Protein AF-0000000076345272 (afdb_homodimer)

Organism: Vanrija humicola (NCBI:txid5417)

Structure (mmCIF, N/CA/C/O backbone):
data_AF-0000000076345272-model_v1
#
loop_
_entity.id
_entity.type
_entity.pdbx_description
1 polymer 'Transcription factor domain-containing protein'
#
loop_
_atom_site.group_PDB
_atom_site.id
_atom_site.type_symbol
_atom_site.label_atom_id
_atom_site.label_alt_id
_atom_site.label_comp_id
_atom_site.label_asym_id
_atom_site.label_entity_id
_atom_site.label_seq_id
_atom_site.pdbx_PDB_ins_code
_atom_site.Cartn_x
_atom_site.Cartn_y
_atom_site.Cartn_z
_atom_site.occupancy
_atom_site.B_iso_or_equiv
_atom_site.auth_seq_id
_atom_site.auth_comp_id
_atom_site.auth_asym_id
_atom_site.auth_atom_id
_atom_site.pdbx_PDB_model_num
ATOM 1 N N . MET A 1 1 ? -0.998 45.188 -25.641 1 17.95 1 MET A N 1
ATOM 2 C CA . MET A 1 1 ? -0.956 44.156 -26.688 1 17.95 1 MET A CA 1
ATOM 3 C C . MET A 1 1 ? -0.976 42.75 -26.094 1 17.95 1 MET A C 1
ATOM 5 O O . MET A 1 1 ? -0.133 42.438 -25.266 1 17.95 1 MET A O 1
ATOM 9 N N . SER A 1 2 ? -2.154 42.156 -26.031 1 21.23 2 SER A N 1
ATOM 10 C CA . SER A 1 2 ? -2.582 41.031 -25.203 1 21.23 2 SER A CA 1
ATOM 11 C C . SER A 1 2 ? -1.87 39.75 -25.594 1 21.23 2 SER A C 1
ATOM 13 O O . SER A 1 2 ? -1.944 39.312 -26.75 1 21.23 2 SER A O 1
ATOM 15 N N . ILE A 1 3 ? -0.722 39.5 -25.125 1 27.62 3 ILE A N 1
ATOM 16 C CA . ILE A 1 3 ? 0.342 38.594 -25.531 1 27.62 3 ILE A CA 1
ATOM 17 C C . ILE A 1 3 ? -0.186 37.156 -25.578 1 27.62 3 ILE A C 1
ATOM 19 O O . ILE A 1 3 ? 0.556 36.25 -25.891 1 27.62 3 ILE A O 1
ATOM 23 N N . LEU A 1 4 ? -1.394 37 -24.891 1 29.52 4 LEU A N 1
ATOM 24 C CA . LEU A 1 4 ? -1.844 35.594 -24.891 1 29.52 4 LEU A CA 1
ATOM 25 C C . LEU A 1 4 ? -2.439 35.219 -26.234 1 29.52 4 LEU A C 1
ATOM 27 O O . LEU A 1 4 ? -3.289 35.938 -26.766 1 29.52 4 LEU A O 1
ATOM 31 N N . PRO A 1 5 ? -1.812 34.594 -27.141 1 31.17 5 PRO A N 1
ATOM 32 C CA . PRO A 1 5 ? -2.531 34.281 -28.391 1 31.17 5 PRO A CA 1
ATOM 33 C C . PRO A 1 5 ? -3.896 33.625 -28.125 1 31.17 5 PRO A C 1
ATOM 35 O O . PRO A 1 5 ? -4.141 33.094 -27.047 1 31.17 5 PRO A O 1
ATOM 38 N N . ASN A 1 6 ? -4.914 33.938 -28.953 1 28.06 6 ASN A N 1
ATOM 39 C CA . ASN A 1 6 ? -6.27 33.406 -29.047 1 28.06 6 ASN A CA 1
ATOM 40 C C . ASN A 1 6 ? -6.273 31.875 -29 1 28.06 6 ASN A C 1
ATOM 42 O O . ASN A 1 6 ? -5.82 31.219 -29.938 1 28.06 6 ASN A O 1
ATOM 46 N N . ILE A 1 7 ? -6.129 31.312 -27.875 1 34.22 7 ILE A N 1
ATOM 47 C CA . ILE A 1 7 ? -6.199 29.859 -27.75 1 34.22 7 ILE A CA 1
ATOM 48 C C . ILE A 1 7 ? -7.551 29.359 -28.266 1 34.22 7 ILE A C 1
ATOM 50 O O . ILE A 1 7 ? -8.602 29.75 -27.75 1 34.22 7 ILE A O 1
ATOM 54 N N . PRO A 1 8 ? -7.734 29.047 -29.578 1 30.98 8 PRO A N 1
ATOM 55 C CA . PRO A 1 8 ? -9.039 28.609 -30.078 1 30.98 8 PRO A CA 1
ATOM 56 C C . PRO A 1 8 ? -9.734 27.625 -29.141 1 30.98 8 PRO A C 1
ATOM 58 O O . PRO A 1 8 ? -9.062 26.812 -28.5 1 30.98 8 PRO A O 1
ATOM 61 N N . GLN A 1 9 ? -10.922 27.906 -28.672 1 29.41 9 GLN A N 1
ATOM 62 C CA . GLN A 1 9 ? -11.797 27.219 -27.719 1 29.41 9 GLN A CA 1
ATOM 63 C C . GLN A 1 9 ? -11.977 25.75 -28.094 1 29.41 9 GLN A C 1
ATOM 65 O O . GLN A 1 9 ? -11.984 24.891 -27.219 1 29.41 9 GLN A O 1
ATOM 70 N N . GLY A 1 10 ? -12.852 25.391 -29.156 1 28.09 10 GLY A N 1
ATOM 71 C CA . GLY A 1 10 ? -13.719 24.281 -29.5 1 28.09 10 GLY A CA 1
ATOM 72 C C . GLY A 1 10 ? -12.969 23.078 -30.062 1 28.09 10 GLY A C 1
ATOM 73 O O . GLY A 1 10 ? -13.578 22.094 -30.484 1 28.09 10 GLY A O 1
ATOM 74 N N . ARG A 1 11 ? -11.938 23.422 -30.969 1 28.95 11 ARG A N 1
ATOM 75 C CA . ARG A 1 11 ? -11.383 22.281 -31.688 1 28.95 11 ARG A CA 1
ATOM 76 C C . ARG A 1 11 ? -10.844 21.234 -30.719 1 28.95 11 ARG A C 1
ATOM 78 O O . ARG A 1 11 ? -10.305 21.578 -29.656 1 28.95 11 ARG A O 1
ATOM 85 N N . GLU A 1 12 ? -11.367 20.016 -30.828 1 30.75 12 GLU A N 1
ATOM 86 C CA . GLU A 1 12 ? -10.898 18.766 -30.234 1 30.75 12 GLU A CA 1
ATOM 87 C C . GLU A 1 12 ? -9.375 18.75 -30.141 1 30.75 12 GLU A C 1
ATOM 89 O O . GLU A 1 12 ? -8.68 18.938 -31.141 1 30.75 12 GLU A O 1
ATOM 94 N N . LEU A 1 13 ? -8.805 19.578 -29.203 1 31.5 13 LEU A N 1
ATOM 95 C CA . LEU A 1 13 ? -7.355 19.672 -29.047 1 31.5 13 LEU A CA 1
ATOM 96 C C . LEU A 1 13 ? -6.676 18.391 -29.516 1 31.5 13 LEU A C 1
ATOM 98 O O . LEU A 1 13 ? -6.543 17.422 -28.766 1 31.5 13 LEU A O 1
ATOM 102 N N . VAL A 1 14 ? -7.121 17.812 -30.484 1 30.61 14 VAL A N 1
ATOM 103 C CA . VAL A 1 14 ? -6.492 16.688 -31.172 1 30.61 14 VAL A CA 1
ATOM 104 C C . VAL A 1 14 ? -5.016 17 -31.422 1 30.61 14 VAL A C 1
ATOM 106 O O . VAL A 1 14 ? -4.227 16.094 -31.703 1 30.61 14 VAL A O 1
ATOM 109 N N . GLY A 1 15 ? -4.637 18.219 -31.938 1 32.31 15 GLY A N 1
ATOM 110 C CA . GLY A 1 15 ? -3.25 18.5 -32.312 1 32.31 15 GLY A CA 1
ATOM 111 C C . GLY A 1 15 ? -2.309 18.438 -31.109 1 32.31 15 GLY A C 1
ATOM 112 O O . GLY A 1 15 ? -2.752 18.469 -29.953 1 32.31 15 GLY A O 1
ATOM 113 N N . GLY A 1 16 ? -0.846 18.109 -31.344 1 34.19 16 GLY A N 1
ATOM 114 C CA . GLY A 1 16 ? 0.128 17.5 -30.469 1 34.19 16 GLY A CA 1
ATOM 115 C C . GLY A 1 16 ? 0.346 18.266 -29.188 1 34.19 16 GLY A C 1
ATOM 116 O O . GLY A 1 16 ? 1.365 18.953 -29.031 1 34.19 16 GLY A O 1
ATOM 117 N N . TRP A 1 17 ? -0.369 19.078 -28.688 1 36.06 17 TRP A N 1
ATOM 118 C CA . TRP A 1 17 ? -0.098 19.656 -27.375 1 36.06 17 TRP A CA 1
ATOM 119 C C . TRP A 1 17 ? 0.338 18.594 -26.375 1 36.06 17 TRP A C 1
ATOM 121 O O . TRP A 1 17 ? 0.5 18.859 -25.188 1 36.06 17 TRP A O 1
ATOM 131 N N . PHE A 1 18 ? 0.125 17.516 -26.734 1 44.22 18 PHE A N 1
ATOM 132 C CA . PHE A 1 18 ? 0.574 16.391 -25.922 1 44.22 18 PHE A CA 1
ATOM 133 C C . PHE A 1 18 ? 2.094 16.359 -25.812 1 44.22 18 PHE A C 1
ATOM 135 O O . PHE A 1 18 ? 2.658 15.609 -25.031 1 44.22 18 PHE A O 1
ATOM 142 N N . ASP A 1 19 ? 2.705 17.312 -26.875 1 48.81 19 ASP A N 1
ATOM 143 C CA . ASP A 1 19 ? 4.156 17.406 -26.766 1 48.81 19 ASP A CA 1
ATOM 144 C C . ASP A 1 19 ? 4.559 18.594 -25.875 1 48.81 19 ASP A C 1
ATOM 146 O O . ASP A 1 19 ? 4.16 19.734 -26.125 1 48.81 19 ASP A O 1
ATOM 150 N N . PRO A 1 20 ? 4.91 18.484 -24.641 1 50.66 20 PRO A N 1
ATOM 151 C CA . PRO A 1 20 ? 5.391 19.562 -23.781 1 50.66 20 PRO A CA 1
ATOM 152 C C . PRO A 1 20 ? 6.086 20.672 -24.562 1 50.66 20 PRO A C 1
ATOM 154 O O . PRO A 1 20 ? 6.219 21.797 -24.078 1 50.66 20 PRO A O 1
ATOM 157 N N . ASN A 1 21 ? 6.598 20.422 -25.766 1 50.91 21 ASN A N 1
ATOM 158 C CA . ASN A 1 21 ? 7.234 21.422 -26.625 1 50.91 21 ASN A CA 1
ATOM 159 C C . ASN A 1 21 ? 6.207 22.312 -27.297 1 50.91 21 ASN A C 1
ATOM 161 O O . ASN A 1 21 ? 6.566 23.266 -28 1 50.91 21 ASN A O 1
ATOM 165 N N . ASP A 1 22 ? 4.844 22 -26.922 1 62.28 22 ASP A N 1
ATOM 166 C CA . ASP A 1 22 ? 3.805 22.797 -27.562 1 62.28 22 ASP A CA 1
ATOM 167 C C . ASP A 1 22 ? 3.543 24.094 -26.781 1 62.28 22 ASP A C 1
ATOM 169 O O . ASP A 1 22 ? 2.961 25.031 -27.328 1 62.28 22 ASP A O 1
ATOM 173 N N . VAL A 1 23 ? 4.078 23.984 -25.5 1 78.5 23 VAL A N 1
ATOM 174 C CA . VAL A 1 23 ? 3.994 25.25 -24.781 1 78.5 23 VAL A CA 1
ATOM 175 C C . VAL A 1 23 ? 5.066 26.219 -25.281 1 78.5 23 VAL A C 1
ATOM 177 O O . VAL A 1 23 ? 6.246 25.859 -25.344 1 78.5 23 VAL A O 1
ATOM 180 N N . PRO A 1 24 ? 4.633 27.375 -25.766 1 82.62 24 PRO A N 1
ATOM 181 C CA . PRO A 1 24 ? 5.645 28.328 -26.234 1 82.62 24 PRO A CA 1
ATOM 182 C C . PRO A 1 24 ? 6.773 28.531 -25.219 1 82.62 24 PRO A C 1
ATOM 184 O O . PRO A 1 24 ? 6.523 28.578 -24.016 1 82.62 24 PRO A O 1
ATOM 187 N N . PRO A 1 25 ? 7.996 28.641 -25.719 1 83.62 25 PRO A N 1
ATOM 188 C CA . PRO A 1 25 ? 9.18 28.672 -24.859 1 83.62 25 PRO A CA 1
ATOM 189 C C . PRO A 1 25 ? 9.102 29.75 -23.781 1 83.62 25 PRO A C 1
ATOM 191 O O . PRO A 1 25 ? 9.438 29.5 -22.625 1 83.62 25 PRO A O 1
ATOM 194 N N . PRO A 1 26 ? 8.594 30.938 -24.125 1 83.44 26 PRO A N 1
ATOM 195 C CA . PRO A 1 26 ? 8.531 31.953 -23.078 1 83.44 26 PRO A CA 1
ATOM 196 C C . PRO A 1 26 ? 7.586 31.562 -21.938 1 83.44 26 PRO A C 1
ATOM 198 O O . PRO A 1 26 ? 7.848 31.875 -20.781 1 83.44 26 PRO A O 1
ATOM 201 N N . VAL A 1 27 ? 6.516 30.953 -22.328 1 85.75 27 VAL A N 1
ATOM 202 C CA . VAL A 1 27 ? 5.547 30.516 -21.328 1 85.75 27 VAL A CA 1
ATOM 203 C C . VAL A 1 27 ? 6.133 29.375 -20.5 1 85.75 27 VAL A C 1
ATOM 205 O O . VAL A 1 27 ? 5.988 29.344 -19.281 1 85.75 27 VAL A O 1
ATOM 208 N N . ARG A 1 28 ? 6.738 28.469 -21.188 1 89.06 28 ARG A N 1
ATOM 209 C CA . ARG A 1 28 ? 7.402 27.359 -20.516 1 89.06 28 ARG A CA 1
ATOM 210 C C . ARG A 1 28 ? 8.406 27.859 -19.484 1 89.06 28 ARG A C 1
ATOM 212 O O . ARG A 1 28 ? 8.398 27.422 -18.328 1 89.06 28 ARG A O 1
ATOM 219 N N . ASP A 1 29 ? 9.227 28.781 -19.922 1 89.06 29 ASP A N 1
ATOM 220 C CA . ASP A 1 29 ? 10.281 29.297 -19.047 1 89.06 29 ASP A CA 1
ATOM 221 C C . ASP A 1 29 ? 9.688 30.047 -17.844 1 89.06 29 ASP A C 1
ATOM 223 O O . ASP A 1 29 ? 10.211 29.953 -16.734 1 89.06 29 ASP A O 1
ATOM 227 N N . HIS A 1 30 ? 8.688 30.703 -18.125 1 90.12 30 HIS A N 1
ATOM 228 C CA . HIS A 1 30 ? 8.023 31.422 -17.047 1 90.12 30 HIS A CA 1
ATOM 229 C C . HIS A 1 30 ? 7.441 30.438 -16.031 1 90.12 30 HIS A C 1
ATOM 231 O O . HIS A 1 30 ? 7.578 30.641 -14.82 1 90.12 30 HIS A O 1
ATOM 237 N N . LEU A 1 31 ? 6.789 29.438 -16.516 1 92.31 31 LEU A N 1
ATOM 238 C CA . LEU A 1 31 ? 6.184 28.438 -15.633 1 92.31 31 LEU A CA 1
ATOM 239 C C . LEU A 1 31 ? 7.25 27.719 -14.82 1 92.31 31 LEU A C 1
ATOM 241 O O . LEU A 1 31 ? 7.078 27.484 -13.625 1 92.31 31 LEU A O 1
ATOM 245 N N . LEU A 1 32 ? 8.32 27.359 -15.438 1 92.56 32 LEU A N 1
ATOM 246 C CA . LEU A 1 32 ? 9.406 26.672 -14.75 1 92.56 32 LEU A CA 1
ATOM 247 C C . LEU A 1 32 ? 10.023 27.562 -13.68 1 92.56 32 LEU A C 1
ATOM 249 O O . LEU A 1 32 ? 10.289 27.109 -12.57 1 92.56 32 LEU A O 1
ATOM 253 N N . ASP A 1 33 ? 10.195 28.797 -14 1 91.25 33 ASP A N 1
ATOM 254 C CA . ASP A 1 33 ? 10.758 29.75 -13.039 1 91.25 33 ASP A CA 1
ATOM 255 C C . ASP A 1 33 ? 9.836 29.922 -11.836 1 91.25 33 ASP A C 1
ATOM 257 O O . ASP A 1 33 ? 10.297 30 -10.695 1 91.25 33 ASP A O 1
ATOM 261 N N . LEU A 1 34 ? 8.617 30.047 -12.148 1 89.19 34 LEU A N 1
ATOM 262 C CA . LEU A 1 34 ? 7.641 30.203 -11.078 1 89.19 34 LEU A CA 1
ATOM 263 C C . LEU A 1 34 ? 7.633 28.969 -10.172 1 89.19 34 LEU A C 1
ATOM 265 O O . LEU A 1 34 ? 7.617 29.109 -8.945 1 89.19 34 LEU A O 1
ATOM 269 N N . PHE A 1 35 ? 7.664 27.859 -10.703 1 90.75 35 PHE A N 1
ATOM 270 C CA . PHE A 1 35 ? 7.617 26.625 -9.938 1 90.75 35 PHE A CA 1
ATOM 271 C C . PHE A 1 35 ? 8.859 26.484 -9.07 1 90.75 35 PHE A C 1
ATOM 273 O O . PHE A 1 35 ? 8.758 26.219 -7.867 1 90.75 35 PHE A O 1
ATOM 280 N N . PHE A 1 36 ? 10.031 26.594 -9.609 1 89.81 36 PHE A N 1
ATOM 281 C CA . PHE A 1 36 ? 11.266 26.297 -8.898 1 89.81 36 PHE A CA 1
ATOM 282 C C . PHE A 1 36 ? 11.57 27.391 -7.871 1 89.81 36 PHE A C 1
ATOM 284 O O . PHE A 1 36 ? 12.18 27.125 -6.836 1 89.81 36 PHE A O 1
ATOM 291 N N . SER A 1 37 ? 11.094 28.547 -8.086 1 84.56 37 SER A N 1
ATOM 292 C CA . SER A 1 37 ? 11.227 29.594 -7.082 1 84.56 37 SER A CA 1
ATOM 293 C C . SER A 1 37 ? 10.375 29.297 -5.852 1 84.56 37 SER A C 1
ATOM 295 O O . SER A 1 37 ? 10.82 29.5 -4.719 1 84.56 37 SER A O 1
ATOM 297 N N . ARG A 1 38 ? 9.289 28.766 -6.098 1 77.25 38 ARG A N 1
ATOM 298 C CA . ARG A 1 38 ? 8.383 28.438 -5 1 77.25 38 ARG A CA 1
ATOM 299 C C . ARG A 1 38 ? 8.805 27.141 -4.301 1 77.25 38 ARG A C 1
ATOM 301 O O . ARG A 1 38 ? 8.633 27 -3.09 1 77.25 38 ARG A O 1
ATOM 308 N N . ASN A 1 39 ? 9.203 26.25 -5.051 1 75.5 39 ASN A N 1
ATOM 309 C CA . ASN A 1 39 ? 9.719 25 -4.496 1 75.5 39 ASN A CA 1
ATOM 310 C C . ASN A 1 39 ? 10.906 25.234 -3.57 1 75.5 39 ASN A C 1
ATOM 312 O O . ASN A 1 39 ? 11.008 24.609 -2.512 1 75.5 39 ASN A O 1
ATOM 316 N N . ALA A 1 40 ? 11.703 26.094 -4.004 1 64.94 40 ALA A N 1
ATOM 317 C CA . ALA A 1 40 ? 12.867 26.453 -3.193 1 64.94 40 ALA A CA 1
ATOM 318 C C . ALA A 1 40 ? 12.438 27.078 -1.87 1 64.94 40 ALA A C 1
ATOM 320 O O . ALA A 1 40 ? 13.125 26.938 -0.855 1 64.94 40 ALA A O 1
ATOM 321 N N . ALA A 1 41 ? 11.32 27.562 -1.955 1 55.28 41 ALA A N 1
ATOM 322 C CA . ALA A 1 41 ? 10.797 28.188 -0.748 1 55.28 41 ALA A CA 1
ATOM 323 C C . ALA A 1 41 ? 9.969 27.203 0.071 1 55.28 41 ALA A C 1
ATOM 325 O O . ALA A 1 41 ? 9.336 27.578 1.061 1 55.28 41 ALA A O 1
ATOM 326 N N . ASN A 1 42 ? 10.086 25.922 -0.331 1 58.19 42 ASN A N 1
ATOM 327 C CA . ASN A 1 42 ? 9.398 24.828 0.346 1 58.19 42 ASN A CA 1
ATOM 328 C C . ASN A 1 42 ? 7.895 25.062 0.42 1 58.19 42 ASN A C 1
ATOM 330 O O . ASN A 1 42 ? 7.262 24.75 1.432 1 58.19 42 ASN A O 1
ATOM 334 N N . LEU A 1 43 ? 7.473 25.656 -0.562 1 49.47 43 LEU A N 1
ATOM 335 C CA . LEU A 1 43 ? 6.043 25.953 -0.586 1 49.47 43 LEU A CA 1
ATOM 336 C C . LEU A 1 43 ? 5.258 24.812 -1.229 1 49.47 43 LEU A C 1
ATOM 338 O O . LEU A 1 43 ? 4.027 24.766 -1.122 1 49.47 43 LEU A O 1
ATOM 342 N N . VAL A 1 44 ? 5.98 23.953 -1.802 1 52.56 44 VAL A N 1
ATOM 343 C CA . VAL A 1 44 ? 5.363 22.781 -2.43 1 52.56 44 VAL A CA 1
ATOM 344 C C . VAL A 1 44 ? 6.078 21.516 -1.986 1 52.56 44 VAL A C 1
ATOM 346 O O . VAL A 1 44 ? 7.129 21.578 -1.339 1 52.56 44 VAL A O 1
ATOM 349 N N . VAL A 1 45 ? 5.383 20.453 -2.199 1 62.75 45 VAL A N 1
ATOM 350 C CA . VAL A 1 45 ? 6.074 19.203 -1.932 1 62.75 45 VAL A CA 1
ATOM 351 C C . VAL A 1 45 ? 7.492 19.25 -2.5 1 62.75 45 VAL A C 1
ATOM 353 O O . VAL A 1 45 ? 7.699 19.75 -3.613 1 62.75 45 VAL A O 1
ATOM 356 N N . ASP A 1 46 ? 8.234 18.969 -1.646 1 67.5 46 ASP A N 1
ATOM 357 C CA . ASP A 1 46 ? 9.656 19.062 -1.964 1 67.5 46 ASP A CA 1
ATOM 358 C C . ASP A 1 46 ? 10.031 18.109 -3.086 1 67.5 46 ASP A C 1
ATOM 360 O O . ASP A 1 46 ? 10.188 16.906 -2.855 1 67.5 46 ASP A O 1
ATOM 364 N N . LEU A 1 47 ? 9.82 18.656 -4.266 1 82.25 47 LEU A N 1
ATOM 365 C CA . LEU A 1 47 ? 10.398 17.906 -5.379 1 82.25 47 LEU A CA 1
ATOM 366 C C . LEU A 1 47 ? 11.836 18.359 -5.645 1 82.25 47 LEU A C 1
ATOM 368 O O . LEU A 1 47 ? 12.055 19.328 -6.371 1 82.25 47 LEU A O 1
ATOM 372 N N . THR A 1 48 ? 12.719 17.734 -5.031 1 85.69 48 THR A N 1
ATOM 373 C CA . THR A 1 48 ? 14.125 18.078 -5.203 1 85.69 48 THR A CA 1
ATOM 374 C C . THR A 1 48 ? 14.688 17.453 -6.477 1 85.69 48 THR A C 1
ATOM 376 O O . THR A 1 48 ? 14.688 16.234 -6.617 1 85.69 48 THR A O 1
ATOM 379 N N . LEU A 1 49 ? 15.039 18.344 -7.383 1 90.44 49 LEU A N 1
ATOM 380 C CA . LEU A 1 49 ? 15.664 17.938 -8.641 1 90.44 49 LEU A CA 1
ATOM 381 C C . LEU A 1 49 ? 17.031 18.594 -8.797 1 90.44 49 LEU A C 1
ATOM 383 O O . LEU A 1 49 ? 17.281 19.672 -8.242 1 90.44 49 LEU A O 1
ATOM 387 N N . HIS A 1 50 ? 17.891 17.906 -9.453 1 93.44 50 HIS A N 1
ATOM 388 C CA . HIS A 1 50 ? 19.109 18.547 -9.922 1 93.44 50 HIS A CA 1
ATOM 389 C C . HIS A 1 50 ? 18.828 19.469 -11.094 1 93.44 50 HIS A C 1
ATOM 391 O O . HIS A 1 50 ? 18.781 19.031 -12.242 1 93.44 50 HIS A O 1
ATOM 397 N N . LEU A 1 51 ? 18.859 20.766 -10.922 1 92.94 51 LEU A N 1
ATOM 398 C CA . LEU A 1 51 ? 18.359 21.734 -11.883 1 92.94 51 LEU A CA 1
ATOM 399 C C . LEU A 1 51 ? 19.25 21.797 -13.117 1 92.94 51 LEU A C 1
ATOM 401 O O . LEU A 1 51 ? 18.75 21.828 -14.242 1 92.94 51 LEU A O 1
ATOM 405 N N . PRO A 1 52 ? 20.547 21.828 -12.875 1 93.81 52 PRO A N 1
ATOM 406 C CA . PRO A 1 52 ? 21.375 21.844 -14.078 1 93.81 52 PRO A CA 1
ATOM 407 C C . PRO A 1 52 ? 21.094 20.672 -15.016 1 93.81 52 PRO A C 1
ATOM 409 O O . PRO A 1 52 ? 21.016 20.859 -16.234 1 93.81 52 PRO A O 1
ATOM 412 N N . ARG A 1 53 ? 20.969 19.547 -14.453 1 93.94 53 ARG A N 1
ATOM 413 C CA . ARG A 1 53 ? 20.672 18.375 -15.273 1 93.94 53 ARG A CA 1
ATOM 414 C C . ARG A 1 53 ? 19.297 18.469 -15.898 1 93.94 53 ARG A C 1
ATOM 416 O O . ARG A 1 53 ? 19.094 18.078 -17.047 1 93.94 53 ARG A O 1
ATOM 423 N N . PHE A 1 54 ? 18.344 18.969 -15.203 1 94.5 54 PHE A N 1
ATOM 424 C CA . PHE A 1 54 ? 16.984 19.156 -15.695 1 94.5 54 PHE A CA 1
ATOM 425 C C . PHE A 1 54 ? 16.969 20.062 -16.906 1 94.5 54 PHE A C 1
ATOM 427 O O . PHE A 1 54 ? 16.391 19.719 -17.938 1 94.5 54 PHE A O 1
ATOM 434 N N . TYR A 1 55 ? 17.641 21.156 -16.828 1 93.44 55 TYR A N 1
ATOM 435 C CA . TYR A 1 55 ? 17.641 22.125 -17.922 1 93.44 55 TYR A CA 1
ATOM 436 C C . TYR A 1 55 ? 18.453 21.609 -19.094 1 93.44 55 TYR A C 1
ATOM 438 O O . TYR A 1 55 ? 18.125 21.891 -20.25 1 93.44 55 TYR A O 1
ATOM 446 N N . MET A 1 56 ? 19.453 20.891 -18.766 1 94.81 56 MET A N 1
ATOM 447 C CA . MET A 1 56 ? 20.203 20.266 -19.859 1 94.81 56 MET A CA 1
ATOM 448 C C . MET A 1 56 ? 19.328 19.281 -20.625 1 94.81 56 MET A C 1
ATOM 450 O O . MET A 1 56 ? 19.344 19.266 -21.859 1 94.81 56 MET A O 1
ATOM 454 N N . ARG A 1 57 ? 18.547 18.469 -19.922 1 93.75 57 ARG A N 1
ATOM 455 C CA . ARG A 1 57 ? 17.688 17.469 -20.547 1 93.75 57 ARG A CA 1
ATOM 456 C C . ARG A 1 57 ? 16.625 18.125 -21.422 1 93.75 57 ARG A C 1
ATOM 458 O O . ARG A 1 57 ? 16.172 17.531 -22.406 1 93.75 57 ARG A O 1
ATOM 465 N N . LEU A 1 58 ? 16.219 19.344 -21.094 1 91.12 58 LEU A N 1
ATOM 466 C CA . LEU A 1 58 ? 15.203 20.047 -21.875 1 91.12 58 LEU A CA 1
ATOM 467 C C . LEU A 1 58 ? 15.703 20.344 -23.281 1 91.12 58 LEU A C 1
ATOM 469 O O . LEU A 1 58 ? 14.906 20.578 -24.188 1 91.12 58 LEU A O 1
ATOM 473 N N . THR A 1 59 ? 17.016 20.312 -23.422 1 90.62 59 THR A N 1
ATOM 474 C CA . THR A 1 59 ? 17.594 20.656 -24.719 1 90.62 59 THR A CA 1
ATOM 475 C C . THR A 1 59 ? 17.812 19.406 -25.562 1 90.62 59 THR A C 1
ATOM 477 O O . THR A 1 59 ? 18.172 19.484 -26.734 1 90.62 59 THR A O 1
ATOM 480 N N . LEU A 1 60 ? 17.594 18.297 -25.016 1 91.62 60 LEU A N 1
ATOM 481 C CA . LEU A 1 60 ? 17.844 17.031 -25.703 1 91.62 60 LEU A CA 1
ATOM 482 C C . LEU A 1 60 ? 16.672 16.656 -26.594 1 91.62 60 LEU A C 1
ATOM 484 O O . LEU A 1 60 ? 15.633 17.344 -26.594 1 91.62 60 LEU A O 1
ATOM 488 N N . PRO A 1 61 ? 16.828 15.617 -27.406 1 90.31 61 PRO A N 1
ATOM 489 C CA . PRO A 1 61 ? 15.695 15.125 -28.188 1 90.31 61 PRO A CA 1
ATOM 490 C C . PRO A 1 61 ? 14.523 14.672 -27.312 1 90.31 61 PRO A C 1
ATOM 492 O O . PRO A 1 61 ? 14.727 14.328 -26.156 1 90.31 61 PRO A O 1
ATOM 495 N N . PRO A 1 62 ? 13.367 14.625 -27.875 1 86.06 62 PRO A N 1
ATOM 496 C CA . PRO A 1 62 ? 12.141 14.406 -27.094 1 86.06 62 PRO A CA 1
ATOM 497 C C . PRO A 1 62 ? 12.195 13.148 -26.234 1 86.06 62 PRO A C 1
ATOM 499 O O . PRO A 1 62 ? 11.703 13.141 -25.109 1 86.06 62 PRO A O 1
ATOM 502 N N . SER A 1 63 ? 12.781 12.094 -26.688 1 88.69 63 SER A N 1
ATOM 503 C CA . SER A 1 63 ? 12.797 10.828 -25.969 1 88.69 63 SER A CA 1
ATOM 504 C C . SER A 1 63 ? 13.711 10.898 -24.75 1 88.69 63 SER A C 1
ATOM 506 O O . SER A 1 63 ? 13.625 10.062 -23.844 1 88.69 63 SER A O 1
ATOM 508 N N . LYS A 1 64 ? 14.547 11.945 -24.734 1 90.88 64 LYS A N 1
ATOM 509 C CA . LYS A 1 64 ? 15.508 12.07 -23.641 1 90.88 64 LYS A CA 1
ATOM 510 C C . LYS A 1 64 ? 15.188 13.281 -22.766 1 90.88 64 LYS A C 1
ATOM 512 O O . LYS A 1 64 ? 15.805 13.477 -21.719 1 90.88 64 LYS A O 1
ATOM 517 N N . ARG A 1 65 ? 14.25 14.047 -23.188 1 93.06 65 ARG A N 1
ATOM 518 C CA . ARG A 1 65 ? 13.797 15.18 -22.391 1 93.06 65 ARG A CA 1
ATOM 519 C C . ARG A 1 65 ? 13 14.703 -21.172 1 93.06 65 ARG A C 1
ATOM 521 O O . ARG A 1 65 ? 12.594 13.539 -21.109 1 93.06 65 ARG A O 1
ATOM 528 N N . PRO A 1 66 ? 12.844 15.602 -20.156 1 93.69 66 PRO A N 1
ATOM 529 C CA . PRO A 1 66 ? 11.914 15.211 -19.094 1 93.69 66 PRO A CA 1
ATOM 530 C C . PRO A 1 66 ? 10.547 14.789 -19.625 1 93.69 66 PRO A C 1
ATOM 532 O O . PRO A 1 66 ? 10.039 15.383 -20.578 1 93.69 66 PRO A O 1
ATOM 535 N N . HIS A 1 67 ? 10.047 13.742 -19.094 1 95.19 67 HIS A N 1
ATOM 536 C CA . HIS A 1 67 ? 8.789 13.211 -19.578 1 95.19 67 HIS A CA 1
ATOM 537 C C . HIS A 1 67 ? 7.691 14.266 -19.547 1 95.19 67 HIS A C 1
ATOM 539 O O . HIS A 1 67 ? 7.59 15.039 -18.594 1 95.19 67 HIS A O 1
ATOM 545 N N . PRO A 1 68 ? 6.855 14.32 -20.516 1 93.75 68 PRO A N 1
ATOM 546 C CA . PRO A 1 68 ? 5.773 15.305 -20.531 1 93.75 68 PRO A CA 1
ATOM 547 C C . PRO A 1 68 ? 4.871 15.211 -19.297 1 93.75 68 PRO A C 1
ATOM 549 O O . PRO A 1 68 ? 4.328 16.219 -18.859 1 93.75 68 PRO A O 1
ATOM 552 N N . GLY A 1 69 ? 4.691 13.984 -18.797 1 95 69 GLY A N 1
ATOM 553 C CA . GLY A 1 69 ? 3.914 13.844 -17.578 1 95 69 GLY A CA 1
ATOM 554 C C . GLY A 1 69 ? 4.445 14.688 -16.438 1 95 69 GLY A C 1
ATOM 555 O O . GLY A 1 69 ? 3.67 15.32 -15.719 1 95 69 GLY A O 1
ATOM 556 N N . LEU A 1 70 ? 5.734 14.711 -16.266 1 95.94 70 LEU A N 1
ATOM 557 C CA . LEU A 1 70 ? 6.363 15.523 -15.227 1 95.94 70 LEU A CA 1
ATOM 558 C C . LEU A 1 70 ? 6.277 17 -15.57 1 95.94 70 LEU A C 1
ATOM 560 O O . LEU A 1 70 ? 5.953 17.828 -14.719 1 95.94 70 LEU A O 1
ATOM 564 N N . LEU A 1 71 ? 6.578 17.328 -16.828 1 94.81 71 LEU A N 1
ATOM 565 C CA . LEU A 1 71 ? 6.582 18.719 -17.25 1 94.81 71 LEU A CA 1
ATOM 566 C C . LEU A 1 71 ? 5.203 19.359 -17.062 1 94.81 71 LEU A C 1
ATOM 568 O O . LEU A 1 71 ? 5.086 20.438 -16.484 1 94.81 71 LEU A O 1
ATOM 572 N N . TYR A 1 72 ? 4.207 18.688 -17.469 1 95.5 72 TYR A N 1
ATOM 573 C CA . TYR A 1 72 ? 2.867 19.25 -17.375 1 95.5 72 TYR A CA 1
ATOM 574 C C . TYR A 1 72 ? 2.379 19.25 -15.93 1 95.5 72 TYR A C 1
ATOM 576 O O . TYR A 1 72 ? 1.532 20.078 -15.555 1 95.5 72 TYR A O 1
ATOM 584 N N . ALA A 1 73 ? 2.863 18.297 -15.102 1 94.81 73 ALA A N 1
ATOM 585 C CA . ALA A 1 73 ? 2.572 18.391 -13.68 1 94.81 73 ALA A CA 1
ATOM 586 C C . ALA A 1 73 ? 3.156 19.672 -13.078 1 94.81 73 ALA A C 1
ATOM 588 O O . ALA A 1 73 ? 2.502 20.344 -12.281 1 94.81 73 ALA A O 1
ATOM 589 N N . ILE A 1 74 ? 4.398 19.953 -13.5 1 94.12 74 ILE A N 1
ATOM 590 C CA . ILE A 1 74 ? 5.055 21.172 -13.062 1 94.12 74 ILE A CA 1
ATOM 591 C C . ILE A 1 74 ? 4.27 22.391 -13.562 1 94.12 74 ILE A C 1
ATOM 593 O O . ILE A 1 74 ? 4.012 23.328 -12.805 1 94.12 74 ILE A O 1
ATOM 597 N N . TYR A 1 75 ? 3.818 22.359 -14.852 1 93.94 75 TYR A N 1
ATOM 598 C CA . TYR A 1 75 ? 3.061 23.453 -15.438 1 93.94 75 TYR A CA 1
ATOM 599 C C . TYR A 1 75 ? 1.74 23.656 -14.703 1 93.94 75 TYR A C 1
ATOM 601 O O . TYR A 1 75 ? 1.339 24.797 -14.43 1 93.94 75 TYR A O 1
ATOM 609 N N . ALA A 1 76 ? 1.068 22.578 -14.406 1 92.88 76 ALA A N 1
ATOM 610 C CA . ALA A 1 76 ? -0.213 22.656 -13.711 1 92.88 76 ALA A CA 1
ATOM 611 C C . ALA A 1 76 ? -0.047 23.297 -12.328 1 92.88 76 ALA A C 1
ATOM 613 O O . ALA A 1 76 ? -0.833 24.172 -11.938 1 92.88 76 ALA A O 1
ATOM 614 N N . THR A 1 77 ? 0.967 22.922 -11.641 1 90.88 77 THR A N 1
ATOM 615 C CA . THR A 1 77 ? 1.226 23.453 -10.305 1 90.88 77 THR A CA 1
ATOM 616 C C . THR A 1 77 ? 1.62 24.922 -10.367 1 90.88 77 THR A C 1
ATOM 618 O O . THR A 1 77 ? 1.166 25.719 -9.547 1 90.88 77 THR A O 1
ATOM 621 N N . ALA A 1 78 ? 2.436 25.219 -11.312 1 90.75 78 ALA A N 1
ATOM 622 C CA . ALA A 1 78 ? 2.857 26.609 -11.492 1 90.75 78 ALA A CA 1
ATOM 623 C C . ALA A 1 78 ? 1.681 27.484 -11.906 1 90.75 78 ALA A C 1
ATOM 625 O O . ALA A 1 78 ? 1.558 28.625 -11.445 1 90.75 78 ALA A O 1
ATOM 626 N N . ALA A 1 79 ? 0.898 26.984 -12.82 1 90.62 79 ALA A N 1
ATOM 627 C CA . ALA A 1 79 ? -0.259 27.75 -13.281 1 90.62 79 ALA A CA 1
ATOM 628 C C . ALA A 1 79 ? -1.209 28.047 -12.125 1 90.62 79 ALA A C 1
ATOM 630 O O . ALA A 1 79 ? -1.831 29.109 -12.086 1 90.62 79 ALA A O 1
ATOM 631 N N . ARG A 1 80 ? -1.349 27.156 -11.219 1 86.5 80 ARG A N 1
ATOM 632 C CA . ARG A 1 80 ? -2.199 27.375 -10.055 1 86.5 80 ARG A CA 1
ATOM 633 C C . ARG A 1 80 ? -1.688 28.547 -9.211 1 86.5 80 ARG A C 1
ATOM 635 O O . ARG A 1 80 ? -2.479 29.312 -8.656 1 86.5 80 ARG A O 1
ATOM 642 N N . MET A 1 81 ? -0.418 28.719 -9.227 1 82.44 81 MET A N 1
ATOM 643 C CA . MET A 1 81 ? 0.203 29.719 -8.367 1 82.44 81 MET A CA 1
ATOM 644 C C . MET A 1 81 ? 0.336 31.047 -9.102 1 82.44 81 MET A C 1
ATOM 646 O O . MET A 1 81 ? 0.667 32.062 -8.484 1 82.44 81 MET A O 1
ATOM 650 N N . SER A 1 82 ? 0.078 31 -10.312 1 83.88 82 SER A N 1
ATOM 651 C CA . SER A 1 82 ? 0.276 32.188 -11.117 1 83.88 82 SER A CA 1
ATOM 652 C C . SER A 1 82 ? -0.792 33.25 -10.82 1 83.88 82 SER A C 1
ATOM 654 O O . SER A 1 82 ? -1.953 32.906 -10.578 1 83.88 82 SER A O 1
ATOM 656 N N . THR A 1 83 ? -0.424 34.5 -10.867 1 83.19 83 THR A N 1
ATOM 657 C CA . THR A 1 83 ? -1.349 35.625 -10.688 1 83.19 83 THR A CA 1
ATOM 658 C C . THR A 1 83 ? -1.877 36.094 -12.031 1 83.19 83 THR A C 1
ATOM 660 O O . THR A 1 83 ? -2.789 36.938 -12.086 1 83.19 83 THR A O 1
ATOM 663 N N . GLN A 1 84 ? -1.325 35.594 -13.047 1 86.06 84 GLN A N 1
ATOM 664 C CA . GLN A 1 84 ? -1.773 35.969 -14.383 1 86.06 84 GLN A CA 1
ATOM 665 C C . GLN A 1 84 ? -2.977 35.125 -14.812 1 86.06 84 GLN A C 1
ATOM 667 O O . GLN A 1 84 ? -2.869 33.906 -14.977 1 86.06 84 GLN A O 1
ATOM 672 N N . PRO A 1 85 ? -4.043 35.75 -15.094 1 86.44 85 PRO A N 1
ATOM 673 C CA . PRO A 1 85 ? -5.266 35 -15.422 1 86.44 85 PRO A CA 1
ATOM 674 C C . PRO A 1 85 ? -5.105 34.125 -16.656 1 86.44 85 PRO A C 1
ATOM 676 O O . PRO A 1 85 ? -5.68 33.031 -16.703 1 86.44 85 PRO A O 1
ATOM 679 N N . GLY A 1 86 ? -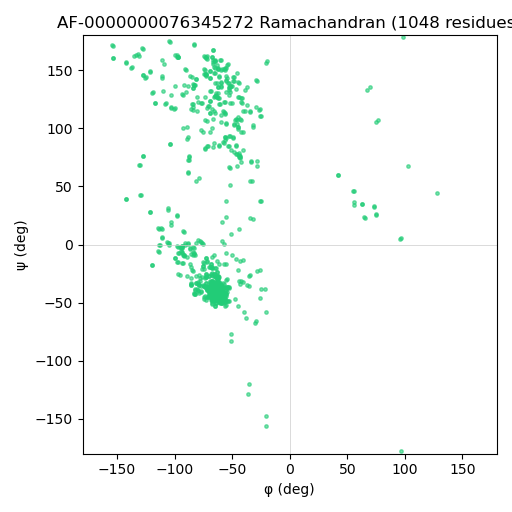4.387 34.625 -17.609 1 83.44 86 GLY A N 1
ATOM 680 C CA . GLY A 1 86 ? -4.176 33.875 -18.828 1 83.44 86 GLY A CA 1
ATOM 681 C C . GLY A 1 86 ? -3.48 32.531 -18.562 1 83.44 86 GLY A C 1
ATOM 682 O O . GLY A 1 86 ? -3.764 31.547 -19.234 1 83.44 86 GLY A O 1
ATOM 683 N N . ILE A 1 87 ? -2.609 32.531 -17.641 1 87.31 87 ILE A N 1
ATOM 684 C CA . ILE A 1 87 ? -1.868 31.328 -17.297 1 87.31 87 ILE A CA 1
ATOM 685 C C . ILE A 1 87 ? -2.711 30.453 -16.359 1 87.31 87 ILE A C 1
ATOM 687 O O . ILE A 1 87 ? -2.719 29.234 -16.484 1 87.31 87 ILE A O 1
ATOM 691 N N . LYS A 1 88 ? -3.406 31.031 -15.492 1 87.88 88 LYS A N 1
ATOM 692 C CA . LYS A 1 88 ? -4.238 30.312 -14.523 1 87.88 88 LYS A CA 1
ATOM 693 C C . LYS A 1 88 ? -5.332 29.516 -15.227 1 87.88 88 LYS A C 1
ATOM 695 O O . LYS A 1 88 ? -5.715 28.438 -14.758 1 87.88 88 LYS A O 1
ATOM 700 N N . GLN A 1 89 ? -5.82 30 -16.281 1 87.69 89 GLN A N 1
ATOM 701 C CA . GLN A 1 89 ? -6.898 29.344 -17 1 87.69 89 GLN A CA 1
ATOM 702 C C . GLN A 1 89 ? -6.422 28.031 -17.625 1 87.69 89 GLN A C 1
ATOM 704 O O . GLN A 1 89 ? -7.23 27.156 -17.922 1 87.69 89 GLN A O 1
ATOM 709 N N . LEU A 1 90 ? -5.074 27.906 -17.766 1 89 90 LEU A N 1
ATOM 710 C CA . LEU A 1 90 ? -4.52 26.703 -18.391 1 89 90 LEU A CA 1
ATOM 711 C C . LEU A 1 90 ? -4.32 25.609 -17.359 1 89 90 LEU A C 1
ATOM 713 O O . LEU A 1 90 ? -3.973 24.469 -17.719 1 89 90 LEU A O 1
ATOM 717 N N . GLU A 1 91 ? -4.582 25.859 -16.141 1 91.88 91 GLU A N 1
ATOM 718 C CA . GLU A 1 91 ? -4.316 24.953 -15.031 1 91.88 91 GLU A CA 1
ATOM 719 C C . GLU A 1 91 ? -4.988 23.594 -15.258 1 91.88 91 GLU A C 1
ATOM 721 O O . GLU A 1 91 ? -4.336 22.562 -15.203 1 91.88 91 GLU A O 1
ATOM 726 N N . SER A 1 92 ? -6.285 23.609 -15.539 1 90.44 92 SER A N 1
ATOM 727 C CA . SER A 1 92 ? -7.055 22.375 -15.68 1 90.44 92 SER A CA 1
ATOM 728 C C . SER A 1 92 ? -6.594 21.578 -16.891 1 90.44 92 SER A C 1
ATOM 730 O O . SER A 1 92 ? -6.543 20.344 -16.844 1 90.44 92 SER A O 1
ATOM 732 N N . GLN A 1 93 ? -6.324 22.266 -17.891 1 90.75 93 GLN A N 1
ATOM 733 C CA . GLN A 1 93 ? -5.844 21.594 -19.094 1 90.75 93 GLN A CA 1
ATOM 734 C C . GLN A 1 93 ? -4.477 20.953 -18.859 1 90.75 93 GLN A C 1
ATOM 736 O O . GLN A 1 93 ? -4.223 19.844 -19.312 1 90.75 93 GLN A O 1
ATOM 741 N N . PHE A 1 94 ? -3.57 21.703 -18.281 1 94.25 94 PHE A N 1
ATOM 742 C CA . PHE A 1 94 ? -2.252 21.156 -17.969 1 94.25 94 PHE A CA 1
ATOM 743 C C . PHE A 1 94 ? -2.371 19.922 -17.094 1 94.25 94 PHE A C 1
ATOM 745 O O . PHE A 1 94 ? -1.645 18.938 -17.297 1 94.25 94 PHE A O 1
ATOM 752 N N . PHE A 1 95 ? -3.303 19.906 -16.203 1 94.19 95 PHE A N 1
ATOM 753 C CA . PHE A 1 95 ? -3.52 18.75 -15.336 1 94.19 95 PHE A CA 1
ATOM 754 C C . PHE A 1 95 ? -3.977 17.547 -16.156 1 94.19 95 PHE A C 1
ATOM 756 O O . PHE A 1 95 ? -3.467 16.438 -15.969 1 94.19 95 PHE A O 1
ATOM 763 N N . GLU A 1 96 ? -4.891 17.75 -17.016 1 91.38 96 GLU A N 1
ATOM 764 C CA . GLU A 1 96 ? -5.434 16.656 -17.812 1 91.38 96 GLU A CA 1
ATOM 765 C C . GLU A 1 96 ? -4.355 16.031 -18.688 1 91.38 96 GLU A C 1
ATOM 767 O O . GLU A 1 96 ? -4.301 14.812 -18.844 1 91.38 96 GLU A O 1
ATOM 772 N N . ILE A 1 97 ? -3.58 16.859 -19.234 1 93.06 97 ILE A N 1
ATOM 773 C CA . ILE A 1 97 ? -2.494 16.359 -20.078 1 93.06 97 ILE A CA 1
ATOM 774 C C . ILE A 1 97 ? -1.5 15.578 -19.219 1 93.06 97 ILE A C 1
ATOM 776 O O . ILE A 1 97 ? -1.052 14.5 -19.609 1 93.06 97 ILE A O 1
ATOM 780 N N . ALA A 1 98 ? -1.123 16.141 -18.062 1 95.5 98 ALA A N 1
ATOM 781 C CA . ALA A 1 98 ? -0.192 15.469 -17.156 1 95.5 98 ALA A CA 1
ATOM 782 C C . ALA A 1 98 ? -0.71 14.086 -16.781 1 95.5 98 ALA A C 1
ATOM 784 O O . ALA A 1 98 ? 0.023 13.102 -16.844 1 95.5 98 ALA A O 1
ATOM 785 N N . ASP A 1 99 ? -1.971 14.039 -16.422 1 93.38 99 ASP A N 1
ATOM 786 C CA . ASP A 1 99 ? -2.592 12.789 -15.977 1 93.38 99 ASP A CA 1
ATOM 787 C C . ASP A 1 99 ? -2.562 11.742 -17.094 1 93.38 99 ASP A C 1
ATOM 789 O O . ASP A 1 99 ? -2.205 10.586 -16.844 1 93.38 99 ASP A O 1
ATOM 793 N N . LYS A 1 100 ? -2.928 12.141 -18.234 1 90.19 100 LYS A N 1
ATOM 794 C CA . LYS A 1 100 ? -2.928 11.242 -19.375 1 90.19 100 LYS A CA 1
ATOM 795 C C . LYS A 1 100 ? -1.518 10.758 -19.688 1 90.19 100 LYS A C 1
ATOM 797 O O . LYS A 1 100 ? -1.303 9.562 -19.922 1 90.19 100 LYS A O 1
ATOM 802 N N . GLN A 1 101 ? -0.55 11.641 -19.719 1 92.88 101 GLN A N 1
ATOM 803 C CA . GLN A 1 101 ? 0.824 11.305 -20.078 1 92.88 101 GLN A CA 1
ATOM 804 C C . GLN A 1 101 ? 1.455 10.383 -19.031 1 92.88 101 GLN A C 1
ATOM 806 O O . GLN A 1 101 ? 2.271 9.523 -19.375 1 92.88 101 GLN A O 1
ATOM 811 N N . LEU A 1 102 ? 1.12 10.578 -17.828 1 94.62 102 LEU A N 1
ATOM 812 C CA . LEU A 1 102 ? 1.645 9.711 -16.781 1 94.62 102 LEU A CA 1
ATOM 813 C C . LEU A 1 102 ? 1.133 8.281 -16.953 1 94.62 102 LEU A C 1
ATOM 815 O O . LEU A 1 102 ? 1.882 7.32 -16.75 1 94.62 102 LEU A O 1
ATOM 819 N N . ARG A 1 103 ? -0.065 8.148 -17.312 1 90.31 103 ARG A N 1
ATOM 820 C CA . ARG A 1 103 ? -0.629 6.82 -17.547 1 90.31 103 ARG A CA 1
ATOM 821 C C . ARG A 1 103 ? 0.051 6.145 -18.734 1 90.31 103 ARG A C 1
ATOM 823 O O . ARG A 1 103 ? 0.343 4.945 -18.688 1 90.31 103 ARG A O 1
ATOM 830 N N . ILE A 1 104 ? 0.264 6.926 -19.734 1 90.31 104 ILE A N 1
ATOM 831 C CA . ILE A 1 104 ? 0.94 6.402 -20.922 1 90.31 104 ILE A CA 1
ATOM 832 C C . ILE A 1 104 ? 2.359 5.973 -20.547 1 90.31 104 ILE A C 1
ATOM 834 O O . ILE A 1 104 ? 2.848 4.949 -21.031 1 90.31 104 ILE A O 1
ATOM 838 N N . SER A 1 105 ? 2.996 6.77 -19.719 1 94.25 105 SER A N 1
ATOM 839 C CA . SER A 1 105 ? 4.348 6.453 -19.266 1 94.25 105 SER A CA 1
ATOM 840 C C . SER A 1 105 ? 4.391 5.105 -18.547 1 94.25 105 SER A C 1
ATOM 842 O O . SER A 1 105 ? 5.289 4.297 -18.797 1 94.25 105 SER A O 1
ATOM 844 N N . VAL A 1 106 ? 3.457 4.809 -17.719 1 92.75 106 VAL A N 1
ATOM 845 C CA . VAL A 1 106 ? 3.396 3.557 -16.969 1 92.75 106 VAL A CA 1
ATOM 846 C C . VAL A 1 106 ? 3.195 2.389 -17.938 1 92.75 106 VAL A C 1
ATOM 848 O O . VAL A 1 106 ? 3.852 1.354 -17.812 1 92.75 106 VAL A O 1
ATOM 851 N N . ALA A 1 107 ? 2.35 2.58 -18.875 1 87.81 107 ALA A N 1
ATOM 852 C CA . ALA A 1 107 ? 2.041 1.525 -19.844 1 87.81 107 ALA A CA 1
ATOM 853 C C . ALA A 1 107 ? 3.262 1.181 -20.688 1 87.81 107 ALA A C 1
ATOM 855 O O . ALA A 1 107 ? 3.484 0.015 -21.031 1 87.81 107 ALA A O 1
ATOM 856 N N . ASN A 1 108 ? 4.062 2.213 -20.938 1 90.12 108 ASN A N 1
ATOM 857 C CA . ASN A 1 108 ? 5.16 2.023 -21.875 1 90.12 108 ASN A CA 1
ATOM 858 C C . ASN A 1 108 ? 6.504 1.917 -21.156 1 90.12 108 ASN A C 1
ATOM 860 O O . ASN A 1 108 ? 7.547 1.8 -21.797 1 90.12 108 ASN A O 1
ATOM 864 N N . HIS A 1 109 ? 6.5 1.984 -19.922 1 91.75 109 HIS A N 1
ATOM 865 C CA . HIS A 1 109 ? 7.738 1.968 -19.141 1 91.75 109 HIS A CA 1
ATOM 866 C C . HIS A 1 109 ? 8.688 3.066 -19.609 1 91.75 109 HIS A C 1
ATOM 868 O O . HIS A 1 109 ? 9.859 2.803 -19.891 1 91.75 109 HIS A O 1
ATOM 874 N N . ASP A 1 110 ? 8.094 4.215 -19.766 1 93.69 110 ASP A N 1
ATOM 875 C CA . ASP A 1 110 ? 8.836 5.34 -20.312 1 93.69 110 ASP A CA 1
ATOM 876 C C . ASP A 1 110 ? 9.242 6.32 -19.219 1 93.69 110 ASP A C 1
ATOM 878 O O . ASP A 1 110 ? 8.398 7.008 -18.641 1 93.69 110 ASP A O 1
ATOM 882 N N . ARG A 1 111 ? 10.578 6.547 -18.969 1 95.88 111 ARG A N 1
ATOM 883 C CA . ARG A 1 111 ? 11.141 7.512 -18.031 1 95.88 111 ARG A CA 1
ATOM 884 C C . ARG A 1 111 ? 10.359 7.516 -16.719 1 95.88 111 ARG A C 1
ATOM 886 O O . ARG A 1 111 ? 9.898 8.57 -16.281 1 95.88 111 ARG A O 1
ATOM 893 N N . LEU A 1 112 ? 10.328 6.336 -16.047 1 96.94 112 LEU A N 1
ATOM 894 C CA . LEU A 1 112 ? 9.461 6.066 -14.906 1 96.94 112 LEU A CA 1
ATOM 895 C C . LEU A 1 112 ? 9.859 6.914 -13.703 1 96.94 112 LEU A C 1
ATOM 897 O O . LEU A 1 112 ? 9.023 7.238 -12.859 1 96.94 112 LEU A O 1
ATOM 901 N N . LEU A 1 113 ? 11.125 7.312 -13.602 1 97.19 113 LEU A N 1
ATOM 902 C CA . LEU A 1 113 ? 11.508 8.203 -12.508 1 97.19 113 LEU A CA 1
ATOM 903 C C . LEU A 1 113 ? 10.766 9.531 -12.617 1 97.19 113 LEU A C 1
ATOM 905 O O . LEU A 1 113 ? 10.289 10.062 -11.609 1 97.19 113 LEU A O 1
ATOM 909 N N . ASP A 1 114 ? 10.688 10.062 -13.828 1 97.12 114 ASP A N 1
ATOM 910 C CA . ASP A 1 114 ? 9.922 11.289 -14.055 1 97.12 114 ASP A CA 1
ATOM 911 C C . ASP A 1 114 ? 8.445 11.078 -13.727 1 97.12 114 ASP A C 1
ATOM 913 O O . ASP A 1 114 ? 7.781 11.984 -13.219 1 97.12 114 ASP A O 1
ATOM 917 N N . THR A 1 115 ? 7.98 9.898 -14.07 1 97.38 115 THR A N 1
ATOM 918 C CA . THR A 1 115 ? 6.578 9.57 -13.828 1 97.38 115 THR A CA 1
ATOM 919 C C . THR A 1 115 ? 6.273 9.578 -12.328 1 97.38 115 THR A C 1
ATOM 921 O O . THR A 1 115 ? 5.258 10.125 -11.898 1 97.38 115 THR A O 1
ATOM 924 N N . VAL A 1 116 ? 7.141 9.008 -11.547 1 97.5 116 VAL A N 1
ATOM 925 C CA . VAL A 1 116 ? 6.973 8.984 -10.094 1 97.5 116 VAL A CA 1
ATOM 926 C C . VAL A 1 116 ? 6.926 10.406 -9.555 1 97.5 116 VAL A C 1
ATOM 928 O O . VAL A 1 116 ? 6.066 10.742 -8.734 1 97.5 116 VAL A O 1
ATOM 931 N N . ARG A 1 117 ? 7.801 11.227 -10.008 1 96.62 117 ARG A N 1
ATOM 932 C CA . ARG A 1 117 ? 7.863 12.617 -9.562 1 96.62 117 ARG A CA 1
ATOM 933 C C . ARG A 1 117 ? 6.609 13.383 -9.984 1 96.62 117 ARG A C 1
ATOM 935 O O . ARG A 1 117 ? 6.07 14.172 -9.203 1 96.62 117 ARG A O 1
ATOM 942 N N . GLY A 1 118 ? 6.246 13.125 -11.195 1 96.62 118 GLY A N 1
ATOM 943 C CA . GLY A 1 118 ? 5.023 13.758 -11.672 1 96.62 118 GLY A CA 1
ATOM 944 C C . GLY A 1 118 ? 3.799 13.375 -10.859 1 96.62 118 GLY A C 1
ATOM 945 O O . GLY A 1 118 ? 2.992 14.234 -10.508 1 96.62 118 GLY A O 1
ATOM 946 N N . MET A 1 119 ? 3.666 12.062 -10.57 1 96.81 119 MET A N 1
ATOM 947 C CA . MET A 1 119 ? 2.545 11.578 -9.766 1 96.81 119 MET A CA 1
ATOM 948 C C . MET A 1 119 ? 2.578 12.188 -8.367 1 96.81 119 MET A C 1
ATOM 950 O O . MET A 1 119 ? 1.536 12.547 -7.816 1 96.81 119 MET A O 1
ATOM 954 N N . THR A 1 120 ? 3.732 12.289 -7.816 1 95.75 120 THR A N 1
ATOM 955 C CA . THR A 1 120 ? 3.891 12.867 -6.488 1 95.75 120 THR A CA 1
ATOM 956 C C . THR A 1 120 ? 3.469 14.336 -6.484 1 95.75 120 THR A C 1
ATOM 958 O O . THR A 1 120 ? 2.752 14.781 -5.586 1 95.75 120 THR A O 1
ATOM 961 N N . LEU A 1 121 ? 3.945 15.008 -7.484 1 93.81 121 LEU A N 1
ATOM 962 C CA . LEU A 1 121 ? 3.588 16.422 -7.605 1 93.81 121 LEU A CA 1
ATOM 963 C C . LEU A 1 121 ? 2.086 16.578 -7.797 1 93.81 121 LEU A C 1
ATOM 965 O O . LEU A 1 121 ? 1.473 17.469 -7.199 1 93.81 121 LEU A O 1
ATOM 969 N N . LEU A 1 122 ? 1.505 15.773 -8.609 1 94.44 122 LEU A N 1
ATOM 970 C CA . LEU A 1 122 ? 0.07 15.859 -8.859 1 94.44 122 LEU A CA 1
ATOM 971 C C . LEU A 1 122 ? -0.718 15.5 -7.602 1 94.44 122 LEU A C 1
ATOM 973 O O . LEU A 1 122 ? -1.819 16.016 -7.387 1 94.44 122 LEU A O 1
ATOM 977 N N . THR A 1 123 ? -0.2 14.578 -6.789 1 93.56 123 THR A N 1
ATOM 978 C CA . THR A 1 123 ? -0.845 14.289 -5.516 1 93.56 123 THR A CA 1
ATOM 979 C C . THR A 1 123 ? -0.981 15.555 -4.676 1 93.56 123 THR A C 1
ATOM 981 O O . THR A 1 123 ? -2.07 15.875 -4.191 1 93.56 123 THR A O 1
ATOM 984 N N . SER A 1 124 ? 0.124 16.266 -4.559 1 90.06 124 SER A N 1
ATOM 985 C CA . SER A 1 124 ? 0.105 17.516 -3.805 1 90.06 124 SER A CA 1
ATOM 986 C C . SER A 1 124 ? -0.837 18.531 -4.441 1 90.06 124 SER A C 1
ATOM 988 O O . SER A 1 124 ? -1.528 19.266 -3.736 1 90.06 124 SER A O 1
ATOM 990 N N . TYR A 1 125 ? -0.796 18.578 -5.742 1 89.5 125 TYR A N 1
ATOM 991 C CA . TYR A 1 125 ? -1.662 19.469 -6.5 1 89.5 125 TYR A CA 1
ATOM 992 C C . TYR A 1 125 ? -3.131 19.172 -6.234 1 89.5 125 TYR A C 1
ATOM 994 O O . TYR A 1 125 ? -3.926 20.078 -5.988 1 89.5 125 TYR A O 1
ATOM 1002 N N . LEU A 1 126 ? -3.516 17.953 -6.258 1 91.31 126 LEU A N 1
ATOM 1003 C CA . LEU A 1 126 ? -4.902 17.531 -6.082 1 91.31 126 LEU A CA 1
ATOM 1004 C C . LEU A 1 126 ? -5.379 17.812 -4.664 1 91.31 126 LEU A C 1
ATOM 1006 O O . LEU A 1 126 ? -6.52 18.25 -4.461 1 91.31 126 LEU A O 1
ATOM 1010 N N . PHE A 1 127 ? -4.539 17.641 -3.719 1 87.31 127 PHE A N 1
ATOM 1011 C CA . PHE A 1 127 ? -4.91 17.969 -2.344 1 87.31 127 PHE A CA 1
ATOM 1012 C C . PHE A 1 127 ? -5.062 19.469 -2.16 1 87.31 127 PHE A C 1
ATOM 1014 O O . PHE A 1 127 ? -5.953 19.922 -1.44 1 87.31 127 PHE A O 1
ATOM 1021 N N . ALA A 1 128 ? -4.145 20.156 -2.834 1 83.31 128 ALA A N 1
ATOM 1022 C CA . ALA A 1 128 ? -4.262 21.609 -2.766 1 83.31 128 ALA A CA 1
ATOM 1023 C C . ALA A 1 128 ? -5.578 22.078 -3.375 1 83.31 128 ALA A C 1
ATOM 1025 O O . ALA A 1 128 ? -6.141 23.078 -2.941 1 83.31 128 ALA A O 1
ATOM 1026 N N . LYS A 1 129 ? -6.082 21.312 -4.344 1 84.44 129 LYS A N 1
ATOM 1027 C CA . LYS A 1 129 ? -7.344 21.641 -5.004 1 84.44 129 LYS A CA 1
ATOM 1028 C C . LYS A 1 129 ? -8.523 21.031 -4.258 1 84.44 129 LYS A C 1
ATOM 1030 O O . LYS A 1 129 ? -9.672 21.141 -4.695 1 84.44 129 LYS A O 1
ATOM 1035 N N . GLU A 1 130 ? -8.203 20.344 -3.158 1 83.44 130 GLU A N 1
ATOM 1036 C CA . GLU A 1 130 ? -9.188 19.703 -2.295 1 83.44 130 GLU A CA 1
ATOM 1037 C C . GLU A 1 130 ? -9.914 18.578 -3.027 1 83.44 130 GLU A C 1
ATOM 1039 O O . GLU A 1 130 ? -11.117 18.375 -2.838 1 83.44 130 GLU A O 1
ATOM 1044 N N . LYS A 1 131 ? -9.281 18.094 -4.012 1 88.62 131 LYS A N 1
ATOM 1045 C CA . LYS A 1 131 ? -9.734 16.859 -4.641 1 88.62 131 LYS A CA 1
ATOM 1046 C C . LYS A 1 131 ? -9.141 15.641 -3.951 1 88.62 131 LYS A C 1
ATOM 1048 O O . LYS A 1 131 ? -8.305 14.945 -4.531 1 88.62 131 LYS A O 1
ATOM 1053 N N . TYR A 1 132 ? -9.664 15.359 -2.846 1 87.56 132 TYR A N 1
ATOM 1054 C CA . TYR A 1 132 ? -9.039 14.469 -1.879 1 87.56 132 TYR A CA 1
ATOM 1055 C C . TYR A 1 132 ? -9.047 13.023 -2.383 1 87.56 132 TYR A C 1
ATOM 1057 O O . TYR A 1 132 ? -8.055 12.312 -2.256 1 87.56 132 TYR A O 1
ATOM 1065 N N . SER A 1 133 ? -10.188 12.586 -2.951 1 88.25 133 SER A N 1
ATOM 1066 C CA . SER A 1 133 ? -10.281 11.211 -3.422 1 88.25 133 SER A CA 1
ATOM 1067 C C . SER A 1 133 ? -9.289 10.938 -4.547 1 88.25 133 SER A C 1
ATOM 1069 O O . SER A 1 133 ? -8.617 9.906 -4.559 1 88.25 133 SER A O 1
ATOM 1071 N N . LEU A 1 134 ? -9.211 11.875 -5.449 1 91.94 134 LEU A N 1
ATOM 1072 C CA . LEU A 1 134 ? -8.273 11.742 -6.555 1 91.94 134 LEU A CA 1
ATOM 1073 C C . LEU A 1 134 ? -6.836 11.797 -6.055 1 91.94 134 LEU A C 1
ATOM 1075 O O . LEU A 1 134 ? -5.965 11.094 -6.574 1 91.94 134 LEU A O 1
ATOM 1079 N N . GLY A 1 135 ? -6.652 12.719 -5.098 1 92.88 135 GLY A N 1
ATOM 1080 C CA . GLY A 1 135 ? -5.324 12.805 -4.512 1 92.88 135 GLY A CA 1
ATOM 1081 C C . GLY A 1 135 ? -4.883 11.516 -3.842 1 92.88 135 GLY A C 1
ATOM 1082 O O . GLY A 1 135 ? -3.742 11.078 -4.012 1 92.88 135 GLY A O 1
ATOM 1083 N N . TYR A 1 136 ? -5.816 10.906 -3.127 1 93.56 136 TYR A N 1
ATOM 1084 C CA . TYR A 1 136 ? -5.52 9.648 -2.461 1 93.56 136 TYR A CA 1
ATOM 1085 C C . TYR A 1 136 ? -5.172 8.562 -3.477 1 93.56 136 TYR A C 1
ATOM 1087 O O . TYR A 1 136 ? -4.219 7.801 -3.279 1 93.56 136 TYR A O 1
ATOM 1095 N N . HIS A 1 137 ? -5.891 8.531 -4.543 1 93.69 137 HIS A N 1
ATOM 1096 C CA . HIS A 1 137 ? -5.645 7.555 -5.594 1 93.69 137 HIS A CA 1
ATOM 1097 C C . HIS A 1 137 ? -4.309 7.809 -6.285 1 93.69 137 HIS A C 1
ATOM 1099 O O . HIS A 1 137 ? -3.553 6.871 -6.551 1 93.69 137 HIS A O 1
ATOM 1105 N N . MET A 1 138 ? -4.047 9.062 -6.605 1 94.62 138 MET A N 1
ATOM 1106 C CA . MET A 1 138 ? -2.791 9.445 -7.25 1 94.62 138 MET A CA 1
ATOM 1107 C C . MET A 1 138 ? -1.599 9.109 -6.359 1 94.62 138 MET A C 1
ATOM 1109 O O . MET A 1 138 ? -0.569 8.641 -6.848 1 94.62 138 MET A O 1
ATOM 1113 N N . CYS A 1 139 ? -1.748 9.32 -5.105 1 95.31 139 CYS A N 1
ATOM 1114 C CA . CYS A 1 139 ? -0.707 8.969 -4.145 1 95.31 139 CYS A CA 1
ATOM 1115 C C . CYS A 1 139 ? -0.417 7.477 -4.172 1 95.31 139 CYS A C 1
ATOM 1117 O O . CYS A 1 139 ? 0.744 7.062 -4.176 1 95.31 139 CYS A O 1
ATOM 1119 N N . GLY A 1 140 ? -1.486 6.734 -4.176 1 95.44 140 GLY A N 1
ATOM 1120 C CA . GLY A 1 140 ? -1.313 5.293 -4.262 1 95.44 140 GLY A CA 1
ATOM 1121 C C . GLY A 1 140 ? -0.549 4.855 -5.496 1 95.44 140 GLY A C 1
ATOM 1122 O O . GLY A 1 140 ? 0.291 3.957 -5.43 1 95.44 140 GLY A O 1
ATOM 1123 N N . ALA A 1 141 ? -0.852 5.477 -6.586 1 95.12 141 ALA A N 1
ATOM 1124 C CA . ALA A 1 141 ? -0.158 5.172 -7.832 1 95.12 141 ALA A CA 1
ATOM 1125 C C . ALA A 1 141 ? 1.329 5.496 -7.727 1 95.12 141 ALA A C 1
ATOM 1127 O O . ALA A 1 141 ? 2.174 4.734 -8.203 1 95.12 141 ALA A O 1
ATOM 1128 N N . ALA A 1 142 ? 1.639 6.613 -7.148 1 96.94 142 ALA A N 1
ATOM 1129 C CA . ALA A 1 142 ? 3.033 7.012 -6.969 1 96.94 142 ALA A CA 1
ATOM 1130 C C . ALA A 1 142 ? 3.787 6 -6.113 1 96.94 142 ALA A C 1
ATOM 1132 O O . ALA A 1 142 ? 4.922 5.637 -6.426 1 96.94 142 ALA A O 1
ATOM 1133 N N . VAL A 1 143 ? 3.137 5.555 -5.059 1 97.31 143 VAL A N 1
ATOM 1134 C CA . VAL A 1 143 ? 3.75 4.609 -4.133 1 97.31 143 VAL A CA 1
ATOM 1135 C C . VAL A 1 143 ? 4.043 3.295 -4.855 1 97.31 143 VAL A C 1
ATOM 1137 O O . VAL A 1 143 ? 5.148 2.754 -4.746 1 97.31 143 VAL A O 1
ATOM 1140 N N . ARG A 1 144 ? 3.098 2.807 -5.598 1 95.75 144 ARG A N 1
ATOM 1141 C CA . ARG A 1 144 ? 3.266 1.542 -6.305 1 95.75 144 ARG A CA 1
ATOM 1142 C C . ARG A 1 144 ? 4.375 1.641 -7.344 1 95.75 144 ARG A C 1
ATOM 1144 O O . ARG A 1 144 ? 5.148 0.697 -7.531 1 95.75 144 ARG A O 1
ATOM 1151 N N . LEU A 1 145 ? 4.383 2.719 -7.992 1 96.69 145 LEU A N 1
ATOM 1152 C CA . LEU A 1 145 ? 5.422 2.893 -9 1 96.69 145 LEU A CA 1
ATOM 1153 C C . LEU A 1 145 ? 6.797 3.01 -8.352 1 96.69 145 LEU A C 1
ATOM 1155 O O . LEU A 1 145 ? 7.789 2.52 -8.898 1 96.69 145 LEU A O 1
ATOM 1159 N N . ALA A 1 146 ? 6.867 3.703 -7.23 1 97.44 146 ALA A N 1
ATOM 1160 C CA . ALA A 1 146 ? 8.133 3.797 -6.508 1 97.44 146 ALA A CA 1
ATOM 1161 C C . ALA A 1 146 ? 8.641 2.414 -6.105 1 97.44 146 ALA A C 1
ATOM 1163 O O . ALA A 1 146 ? 9.836 2.129 -6.215 1 97.44 146 ALA A O 1
ATOM 1164 N N . ILE A 1 147 ? 7.754 1.539 -5.676 1 95.31 147 ILE A N 1
ATOM 1165 C CA . ILE A 1 147 ? 8.109 0.177 -5.293 1 95.31 147 ILE A CA 1
ATOM 1166 C C . ILE A 1 147 ? 8.594 -0.594 -6.52 1 95.31 147 ILE A C 1
ATOM 1168 O O . ILE A 1 147 ? 9.617 -1.28 -6.465 1 95.31 147 ILE A O 1
ATOM 1172 N N . ALA A 1 148 ? 7.855 -0.408 -7.602 1 94.44 148 ALA A N 1
ATOM 1173 C CA . ALA A 1 148 ? 8.234 -1.097 -8.836 1 94.44 148 ALA A CA 1
ATOM 1174 C C . ALA A 1 148 ? 9.625 -0.679 -9.289 1 94.44 148 ALA A C 1
ATOM 1176 O O . ALA A 1 148 ? 10.383 -1.494 -9.828 1 94.44 148 ALA A O 1
ATOM 1177 N N . CYS A 1 149 ? 9.984 0.585 -9.047 1 95.75 149 CYS A N 1
ATOM 1178 C CA . CYS A 1 149 ? 11.273 1.12 -9.461 1 95.75 149 CYS A CA 1
ATOM 1179 C C . CYS A 1 149 ? 12.359 0.782 -8.445 1 95.75 149 CYS A C 1
ATOM 1181 O O . CYS A 1 149 ? 13.539 1.038 -8.68 1 95.75 149 CYS A O 1
ATOM 1183 N N . GLY A 1 150 ? 12 0.217 -7.312 1 93.5 150 GLY A N 1
ATOM 1184 C CA . GLY A 1 150 ? 12.945 -0.157 -6.277 1 93.5 150 GLY A CA 1
ATOM 1185 C C . GLY A 1 150 ? 13.469 1.029 -5.492 1 93.5 150 GLY A C 1
ATOM 1186 O O . GLY A 1 150 ? 14.562 0.972 -4.926 1 93.5 150 GLY A O 1
ATOM 1187 N N . LEU A 1 151 ? 12.68 2.111 -5.453 1 96.69 151 LEU A N 1
ATOM 1188 C CA . LEU A 1 151 ? 13.156 3.32 -4.785 1 96.69 151 LEU A CA 1
ATOM 1189 C C . LEU A 1 151 ? 13.109 3.16 -3.271 1 96.69 151 LEU A C 1
ATOM 1191 O O . LEU A 1 151 ? 13.805 3.875 -2.545 1 96.69 151 LEU A O 1
ATOM 1195 N N . ASP A 1 152 ? 12.344 2.273 -2.723 1 94.75 152 ASP A N 1
ATOM 1196 C CA . ASP A 1 152 ? 12.164 2.07 -1.288 1 94.75 152 ASP A CA 1
ATOM 1197 C C . ASP A 1 152 ? 13.273 1.184 -0.721 1 94.75 152 ASP A C 1
ATOM 1199 O O . ASP A 1 152 ? 13.375 1.012 0.495 1 94.75 152 ASP A O 1
ATOM 1203 N N . ARG A 1 153 ? 14.148 0.722 -1.59 1 91.81 153 ARG A N 1
ATOM 1204 C CA . ARG A 1 153 ? 15.141 -0.234 -1.122 1 91.81 153 ARG A CA 1
ATOM 1205 C C . ARG A 1 153 ? 16.5 0.018 -1.783 1 91.81 153 ARG A C 1
ATOM 1207 O O . ARG A 1 153 ? 17.156 -0.918 -2.246 1 91.81 153 ARG A O 1
ATOM 1214 N N . ILE A 1 154 ? 16.812 1.28 -1.925 1 93.38 154 ILE A N 1
ATOM 1215 C CA . ILE A 1 154 ? 18.172 1.646 -2.346 1 93.38 154 ILE A CA 1
ATOM 1216 C C . ILE A 1 154 ? 19.156 1.332 -1.229 1 93.38 154 ILE A C 1
ATOM 1218 O O . ILE A 1 154 ? 19.062 1.877 -0.127 1 93.38 154 ILE A O 1
ATOM 1222 N N . PRO A 1 155 ? 20.141 0.56 -1.488 1 87.25 155 PRO A N 1
ATOM 1223 C CA . PRO A 1 155 ? 20.969 0.027 -0.405 1 87.25 155 PRO A CA 1
ATOM 1224 C C . PRO A 1 155 ? 21.859 1.093 0.246 1 87.25 155 PRO A C 1
ATOM 1226 O O . PRO A 1 155 ? 22.156 1.007 1.44 1 87.25 155 PRO A O 1
ATOM 1229 N N . SER A 1 156 ? 22.344 2.006 -0.61 1 92.25 156 SER A N 1
ATOM 1230 C CA . SER A 1 156 ? 23.25 3.025 -0.096 1 92.25 156 SER A CA 1
ATOM 1231 C C . SER A 1 156 ? 23.188 4.293 -0.942 1 92.25 156 SER A C 1
ATOM 1233 O O . SER A 1 156 ? 22.797 4.25 -2.109 1 92.25 156 SER A O 1
ATOM 1235 N N . SER A 1 157 ? 23.641 5.312 -0.326 1 93.12 157 SER A N 1
ATOM 1236 C CA . SER A 1 157 ? 23.719 6.59 -1.027 1 93.12 157 SER A CA 1
ATOM 1237 C C . SER A 1 157 ? 24.844 6.594 -2.057 1 93.12 157 SER A C 1
ATOM 1239 O O . SER A 1 157 ? 24.922 7.492 -2.896 1 93.12 157 SER A O 1
ATOM 1241 N N . VAL A 1 158 ? 25.672 5.594 -1.969 1 93.62 158 VAL A N 1
ATOM 1242 C CA . VAL A 1 158 ? 26.75 5.484 -2.941 1 93.62 158 VAL A CA 1
ATOM 1243 C C . VAL A 1 158 ? 26.641 4.152 -3.686 1 93.62 158 VAL A C 1
ATOM 1245 O O . VAL A 1 158 ? 27.656 3.607 -4.141 1 93.62 158 VAL A O 1
ATOM 1248 N N . TRP A 1 159 ? 25.531 3.701 -3.777 1 90.88 159 TRP A N 1
ATOM 1249 C CA . TRP A 1 159 ? 25.281 2.404 -4.398 1 90.88 159 TRP A CA 1
ATOM 1250 C C . TRP A 1 159 ? 25.688 2.414 -5.863 1 90.88 159 TRP A C 1
ATOM 1252 O O . TRP A 1 159 ? 25.422 3.385 -6.582 1 90.88 159 TRP A O 1
ATOM 1262 N N . THR A 1 160 ? 26.359 1.355 -6.219 1 86.06 160 THR A N 1
ATOM 1263 C CA . THR A 1 160 ? 26.688 1.108 -7.617 1 86.06 160 THR A CA 1
ATOM 1264 C C . THR A 1 160 ? 26.203 -0.267 -8.055 1 86.06 160 THR A C 1
ATOM 1266 O O . THR A 1 160 ? 26.234 -1.223 -7.277 1 86.06 160 THR A O 1
ATOM 1269 N N . ALA A 1 161 ? 25.766 -0.259 -9.289 1 81.88 161 ALA A N 1
ATOM 1270 C CA . ALA A 1 161 ? 25.266 -1.528 -9.805 1 81.88 161 ALA A CA 1
ATOM 1271 C C . ALA A 1 161 ? 26.359 -2.586 -9.844 1 81.88 161 ALA A C 1
ATOM 1273 O O . ALA A 1 161 ? 27.469 -2.314 -10.289 1 81.88 161 ALA A O 1
ATOM 1274 N N . PRO A 1 162 ? 25.969 -3.684 -9.297 1 74.75 162 PRO A N 1
ATOM 1275 C CA . PRO A 1 162 ? 26.938 -4.762 -9.461 1 74.75 162 PRO A CA 1
ATOM 1276 C C . PRO A 1 162 ? 27.094 -5.207 -10.914 1 74.75 162 PRO A C 1
ATOM 1278 O O . PRO A 1 162 ? 26.219 -4.949 -11.734 1 74.75 162 PRO A O 1
ATOM 1281 N N . PRO A 1 163 ? 28.266 -5.766 -11.125 1 75.06 163 PRO A N 1
ATOM 1282 C CA . PRO A 1 163 ? 28.406 -6.32 -12.477 1 75.06 163 PRO A CA 1
ATOM 1283 C C . PRO A 1 163 ? 27.312 -7.32 -12.82 1 75.06 163 PRO A C 1
ATOM 1285 O O . PRO A 1 163 ? 26.688 -7.902 -11.922 1 75.06 163 PRO A O 1
ATOM 1288 N N . PRO A 1 164 ? 27.031 -7.406 -14.109 1 73.19 164 PRO A N 1
ATOM 1289 C CA . PRO A 1 164 ? 25.969 -8.344 -14.5 1 73.19 164 PRO A CA 1
ATOM 1290 C C . PRO A 1 164 ? 26.188 -9.75 -13.953 1 73.19 164 PRO A C 1
ATOM 1292 O O . PRO A 1 164 ? 27.328 -10.219 -13.906 1 73.19 164 PRO A O 1
ATOM 1295 N N . PHE A 1 165 ? 25.125 -10.211 -13.484 1 69.69 165 PHE A N 1
ATOM 1296 C CA . PHE A 1 165 ? 25.172 -11.555 -12.914 1 69.69 165 PHE A CA 1
ATOM 1297 C C . PHE A 1 165 ? 25.25 -12.609 -14.008 1 69.69 165 PHE A C 1
ATOM 1299 O O . PHE A 1 165 ? 24.75 -12.398 -15.109 1 69.69 165 PHE A O 1
ATOM 1306 N N . ASN A 1 166 ? 25.984 -13.617 -13.516 1 75.75 166 ASN A N 1
ATOM 1307 C CA . ASN A 1 166 ? 25.844 -14.82 -14.328 1 75.75 166 ASN A CA 1
ATOM 1308 C C . ASN A 1 166 ? 24.375 -15.195 -14.508 1 75.75 166 ASN A C 1
ATOM 1310 O O . ASN A 1 166 ? 23.578 -15.078 -13.578 1 75.75 166 ASN A O 1
ATOM 1314 N N . ALA A 1 167 ? 24.062 -15.594 -15.688 1 73.06 167 ALA A N 1
ATOM 1315 C CA . ALA A 1 167 ? 22.688 -15.891 -16.047 1 73.06 167 ALA A CA 1
ATOM 1316 C C . ALA A 1 167 ? 22.062 -16.891 -15.086 1 73.06 167 ALA A C 1
ATOM 1318 O O . ALA A 1 167 ? 20.875 -16.812 -14.766 1 73.06 167 ALA A O 1
ATOM 1319 N N . ALA A 1 168 ? 22.875 -17.797 -14.664 1 78 168 ALA A N 1
ATOM 1320 C CA . ALA A 1 168 ? 22.359 -18.828 -13.758 1 78 168 ALA A CA 1
ATOM 1321 C C . ALA A 1 168 ? 21.922 -18.203 -12.43 1 78 168 ALA A C 1
ATOM 1323 O O . ALA A 1 168 ? 20.906 -18.625 -11.859 1 78 168 ALA A O 1
ATOM 1324 N N . ILE A 1 169 ? 22.688 -17.266 -12 1 72.62 169 ILE A N 1
ATOM 1325 C CA . ILE A 1 169 ? 22.359 -16.625 -10.734 1 72.62 169 ILE A CA 1
ATOM 1326 C C . ILE A 1 169 ? 21.078 -15.812 -10.883 1 72.62 169 ILE A C 1
ATOM 1328 O O . ILE A 1 169 ? 20.141 -15.953 -10.078 1 72.62 169 ILE A O 1
ATOM 1332 N N . HIS A 1 170 ? 21 -15.102 -11.883 1 70.12 170 HIS A N 1
ATOM 1333 C CA . HIS A 1 170 ? 19.875 -14.203 -12.117 1 70.12 170 HIS A CA 1
ATOM 1334 C C . HIS A 1 170 ? 18.578 -14.977 -12.305 1 70.12 170 HIS A C 1
ATOM 1336 O O . HIS A 1 170 ? 17.516 -14.57 -11.812 1 70.12 170 HIS A O 1
ATOM 1342 N N . CYS A 1 171 ? 18.703 -16.047 -12.93 1 71.44 171 CYS A N 1
ATOM 1343 C CA . CYS A 1 171 ? 17.5 -16.781 -13.305 1 71.44 171 CYS A CA 1
ATOM 1344 C C . CYS A 1 171 ? 17.031 -17.688 -12.172 1 71.44 171 CYS A C 1
ATOM 1346 O O . CYS A 1 171 ? 15.828 -17.859 -11.969 1 71.44 171 CYS A O 1
ATOM 1348 N N . THR A 1 172 ? 18.016 -18.172 -11.477 1 76.69 172 THR A N 1
ATOM 1349 C CA . THR A 1 172 ? 17.609 -19.219 -10.531 1 76.69 172 THR A CA 1
ATOM 1350 C C . THR A 1 172 ? 17.406 -18.625 -9.141 1 76.69 172 THR A C 1
ATOM 1352 O O . THR A 1 172 ? 16.734 -19.234 -8.305 1 76.69 172 THR A O 1
ATOM 1355 N N . LEU A 1 173 ? 18.078 -17.531 -8.898 1 69.62 173 LEU A N 1
ATOM 1356 C CA . LEU A 1 173 ? 17.891 -16.891 -7.598 1 69.62 173 LEU A CA 1
ATOM 1357 C C . LEU A 1 173 ? 17.016 -15.656 -7.727 1 69.62 173 LEU A C 1
ATOM 1359 O O . LEU A 1 173 ? 17.453 -14.617 -8.211 1 69.62 173 LEU A O 1
ATOM 1363 N N . ARG A 1 174 ? 15.727 -15.82 -7.672 1 69.19 174 ARG A N 1
ATOM 1364 C CA . ARG A 1 174 ? 14.781 -14.719 -7.844 1 69.19 174 ARG A CA 1
ATOM 1365 C C . ARG A 1 174 ? 15.062 -13.594 -6.855 1 69.19 174 ARG A C 1
ATOM 1367 O O . ARG A 1 174 ? 15.023 -13.797 -5.641 1 69.19 174 ARG A O 1
ATOM 1374 N N . THR A 1 175 ? 15.633 -12.5 -7.199 1 64.75 175 THR A N 1
ATOM 1375 C CA . THR A 1 175 ? 15.914 -11.391 -6.297 1 64.75 175 THR A CA 1
ATOM 1376 C C . THR A 1 175 ? 14.906 -10.258 -6.504 1 64.75 175 THR A C 1
ATOM 1378 O O . THR A 1 175 ? 14.977 -9.227 -5.828 1 64.75 175 THR A O 1
ATOM 1381 N N . GLY A 1 176 ? 13.906 -10.391 -7.008 1 65.31 176 GLY A N 1
ATOM 1382 C CA . GLY A 1 176 ? 12.984 -9.305 -7.277 1 65.31 176 GLY A CA 1
ATOM 1383 C C . GLY A 1 176 ? 13.5 -8.328 -8.312 1 65.31 176 GLY A C 1
ATOM 1384 O O . GLY A 1 176 ? 14.711 -8.141 -8.453 1 65.31 176 GLY A O 1
ATOM 1385 N N . GLY A 1 177 ? 12.852 -7.953 -9.203 1 75.75 177 GLY A N 1
ATOM 1386 C CA . GLY A 1 177 ? 13.305 -7.094 -10.289 1 75.75 177 GLY A CA 1
ATOM 1387 C C . GLY A 1 177 ? 12.961 -5.633 -10.078 1 75.75 177 GLY A C 1
ATOM 1388 O O . GLY A 1 177 ? 12.438 -5.258 -9.031 1 75.75 177 GLY A O 1
ATOM 1389 N N . TYR A 1 178 ? 13.633 -4.758 -10.836 1 82.31 178 TYR A N 1
ATOM 1390 C CA . TYR A 1 178 ? 13.375 -3.322 -10.898 1 82.31 178 TYR A CA 1
ATOM 1391 C C . TYR A 1 178 ? 12.789 -2.93 -12.25 1 82.31 178 TYR A C 1
ATOM 1393 O O . TYR A 1 178 ? 13.164 -3.488 -13.281 1 82.31 178 TYR A O 1
ATOM 1401 N N . SER A 1 179 ? 11.938 -1.995 -12.195 1 87.88 179 SER A N 1
ATOM 1402 C CA . SER A 1 179 ? 11.328 -1.538 -13.438 1 87.88 179 SER A CA 1
ATOM 1403 C C . SER A 1 179 ? 12.219 -0.531 -14.156 1 87.88 179 SER A C 1
ATOM 1405 O O . SER A 1 179 ? 11.914 -0.11 -15.273 1 87.88 179 SER A O 1
ATOM 1407 N N . ILE A 1 180 ? 13.289 -0.106 -13.477 1 91.69 180 ILE A N 1
ATOM 1408 C CA . ILE A 1 180 ? 14.219 0.837 -14.086 1 91.69 180 ILE A CA 1
ATOM 1409 C C . ILE A 1 180 ? 15.641 0.3 -13.984 1 91.69 180 ILE A C 1
ATOM 1411 O O . ILE A 1 180 ? 15.977 -0.428 -13.047 1 91.69 180 ILE A O 1
ATOM 1415 N N . PRO A 1 181 ? 16.453 0.597 -15 1 90.31 181 PRO A N 1
ATOM 1416 C CA . PRO A 1 181 ? 17.844 0.175 -14.93 1 90.31 181 PRO A CA 1
ATOM 1417 C C . PRO A 1 181 ? 18.625 0.891 -13.828 1 90.31 181 PRO A C 1
ATOM 1419 O O . PRO A 1 181 ? 18.141 1.865 -13.25 1 90.31 181 PRO A O 1
ATOM 1422 N N . PRO A 1 182 ? 19.781 0.4 -13.539 1 90.56 182 PRO A N 1
ATOM 1423 C CA . PRO A 1 182 ? 20.609 1.072 -12.539 1 90.56 182 PRO A CA 1
ATOM 1424 C C . PRO A 1 182 ? 20.938 2.514 -12.914 1 90.56 182 PRO A C 1
ATOM 1426 O O . PRO A 1 182 ? 20.938 2.861 -14.102 1 90.56 182 PRO A O 1
ATOM 1429 N N . PRO A 1 183 ? 21.109 3.318 -11.898 1 94.06 183 PRO A N 1
ATOM 1430 C CA . PRO A 1 183 ? 21.438 4.715 -12.195 1 94.06 183 PRO A CA 1
ATOM 1431 C C . PRO A 1 183 ? 22.766 4.863 -12.945 1 94.06 183 PRO A C 1
ATOM 1433 O O . PRO A 1 183 ? 23.719 4.129 -12.68 1 94.06 183 PRO A O 1
ATOM 1436 N N . ASP A 1 184 ? 22.875 5.895 -13.75 1 91.56 184 ASP A N 1
ATOM 1437 C CA . ASP A 1 184 ? 24.031 6.125 -14.594 1 91.56 184 ASP A CA 1
ATOM 1438 C C . ASP A 1 184 ? 25.172 6.773 -13.805 1 91.56 184 ASP A C 1
ATOM 1440 O O . ASP A 1 184 ? 26.344 6.59 -14.125 1 91.56 184 ASP A O 1
ATOM 1444 N N . ASP A 1 185 ? 24.859 7.574 -12.875 1 94.19 185 ASP A N 1
ATOM 1445 C CA . ASP A 1 185 ? 25.844 8.352 -12.125 1 94.19 185 ASP A CA 1
ATOM 1446 C C . ASP A 1 185 ? 25.312 8.695 -10.734 1 94.19 185 ASP A C 1
ATOM 1448 O O . ASP A 1 185 ? 24.156 8.43 -10.414 1 94.19 185 ASP A O 1
ATOM 1452 N N . PRO A 1 186 ? 26.125 9.219 -9.906 1 94.75 186 PRO A N 1
ATOM 1453 C CA . PRO A 1 186 ? 25.734 9.523 -8.523 1 94.75 186 PRO A CA 1
ATOM 1454 C C . PRO A 1 186 ? 24.625 10.555 -8.438 1 94.75 186 PRO A C 1
ATOM 1456 O O . PRO A 1 186 ? 23.812 10.516 -7.508 1 94.75 186 PRO A O 1
ATOM 1459 N N . VAL A 1 187 ? 24.609 11.43 -9.359 1 95.56 187 VAL A N 1
ATOM 1460 C CA . VAL A 1 187 ? 23.562 12.453 -9.352 1 95.56 187 VAL A CA 1
ATOM 1461 C C . VAL A 1 187 ? 22.203 11.805 -9.594 1 95.56 187 VAL A C 1
ATOM 1463 O O . VAL A 1 187 ? 21.219 12.164 -8.945 1 95.56 187 VAL A O 1
ATOM 1466 N N . GLU A 1 188 ? 22.109 10.93 -10.516 1 95.5 188 GLU A N 1
ATOM 1467 C CA . GLU A 1 188 ? 20.859 10.219 -10.734 1 95.5 188 GLU A CA 1
ATOM 1468 C C . GLU A 1 188 ? 20.469 9.406 -9.508 1 95.5 188 GLU A C 1
ATOM 1470 O O . GLU A 1 188 ? 19.281 9.305 -9.18 1 95.5 188 GLU A O 1
ATOM 1475 N N . LEU A 1 189 ? 21.469 8.766 -8.938 1 96.69 189 LEU A N 1
ATOM 1476 C CA . LEU A 1 189 ? 21.188 8.031 -7.711 1 96.69 189 LEU A CA 1
ATOM 1477 C C . LEU A 1 189 ? 20.578 8.953 -6.652 1 96.69 189 LEU A C 1
ATOM 1479 O O . LEU A 1 189 ? 19.609 8.594 -5.996 1 96.69 189 LEU A O 1
ATOM 1483 N N . ALA A 1 190 ? 21.203 10.102 -6.527 1 96.19 190 ALA A N 1
ATOM 1484 C CA . ALA A 1 190 ? 20.688 11.086 -5.586 1 96.19 190 ALA A CA 1
ATOM 1485 C C . ALA A 1 190 ? 19.25 11.469 -5.918 1 96.19 190 ALA A C 1
ATOM 1487 O O . ALA A 1 190 ? 18.406 11.586 -5.023 1 96.19 190 ALA A O 1
ATOM 1488 N N . GLU A 1 191 ? 18.984 11.656 -7.16 1 96.31 191 GLU A N 1
ATOM 1489 C CA . GLU A 1 191 ? 17.641 12.016 -7.594 1 96.31 191 GLU A CA 1
ATOM 1490 C C . GLU A 1 191 ? 16.641 10.906 -7.27 1 96.31 191 GLU A C 1
ATOM 1492 O O . GLU A 1 191 ? 15.492 11.18 -6.941 1 96.31 191 GLU A O 1
ATOM 1497 N N . ARG A 1 192 ? 17.031 9.688 -7.402 1 97.25 192 ARG A N 1
ATOM 1498 C CA . ARG A 1 192 ? 16.172 8.562 -7.047 1 97.25 192 ARG A CA 1
ATOM 1499 C C . ARG A 1 192 ? 15.867 8.555 -5.551 1 97.25 192 ARG A C 1
ATOM 1501 O O . ARG A 1 192 ? 14.727 8.32 -5.148 1 97.25 192 ARG A O 1
ATOM 1508 N N . ILE A 1 193 ? 16.875 8.812 -4.766 1 96.81 193 ILE A N 1
ATOM 1509 C CA . ILE A 1 193 ? 16.703 8.867 -3.318 1 96.81 193 ILE A CA 1
ATOM 1510 C C . ILE A 1 193 ? 15.727 9.984 -2.963 1 96.81 193 ILE A C 1
ATOM 1512 O O . ILE A 1 193 ? 14.781 9.781 -2.197 1 96.81 193 ILE A O 1
ATOM 1516 N N . TYR A 1 194 ? 15.914 11.117 -3.574 1 95.62 194 TYR A N 1
ATOM 1517 C CA . TYR A 1 194 ? 15.031 12.258 -3.32 1 95.62 194 TYR A CA 1
ATOM 1518 C C . TYR A 1 194 ? 13.617 11.961 -3.791 1 95.62 194 TYR A C 1
ATOM 1520 O O . TYR A 1 194 ? 12.641 12.336 -3.131 1 95.62 194 TYR A O 1
ATOM 1528 N N . ALA A 1 195 ? 13.469 11.359 -4.938 1 96.56 195 ALA A N 1
ATOM 1529 C CA . ALA A 1 195 ? 12.148 11.008 -5.449 1 96.56 195 ALA A CA 1
ATOM 1530 C C . ALA A 1 195 ? 11.414 10.078 -4.492 1 96.56 195 ALA A C 1
ATOM 1532 O O . ALA A 1 195 ? 10.219 10.242 -4.246 1 96.56 195 ALA A O 1
ATOM 1533 N N . PHE A 1 196 ? 12.164 9.109 -3.939 1 97.25 196 PHE A N 1
ATOM 1534 C CA . PHE A 1 196 ? 11.562 8.203 -2.98 1 97.25 196 PHE A CA 1
ATOM 1535 C C . PHE A 1 196 ? 11 8.961 -1.786 1 97.25 196 PHE A C 1
ATOM 1537 O O . PHE A 1 196 ? 9.852 8.742 -1.386 1 97.25 196 PHE A O 1
ATOM 1544 N N . TRP A 1 197 ? 11.758 9.766 -1.242 1 95.56 197 TRP A N 1
ATOM 1545 C CA . TRP A 1 197 ? 11.359 10.422 -0.001 1 95.56 197 TRP A CA 1
ATOM 1546 C C . TRP A 1 197 ? 10.234 11.422 -0.247 1 95.56 197 TRP A C 1
ATOM 1548 O O . TRP A 1 197 ? 9.43 11.688 0.649 1 95.56 197 TRP A O 1
ATOM 1558 N N . SER A 1 198 ? 10.164 11.977 -1.479 1 94.94 198 SER A N 1
ATOM 1559 C CA . SER A 1 198 ? 8.992 12.781 -1.819 1 94.94 198 SER A CA 1
ATOM 1560 C C . SER A 1 198 ? 7.723 11.938 -1.818 1 94.94 198 SER A C 1
ATOM 1562 O O . SER A 1 198 ? 6.676 12.383 -1.343 1 94.94 198 SER A O 1
ATOM 1564 N N . VAL A 1 199 ? 7.781 10.727 -2.377 1 96.75 199 VAL A N 1
ATOM 1565 C CA . VAL A 1 199 ? 6.648 9.812 -2.375 1 96.75 199 VAL A CA 1
ATOM 1566 C C . VAL A 1 199 ? 6.305 9.414 -0.941 1 96.75 199 VAL A C 1
ATOM 1568 O O . VAL A 1 199 ? 5.129 9.367 -0.568 1 96.75 199 VAL A O 1
ATOM 1571 N N . TYR A 1 200 ? 7.375 9.133 -0.19 1 96.38 200 TYR A N 1
ATOM 1572 C CA . TYR A 1 200 ? 7.215 8.75 1.208 1 96.38 200 TYR A CA 1
ATOM 1573 C C . TYR A 1 200 ? 6.473 9.82 1.99 1 96.38 200 TYR A C 1
ATOM 1575 O O . TYR A 1 200 ? 5.582 9.516 2.785 1 96.38 200 TYR A O 1
ATOM 1583 N N . GLU A 1 201 ? 6.816 11.008 1.733 1 94.06 201 GLU A N 1
ATOM 1584 C CA . GLU A 1 201 ? 6.215 12.141 2.438 1 94.06 201 GLU A CA 1
ATOM 1585 C C . GLU A 1 201 ? 4.723 12.242 2.139 1 94.06 201 GLU A C 1
ATOM 1587 O O . GLU A 1 201 ? 3.906 12.367 3.055 1 94.06 201 GLU A O 1
ATOM 1592 N N . VAL A 1 202 ? 4.355 12.219 0.902 1 93.81 202 VAL A N 1
ATOM 1593 C CA . VAL A 1 202 ? 2.945 12.375 0.563 1 93.81 202 VAL A CA 1
ATOM 1594 C C . VAL A 1 202 ? 2.16 11.148 1.039 1 93.81 202 VAL A C 1
ATOM 1596 O O . VAL A 1 202 ? 1 11.266 1.438 1 93.81 202 VAL A O 1
ATOM 1599 N N . ASP A 1 203 ? 2.764 10.008 0.981 1 96.12 203 ASP A N 1
ATOM 1600 C CA . ASP A 1 203 ? 2.111 8.797 1.47 1 96.12 203 ASP A CA 1
ATOM 1601 C C . ASP A 1 203 ? 1.781 8.914 2.955 1 96.12 203 ASP A C 1
ATOM 1603 O O . ASP A 1 203 ? 0.658 8.625 3.371 1 96.12 203 ASP A O 1
ATOM 1607 N N . LEU A 1 204 ? 2.752 9.336 3.75 1 95.56 204 LEU A N 1
ATOM 1608 C CA . LEU A 1 204 ? 2.541 9.461 5.191 1 95.56 204 LEU A CA 1
ATOM 1609 C C . LEU A 1 204 ? 1.535 10.562 5.504 1 95.56 204 LEU A C 1
ATOM 1611 O O . LEU A 1 204 ? 0.688 10.398 6.387 1 95.56 204 LEU A O 1
ATOM 1615 N N . CYS A 1 205 ? 1.681 11.664 4.789 1 93.38 205 CYS A N 1
ATOM 1616 C CA . CYS A 1 205 ? 0.729 12.75 5.016 1 93.38 205 CYS A CA 1
ATOM 1617 C C . CYS A 1 205 ? -0.7 12.273 4.777 1 93.38 205 CYS A C 1
ATOM 1619 O O . CYS A 1 205 ? -1.599 12.578 5.562 1 93.38 205 CYS A O 1
ATOM 1621 N N . THR A 1 206 ? -0.876 11.531 3.725 1 92.06 206 THR A N 1
ATOM 1622 C CA . THR A 1 206 ? -2.213 11.047 3.4 1 92.06 206 THR A CA 1
ATOM 1623 C C . THR A 1 206 ? -2.688 10.031 4.441 1 92.06 206 THR A C 1
ATOM 1625 O O . THR A 1 206 ? -3.85 10.055 4.852 1 92.06 206 THR A O 1
ATOM 1628 N N . ALA A 1 207 ? -1.808 9.164 4.824 1 92.88 207 ALA A N 1
ATOM 1629 C CA . ALA A 1 207 ? -2.162 8.172 5.832 1 92.88 207 ALA A CA 1
ATOM 1630 C C . ALA A 1 207 ? -2.539 8.836 7.152 1 92.88 207 ALA A C 1
ATOM 1632 O O . ALA A 1 207 ? -3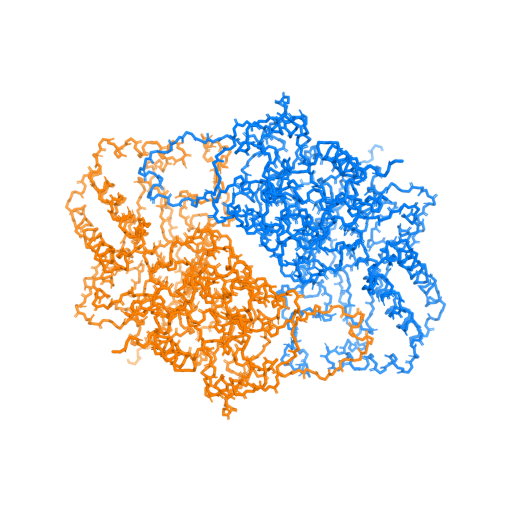.502 8.43 7.805 1 92.88 207 ALA A O 1
ATOM 1633 N N . ILE A 1 208 ? -1.822 9.828 7.539 1 92.56 208 ILE A N 1
ATOM 1634 C CA . ILE A 1 208 ? -2.061 10.547 8.789 1 92.56 208 ILE A CA 1
ATOM 1635 C C . ILE A 1 208 ? -3.393 11.289 8.703 1 92.56 208 ILE A C 1
ATOM 1637 O O . ILE A 1 208 ? -4.199 11.234 9.641 1 92.56 208 ILE A O 1
ATOM 1641 N N . ALA A 1 209 ? -3.592 11.945 7.59 1 89.44 209 ALA A N 1
ATOM 1642 C CA . ALA A 1 209 ? -4.789 12.766 7.434 1 89.44 209 ALA A CA 1
ATOM 1643 C C . ALA A 1 209 ? -6.051 11.906 7.453 1 89.44 209 ALA A C 1
ATOM 1645 O O . ALA A 1 209 ? -7.047 12.266 8.086 1 89.44 209 ALA A O 1
ATOM 1646 N N . TYR A 1 210 ? -6.004 10.773 6.82 1 88.25 210 TYR A N 1
ATOM 1647 C CA . TYR A 1 210 ? -7.195 9.945 6.699 1 88.25 210 TYR A CA 1
ATOM 1648 C C . TYR A 1 210 ? -7.258 8.906 7.812 1 88.25 210 TYR A C 1
ATOM 1650 O O . TYR A 1 210 ? -8.305 8.297 8.039 1 88.25 210 TYR A O 1
ATOM 1658 N N . LEU A 1 211 ? -6.078 8.711 8.492 1 89.31 211 LEU A N 1
ATOM 1659 C CA . LEU A 1 211 ? -5.938 7.629 9.461 1 89.31 211 LEU A CA 1
ATOM 1660 C C . LEU A 1 211 ? -6.102 6.273 8.781 1 89.31 211 LEU A C 1
ATOM 1662 O O . LEU A 1 211 ? -6.82 5.406 9.289 1 89.31 211 LEU A O 1
ATOM 1666 N N . TRP A 1 212 ? -5.633 6.16 7.547 1 91.81 212 TRP A N 1
ATOM 1667 C CA . TRP A 1 212 ? -5.605 4.922 6.781 1 91.81 212 TRP A CA 1
ATOM 1668 C C . TRP A 1 212 ? -4.195 4.348 6.719 1 91.81 212 TRP A C 1
ATOM 1670 O O . TRP A 1 212 ? -3.248 4.953 7.227 1 91.81 212 TRP A O 1
ATOM 1680 N N . HIS A 1 213 ? -4.051 3.191 6.145 1 92 213 HIS A N 1
ATOM 1681 C CA . HIS A 1 213 ? -2.754 2.533 6.055 1 92 213 HIS A CA 1
ATOM 1682 C C . HIS A 1 213 ? -1.822 3.275 5.102 1 92 213 HIS A C 1
ATOM 1684 O O . HIS A 1 213 ? -2.27 3.824 4.094 1 92 213 HIS A O 1
ATOM 1690 N N . THR A 1 214 ? -0.615 3.293 5.461 1 94.06 214 THR A N 1
ATOM 1691 C CA . THR A 1 214 ? 0.382 3.756 4.504 1 94.06 214 THR A CA 1
ATOM 1692 C C . THR A 1 214 ? 0.536 2.76 3.359 1 94.06 214 THR A C 1
ATOM 1694 O O . THR A 1 214 ? 0.297 1.563 3.533 1 94.06 214 THR A O 1
ATOM 1697 N N . GLY A 1 215 ? 0.843 3.275 2.279 1 94.31 215 GLY A N 1
ATOM 1698 C CA . GLY A 1 215 ? 1.152 2.396 1.162 1 94.31 215 GLY A CA 1
ATOM 1699 C C . GLY A 1 215 ? 2.512 1.733 1.282 1 94.31 215 GLY A C 1
ATOM 1700 O O . GLY A 1 215 ? 2.691 0.593 0.852 1 94.31 215 GLY A O 1
ATOM 1701 N N . LEU A 1 216 ? 3.43 2.453 1.812 1 95.06 216 LEU A N 1
ATOM 1702 C CA . LEU A 1 216 ? 4.766 1.922 2.059 1 95.06 216 LEU A CA 1
ATOM 1703 C C . LEU A 1 216 ? 4.875 1.357 3.473 1 95.06 216 LEU A C 1
ATOM 1705 O O . LEU A 1 216 ? 4.473 2.012 4.438 1 95.06 216 LEU A O 1
ATOM 1709 N N . PRO A 1 217 ? 5.344 0.167 3.566 1 91.75 217 PRO A N 1
ATOM 1710 C CA . PRO A 1 217 ? 5.652 -0.311 4.914 1 91.75 217 PRO A CA 1
ATOM 1711 C C . PRO A 1 217 ? 6.844 0.414 5.539 1 91.75 217 PRO A C 1
ATOM 1713 O O . PRO A 1 217 ? 7.984 0.207 5.121 1 91.75 217 PRO A O 1
ATOM 1716 N N . ILE A 1 218 ? 6.594 1.142 6.539 1 91.88 218 ILE A N 1
ATOM 1717 C CA . ILE A 1 218 ? 7.586 2.018 7.152 1 91.88 218 ILE A CA 1
ATOM 1718 C C . ILE A 1 218 ? 8.773 1.19 7.633 1 91.88 218 ILE A C 1
ATOM 1720 O O . ILE A 1 218 ? 9.93 1.571 7.422 1 91.88 218 ILE A O 1
ATOM 1724 N N . GLU A 1 219 ? 8.539 0.038 8.156 1 85.69 219 GLU A N 1
ATOM 1725 C CA . GLU A 1 219 ? 9.578 -0.774 8.781 1 85.69 219 GLU A CA 1
ATOM 1726 C C . GLU A 1 219 ? 10.469 -1.438 7.734 1 85.69 219 GLU A C 1
ATOM 1728 O O . GLU A 1 219 ? 11.57 -1.89 8.047 1 85.69 219 GLU A O 1
ATOM 1733 N N . ASP A 1 220 ? 10.031 -1.453 6.559 1 87.56 220 ASP A N 1
ATOM 1734 C CA . ASP A 1 220 ? 10.766 -2.182 5.531 1 87.56 220 ASP A CA 1
ATOM 1735 C C . ASP A 1 220 ? 11.492 -1.223 4.59 1 87.56 220 ASP A C 1
ATOM 1737 O O . ASP A 1 220 ? 12.141 -1.653 3.637 1 87.56 220 ASP A O 1
ATOM 1741 N N . VAL A 1 221 ? 11.398 0.083 4.836 1 92.69 221 VAL A N 1
ATOM 1742 C CA . VAL A 1 221 ? 12.109 1.06 4.012 1 92.69 221 VAL A CA 1
ATOM 1743 C C . VAL A 1 221 ? 13.609 0.943 4.246 1 92.69 221 VAL A C 1
ATOM 1745 O O . VAL A 1 221 ? 14.07 0.951 5.395 1 92.69 221 VAL A O 1
ATOM 1748 N N . ARG A 1 222 ? 14.383 0.89 3.197 1 90.81 222 ARG A N 1
ATOM 1749 C CA . ARG A 1 222 ? 15.82 0.694 3.314 1 90.81 222 ARG A CA 1
ATOM 1750 C C . ARG A 1 222 ? 16.594 1.867 2.707 1 90.81 222 ARG A C 1
ATOM 1752 O O . ARG A 1 222 ? 17.781 2.039 2.969 1 90.81 222 ARG A O 1
ATOM 1759 N N . THR A 1 223 ? 15.938 2.594 1.927 1 94.62 223 THR A N 1
ATOM 1760 C CA . THR A 1 223 ? 16.562 3.732 1.27 1 94.62 223 THR A CA 1
ATOM 1761 C C . THR A 1 223 ? 17.062 4.746 2.299 1 94.62 223 THR A C 1
ATOM 1763 O O . THR A 1 223 ? 16.297 5.168 3.176 1 94.62 223 THR A O 1
ATOM 1766 N N . PRO A 1 224 ? 18.312 5.102 2.227 1 94 224 PRO A N 1
ATOM 1767 C CA . PRO A 1 224 ? 18.844 6.062 3.191 1 94 224 PRO A CA 1
ATOM 1768 C C . PRO A 1 224 ? 18.25 7.461 3.018 1 94 224 PRO A C 1
ATOM 1770 O O . PRO A 1 224 ? 17.734 7.789 1.945 1 94 224 PRO A O 1
ATOM 1773 N N . PHE A 1 225 ? 18.375 8.242 4.047 1 94.06 225 PHE A N 1
ATOM 1774 C CA . PHE A 1 225 ? 17.984 9.648 3.938 1 94.06 225 PHE A CA 1
ATOM 1775 C C . PHE A 1 225 ? 18.891 10.383 2.951 1 94.06 225 PHE A C 1
ATOM 1777 O O . PHE A 1 225 ? 20.078 10.039 2.811 1 94.06 225 PHE A O 1
ATOM 1784 N N . PRO A 1 226 ? 18.328 11.336 2.287 1 92.81 226 PRO A N 1
ATOM 1785 C CA . PRO A 1 226 ? 19.125 12.031 1.271 1 92.81 226 PRO A CA 1
ATOM 1786 C C . PRO A 1 226 ? 20.172 12.961 1.876 1 92.81 226 PRO A C 1
ATOM 1788 O O . PRO A 1 226 ? 19.938 13.539 2.945 1 92.81 226 PRO A O 1
ATOM 1791 N N . ARG A 1 227 ? 21.219 13.055 1.209 1 92.94 227 ARG A N 1
ATOM 1792 C CA . ARG A 1 227 ? 22.219 14.094 1.442 1 92.94 227 ARG A CA 1
ATOM 1793 C C . ARG A 1 227 ? 22.047 15.25 0.47 1 92.94 227 ARG A C 1
ATOM 1795 O O . ARG A 1 227 ? 21.359 15.125 -0.539 1 92.94 227 ARG A O 1
ATOM 1802 N N . PRO A 1 228 ? 22.625 16.359 0.823 1 90.75 228 PRO A N 1
ATOM 1803 C CA . PRO A 1 228 ? 22.5 17.453 -0.144 1 90.75 228 PRO A CA 1
ATOM 1804 C C . PRO A 1 228 ? 23 17.062 -1.534 1 90.75 228 PRO A C 1
ATOM 1806 O O . PRO A 1 228 ? 24.031 16.391 -1.66 1 90.75 228 PRO A O 1
ATOM 1809 N N . LEU A 1 229 ? 22.375 17.562 -2.553 1 90.69 229 LEU A N 1
ATOM 1810 C CA . LEU A 1 229 ? 22.625 17.156 -3.93 1 90.69 229 LEU A CA 1
ATOM 1811 C C . LEU A 1 229 ? 24.047 17.484 -4.34 1 90.69 229 LEU A C 1
ATOM 1813 O O . LEU A 1 229 ? 24.672 16.734 -5.094 1 90.69 229 LEU A O 1
ATOM 1817 N N . PHE A 1 230 ? 24.531 18.625 -3.887 1 91.44 230 PHE A N 1
ATOM 1818 C CA . PHE A 1 230 ? 25.859 19.047 -4.312 1 91.44 230 PHE A CA 1
ATOM 1819 C C . PHE A 1 230 ? 26.938 18.094 -3.801 1 91.44 230 PHE A C 1
ATOM 1821 O O . PHE A 1 230 ? 27.969 17.922 -4.438 1 91.44 230 PHE A O 1
ATOM 1828 N N . GLU A 1 231 ? 26.625 17.422 -2.648 1 94.12 231 GLU A N 1
ATOM 1829 C CA . GLU A 1 231 ? 27.594 16.469 -2.121 1 94.12 231 GLU A CA 1
ATOM 1830 C C . GLU A 1 231 ? 27.703 15.242 -3.027 1 94.12 231 GLU A C 1
ATOM 1832 O O . GLU A 1 231 ? 28.781 14.656 -3.16 1 94.12 231 GLU A O 1
ATOM 1837 N N . TYR A 1 232 ? 26.594 14.875 -3.662 1 94.31 232 TYR A N 1
ATOM 1838 C CA . TYR A 1 232 ? 26.625 13.773 -4.621 1 94.31 232 TYR A CA 1
ATOM 1839 C C . TYR A 1 232 ? 27.391 14.164 -5.875 1 94.31 232 TYR A C 1
ATOM 1841 O O . TYR A 1 232 ? 28.188 13.375 -6.391 1 94.31 232 TYR A O 1
ATOM 1849 N N . GLU A 1 233 ? 27.172 15.359 -6.309 1 93.44 233 GLU A N 1
ATOM 1850 C CA . GLU A 1 233 ? 27.797 15.875 -7.523 1 93.44 233 GLU A CA 1
ATOM 1851 C C . GLU A 1 233 ? 29.312 15.945 -7.383 1 93.44 233 GLU A C 1
ATOM 1853 O O . GLU A 1 233 ? 30.047 15.688 -8.344 1 93.44 233 GLU A O 1
ATOM 1858 N N . LEU A 1 234 ? 29.719 16.266 -6.176 1 94.56 234 LEU A N 1
ATOM 1859 C CA . LEU A 1 234 ? 31.141 16.484 -5.949 1 94.56 234 LEU A CA 1
ATOM 1860 C C . LEU A 1 234 ? 31.812 15.203 -5.469 1 94.56 234 LEU A C 1
ATOM 1862 O O . LEU A 1 234 ? 33.031 15.18 -5.266 1 94.56 234 LEU A O 1
ATOM 1866 N N . GLY A 1 235 ? 31.062 14.156 -5.289 1 92.44 235 GLY A N 1
ATOM 1867 C CA . GLY A 1 235 ? 31.625 12.891 -4.855 1 92.44 235 GLY A CA 1
ATOM 1868 C C . GLY A 1 235 ? 32.031 12.883 -3.396 1 92.44 235 GLY A C 1
ATOM 1869 O O . GLY A 1 235 ? 33 12.211 -3.021 1 92.44 235 GLY A O 1
ATOM 1870 N N . LEU A 1 236 ? 31.312 13.625 -2.564 1 93.19 236 LEU A N 1
ATOM 1871 C CA . LEU A 1 236 ? 31.672 13.773 -1.157 1 93.19 236 LEU A CA 1
ATOM 1872 C C . LEU A 1 236 ? 30.891 12.781 -0.294 1 93.19 236 LEU A C 1
ATOM 1874 O O . LEU A 1 236 ? 31.188 12.625 0.895 1 93.19 236 LEU A O 1
ATOM 1878 N N . VAL A 1 237 ? 29.984 12.117 -0.852 1 93.94 237 VAL A N 1
ATOM 1879 C CA . VAL A 1 237 ? 29.125 11.203 -0.099 1 93.94 237 VAL A CA 1
ATOM 1880 C C . VAL A 1 237 ? 29.828 9.852 0.048 1 93.94 237 VAL A C 1
ATOM 1882 O O . VAL A 1 237 ? 30.453 9.359 -0.899 1 93.94 237 VAL A O 1
ATOM 1885 N N . SER A 1 238 ? 29.797 9.305 1.27 1 91.31 238 SER A N 1
ATOM 1886 C CA . SER A 1 238 ? 30.375 7.992 1.552 1 91.31 238 SER A CA 1
ATOM 1887 C C . SER A 1 238 ? 29.359 7.09 2.258 1 91.31 238 SER A C 1
ATOM 1889 O O . SER A 1 238 ? 28.297 7.551 2.67 1 91.31 238 SER A O 1
ATOM 1891 N N . ILE A 1 239 ? 29.688 5.84 2.352 1 88.12 239 ILE A N 1
ATOM 1892 C CA . ILE A 1 239 ? 28.797 4.852 2.963 1 88.12 239 ILE A CA 1
ATOM 1893 C C . ILE A 1 239 ? 28.578 5.203 4.434 1 88.12 239 ILE A C 1
ATOM 1895 O O . ILE A 1 239 ? 27.516 4.902 4.992 1 88.12 239 ILE A O 1
ATOM 1899 N N . GLN A 1 240 ? 29.469 5.848 5.059 1 85 240 GLN A N 1
ATOM 1900 C CA . GLN A 1 240 ? 29.391 6.227 6.465 1 85 240 GLN A CA 1
ATOM 1901 C C . GLN A 1 240 ? 28.297 7.277 6.688 1 85 240 GLN A C 1
ATOM 1903 O O . GLN A 1 240 ? 27.844 7.477 7.816 1 85 240 GLN A O 1
ATOM 1908 N N . ASP A 1 241 ? 27.906 7.879 5.594 1 87.44 241 ASP A N 1
ATOM 1909 C CA . ASP A 1 241 ? 26.922 8.945 5.688 1 87.44 241 ASP A CA 1
ATOM 1910 C C . ASP A 1 241 ? 25.5 8.375 5.672 1 87.44 241 ASP A C 1
ATOM 1912 O O . ASP A 1 241 ? 24.531 9.102 5.902 1 87.44 241 ASP A O 1
ATOM 1916 N N . ASP A 1 242 ? 25.375 7.109 5.414 1 88.94 242 ASP A N 1
ATOM 1917 C CA . ASP A 1 242 ? 24.047 6.5 5.277 1 88.94 242 ASP A CA 1
ATOM 1918 C C . ASP A 1 242 ? 23.344 6.422 6.625 1 88.94 242 ASP A C 1
ATOM 1920 O O . ASP A 1 242 ? 23.891 5.91 7.598 1 88.94 242 ASP A O 1
ATOM 1924 N N . ILE A 1 243 ? 22.219 7.07 6.707 1 87.5 243 ILE A N 1
ATOM 1925 C CA . ILE A 1 243 ? 21.328 6.961 7.859 1 87.5 243 ILE A CA 1
ATOM 1926 C C . ILE A 1 243 ? 20 6.359 7.426 1 87.5 243 ILE A C 1
ATOM 1928 O O . ILE A 1 243 ? 19.359 6.848 6.488 1 87.5 243 ILE A O 1
ATOM 1932 N N . SER A 1 244 ? 19.672 5.277 8.039 1 84.06 244 SER A N 1
ATOM 1933 C CA . SER A 1 244 ? 18.438 4.582 7.672 1 84.06 244 SER A CA 1
ATOM 1934 C C . SER A 1 244 ? 17.297 4.949 8.609 1 84.06 244 SER A C 1
ATOM 1936 O O . SER A 1 244 ? 17.516 5.473 9.703 1 84.06 244 SER A O 1
ATOM 1938 N N . LEU A 1 245 ? 16.125 4.711 8.188 1 88.75 245 LEU A N 1
ATOM 1939 C CA . LEU A 1 245 ? 14.922 4.945 8.969 1 88.75 245 LEU A CA 1
ATOM 1940 C C . LEU A 1 245 ? 14.914 4.078 10.227 1 88.75 245 LEU A C 1
ATOM 1942 O O . LEU A 1 245 ? 14.359 4.469 11.258 1 88.75 245 LEU A O 1
ATOM 1946 N N . GLN A 1 246 ? 15.555 2.994 10.172 1 81.25 246 GLN A N 1
ATOM 1947 C CA . GLN A 1 246 ? 15.594 2.062 11.297 1 81.25 246 GLN A CA 1
ATOM 1948 C C . GLN A 1 246 ? 16.328 2.67 12.492 1 81.25 246 GLN A C 1
ATOM 1950 O O . GLN A 1 246 ? 15.977 2.391 13.641 1 81.25 246 GLN A O 1
ATOM 1955 N N . SER A 1 247 ? 17.297 3.434 12.195 1 82.06 247 SER A N 1
ATOM 1956 C CA . SER A 1 247 ? 18.047 4.074 13.273 1 82.06 247 SER A CA 1
ATOM 1957 C C . SER A 1 247 ? 17.172 5.062 14.039 1 82.06 247 SER A C 1
ATOM 1959 O O . SER A 1 247 ? 17.469 5.395 15.188 1 82.06 247 SER A O 1
ATOM 1961 N N . LEU A 1 248 ? 16.188 5.539 13.375 1 84.94 248 LEU A N 1
ATOM 1962 C CA . LEU A 1 248 ? 15.242 6.445 14.023 1 84.94 248 LEU A CA 1
ATOM 1963 C C . LEU A 1 248 ? 14.312 5.684 14.961 1 84.94 248 LEU A C 1
ATOM 1965 O O . LEU A 1 248 ? 14.078 6.117 16.094 1 84.94 248 LEU A O 1
ATOM 1969 N N . LEU A 1 249 ? 13.82 4.617 14.539 1 80.88 249 LEU A N 1
ATOM 1970 C CA . LEU A 1 249 ? 12.812 3.859 15.266 1 80.88 249 LEU A CA 1
ATOM 1971 C C . LEU A 1 249 ? 13.445 3.053 16.391 1 80.88 249 LEU A C 1
ATOM 1973 O O . LEU A 1 249 ? 12.797 2.787 17.406 1 80.88 249 LEU A O 1
ATOM 1977 N N . ASP A 1 250 ? 14.68 2.656 16.125 1 79.31 250 ASP A N 1
ATOM 1978 C CA . ASP A 1 250 ? 15.461 1.956 17.141 1 79.31 250 ASP A CA 1
ATOM 1979 C C . ASP A 1 250 ? 16.812 2.623 17.344 1 79.31 250 ASP A C 1
ATOM 1981 O O . ASP A 1 250 ? 17.844 2.113 16.891 1 79.31 250 ASP A O 1
ATOM 1985 N N . PRO A 1 251 ? 16.75 3.713 18.031 1 74.19 251 PRO A N 1
ATOM 1986 C CA . PRO A 1 251 ? 18.016 4.453 18.203 1 74.19 251 PRO A CA 1
ATOM 1987 C C . PRO A 1 251 ? 19.062 3.666 18.984 1 74.19 251 PRO A C 1
ATOM 1989 O O . PRO A 1 251 ? 18.719 2.945 19.922 1 74.19 251 PRO A O 1
ATOM 1992 N N . PRO A 1 252 ? 20.219 3.615 18.297 1 64.06 252 PRO A N 1
ATOM 1993 C CA . PRO A 1 252 ? 21.281 2.967 19.062 1 64.06 252 PRO A CA 1
ATOM 1994 C C . PRO A 1 252 ? 21.531 3.654 20.406 1 64.06 252 PRO A C 1
ATOM 1996 O O . PRO A 1 252 ? 21.172 4.82 20.578 1 64.06 252 PRO A O 1
ATOM 1999 N N . PRO A 1 253 ? 21.969 2.836 21.312 1 56.91 253 PRO A N 1
ATOM 2000 C CA . PRO A 1 253 ? 22.266 3.455 22.609 1 56.91 253 PRO A CA 1
ATOM 2001 C C . PRO A 1 253 ? 23.141 4.695 22.484 1 56.91 253 PRO A C 1
ATOM 2003 O O . PRO A 1 253 ? 23.875 4.844 21.5 1 56.91 253 PRO A O 1
ATOM 2006 N N . SER A 1 254 ? 22.938 5.898 23.172 1 53.28 254 SER A N 1
ATOM 2007 C CA . SER A 1 254 ? 23.312 7.305 23.219 1 53.28 254 SER A CA 1
ATOM 2008 C C . SER A 1 254 ? 24.688 7.523 22.578 1 53.28 254 SER A C 1
ATOM 2010 O O . SER A 1 254 ? 24.969 8.617 22.078 1 53.28 254 SER A O 1
ATOM 2012 N N . GLY A 1 255 ? 25.625 6.809 22.656 1 46.97 255 GLY A N 1
ATOM 2013 C CA . GLY A 1 255 ? 26.984 7.242 22.406 1 46.97 255 GLY A CA 1
ATOM 2014 C C . GLY A 1 255 ? 27.312 7.402 20.938 1 46.97 255 GLY A C 1
ATOM 2015 O O . GLY A 1 255 ? 28.344 7.973 20.578 1 46.97 255 GLY A O 1
ATOM 2016 N N . LEU A 1 256 ? 26.844 6.848 20.109 1 46.88 256 LEU A N 1
ATOM 2017 C CA . LEU A 1 256 ? 27.391 6.809 18.75 1 46.88 256 LEU A CA 1
ATOM 2018 C C . LEU A 1 256 ? 26.562 7.676 17.812 1 46.88 256 LEU A C 1
ATOM 2020 O O . LEU A 1 256 ? 26.531 7.426 16.594 1 46.88 256 LEU A O 1
ATOM 2024 N N . ALA A 1 257 ? 25.984 8.672 18.297 1 47.53 257 ALA A N 1
ATOM 2025 C CA . ALA A 1 257 ? 25.109 9.375 17.359 1 47.53 257 ALA A CA 1
ATOM 2026 C C . ALA A 1 257 ? 25.922 10.125 16.312 1 47.53 257 ALA A C 1
ATOM 2028 O O . ALA A 1 257 ? 26.672 11.055 16.641 1 47.53 257 ALA A O 1
ATOM 2029 N N . ARG A 1 258 ? 26.312 9.516 15.305 1 49.88 258 ARG A N 1
ATOM 2030 C CA . ARG A 1 258 ? 26.953 10.133 14.148 1 49.88 258 ARG A CA 1
ATOM 2031 C C . ARG A 1 258 ? 26.203 11.398 13.727 1 49.88 258 ARG A C 1
ATOM 2033 O O . ARG A 1 258 ? 25.016 11.547 14 1 49.88 258 ARG A O 1
ATOM 2040 N N . SER A 1 259 ? 27.016 12.367 13.383 1 51 259 SER A N 1
ATOM 2041 C CA . SER A 1 259 ? 26.594 13.664 12.875 1 51 259 SER A CA 1
ATOM 2042 C C . SER A 1 259 ? 25.469 13.516 11.852 1 51 259 SER A C 1
ATOM 2044 O O . SER A 1 259 ? 25.688 13.023 10.75 1 51 259 SER A O 1
ATOM 2046 N N . ALA A 1 260 ? 24.375 13.273 12.234 1 55.97 260 ALA A N 1
ATOM 2047 C CA . ALA A 1 260 ? 23.234 13.008 11.359 1 55.97 260 ALA A CA 1
ATOM 2048 C C . ALA A 1 260 ? 22.859 14.25 10.555 1 55.97 260 ALA A C 1
ATOM 2050 O O . ALA A 1 260 ? 23.078 15.375 11.008 1 55.97 260 ALA A O 1
ATOM 2051 N N . ASP A 1 261 ? 22.984 14.258 9.211 1 64.5 261 ASP A N 1
ATOM 2052 C CA . ASP A 1 261 ? 22.422 15.281 8.336 1 64.5 261 ASP A CA 1
ATOM 2053 C C . ASP A 1 261 ? 21.219 15.953 8.977 1 64.5 261 ASP A C 1
ATOM 2055 O O . ASP A 1 261 ? 20.234 15.281 9.32 1 64.5 261 ASP A O 1
ATOM 2059 N N . SER A 1 262 ? 21.469 17.203 9.312 1 78.19 262 SER A N 1
ATOM 2060 C CA . SER A 1 262 ? 20.469 18.016 9.992 1 78.19 262 SER A CA 1
ATOM 2061 C C . SER A 1 262 ? 19.719 18.906 9 1 78.19 262 SER A C 1
ATOM 2063 O O . SER A 1 262 ? 19.266 20 9.359 1 78.19 262 SER A O 1
ATOM 2065 N N . SER A 1 263 ? 19.734 18.391 7.789 1 86.12 263 SER A N 1
ATOM 2066 C CA . SER A 1 263 ? 18.938 19.156 6.828 1 86.12 263 SER A CA 1
ATOM 2067 C C . SER A 1 263 ? 17.453 19.109 7.176 1 86.12 263 SER A C 1
ATOM 2069 O O . SER A 1 263 ? 16.984 18.141 7.781 1 86.12 263 SER A O 1
ATOM 2071 N N . PHE A 1 264 ? 16.766 20.141 6.777 1 88.38 264 PHE A N 1
ATOM 2072 C CA . PHE A 1 264 ? 15.352 20.281 7.109 1 88.38 264 PHE A CA 1
ATOM 2073 C C . PHE A 1 264 ? 14.555 19.094 6.562 1 88.38 264 PHE A C 1
ATOM 2075 O O . PHE A 1 264 ? 13.648 18.594 7.234 1 88.38 264 PHE A O 1
ATOM 2082 N N . ILE A 1 265 ? 14.852 18.672 5.336 1 88.31 265 ILE A N 1
ATOM 2083 C CA . ILE A 1 265 ? 14.094 17.594 4.711 1 88.31 265 ILE A CA 1
ATOM 2084 C C . ILE A 1 265 ? 14.211 16.328 5.562 1 88.31 265 ILE A C 1
ATOM 2086 O O . ILE A 1 265 ? 13.219 15.617 5.766 1 88.31 265 ILE A O 1
ATOM 2090 N N . VAL A 1 266 ? 15.375 16.016 6.023 1 91.69 266 VAL A N 1
ATOM 2091 C CA . VAL A 1 266 ? 15.602 14.805 6.809 1 91.69 266 VAL A CA 1
ATOM 2092 C C . VAL A 1 266 ? 14.891 14.922 8.156 1 91.69 266 VAL A C 1
ATOM 2094 O O . VAL A 1 266 ? 14.219 13.984 8.586 1 91.69 266 VAL A O 1
ATOM 2097 N N . LEU A 1 267 ? 15.047 16.078 8.805 1 93 267 LEU A N 1
ATOM 2098 C CA . LEU A 1 267 ? 14.383 16.297 10.086 1 93 267 LEU A CA 1
ATOM 2099 C C . LEU A 1 267 ? 12.875 16.156 9.953 1 93 267 LEU A C 1
ATOM 2101 O O . LEU A 1 267 ? 12.211 15.562 10.805 1 93 267 LEU A O 1
ATOM 2105 N N . ARG A 1 268 ? 12.367 16.734 8.93 1 92.56 268 ARG A N 1
ATOM 2106 C CA . ARG A 1 268 ? 10.93 16.688 8.688 1 92.56 268 ARG A CA 1
ATOM 2107 C C . ARG A 1 268 ? 10.461 15.266 8.445 1 92.56 268 ARG A C 1
ATOM 2109 O O . ARG A 1 268 ? 9.422 14.852 8.961 1 92.56 268 ARG A O 1
ATOM 2116 N N . MET A 1 269 ? 11.227 14.516 7.672 1 93.44 269 MET A N 1
ATOM 2117 C CA . MET A 1 269 ? 10.859 13.125 7.391 1 93.44 269 MET A CA 1
ATOM 2118 C C . MET A 1 269 ? 10.875 12.289 8.664 1 93.44 269 MET A C 1
ATOM 2120 O O . MET A 1 269 ? 10.016 11.43 8.859 1 93.44 269 MET A O 1
ATOM 2124 N N . LYS A 1 270 ? 11.867 12.516 9.445 1 94.62 270 LYS A N 1
ATOM 2125 C CA . LYS A 1 270 ? 11.938 11.805 10.711 1 94.62 270 LYS A CA 1
ATOM 2126 C C . LYS A 1 270 ? 10.727 12.109 11.586 1 94.62 270 LYS A C 1
ATOM 2128 O O . LYS A 1 270 ? 10.109 11.203 12.148 1 94.62 270 LYS A O 1
ATOM 2133 N N . ALA A 1 271 ? 10.414 13.398 11.703 1 95.62 271 ALA A N 1
ATOM 2134 C CA . ALA A 1 271 ? 9.273 13.797 12.516 1 95.62 271 ALA A CA 1
ATOM 2135 C C . ALA A 1 271 ? 7.977 13.211 11.969 1 95.62 271 ALA A C 1
ATOM 2137 O O . ALA A 1 271 ? 7.137 12.734 12.734 1 95.62 271 ALA A O 1
ATOM 2138 N N . LEU A 1 272 ? 7.852 13.32 10.68 1 95.38 272 LEU A N 1
ATOM 2139 C CA . LEU A 1 272 ? 6.668 12.781 10.016 1 95.38 272 LEU A CA 1
ATOM 2140 C C . LEU A 1 272 ? 6.547 11.273 10.258 1 95.38 272 LEU A C 1
ATOM 2142 O O . LEU A 1 272 ? 5.445 10.766 10.484 1 95.38 272 LEU A O 1
ATOM 2146 N N . THR A 1 273 ? 7.605 10.562 10.18 1 96.81 273 THR A N 1
ATOM 2147 C CA . THR A 1 273 ? 7.625 9.117 10.406 1 96.81 273 THR A CA 1
ATOM 2148 C C . THR A 1 273 ? 7.188 8.789 11.836 1 96.81 273 THR A C 1
ATOM 2150 O O . THR A 1 273 ? 6.406 7.859 12.047 1 96.81 273 THR A O 1
ATOM 2153 N N . LEU A 1 274 ? 7.707 9.539 12.742 1 97 274 LEU A N 1
ATOM 2154 C CA . LEU A 1 274 ? 7.352 9.297 14.133 1 97 274 LEU A CA 1
ATOM 2155 C C . LEU A 1 274 ? 5.859 9.523 14.367 1 97 274 LEU A C 1
ATOM 2157 O O . LEU A 1 274 ? 5.207 8.75 15.062 1 97 274 LEU A O 1
ATOM 2161 N N . LEU A 1 275 ? 5.363 10.602 13.805 1 97.19 275 LEU A N 1
ATOM 2162 C CA . LEU A 1 275 ? 3.934 10.859 13.914 1 97.19 275 LEU A CA 1
ATOM 2163 C C . LEU A 1 275 ? 3.125 9.719 13.312 1 97.19 275 LEU A C 1
ATOM 2165 O O . LEU A 1 275 ? 2.15 9.258 13.906 1 97.19 275 LEU A O 1
ATOM 2169 N N . ALA A 1 276 ? 3.514 9.297 12.125 1 96.31 276 ALA A N 1
ATOM 2170 C CA . ALA A 1 276 ? 2.828 8.188 11.469 1 96.31 276 ALA A CA 1
ATOM 2171 C C . ALA A 1 276 ? 2.881 6.922 12.32 1 96.31 276 ALA A C 1
ATOM 2173 O O . ALA A 1 276 ? 1.904 6.172 12.391 1 96.31 276 ALA A O 1
ATOM 2174 N N . ARG A 1 277 ? 3.988 6.664 12.945 1 95.06 277 ARG A N 1
ATOM 2175 C CA . ARG A 1 277 ? 4.156 5.461 13.758 1 95.06 277 ARG A CA 1
ATOM 2176 C C . ARG A 1 277 ? 3.279 5.508 15 1 95.06 277 ARG A C 1
ATOM 2178 O O . ARG A 1 277 ? 2.793 4.473 15.461 1 95.06 277 ARG A O 1
ATOM 2185 N N . VAL A 1 278 ? 3.152 6.664 15.562 1 94.81 278 VAL A N 1
ATOM 2186 C CA . VAL A 1 278 ? 2.273 6.809 16.719 1 94.81 278 VAL A CA 1
ATOM 2187 C C . VAL A 1 278 ? 0.84 6.453 16.328 1 94.81 278 VAL A C 1
ATOM 2189 O O . VAL A 1 278 ? 0.159 5.715 17.031 1 94.81 278 VAL A O 1
ATOM 2192 N N . LEU A 1 279 ? 0.43 6.977 15.242 1 91.62 279 LEU A N 1
ATOM 2193 C CA . LEU A 1 279 ? -0.936 6.719 14.805 1 91.62 279 LEU A CA 1
ATOM 2194 C C . LEU A 1 279 ? -1.122 5.25 14.438 1 91.62 279 LEU A C 1
ATOM 2196 O O . LEU A 1 279 ? -2.174 4.668 14.711 1 91.62 279 LEU A O 1
ATOM 2200 N N . LYS A 1 280 ? -0.13 4.727 13.805 1 90.88 280 LYS A N 1
ATOM 2201 C CA . LYS A 1 280 ? -0.191 3.303 13.492 1 90.88 280 LYS A CA 1
ATOM 2202 C C . LYS A 1 280 ? -0.295 2.463 14.758 1 90.88 280 LYS A C 1
ATOM 2204 O O . LYS A 1 280 ? -1.032 1.477 14.797 1 90.88 280 LYS A O 1
ATOM 2209 N N . LEU A 1 281 ? 0.482 2.779 15.766 1 89.94 281 LEU A N 1
ATOM 2210 C CA . LEU A 1 281 ? 0.446 2.064 17.031 1 89.94 281 LEU A CA 1
ATOM 2211 C C . LEU A 1 281 ? -0.978 1.989 17.578 1 89.94 281 LEU A C 1
ATOM 2213 O O . LEU A 1 281 ? -1.398 0.948 18.094 1 89.94 281 LEU A O 1
ATOM 2217 N N . ARG A 1 282 ? -1.671 3.02 17.375 1 85.19 282 ARG A N 1
ATOM 2218 C CA . ARG A 1 282 ? -3.023 3.1 17.922 1 85.19 282 ARG A CA 1
ATOM 2219 C C . ARG A 1 282 ? -3.99 2.244 17.109 1 85.19 282 ARG A C 1
ATOM 2221 O O . ARG A 1 282 ? -5.07 1.896 17.578 1 85.19 282 ARG A O 1
ATOM 2228 N N . GLN A 1 283 ? -3.582 1.923 15.938 1 80.69 283 GLN A N 1
ATOM 2229 C CA . GLN A 1 283 ? -4.445 1.146 15.055 1 80.69 283 GLN A CA 1
ATOM 2230 C C . GLN A 1 283 ? -4.105 -0.34 15.117 1 80.69 283 GLN A C 1
ATOM 2232 O O . GLN A 1 283 ? -4.898 -1.183 14.695 1 80.69 283 GLN A O 1
ATOM 2237 N N . GLU A 1 284 ? -2.939 -0.614 15.68 1 83.06 284 GLU A N 1
ATOM 2238 C CA . GLU A 1 284 ? -2.512 -2.006 15.781 1 83.06 284 GLU A CA 1
ATOM 2239 C C . GLU A 1 284 ? -3.305 -2.75 16.859 1 83.06 284 GLU A C 1
ATOM 2241 O O . GLU A 1 284 ? -3.938 -2.127 17.703 1 83.06 284 GLU A O 1
ATOM 2246 N N . ARG A 1 285 ? -3.238 -4.023 16.734 1 78.06 285 ARG A N 1
ATOM 2247 C CA . ARG A 1 285 ? -3.867 -4.852 17.766 1 78.06 285 ARG A CA 1
ATOM 2248 C C . ARG A 1 285 ? -3.254 -4.586 19.125 1 78.06 285 ARG A C 1
ATOM 2250 O O . ARG A 1 285 ? -2.031 -4.488 19.266 1 78.06 285 ARG A O 1
ATOM 2257 N N . PRO A 1 286 ? -4.152 -4.477 20.094 1 82.44 286 PRO A N 1
ATOM 2258 C CA . PRO A 1 286 ? -3.619 -4.223 21.438 1 82.44 286 PRO A CA 1
ATOM 2259 C C . PRO A 1 286 ? -2.705 -5.34 21.922 1 82.44 286 PRO A C 1
ATOM 2261 O O . PRO A 1 286 ? -2.961 -6.516 21.656 1 82.44 286 PRO A O 1
ATOM 2264 N N . GLU A 1 287 ? -1.693 -4.938 22.656 1 82.88 287 GLU A N 1
ATOM 2265 C CA . GLU A 1 287 ? -0.753 -5.879 23.25 1 82.88 287 GLU A CA 1
ATOM 2266 C C . GLU A 1 287 ? -1.355 -6.543 24.484 1 82.88 287 GLU A C 1
ATOM 2268 O O . GLU A 1 287 ? -1.034 -7.695 24.797 1 82.88 287 GLU A O 1
ATOM 2273 N N . VAL A 1 288 ? -2.016 -5.789 25.219 1 76.69 288 VAL A N 1
ATOM 2274 C CA . VAL A 1 288 ? -2.646 -6.289 26.438 1 76.69 288 VAL A CA 1
ATOM 2275 C C . VAL A 1 288 ? -4.16 -6.363 26.25 1 76.69 288 VAL A C 1
ATOM 2277 O O . VAL A 1 288 ? -4.762 -5.453 25.672 1 76.69 288 VAL A O 1
ATOM 2280 N N . ASP A 1 289 ? -4.691 -7.637 26.422 1 61.97 289 ASP A N 1
ATOM 2281 C CA . ASP A 1 289 ? -6.129 -7.828 26.234 1 61.97 289 ASP A CA 1
ATOM 2282 C C . ASP A 1 289 ? -6.93 -6.895 27.141 1 61.97 289 ASP A C 1
ATOM 2284 O O . ASP A 1 289 ? -6.641 -6.785 28.344 1 61.97 289 ASP A O 1
ATOM 2288 N N . SER A 1 290 ? -7.254 -5.91 26.766 1 54.12 290 SER A N 1
ATOM 2289 C CA . SER A 1 290 ? -8.156 -5.172 27.641 1 54.12 290 SER A CA 1
ATOM 2290 C C . SER A 1 290 ? -9.445 -5.945 27.891 1 54.12 290 SER A C 1
ATOM 2292 O O . SER A 1 290 ? -9.984 -6.57 26.969 1 54.12 290 SER A O 1
ATOM 2294 N N . PRO A 1 291 ? -9.812 -6.285 29.188 1 45 291 PRO A N 1
ATOM 2295 C CA . PRO A 1 291 ? -11.094 -6.941 29.438 1 45 291 PRO A CA 1
ATOM 2296 C C . PRO A 1 291 ? -12.227 -6.375 28.594 1 45 291 PRO A C 1
ATOM 2298 O O . PRO A 1 291 ? -12.312 -5.16 28.406 1 45 291 PRO A O 1
ATOM 2301 N N . PRO A 1 292 ? -12.688 -7.246 27.766 1 42.59 292 PRO A N 1
ATOM 2302 C CA . PRO A 1 292 ? -13.828 -6.766 26.984 1 42.59 292 PRO A CA 1
ATOM 2303 C C . PRO A 1 292 ? -14.805 -5.941 27.828 1 42.59 292 PRO A C 1
ATOM 2305 O O . PRO A 1 292 ? -15.062 -6.27 28.984 1 42.59 292 PRO A O 1
ATOM 2308 N N . SER A 1 293 ? -14.82 -4.781 27.891 1 40.09 293 SER A N 1
ATOM 2309 C CA . SER A 1 293 ? -15.977 -4.227 28.578 1 40.09 293 SER A CA 1
ATOM 2310 C C . SER A 1 293 ? -17.234 -5.055 28.328 1 40.09 293 SER A C 1
ATOM 2312 O O . SER A 1 293 ? -17.5 -5.445 27.188 1 40.09 293 SER A O 1
ATOM 2314 N N . PRO A 1 294 ? -17.844 -5.75 29.438 1 37.41 294 PRO A N 1
ATOM 2315 C CA . PRO A 1 294 ? -19.078 -6.527 29.297 1 37.41 294 PRO A CA 1
ATOM 2316 C C . PRO A 1 294 ? -19.984 -5.996 28.188 1 37.41 294 PRO A C 1
ATOM 2318 O O . PRO A 1 294 ? -20.719 -6.766 27.562 1 37.41 294 PRO A O 1
ATOM 2321 N N . SER A 1 295 ? -20.453 -4.828 28.422 1 35.59 295 SER A N 1
ATOM 2322 C CA . SER A 1 295 ? -21.531 -4.242 27.625 1 35.59 295 SER A CA 1
ATOM 2323 C C . SER A 1 295 ? -21.047 -3.893 26.219 1 35.59 295 SER A C 1
ATOM 2325 O O . SER A 1 295 ? -21.812 -3.369 25.406 1 35.59 295 SER A O 1
ATOM 2327 N N . ALA A 1 296 ? -19.734 -3.809 26.156 1 38.28 296 ALA A N 1
ATOM 2328 C CA . ALA A 1 296 ? -19.25 -3.322 24.875 1 38.28 296 ALA A CA 1
ATOM 2329 C C . ALA A 1 296 ? -19.391 -4.395 23.797 1 38.28 296 ALA A C 1
ATOM 2331 O O . ALA A 1 296 ? -18.969 -5.539 23.984 1 38.28 296 ALA A O 1
ATOM 2332 N N . GLY A 1 297 ? -20.453 -4.598 23.188 1 37.38 297 GLY A N 1
ATOM 2333 C CA . GLY A 1 297 ? -20.625 -5.426 22 1 37.38 297 GLY A CA 1
ATOM 2334 C C . GLY A 1 297 ? -19.344 -5.668 21.234 1 37.38 297 GLY A C 1
ATOM 2335 O O . GLY A 1 297 ? -18.281 -5.184 21.625 1 37.38 297 GLY A O 1
ATOM 2336 N N . PRO A 1 298 ? -19.359 -6.77 20.484 1 37.06 298 PRO A N 1
ATOM 2337 C CA . PRO A 1 298 ? -18.156 -7.066 19.703 1 37.06 298 PRO A CA 1
ATOM 2338 C C . PRO A 1 298 ? -17.344 -5.816 19.375 1 37.06 298 PRO A C 1
ATOM 2340 O O . PRO A 1 298 ? -17.906 -4.73 19.219 1 37.06 298 PRO A O 1
ATOM 2343 N N . PRO A 1 299 ? -16.125 -5.891 19.969 1 37.75 299 PRO A N 1
ATOM 2344 C CA . PRO A 1 299 ? -15.312 -4.707 19.688 1 37.75 299 PRO A CA 1
ATOM 2345 C C . PRO A 1 299 ? -15.656 -4.059 18.359 1 37.75 299 PRO A C 1
ATOM 2347 O O . PRO A 1 299 ? -15.609 -4.727 17.312 1 37.75 299 PRO A O 1
ATOM 2350 N N . THR A 1 300 ? -16.875 -3.41 18.344 1 34.25 300 THR A N 1
ATOM 2351 C CA . THR A 1 300 ? -17.172 -2.631 17.141 1 34.25 300 THR A CA 1
ATOM 2352 C C . THR A 1 300 ? -15.891 -2.281 16.391 1 34.25 300 THR A C 1
ATOM 2354 O O . THR A 1 300 ? -14.789 -2.551 16.875 1 34.25 300 THR A O 1
ATOM 2357 N N . CYS A 1 301 ? -16.016 -1.21 15.633 1 35.56 301 CYS A N 1
ATOM 2358 C CA . CYS A 1 301 ? -15.109 -0.761 14.578 1 35.56 301 CYS A CA 1
ATOM 2359 C C . CYS A 1 301 ? -13.664 -0.771 15.055 1 35.56 301 CYS A C 1
ATOM 2361 O O . CYS A 1 301 ? -13.328 -0.152 16.062 1 35.56 301 CYS A O 1
ATOM 2363 N N . SER A 1 302 ? -13.062 -1.949 15.062 1 38.25 302 SER A N 1
ATOM 2364 C CA . SER A 1 302 ? -11.609 -1.969 15.211 1 38.25 302 SER A CA 1
ATOM 2365 C C . SER A 1 302 ? -11 -0.623 14.836 1 38.25 302 SER A C 1
ATOM 2367 O O . SER A 1 302 ? -9.781 -0.448 14.914 1 38.25 302 SER A O 1
ATOM 2369 N N . TYR A 1 303 ? -11.438 -0.415 13.414 1 42.69 303 TYR A N 1
ATOM 2370 C CA . TYR A 1 303 ? -10.43 0.626 13.227 1 42.69 303 TYR A CA 1
ATOM 2371 C C . TYR A 1 303 ? -10.258 1.451 14.492 1 42.69 303 TYR A C 1
ATOM 2373 O O . TYR A 1 303 ? -11.094 1.393 15.398 1 42.69 303 TYR A O 1
ATOM 2381 N N . PRO A 1 304 ? -10.32 2.766 14.469 1 41.62 304 PRO A N 1
ATOM 2382 C CA . PRO A 1 304 ? -9.852 3.906 15.258 1 41.62 304 PRO A CA 1
ATOM 2383 C C . PRO A 1 304 ? -10.508 3.984 16.641 1 41.62 304 PRO A C 1
ATOM 2385 O O . PRO A 1 304 ? -11.711 3.729 16.766 1 41.62 304 PRO A O 1
ATOM 2388 N N . GLY A 1 305 ? -9.945 3.734 17.719 1 48.19 305 GLY A N 1
ATOM 2389 C CA . GLY A 1 305 ? -10.016 4.613 18.875 1 48.19 305 GLY A CA 1
ATOM 2390 C C . GLY A 1 305 ? -10.461 3.9 20.141 1 48.19 305 GLY A C 1
ATOM 2391 O O . GLY A 1 305 ? -11.633 3.961 20.516 1 48.19 305 GLY A O 1
ATOM 2392 N N . SER A 1 306 ? -9.828 2.693 20.312 1 56.19 306 SER A N 1
ATOM 2393 C CA . SER A 1 306 ? -10.07 2.41 21.719 1 56.19 306 SER A CA 1
ATOM 2394 C C . SER A 1 306 ? -10.016 3.686 22.562 1 56.19 306 SER A C 1
ATOM 2396 O O . SER A 1 306 ? -9.148 4.535 22.359 1 56.19 306 SER A O 1
ATOM 2398 N N . PRO A 1 307 ? -11.047 3.758 23.047 1 63.62 307 PRO A N 1
ATOM 2399 C CA . PRO A 1 307 ? -10.992 4.941 23.906 1 63.62 307 PRO A CA 1
ATOM 2400 C C . PRO A 1 307 ? -9.836 4.887 24.906 1 63.62 307 PRO A C 1
ATOM 2402 O O . PRO A 1 307 ? -9.461 5.91 25.484 1 63.62 307 PRO A O 1
ATOM 2405 N N . ALA A 1 308 ? -9.211 3.629 24.859 1 70.12 308 ALA A N 1
ATOM 2406 C CA . ALA A 1 308 ? -8.109 3.535 25.812 1 70.12 308 ALA A CA 1
ATOM 2407 C C . ALA A 1 308 ? -6.844 4.176 25.25 1 70.12 308 ALA A C 1
ATOM 2409 O O . ALA A 1 308 ? -6.586 4.102 24.047 1 70.12 308 ALA A O 1
ATOM 2410 N N . PRO A 1 309 ? -6.188 4.793 26.141 1 77.69 309 PRO A N 1
ATOM 2411 C CA . PRO A 1 309 ? -4.938 5.398 25.672 1 77.69 309 PRO A CA 1
ATOM 2412 C C . PRO A 1 309 ? -3.9 4.359 25.25 1 77.69 309 PRO A C 1
ATOM 2414 O O . PRO A 1 309 ? -3.971 3.205 25.672 1 77.69 309 PRO A O 1
ATOM 2417 N N . ALA A 1 310 ? -2.959 4.762 24.438 1 84.44 310 ALA A N 1
ATOM 2418 C CA . ALA A 1 310 ? -1.954 3.873 23.859 1 84.44 310 ALA A CA 1
ATOM 2419 C C . ALA A 1 310 ? -1.123 3.205 24.953 1 84.44 310 ALA A C 1
ATOM 2421 O O . ALA A 1 310 ? -0.707 2.053 24.812 1 84.44 310 ALA A O 1
ATOM 2422 N N . PHE A 1 311 ? -0.833 3.932 26.062 1 87.25 311 PHE A N 1
ATOM 2423 C CA . PHE A 1 311 ? 0.016 3.371 27.094 1 87.25 311 PHE A CA 1
ATOM 2424 C C . PHE A 1 311 ? -0.684 2.215 27.797 1 87.25 311 PHE A C 1
ATOM 2426 O O . PHE A 1 311 ? -0.028 1.347 28.391 1 87.25 311 PHE A O 1
ATOM 2433 N N . ALA A 1 312 ? -2.039 2.162 27.797 1 83.88 312 ALA A N 1
ATOM 2434 C CA . ALA A 1 312 ? -2.799 1.078 28.406 1 83.88 312 ALA A CA 1
ATOM 2435 C C . ALA A 1 312 ? -2.906 -0.121 27.469 1 83.88 312 ALA A C 1
ATOM 2437 O O . ALA A 1 312 ? -2.766 -1.269 27.906 1 83.88 312 ALA A O 1
ATOM 2438 N N . THR A 1 313 ? -3.146 0.121 26.25 1 84.62 313 THR A N 1
ATOM 2439 C CA . THR A 1 313 ? -3.395 -0.954 25.281 1 84.62 313 THR A CA 1
ATOM 2440 C C . THR A 1 313 ? -2.082 -1.484 24.719 1 84.62 313 THR A C 1
ATOM 2442 O O . THR A 1 313 ? -1.985 -2.658 24.359 1 84.62 313 THR A O 1
ATOM 2445 N N . HIS A 1 314 ? -1.087 -0.554 24.562 1 90 314 HIS A N 1
ATOM 2446 C CA . HIS A 1 314 ? 0.194 -0.896 23.953 1 90 314 HIS A CA 1
ATOM 2447 C C . HIS A 1 314 ? 1.357 -0.419 24.812 1 90 314 HIS A C 1
ATOM 2449 O O . HIS A 1 314 ? 2.17 0.396 24.375 1 90 314 HIS A O 1
ATOM 2455 N N . PRO A 1 315 ? 1.512 -1.006 25.906 1 91.12 315 PRO A N 1
ATOM 2456 C CA . PRO A 1 315 ? 2.545 -0.497 26.812 1 91.12 315 PRO A CA 1
ATOM 2457 C C . PRO A 1 315 ? 3.949 -0.595 26.219 1 91.12 315 PRO A C 1
ATOM 2459 O O . PRO A 1 315 ? 4.734 0.351 26.328 1 91.12 315 PRO A O 1
ATOM 2462 N N . ALA A 1 316 ? 4.273 -1.741 25.656 1 91.88 316 ALA A N 1
ATOM 2463 C CA . ALA A 1 316 ? 5.605 -1.885 25.078 1 91.88 316 ALA A CA 1
ATOM 2464 C C . ALA A 1 316 ? 5.801 -0.938 23.891 1 91.88 316 ALA A C 1
ATOM 2466 O O . ALA A 1 316 ? 6.852 -0.312 23.75 1 91.88 316 ALA A O 1
ATOM 2467 N N . GLY A 1 317 ? 4.809 -0.898 23.078 1 91.31 317 GLY A N 1
ATOM 2468 C CA . GLY A 1 317 ? 4.867 0.007 21.953 1 91.31 317 GLY A CA 1
ATOM 2469 C C . GLY A 1 317 ? 4.945 1.467 22.344 1 91.31 317 GLY A C 1
ATOM 2470 O O . GLY A 1 317 ? 5.66 2.252 21.719 1 91.31 317 GLY A O 1
ATOM 2471 N N . PHE A 1 318 ? 4.207 1.831 23.344 1 93.94 318 PHE A N 1
ATOM 2472 C CA . PHE A 1 318 ? 4.195 3.193 23.859 1 93.94 318 PHE A CA 1
ATOM 2473 C C . PHE A 1 318 ? 5.59 3.617 24.312 1 93.94 318 PHE A C 1
ATOM 2475 O O . PHE A 1 318 ? 6.074 4.684 23.938 1 93.94 318 PHE A O 1
ATOM 2482 N N . VAL A 1 319 ? 6.219 2.77 25.078 1 94.12 319 VAL A N 1
ATOM 2483 C CA . VAL A 1 319 ? 7.539 3.082 25.625 1 94.12 319 VAL A CA 1
ATOM 2484 C C . VAL A 1 319 ? 8.547 3.217 24.484 1 94.12 319 VAL A C 1
ATOM 2486 O O . VAL A 1 319 ? 9.375 4.133 24.484 1 94.12 319 VAL A O 1
ATOM 2489 N N . ARG A 1 320 ? 8.469 2.352 23.594 1 92.31 320 ARG A N 1
ATOM 2490 C CA . ARG A 1 320 ? 9.398 2.354 22.469 1 92.31 320 ARG A CA 1
ATOM 2491 C C . ARG A 1 320 ? 9.266 3.633 21.641 1 92.31 320 ARG A C 1
ATOM 2493 O O . ARG A 1 320 ? 10.266 4.273 21.312 1 92.31 320 ARG A O 1
ATOM 2500 N N . ILE A 1 321 ? 8.094 4.012 21.328 1 94.44 321 ILE A N 1
ATOM 2501 C CA . ILE A 1 321 ? 7.863 5.176 20.484 1 94.44 321 ILE A CA 1
ATOM 2502 C C . ILE A 1 321 ? 8.18 6.453 21.25 1 94.44 321 ILE A C 1
ATOM 2504 O O . ILE A 1 321 ? 8.695 7.418 20.688 1 94.44 321 ILE A O 1
ATOM 2508 N N . LYS A 1 322 ? 7.836 6.473 22.516 1 95.19 322 LYS A N 1
ATOM 2509 C CA . LYS A 1 322 ? 8.164 7.641 23.328 1 95.19 322 LYS A CA 1
ATOM 2510 C C . LYS A 1 322 ? 9.68 7.855 23.406 1 95.19 322 LYS A C 1
ATOM 2512 O O . LYS A 1 322 ? 10.148 8.992 23.312 1 95.19 322 LYS A O 1
ATOM 2517 N N . ARG A 1 323 ? 10.336 6.77 23.562 1 93.75 323 ARG A N 1
ATOM 2518 C CA . ARG A 1 323 ? 11.789 6.863 23.578 1 93.75 323 ARG A CA 1
ATOM 2519 C C . ARG A 1 323 ? 12.312 7.438 22.266 1 93.75 323 ARG A C 1
ATOM 2521 O O . ARG A 1 323 ? 13.227 8.266 22.25 1 93.75 323 ARG A O 1
ATOM 2528 N N . ALA A 1 324 ? 11.805 6.977 21.188 1 94.12 324 ALA A N 1
ATOM 2529 C CA . ALA A 1 324 ? 12.211 7.477 19.875 1 94.12 324 ALA A CA 1
ATOM 2530 C C . ALA A 1 324 ? 11.891 8.961 19.734 1 94.12 324 ALA A C 1
ATOM 2532 O O . ALA A 1 324 ? 12.688 9.727 19.203 1 94.12 324 ALA A O 1
ATOM 2533 N N . LEU A 1 325 ? 10.742 9.406 20.203 1 95.75 325 LEU A N 1
ATOM 2534 C CA . LEU A 1 325 ? 10.328 10.805 20.172 1 95.75 325 LEU A CA 1
ATOM 2535 C C . LEU A 1 325 ? 11.266 11.672 21 1 95.75 325 LEU A C 1
ATOM 2537 O O . LEU A 1 325 ? 11.719 12.727 20.547 1 95.75 325 LEU A O 1
ATOM 2541 N N . ASP A 1 326 ? 11.516 11.172 22.172 1 94.38 326 ASP A N 1
ATOM 2542 C CA . ASP A 1 326 ? 12.383 11.922 23.078 1 94.38 326 ASP A CA 1
ATOM 2543 C C . ASP A 1 326 ? 13.797 12.055 22.5 1 94.38 326 ASP A C 1
ATOM 2545 O O . ASP A 1 326 ? 14.422 13.109 22.625 1 94.38 326 ASP A O 1
ATOM 2549 N N . ASN A 1 327 ? 14.273 10.977 21.969 1 92 327 ASN A N 1
ATOM 2550 C CA . ASN A 1 327 ? 15.594 11.008 21.344 1 92 327 ASN A CA 1
ATOM 2551 C C . ASN A 1 327 ? 15.641 11.977 20.172 1 92 327 ASN A C 1
ATOM 2553 O O . ASN A 1 327 ? 16.625 12.703 20 1 92 327 ASN A O 1
ATOM 2557 N N . TYR A 1 328 ? 14.672 11.992 19.344 1 93.62 328 TYR A N 1
ATOM 2558 C CA . TYR A 1 328 ? 14.594 12.914 18.219 1 93.62 328 TYR A CA 1
ATOM 2559 C C . TYR A 1 328 ? 14.57 14.359 18.703 1 93.62 328 TYR A C 1
ATOM 2561 O O . TYR A 1 328 ? 15.289 15.211 18.172 1 93.62 328 TYR A O 1
ATOM 2569 N N . ALA A 1 329 ? 13.727 14.609 19.688 1 93.81 329 ALA A N 1
ATOM 2570 C CA . ALA A 1 329 ? 13.617 15.961 20.234 1 93.81 329 ALA A CA 1
ATOM 2571 C C . ALA A 1 329 ? 14.945 16.438 20.797 1 93.81 329 ALA A C 1
ATOM 2573 O O . ALA A 1 329 ? 15.305 17.609 20.656 1 93.81 329 ALA A O 1
ATOM 2574 N N . ALA A 1 330 ? 15.617 15.516 21.375 1 90.81 330 ALA A N 1
ATOM 2575 C CA . ALA A 1 330 ? 16.891 15.852 22 1 90.81 330 ALA A CA 1
ATOM 2576 C C . ALA A 1 330 ? 17.969 16.109 20.953 1 90.81 330 ALA A C 1
ATOM 2578 O O . ALA A 1 330 ? 18.891 16.906 21.172 1 90.81 330 ALA A O 1
ATOM 2579 N N . GLN A 1 331 ? 17.844 15.508 19.797 1 88.38 331 GLN A N 1
ATOM 2580 C CA . GLN A 1 331 ? 18.875 15.578 18.781 1 88.38 331 GLN A CA 1
ATOM 2581 C C . GLN A 1 331 ? 18.609 16.719 17.797 1 88.38 331 GLN A C 1
ATOM 2583 O O . GLN A 1 331 ? 19.438 17 16.922 1 88.38 331 GLN A O 1
ATOM 2588 N N . LEU A 1 332 ? 17.531 17.406 17.984 1 92.62 332 LEU A N 1
ATOM 2589 C CA . LEU A 1 332 ? 17.234 18.547 17.109 1 92.62 332 LEU A CA 1
ATOM 2590 C C . LEU A 1 332 ? 18.297 19.625 17.266 1 92.62 332 LEU A C 1
ATOM 2592 O O . LEU A 1 332 ? 18.781 19.891 18.375 1 92.62 332 LEU A O 1
ATOM 2596 N N . PRO A 1 333 ? 18.703 20.219 16.125 1 91.88 333 PRO A N 1
ATOM 2597 C CA . PRO A 1 333 ? 19.594 21.391 16.25 1 91.88 333 PRO A CA 1
ATOM 2598 C C . PRO A 1 333 ? 19.016 22.469 17.156 1 91.88 333 PRO A C 1
ATOM 2600 O O . PRO A 1 333 ? 17.797 22.641 17.219 1 91.88 333 PRO A O 1
ATOM 2603 N N . GLN A 1 334 ? 19.859 23.234 17.688 1 89.75 334 GLN A N 1
ATOM 2604 C CA . GLN A 1 334 ? 19.469 24.219 18.703 1 89.75 334 GLN A CA 1
ATOM 2605 C C . GLN A 1 334 ? 18.438 25.203 18.156 1 89.75 334 GLN A C 1
ATOM 2607 O O . GLN A 1 334 ? 17.516 25.594 18.875 1 89.75 334 GLN A O 1
ATOM 2612 N N . GLU A 1 335 ? 18.562 25.516 16.953 1 88.25 335 GLU A N 1
ATOM 2613 C CA . GLU A 1 335 ? 17.656 26.484 16.359 1 88.25 335 GLU A CA 1
ATOM 2614 C C . GLU A 1 335 ? 16.234 25.922 16.234 1 88.25 335 GLU A C 1
ATOM 2616 O O . GLU A 1 335 ? 15.273 26.688 16.125 1 88.25 335 GLU A O 1
ATOM 2621 N N . HIS A 1 336 ? 16.125 24.578 16.281 1 91.75 336 HIS A N 1
ATOM 2622 C CA . HIS A 1 336 ? 14.82 23.953 16.078 1 91.75 336 HIS A CA 1
ATOM 2623 C C . HIS A 1 336 ? 14.297 23.328 17.375 1 91.75 336 HIS A C 1
ATOM 2625 O O . HIS A 1 336 ? 13.227 22.719 17.375 1 91.75 336 HIS A O 1
ATOM 2631 N N . LYS A 1 337 ? 14.953 23.531 18.453 1 90.62 337 LYS A N 1
ATOM 2632 C CA . LYS A 1 337 ? 14.508 22.953 19.719 1 90.62 337 LYS A CA 1
ATOM 2633 C C . LYS A 1 337 ? 13.43 23.797 20.375 1 90.62 337 LYS A C 1
ATOM 2635 O O . LYS A 1 337 ? 13.5 25.031 20.359 1 90.62 337 LYS A O 1
ATOM 2640 N N . ALA A 1 338 ? 12.5 23.125 20.844 1 87.88 338 ALA A N 1
ATOM 2641 C CA . ALA A 1 338 ? 11.461 23.812 21.625 1 87.88 338 ALA A CA 1
ATOM 2642 C C . ALA A 1 338 ? 11.977 24.219 23 1 87.88 338 ALA A C 1
ATOM 2644 O O . ALA A 1 338 ? 12.844 23.547 23.562 1 87.88 338 ALA A O 1
ATOM 2645 N N . PRO A 1 339 ? 11.445 25.266 23.516 1 85.88 339 PRO A N 1
ATOM 2646 C CA . PRO A 1 339 ? 11.891 25.703 24.844 1 85.88 339 PRO A CA 1
ATOM 2647 C C . PRO A 1 339 ? 11.281 24.875 25.984 1 85.88 339 PRO A C 1
ATOM 2649 O O . PRO A 1 339 ? 11.516 25.172 27.156 1 85.88 339 PRO A O 1
ATOM 2652 N N . TRP A 1 340 ? 10.516 23.875 25.641 1 87.38 340 TRP A N 1
ATOM 2653 C CA . TRP A 1 340 ? 9.867 23.016 26.641 1 87.38 340 TRP A CA 1
ATOM 2654 C C . TRP A 1 340 ? 10.031 21.547 26.281 1 87.38 340 TRP A C 1
ATOM 2656 O O . TRP A 1 340 ? 10.469 21.203 25.172 1 87.38 340 TRP A O 1
ATOM 2666 N N . GLN A 1 341 ? 9.781 20.781 27.344 1 90 341 GLN A N 1
ATOM 2667 C CA . GLN A 1 341 ? 9.531 19.375 27.047 1 90 341 GLN A CA 1
ATOM 2668 C C . GLN A 1 341 ? 8.07 19.156 26.656 1 90 341 GLN A C 1
ATOM 2670 O O . GLN A 1 341 ? 7.164 19.734 27.25 1 90 341 GLN A O 1
ATOM 2675 N N . TRP A 1 342 ? 7.836 18.453 25.781 1 93.62 342 TRP A N 1
ATOM 2676 C CA . TRP A 1 342 ? 6.523 18.391 25.156 1 93.62 342 TRP A CA 1
ATOM 2677 C C . TRP A 1 342 ? 5.492 17.781 26.109 1 93.62 342 TRP A C 1
ATOM 2679 O O . TRP A 1 342 ? 4.359 18.266 26.188 1 93.62 342 TRP A O 1
ATOM 2689 N N . ASP A 1 343 ? 5.82 16.719 26.812 1 93.62 343 ASP A N 1
ATOM 2690 C CA . ASP A 1 343 ? 4.77 16.016 27.547 1 93.62 343 ASP A CA 1
ATOM 2691 C C . ASP A 1 343 ? 4.996 16.109 29.062 1 93.62 343 ASP A C 1
ATOM 2693 O O . ASP A 1 343 ? 4.465 15.305 29.828 1 93.62 343 ASP A O 1
ATOM 2697 N N . GLU A 1 344 ? 5.871 17 29.422 1 89.94 344 GLU A N 1
ATOM 2698 C CA . GLU A 1 344 ? 6.117 17.172 30.844 1 89.94 344 GLU A CA 1
ATOM 2699 C C . GLU A 1 344 ? 6.34 18.641 31.203 1 89.94 344 GLU A C 1
ATOM 2701 O O . GLU A 1 344 ? 6.652 19.453 30.328 1 89.94 344 GLU A O 1
ATOM 2706 N N . GLY A 1 345 ? 6.07 18.891 32.469 1 83.44 345 GLY A N 1
ATOM 2707 C CA . GLY A 1 345 ? 6.367 20.234 32.969 1 83.44 345 GLY A CA 1
ATOM 2708 C C . GLY A 1 345 ? 5.16 21.156 32.969 1 83.44 345 GLY A C 1
ATOM 2709 O O . GLY A 1 345 ? 4.035 20.703 32.75 1 83.44 345 GLY A O 1
ATOM 2710 N N . GLU A 1 346 ? 5.434 22.359 33.375 1 77.56 346 GLU A N 1
ATOM 2711 C CA . GLU A 1 346 ? 4.379 23.375 33.469 1 77.56 346 GLU A CA 1
ATOM 2712 C C . GLU A 1 346 ? 4.199 24.078 32.125 1 77.56 346 GLU A C 1
ATOM 2714 O O . GLU A 1 346 ? 5.121 24.125 31.297 1 77.56 346 GLU A O 1
ATOM 2719 N N . ASN A 1 347 ? 2.969 24.359 31.953 1 71.44 347 ASN A N 1
ATOM 2720 C CA . ASN A 1 347 ? 2.699 25.094 30.734 1 71.44 347 ASN A CA 1
ATOM 2721 C C . ASN A 1 347 ? 3.455 26.422 30.703 1 71.44 347 ASN A C 1
ATOM 2723 O O . ASN A 1 347 ? 3.426 27.172 31.672 1 71.44 347 ASN A O 1
ATOM 2727 N N . MET A 1 348 ? 4.387 26.453 29.828 1 65.06 348 MET A N 1
ATOM 2728 C CA . MET A 1 348 ? 5.156 27.688 29.625 1 65.06 348 MET A CA 1
ATOM 2729 C C . MET A 1 348 ? 4.828 28.312 28.281 1 65.06 348 MET A C 1
ATOM 2731 O O . MET A 1 348 ? 4.496 27.625 27.328 1 65.06 348 MET A O 1
ATOM 2735 N N . THR A 1 349 ? 4.574 29.625 28.359 1 62.69 349 THR A N 1
ATOM 2736 C CA . THR A 1 349 ? 4.363 30.344 27.094 1 62.69 349 THR A CA 1
ATOM 2737 C C . THR A 1 349 ? 5.68 30.516 26.359 1 62.69 349 THR A C 1
ATOM 2739 O O . THR A 1 349 ? 6.73 30.719 26.969 1 62.69 349 THR A O 1
ATOM 2742 N N . MET A 1 350 ? 5.715 30.094 25.109 1 62.81 350 MET A N 1
ATOM 2743 C CA . MET A 1 350 ? 6.875 30.359 24.266 1 62.81 350 MET A CA 1
ATOM 2744 C C . MET A 1 350 ? 7.18 31.859 24.219 1 62.81 350 MET A C 1
ATOM 2746 O O . MET A 1 350 ? 6.266 32.688 24.141 1 62.81 350 MET A O 1
ATOM 2750 N N . PRO A 1 351 ? 8.484 32.188 24.453 1 60.41 351 PRO A N 1
ATOM 2751 C CA . PRO A 1 351 ? 8.797 33.594 24.203 1 60.41 351 PRO A CA 1
ATOM 2752 C C . PRO A 1 351 ? 8.352 34.031 22.812 1 60.41 351 PRO A C 1
ATOM 2754 O O . PRO A 1 351 ? 8.344 33.25 21.875 1 60.41 351 PRO A O 1
ATOM 2757 N N . ARG A 1 352 ? 7.715 35.125 22.812 1 59.31 352 ARG A N 1
ATOM 2758 C CA . ARG A 1 352 ? 7.223 35.719 21.562 1 59.31 352 ARG A CA 1
ATOM 2759 C C . ARG A 1 352 ? 8.359 35.906 20.562 1 59.31 352 ARG A C 1
ATOM 2761 O O . ARG A 1 352 ? 8.711 37.031 20.219 1 59.31 352 ARG A O 1
ATOM 2768 N N . VAL A 1 353 ? 9.273 34.906 20.578 1 61.88 353 VAL A N 1
ATOM 2769 C CA . VAL A 1 353 ? 10.328 35.031 19.578 1 61.88 353 VAL A CA 1
ATOM 2770 C C . VAL A 1 353 ? 9.867 34.344 18.266 1 61.88 353 VAL A C 1
ATOM 2772 O O . VAL A 1 353 ? 9.133 33.375 18.297 1 61.88 353 VAL A O 1
ATOM 2775 N N . ALA A 1 354 ? 10.18 35.094 17.281 1 67.44 354 ALA A N 1
ATOM 2776 C CA . ALA A 1 354 ? 9.828 34.656 15.938 1 67.44 354 ALA A CA 1
ATOM 2777 C C . ALA A 1 354 ? 10.422 33.281 15.625 1 67.44 354 ALA A C 1
ATOM 2779 O O . ALA A 1 354 ? 11.625 33.062 15.812 1 67.44 354 ALA A O 1
ATOM 2780 N N . ILE A 1 355 ? 9.641 32.312 15.453 1 78.75 355 ILE A N 1
ATOM 2781 C CA . ILE A 1 355 ? 10.078 30.969 15.055 1 78.75 355 ILE A CA 1
ATOM 2782 C C . ILE A 1 355 ? 10.047 30.844 13.539 1 78.75 355 ILE A C 1
ATOM 2784 O O . ILE A 1 355 ? 9.18 31.422 12.875 1 78.75 355 ILE A O 1
ATOM 2788 N N . SER A 1 356 ? 11.117 30.219 13.016 1 82.25 356 SER A N 1
ATOM 2789 C CA . SER A 1 356 ? 11.172 30.016 11.57 1 82.25 356 SER A CA 1
ATOM 2790 C C . SER A 1 356 ? 10.062 29.078 11.102 1 82.25 356 SER A C 1
ATOM 2792 O O . SER A 1 356 ? 9.492 28.344 11.906 1 82.25 356 SER A O 1
ATOM 2794 N N . ARG A 1 357 ? 9.766 29.188 9.898 1 82.69 357 ARG A N 1
ATOM 2795 C CA . ARG A 1 357 ? 8.773 28.297 9.297 1 82.69 357 ARG A CA 1
ATOM 2796 C C . ARG A 1 357 ? 9.18 26.828 9.461 1 82.69 357 ARG A C 1
ATOM 2798 O O . ARG A 1 357 ? 8.344 25.984 9.758 1 82.69 357 ARG A O 1
ATOM 2805 N N . GLU A 1 358 ? 10.422 26.562 9.219 1 85.75 358 GLU A N 1
ATOM 2806 C CA . GLU A 1 358 ? 10.938 25.203 9.344 1 85.75 358 GLU A CA 1
ATOM 2807 C C . GLU A 1 358 ? 10.742 24.656 10.758 1 85.75 358 GLU A C 1
ATOM 2809 O O . GLU A 1 358 ? 10.289 23.531 10.945 1 85.75 358 GLU A O 1
ATOM 2814 N N . SER A 1 359 ? 11.031 25.516 11.656 1 89.12 359 SER A N 1
ATOM 2815 C CA . SER A 1 359 ? 10.883 25.094 13.047 1 89.12 359 SER A CA 1
ATOM 2816 C C . SER A 1 359 ? 9.422 24.859 13.398 1 89.12 359 SER A C 1
ATOM 2818 O O . SER A 1 359 ? 9.102 23.938 14.156 1 89.12 359 SER A O 1
ATOM 2820 N N . SER A 1 360 ? 8.586 25.719 12.883 1 88.75 360 SER A N 1
ATOM 2821 C CA . SER A 1 360 ? 7.164 25.578 13.164 1 88.75 360 SER A CA 1
ATOM 2822 C C . SER A 1 360 ? 6.629 24.25 12.648 1 88.75 360 SER A C 1
ATOM 2824 O O . SER A 1 360 ? 5.859 23.562 13.336 1 88.75 360 SER A O 1
ATOM 2826 N N . VAL A 1 361 ? 7.008 23.938 11.406 1 88.88 361 VAL A N 1
ATOM 2827 C CA . VAL A 1 361 ? 6.559 22.688 10.812 1 88.88 361 VAL A CA 1
ATOM 2828 C C . VAL A 1 361 ? 7.047 21.5 11.656 1 88.88 361 VAL A C 1
ATOM 2830 O O . VAL A 1 361 ? 6.289 20.578 11.93 1 88.88 361 VAL A O 1
ATOM 2833 N N . LEU A 1 362 ? 8.281 21.531 12.07 1 93.19 362 LEU A N 1
ATOM 2834 C CA . LEU A 1 362 ? 8.844 20.469 12.898 1 93.19 362 LEU A CA 1
ATOM 2835 C C . LEU A 1 362 ? 8.094 20.344 14.219 1 93.19 362 LEU A C 1
ATOM 2837 O O . LEU A 1 362 ? 7.793 19.234 14.68 1 93.19 362 LEU A O 1
ATOM 2841 N N . HIS A 1 363 ? 7.766 21.453 14.797 1 93.5 363 HIS A N 1
ATOM 2842 C CA . HIS A 1 363 ? 7.059 21.453 16.078 1 93.5 363 HIS A CA 1
ATOM 2843 C C . HIS A 1 363 ? 5.641 20.922 15.914 1 93.5 363 HIS A C 1
ATOM 2845 O O . HIS A 1 363 ? 5.137 20.219 16.797 1 93.5 363 HIS A O 1
ATOM 2851 N N . PHE A 1 364 ? 5.008 21.344 14.828 1 93.94 364 PHE A N 1
ATOM 2852 C CA . PHE A 1 364 ? 3.662 20.828 14.602 1 93.94 364 PHE A CA 1
ATOM 2853 C C . PHE A 1 364 ? 3.688 19.312 14.469 1 93.94 364 PHE A C 1
ATOM 2855 O O . PHE A 1 364 ? 2.834 18.609 15.023 1 93.94 364 PHE A O 1
ATOM 2862 N N . LEU A 1 365 ? 4.633 18.812 13.75 1 95.75 365 LEU A N 1
ATOM 2863 C CA . LEU A 1 365 ? 4.727 17.359 13.547 1 95.75 365 LEU A CA 1
ATOM 2864 C C . LEU A 1 365 ? 5.078 16.656 14.852 1 95.75 365 LEU A C 1
ATOM 2866 O O . LEU A 1 365 ? 4.398 15.711 15.25 1 95.75 365 LEU A O 1
ATOM 2870 N N . LEU A 1 366 ? 6.109 17.141 15.484 1 97 366 LEU A N 1
ATOM 2871 C CA . LEU A 1 366 ? 6.574 16.531 16.734 1 97 366 LEU A CA 1
ATOM 2872 C C . LEU A 1 366 ? 5.531 16.672 17.828 1 97 366 LEU A C 1
ATOM 2874 O O . LEU A 1 366 ? 5.234 15.695 18.531 1 97 366 LEU A O 1
ATOM 2878 N N . GLY A 1 367 ? 5.031 17.844 17.969 1 97.06 367 GLY A N 1
ATOM 2879 C CA . GLY A 1 367 ? 4 18.062 18.969 1 97.06 367 GLY A CA 1
ATOM 2880 C C . GLY A 1 367 ? 2.773 17.203 18.781 1 97.06 367 GLY A C 1
ATOM 2881 O O . GLY A 1 367 ? 2.234 16.656 19.734 1 97.06 367 GLY A O 1
ATOM 2882 N N . ASN A 1 368 ? 2.344 17.156 17.531 1 97.06 368 ASN A N 1
ATOM 2883 C CA . ASN A 1 368 ? 1.189 16.297 17.266 1 97.06 368 ASN A CA 1
ATOM 2884 C C . ASN A 1 368 ? 1.48 14.836 17.594 1 97.06 368 ASN A C 1
ATOM 2886 O O . ASN A 1 368 ? 0.585 14.102 18.016 1 97.06 368 ASN A O 1
ATOM 2890 N N . ALA A 1 369 ? 2.664 14.375 17.328 1 97.44 369 ALA A N 1
ATOM 2891 C CA . ALA A 1 369 ? 3.035 13 17.672 1 97.44 369 ALA A CA 1
ATOM 2892 C C . ALA A 1 369 ? 2.898 12.766 19.172 1 97.44 369 ALA A C 1
ATOM 2894 O O . ALA A 1 369 ? 2.285 11.781 19.594 1 97.44 369 ALA A O 1
ATOM 2895 N N . TYR A 1 370 ? 3.457 13.672 19.984 1 97.44 370 TYR A N 1
ATOM 2896 C CA . TYR A 1 370 ? 3.318 13.562 21.438 1 97.44 370 TYR A CA 1
ATOM 2897 C C . TYR A 1 370 ? 1.851 13.594 21.844 1 97.44 370 TYR A C 1
ATOM 2899 O O . TYR A 1 370 ? 1.422 12.82 22.703 1 97.44 370 TYR A O 1
ATOM 2907 N N . MET A 1 371 ? 1.158 14.492 21.266 1 96.5 371 MET A N 1
ATOM 2908 C CA . MET A 1 371 ? -0.251 14.664 21.609 1 96.5 371 MET A CA 1
ATOM 2909 C C . MET A 1 371 ? -1.032 13.383 21.344 1 96.5 371 MET A C 1
ATOM 2911 O O . MET A 1 371 ? -1.792 12.922 22.188 1 96.5 371 MET A O 1
ATOM 2915 N N . GLN A 1 372 ? -0.863 12.797 20.172 1 94 372 GLN A N 1
ATOM 2916 C CA . GLN A 1 372 ? -1.587 11.594 19.781 1 94 372 GLN A CA 1
ATOM 2917 C C . GLN A 1 372 ? -1.147 10.398 20.625 1 94 372 GLN A C 1
ATOM 2919 O O . GLN A 1 372 ? -1.947 9.5 20.906 1 94 372 GLN A O 1
ATOM 2924 N N . LEU A 1 373 ? 0.12 10.383 21 1 94.81 373 LEU A N 1
ATOM 2925 C CA . LEU A 1 373 ? 0.621 9.297 21.828 1 94.81 373 LEU A CA 1
ATOM 2926 C C . LEU A 1 373 ? -0.103 9.266 23.172 1 94.81 373 LEU A C 1
ATOM 2928 O O . LEU A 1 373 ? -0.423 8.188 23.688 1 94.81 373 LEU A O 1
ATOM 2932 N N . TRP A 1 374 ? -0.446 10.414 23.719 1 93.44 374 TRP A N 1
ATOM 2933 C CA . TRP A 1 374 ? -1.022 10.523 25.062 1 93.44 374 TRP A CA 1
ATOM 2934 C C . TRP A 1 374 ? -2.537 10.68 24.984 1 93.44 374 TRP A C 1
ATOM 2936 O O . TRP A 1 374 ? -3.23 10.531 26 1 93.44 374 TRP A O 1
ATOM 2946 N N . ASN A 1 375 ? -3.078 10.922 23.875 1 90.94 375 ASN A N 1
ATOM 2947 C CA . ASN A 1 375 ? -4.477 11.305 23.703 1 90.94 375 ASN A CA 1
ATOM 2948 C C . ASN A 1 375 ? -5.422 10.188 24.141 1 90.94 375 ASN A C 1
ATOM 2950 O O . ASN A 1 375 ? -5.27 9.039 23.719 1 90.94 375 ASN A O 1
ATOM 2954 N N . VAL A 1 376 ? -6.312 10.57 24.953 1 85.88 376 VAL A N 1
ATOM 2955 C CA . VAL A 1 376 ? -7.395 9.672 25.359 1 85.88 376 VAL A CA 1
ATOM 2956 C C . VAL A 1 376 ? -8.664 10.008 24.578 1 85.88 376 VAL A C 1
ATOM 2958 O O . VAL A 1 376 ? -9.211 11.102 24.719 1 85.88 376 VAL A O 1
ATOM 2961 N N . ARG A 1 377 ? -9.148 9.125 23.797 1 80.88 377 ARG A N 1
ATOM 2962 C CA . ARG A 1 377 ? -10.273 9.391 22.906 1 80.88 377 ARG A CA 1
ATOM 2963 C C . ARG A 1 377 ? -11.602 9.117 23.609 1 80.88 377 ARG A C 1
ATOM 2965 O O . ARG A 1 377 ? -12.352 8.227 23.203 1 80.88 377 ARG A O 1
ATOM 2972 N N . ALA A 1 378 ? -11.797 9.812 24.562 1 80.06 378 ALA A N 1
ATOM 2973 C CA . ALA A 1 378 ? -13.023 9.812 25.344 1 80.06 378 ALA A CA 1
ATOM 2974 C C . ALA A 1 378 ? -13.453 11.227 25.703 1 80.06 378 ALA A C 1
ATOM 2976 O O . ALA A 1 378 ? -12.625 12.141 25.75 1 80.06 378 ALA A O 1
ATOM 2977 N N . LEU A 1 379 ? -14.727 11.383 25.875 1 83.44 379 LEU A N 1
ATOM 2978 C CA . LEU A 1 379 ? -15.242 12.719 26.156 1 83.44 379 LEU A CA 1
ATOM 2979 C C . LEU A 1 379 ? -15.156 13.031 27.641 1 83.44 379 LEU A C 1
ATOM 2981 O O . LEU A 1 379 ? -15.164 14.203 28.031 1 83.44 379 LEU A O 1
ATOM 2985 N N . ASP A 1 380 ? -15.086 11.984 28.438 1 80 380 ASP A N 1
ATOM 2986 C CA . ASP A 1 380 ? -15.195 12.195 29.875 1 80 380 ASP A CA 1
ATOM 2987 C C . ASP A 1 380 ? -13.883 11.859 30.578 1 80 380 ASP A C 1
ATOM 2989 O O . ASP A 1 380 ? -13.758 12.031 31.797 1 80 380 ASP A O 1
ATOM 2993 N N . ALA A 1 381 ? -12.922 11.453 29.859 1 82.19 381 ALA A N 1
ATOM 2994 C CA . ALA A 1 381 ? -11.68 11 30.484 1 82.19 381 ALA A CA 1
ATOM 2995 C C . ALA A 1 381 ? -10.695 12.156 30.625 1 82.19 381 ALA A C 1
ATOM 2997 O O . ALA A 1 381 ? -10.719 13.102 29.828 1 82.19 381 ALA A O 1
ATOM 2998 N N . ASP A 1 382 ? -9.891 11.977 31.672 1 85.56 382 ASP A N 1
ATOM 2999 C CA . ASP A 1 382 ? -8.82 12.945 31.844 1 85.56 382 ASP A CA 1
ATOM 3000 C C . ASP A 1 382 ? -7.805 12.859 30.719 1 85.56 382 ASP A C 1
ATOM 3002 O O . ASP A 1 382 ? -7.32 11.773 30.391 1 85.56 382 ASP A O 1
ATOM 3006 N N . ASN A 1 383 ? -7.531 13.922 30.109 1 91.62 383 ASN A N 1
ATOM 3007 C CA . ASN A 1 383 ? -6.602 14.039 28.984 1 91.62 383 ASN A CA 1
ATOM 3008 C C . ASN A 1 383 ? -5.594 15.164 29.219 1 91.62 383 ASN A C 1
ATOM 3010 O O . ASN A 1 383 ? -5.273 15.914 28.281 1 91.62 383 ASN A O 1
ATOM 3014 N N . SER A 1 384 ? -5.062 15.266 30.438 1 91.38 384 SER A N 1
ATOM 3015 C CA . SER A 1 384 ? -4.281 16.422 30.891 1 91.38 384 SER A CA 1
ATOM 3016 C C . SER A 1 384 ? -2.961 16.516 30.125 1 91.38 384 SER A C 1
ATOM 3018 O O . SER A 1 384 ? -2.506 17.609 29.797 1 91.38 384 SER A O 1
ATOM 3020 N N . VAL A 1 385 ? -2.355 15.375 29.906 1 93.81 385 VAL A N 1
ATOM 3021 C CA . VAL A 1 385 ? -1.062 15.422 29.234 1 93.81 385 VAL A CA 1
ATOM 3022 C C . VAL A 1 385 ? -1.251 15.867 27.781 1 93.81 385 VAL A C 1
ATOM 3024 O O . VAL A 1 385 ? -0.503 16.719 27.281 1 93.81 385 VAL A O 1
ATOM 3027 N N . ALA A 1 386 ? -2.215 15.266 27.078 1 94.56 386 ALA A N 1
ATOM 3028 C CA . ALA A 1 386 ? -2.504 15.68 25.703 1 94.56 386 ALA A CA 1
ATOM 3029 C C . ALA A 1 386 ? -2.904 17.156 25.656 1 94.56 386 ALA A C 1
ATOM 3031 O O . ALA A 1 386 ? -2.586 17.844 24.688 1 94.56 386 ALA A O 1
ATOM 3032 N N . LEU A 1 387 ? -3.629 17.594 26.656 1 95.31 387 LEU A N 1
ATOM 3033 C CA . LEU A 1 387 ? -4.012 19 26.719 1 95.31 387 LEU A CA 1
ATOM 3034 C C . LEU A 1 387 ? -2.779 19.891 26.844 1 95.31 387 LEU A C 1
ATOM 3036 O O . LEU A 1 387 ? -2.699 20.938 26.203 1 95.31 387 LEU A O 1
ATOM 3040 N N . LEU A 1 388 ? -1.91 19.5 27.703 1 95 388 LEU A N 1
ATOM 3041 C CA . LEU A 1 388 ? -0.673 20.25 27.859 1 95 388 LEU A CA 1
ATOM 3042 C C . LEU A 1 388 ? 0.03 20.422 26.516 1 95 388 LEU A C 1
ATOM 3044 O O . LEU A 1 388 ? 0.45 21.531 26.156 1 95 388 LEU A O 1
ATOM 3048 N N . VAL A 1 389 ? 0.18 19.359 25.781 1 96.44 389 VAL A N 1
ATOM 3049 C CA . VAL A 1 389 ? 0.843 19.391 24.484 1 96.44 389 VAL A CA 1
ATOM 3050 C C . VAL A 1 389 ? 0.042 20.266 23.516 1 96.44 389 VAL A C 1
ATOM 3052 O O . VAL A 1 389 ? 0.617 21.031 22.75 1 96.44 389 VAL A O 1
ATOM 3055 N N . ALA A 1 390 ? -1.269 20.141 23.516 1 96.19 390 ALA A N 1
ATOM 3056 C CA . ALA A 1 390 ? -2.131 20.938 22.656 1 96.19 390 ALA A CA 1
ATOM 3057 C C . ALA A 1 390 ? -1.919 22.422 22.891 1 96.19 390 ALA A C 1
ATOM 3059 O O . ALA A 1 390 ? -1.856 23.203 21.938 1 96.19 390 ALA A O 1
ATOM 3060 N N . ARG A 1 391 ? -1.857 22.812 24.109 1 94.12 391 ARG A N 1
ATOM 3061 C CA . ARG A 1 391 ? -1.667 24.219 24.438 1 94.12 391 ARG A CA 1
ATOM 3062 C C . ARG A 1 391 ? -0.315 24.719 23.953 1 94.12 391 ARG A C 1
ATOM 3064 O O . ARG A 1 391 ? -0.197 25.859 23.5 1 94.12 391 ARG A O 1
ATOM 3071 N N . ARG A 1 392 ? 0.66 23.938 24.031 1 93.62 392 ARG A N 1
ATOM 3072 C CA . ARG A 1 392 ? 1.97 24.281 23.484 1 93.62 392 ARG A CA 1
ATOM 3073 C C . ARG A 1 392 ? 1.911 24.453 21.984 1 93.62 392 ARG A C 1
ATOM 3075 O O . ARG A 1 392 ? 2.564 25.328 21.422 1 93.62 392 ARG A O 1
ATOM 3082 N N . LEU A 1 393 ? 1.152 23.625 21.312 1 94.31 393 LEU A N 1
ATOM 3083 C CA . LEU A 1 393 ? 0.993 23.719 19.859 1 94.31 393 LEU A CA 1
ATOM 3084 C C . LEU A 1 393 ? 0.237 24.984 19.484 1 94.31 393 LEU A C 1
ATOM 3086 O O . LEU A 1 393 ? 0.48 25.562 18.422 1 94.31 393 LEU A O 1
ATOM 3090 N N . VAL A 1 394 ? -0.658 25.438 20.328 1 92.62 394 VAL A N 1
ATOM 3091 C CA . VAL A 1 394 ? -1.349 26.703 20.094 1 92.62 394 VAL A CA 1
ATOM 3092 C C . VAL A 1 394 ? -0.344 27.844 20.109 1 92.62 394 VAL A C 1
ATOM 3094 O O . VAL A 1 394 ? -0.458 28.781 19.312 1 92.62 394 VAL A O 1
ATOM 3097 N N . ASN A 1 395 ? 0.57 27.734 21 1 89.31 395 ASN A N 1
ATOM 3098 C CA . ASN A 1 395 ? 1.633 28.734 21.016 1 89.31 395 ASN A CA 1
ATOM 3099 C C . ASN A 1 395 ? 2.398 28.75 19.703 1 89.31 395 ASN A C 1
ATOM 3101 O O . ASN A 1 395 ? 2.789 29.812 19.219 1 89.31 395 ASN A O 1
ATOM 3105 N N . VAL A 1 396 ? 2.658 27.578 19.188 1 89.31 396 VAL A N 1
ATOM 3106 C CA . VAL A 1 396 ? 3.35 27.484 17.906 1 89.31 396 VAL A CA 1
ATOM 3107 C C . VAL A 1 396 ? 2.475 28.062 16.797 1 89.31 396 VAL A C 1
ATOM 3109 O O . VAL A 1 396 ? 2.977 28.734 15.891 1 89.31 396 VAL A O 1
ATOM 3112 N N . MET A 1 397 ? 1.188 27.844 16.844 1 87 397 MET A N 1
ATOM 3113 C CA . MET A 1 397 ? 0.252 28.391 15.859 1 87 397 MET A CA 1
ATOM 3114 C C . MET A 1 397 ? 0.3 29.922 15.852 1 87 397 MET A C 1
ATOM 3116 O O . MET A 1 397 ? 0.259 30.531 14.781 1 87 397 MET A O 1
ATOM 3120 N N . TYR A 1 398 ? 0.355 30.406 16.953 1 80.5 398 TYR A N 1
ATOM 3121 C CA . TYR A 1 398 ? 0.366 31.859 17.109 1 80.5 398 TYR A CA 1
ATOM 3122 C C . TYR A 1 398 ? 1.604 32.469 16.453 1 80.5 398 TYR A C 1
ATOM 3124 O O . TYR A 1 398 ? 1.521 33.5 15.805 1 80.5 398 TYR A O 1
ATOM 3132 N N . LEU A 1 399 ? 2.668 31.828 16.547 1 75.88 399 LEU A N 1
ATOM 3133 C CA . LEU A 1 399 ? 3.928 32.344 16.016 1 75.88 399 LEU A CA 1
ATOM 3134 C C . LEU A 1 399 ? 4.027 32.094 14.516 1 75.88 399 LEU A C 1
ATOM 3136 O O . LEU A 1 399 ? 4.75 32.781 13.812 1 75.88 399 LEU A O 1
ATOM 3140 N N . PHE A 1 400 ? 3.363 31.047 13.961 1 74.25 400 PHE A N 1
ATOM 3141 C CA . PHE A 1 400 ? 3.379 30.641 12.555 1 74.25 400 PHE A CA 1
ATOM 3142 C C . PHE A 1 400 ? 2.539 31.594 11.711 1 74.25 400 PHE A C 1
ATOM 3144 O O . PHE A 1 400 ? 2.83 31.797 10.531 1 74.25 400 PHE A O 1
ATOM 3151 N N . GLN A 1 401 ? 1.446 32.188 12.023 1 62.03 401 GLN A N 1
ATOM 3152 C CA . GLN A 1 401 ? 0.417 32.906 11.297 1 62.03 401 GLN A CA 1
ATOM 3153 C C . GLN A 1 401 ? 1.013 34.094 10.555 1 62.03 401 GLN A C 1
ATOM 3155 O O . GLN A 1 401 ? 0.38 34.656 9.648 1 62.03 401 GLN A O 1
ATOM 3160 N N . THR A 1 402 ? 2.133 34.25 10.594 1 56.12 402 THR A N 1
ATOM 3161 C CA . THR A 1 402 ? 2.613 35.438 9.906 1 56.12 402 THR A CA 1
ATOM 3162 C C . THR A 1 402 ? 3.059 35.125 8.484 1 56.12 402 THR A C 1
ATOM 3164 O O . THR A 1 402 ? 3.305 36 7.68 1 56.12 402 THR A O 1
ATOM 3167 N N . GLU A 1 403 ? 2.992 33.781 8.078 1 56.53 403 GLU A N 1
ATOM 3168 C CA . GLU A 1 403 ? 3.486 33.469 6.746 1 56.53 403 GLU A CA 1
ATOM 3169 C C . GLU A 1 403 ? 2.379 32.875 5.871 1 56.53 403 GLU A C 1
ATOM 3171 O O . GLU A 1 403 ? 1.504 32.156 6.367 1 56.53 403 GLU A O 1
ATOM 3176 N N . PRO A 1 404 ? 2.229 33.469 4.57 1 51.97 404 PRO A N 1
ATOM 3177 C CA . PRO A 1 404 ? 1.205 32.938 3.662 1 51.97 404 PRO A CA 1
ATOM 3178 C C . PRO A 1 404 ? 1.35 31.438 3.402 1 51.97 404 PRO A C 1
ATOM 3180 O O . PRO A 1 404 ? 2.459 30.953 3.17 1 51.97 404 PRO A O 1
ATOM 3183 N N . MET A 1 405 ? 0.469 30.625 3.82 1 50.16 405 MET A N 1
ATOM 3184 C CA . MET A 1 405 ? 0.476 29.156 3.742 1 50.16 405 MET A CA 1
ATOM 3185 C C . MET A 1 405 ? 0.019 28.688 2.365 1 50.16 405 MET A C 1
ATOM 3187 O O . MET A 1 405 ? -1.173 28.469 2.143 1 50.16 405 MET A O 1
ATOM 3191 N N . SER A 1 406 ? 0.484 29.016 1.205 1 45.66 406 SER A N 1
ATOM 3192 C CA . SER A 1 406 ? -0.098 28.688 -0.093 1 45.66 406 SER A CA 1
ATOM 3193 C C . SER A 1 406 ? 0.189 27.234 -0.485 1 45.66 406 SER A C 1
ATOM 3195 O O . SER A 1 406 ? -0.203 26.797 -1.565 1 45.66 406 SER A O 1
ATOM 3197 N N . THR A 1 407 ? 0.862 26.297 0.263 1 51.09 407 THR A N 1
ATOM 3198 C CA . THR A 1 407 ? 1.228 25.031 -0.38 1 51.09 407 THR A CA 1
ATOM 3199 C C . THR A 1 407 ? 0.394 23.891 0.173 1 51.09 407 THR A C 1
ATOM 3201 O O . THR A 1 407 ? -0.324 24.047 1.161 1 51.09 407 THR A O 1
ATOM 3204 N N . GLY A 1 408 ? 0.169 22.719 -0.584 1 51.38 408 GLY A N 1
ATOM 3205 C CA . GLY A 1 408 ? -0.471 21.469 -0.208 1 51.38 408 GLY A CA 1
ATOM 3206 C C . GLY A 1 408 ? -0.111 21.016 1.193 1 51.38 408 GLY A C 1
ATOM 3207 O O . GLY A 1 408 ? -0.921 20.391 1.873 1 51.38 408 GLY A O 1
ATOM 3208 N N . TYR A 1 409 ? 1.082 21.359 1.531 1 59.88 409 TYR A N 1
ATOM 3209 C CA . TYR A 1 409 ? 1.491 21.016 2.887 1 59.88 409 TYR A CA 1
ATOM 3210 C C . TYR A 1 409 ? 0.713 21.812 3.918 1 59.88 409 TYR A C 1
ATOM 3212 O O . TYR A 1 409 ? 0.604 21.406 5.078 1 59.88 409 TYR A O 1
ATOM 3220 N N . ASP A 1 410 ? 0.117 22.672 3.324 1 68.94 410 ASP A N 1
ATOM 3221 C CA . ASP A 1 410 ? -0.621 23.562 4.215 1 68.94 410 ASP A CA 1
ATOM 3222 C C . ASP A 1 410 ? -1.923 22.906 4.684 1 68.94 410 ASP A C 1
ATOM 3224 O O . ASP A 1 410 ? -2.299 23.047 5.848 1 68.94 410 ASP A O 1
ATOM 3228 N N . ILE A 1 411 ? -2.381 22.188 3.697 1 73.81 411 ILE A N 1
ATOM 3229 C CA . ILE A 1 411 ? -3.625 21.516 4.066 1 73.81 411 ILE A CA 1
ATOM 3230 C C . ILE A 1 411 ? -3.348 20.453 5.125 1 73.81 411 ILE A C 1
ATOM 3232 O O . ILE A 1 411 ? -4.164 20.234 6.02 1 73.81 411 ILE A O 1
ATOM 3236 N N . PHE A 1 412 ? -2.229 19.953 5.012 1 85.19 412 PHE A N 1
ATOM 3237 C CA . PHE A 1 412 ? -1.864 18.938 5.992 1 85.19 412 PHE A CA 1
ATOM 3238 C C . PHE A 1 412 ? -1.708 19.562 7.375 1 85.19 412 PHE A C 1
ATOM 3240 O O . PHE A 1 412 ? -2.111 18.953 8.375 1 85.19 412 PHE A O 1
ATOM 3247 N N . MET A 1 413 ? -1.17 20.703 7.438 1 83.94 413 MET A N 1
ATOM 3248 C CA . MET A 1 413 ? -1.005 21.391 8.711 1 83.94 413 MET A CA 1
ATOM 3249 C C . MET A 1 413 ? -2.359 21.719 9.328 1 83.94 413 MET A C 1
ATOM 3251 O O . MET A 1 413 ? -2.514 21.688 10.555 1 83.94 413 MET A O 1
ATOM 3255 N N . ILE A 1 414 ? -3.262 21.969 8.492 1 82.69 414 ILE A N 1
ATOM 3256 C CA . ILE A 1 414 ? -4.602 22.281 8.969 1 82.69 414 ILE A CA 1
ATOM 3257 C C . ILE A 1 414 ? -5.203 21.062 9.656 1 82.69 414 ILE A C 1
ATOM 3259 O O . ILE A 1 414 ? -5.934 21.203 10.641 1 82.69 414 ILE A O 1
ATOM 3263 N N . THR A 1 415 ? -4.879 19.969 9.109 1 86.62 415 THR A N 1
ATOM 3264 C CA . THR A 1 415 ? -5.348 18.75 9.742 1 86.62 415 THR A CA 1
ATOM 3265 C C . THR A 1 415 ? -4.805 18.641 11.172 1 86.62 415 THR A C 1
ATOM 3267 O O . THR A 1 415 ? -5.52 18.219 12.078 1 86.62 415 THR A O 1
ATOM 3270 N N . ILE A 1 416 ? -3.609 19.031 11.344 1 90.81 416 ILE A N 1
ATOM 3271 C CA . ILE A 1 416 ? -2.992 18.984 12.664 1 90.81 416 ILE A CA 1
ATOM 3272 C C . ILE A 1 416 ? -3.635 20.031 13.57 1 90.81 416 ILE A C 1
ATOM 3274 O O . ILE A 1 416 ? -3.922 19.75 14.742 1 90.81 416 ILE A O 1
ATOM 3278 N N . TRP A 1 417 ? -3.889 21.203 13.023 1 90.94 417 TRP A N 1
ATOM 3279 C CA . TRP A 1 417 ? -4.531 22.266 13.797 1 90.94 417 TRP A CA 1
ATOM 3280 C C . TRP A 1 417 ? -5.922 21.828 14.258 1 90.94 417 TRP A C 1
ATOM 3282 O O . TRP A 1 417 ? -6.332 22.141 15.375 1 90.94 417 TRP A O 1
ATOM 3292 N N . ASN A 1 418 ? -6.531 21.188 13.375 1 89.75 418 ASN A N 1
ATOM 3293 C CA . ASN A 1 418 ? -7.855 20.688 13.727 1 89.75 418 ASN A CA 1
ATOM 3294 C C . ASN A 1 418 ? -7.793 19.672 14.867 1 89.75 418 ASN A C 1
ATOM 3296 O O . ASN A 1 418 ? -8.656 19.672 15.742 1 89.75 418 ASN A O 1
ATOM 3300 N N . GLU A 1 419 ? -6.895 18.844 14.82 1 91.69 419 GLU A N 1
ATOM 3301 C CA . GLU A 1 419 ? -6.73 17.859 15.891 1 91.69 419 GLU A CA 1
ATOM 3302 C C . GLU A 1 419 ? -6.453 18.547 17.234 1 91.69 419 GLU A C 1
ATOM 3304 O O . GLU A 1 419 ? -6.957 18.109 18.266 1 91.69 419 GLU A O 1
ATOM 3309 N N . VAL A 1 420 ? -5.648 19.516 17.156 1 94.62 420 VAL A N 1
ATOM 3310 C CA . VAL A 1 420 ? -5.348 20.297 18.359 1 94.62 420 VAL A CA 1
ATOM 3311 C C . VAL A 1 420 ? -6.625 20.922 18.891 1 94.62 420 VAL A C 1
ATOM 3313 O O . VAL A 1 420 ? -6.918 20.844 20.094 1 94.62 420 VAL A O 1
ATOM 3316 N N . ALA A 1 421 ? -7.363 21.5 18.031 1 93.69 421 ALA A N 1
ATOM 3317 C CA . ALA A 1 421 ? -8.602 22.172 18.422 1 93.69 421 ALA A CA 1
ATOM 3318 C C . ALA A 1 421 ? -9.594 21.172 19.016 1 93.69 421 ALA A C 1
ATOM 3320 O O . ALA A 1 421 ? -10.336 21.5 19.938 1 93.69 421 ALA A O 1
ATOM 3321 N N . MET A 1 422 ? -9.609 20.031 18.5 1 92.25 422 MET A N 1
ATOM 3322 C CA . MET A 1 422 ? -10.531 19.016 19 1 92.25 422 MET A CA 1
ATOM 3323 C C . MET A 1 422 ? -10.203 18.609 20.438 1 92.25 422 MET A C 1
ATOM 3325 O O . MET A 1 422 ? -11.109 18.406 21.234 1 92.25 422 MET A O 1
ATOM 3329 N N . VAL A 1 423 ? -8.961 18.438 20.703 1 93.38 423 VAL A N 1
ATOM 3330 C CA . VAL A 1 423 ? -8.562 18.141 22.062 1 93.38 423 VAL A CA 1
ATOM 3331 C C . VAL A 1 423 ? -8.953 19.281 22.984 1 93.38 423 VAL A C 1
ATOM 3333 O O . VAL A 1 423 ? -9.438 19.062 24.094 1 93.38 423 VAL A O 1
ATOM 3336 N N . LEU A 1 424 ? -8.766 20.516 22.531 1 95.25 424 LEU A N 1
ATOM 3337 C CA . LEU A 1 424 ? -9.094 21.688 23.344 1 95.25 424 LEU A CA 1
ATOM 3338 C C . LEU A 1 424 ? -10.594 21.766 23.594 1 95.25 424 LEU A C 1
ATOM 3340 O O . LEU A 1 424 ? -11.023 22.031 24.719 1 95.25 424 LEU A O 1
ATOM 3344 N N . VAL A 1 425 ? -11.367 21.484 22.578 1 93.25 425 VAL A N 1
ATOM 3345 C CA . VAL A 1 425 ? -12.82 21.547 22.719 1 93.25 425 VAL A CA 1
ATOM 3346 C C . VAL A 1 425 ? -13.281 20.5 23.734 1 93.25 425 VAL A C 1
ATOM 3348 O O . VAL A 1 425 ? -14.117 20.797 24.609 1 93.25 425 VAL A O 1
ATOM 3351 N N . ARG A 1 426 ? -12.797 19.344 23.625 1 92 426 ARG A N 1
ATOM 3352 C CA . ARG A 1 426 ? -13.18 18.281 24.531 1 92 426 ARG A CA 1
ATOM 3353 C C . ARG A 1 426 ? -12.836 18.656 25.984 1 92 426 ARG A C 1
ATOM 3355 O O . ARG A 1 426 ? -13.641 18.438 26.891 1 92 426 ARG A O 1
ATOM 3362 N N . GLU A 1 427 ? -11.695 19.188 26.141 1 93.56 427 GLU A N 1
ATOM 3363 C CA . GLU A 1 427 ? -11.242 19.5 27.484 1 93.56 427 GLU A CA 1
ATOM 3364 C C . GLU A 1 427 ? -11.992 20.703 28.062 1 93.56 427 GLU A C 1
ATOM 3366 O O . GLU A 1 427 ? -12.258 20.766 29.25 1 93.56 427 GLU A O 1
ATOM 3371 N N . VAL A 1 428 ? -12.289 21.688 27.234 1 94.31 428 VAL A N 1
ATOM 3372 C CA . VAL A 1 428 ? -13.086 22.828 27.672 1 94.31 428 VAL A CA 1
ATOM 3373 C C . VAL A 1 428 ? -14.438 22.328 28.203 1 94.31 428 VAL A C 1
ATOM 3375 O O . VAL A 1 428 ? -14.875 22.734 29.281 1 94.31 428 VAL A O 1
ATOM 3378 N N . LYS A 1 429 ? -15.016 21.5 27.438 1 92.75 429 LYS A N 1
ATOM 3379 C CA . LYS A 1 429 ? -16.344 21 27.797 1 92.75 429 LYS A CA 1
ATOM 3380 C C . LYS A 1 429 ? -16.281 20.094 29.016 1 92.75 429 LYS A C 1
ATOM 3382 O O . LYS A 1 429 ? -17.156 20.141 29.891 1 92.75 429 LYS A O 1
ATOM 3387 N N . ARG A 1 430 ? -15.328 19.25 29.047 1 90.38 430 ARG A N 1
ATOM 3388 C CA . ARG A 1 430 ? -15.156 18.359 30.188 1 90.38 430 ARG A CA 1
ATOM 3389 C C . ARG A 1 430 ? -14.922 19.156 31.469 1 90.38 430 ARG A C 1
ATOM 3391 O O . ARG A 1 430 ? -15.547 18.891 32.5 1 90.38 430 ARG A O 1
ATOM 3398 N N . LEU A 1 431 ? -14.008 20.094 31.469 1 92.75 431 LEU A N 1
ATOM 3399 C CA . LEU A 1 431 ? -13.68 20.906 32.625 1 92.75 431 LEU A CA 1
ATOM 3400 C C . LEU A 1 431 ? -14.883 21.734 33.094 1 92.75 431 LEU A C 1
ATOM 3402 O O . LEU A 1 431 ? -15.109 21.891 34.281 1 92.75 431 LEU A O 1
ATOM 3406 N N . SER A 1 432 ? -15.656 22.172 32.094 1 91.56 432 SER A N 1
ATOM 3407 C CA . SER A 1 432 ? -16.891 22.875 32.438 1 91.56 432 SER A CA 1
ATOM 3408 C C . SER A 1 432 ? -17.891 21.953 33.094 1 91.56 432 SER A C 1
ATOM 3410 O O . SER A 1 432 ? -18.578 22.359 34.062 1 91.56 432 SER A O 1
ATOM 3412 N N . HIS A 1 433 ? -17.922 20.75 32.625 1 88.81 433 HIS A N 1
ATOM 3413 C CA . HIS A 1 433 ? -18.875 19.781 33.156 1 88.81 433 HIS A CA 1
ATOM 3414 C C . HIS A 1 433 ? -18.516 19.375 34.594 1 88.81 433 HIS A C 1
ATOM 3416 O O . HIS A 1 433 ? -19.406 19.125 35.406 1 88.81 433 HIS A O 1
ATOM 3422 N N . ILE A 1 434 ? -17.25 19.312 34.906 1 89.62 434 ILE A N 1
ATOM 3423 C CA . ILE A 1 434 ? -16.844 18.859 36.219 1 89.62 434 ILE A CA 1
ATOM 3424 C C . ILE A 1 434 ? -16.719 20.047 37.188 1 89.62 434 ILE A C 1
ATOM 3426 O O . ILE A 1 434 ? -16.266 19.906 38.312 1 89.62 434 ILE A O 1
ATOM 3430 N N . GLY A 1 435 ? -16.969 21.266 36.75 1 90.81 435 GLY A N 1
ATOM 3431 C CA . GLY A 1 435 ? -17.078 22.453 37.594 1 90.81 435 GLY A CA 1
ATOM 3432 C C . GLY A 1 435 ? -15.789 23.25 37.656 1 90.81 435 GLY A C 1
ATOM 3433 O O . GLY A 1 435 ? -15.695 24.219 38.406 1 90.81 435 GLY A O 1
ATOM 3434 N N . GLU A 1 436 ? -14.805 22.875 36.906 1 93.06 436 GLU A N 1
ATOM 3435 C CA . GLU A 1 436 ? -13.547 23.625 36.875 1 93.06 436 GLU A CA 1
ATOM 3436 C C . GLU A 1 436 ? -13.609 24.734 35.844 1 93.06 436 GLU A C 1
ATOM 3438 O O . GLU A 1 436 ? -12.844 24.75 34.875 1 93.06 436 GLU A O 1
ATOM 3443 N N . ARG A 1 437 ? -14.359 25.766 36.156 1 92.56 437 ARG A N 1
ATOM 3444 C CA . ARG A 1 437 ? -14.719 26.797 35.188 1 92.56 437 ARG A CA 1
ATOM 3445 C C . ARG A 1 437 ? -13.531 27.703 34.875 1 92.56 437 ARG A C 1
ATOM 3447 O O . ARG A 1 437 ? -13.383 28.188 33.75 1 92.56 437 ARG A O 1
ATOM 3454 N N . ALA A 1 438 ? -12.742 27.969 35.906 1 93.69 438 ALA A N 1
ATOM 3455 C CA . ALA A 1 438 ? -11.586 28.828 35.688 1 93.69 438 ALA A CA 1
ATOM 3456 C C . ALA A 1 438 ? -10.609 28.203 34.688 1 93.69 438 ALA A C 1
ATOM 3458 O O . ALA A 1 438 ? -10.117 28.875 33.781 1 93.69 438 ALA A O 1
ATOM 3459 N N . ARG A 1 439 ? -10.344 26.969 34.875 1 92.81 439 ARG A N 1
ATOM 3460 C CA . ARG A 1 439 ? -9.453 26.234 33.969 1 92.81 439 ARG A CA 1
ATOM 3461 C C . ARG A 1 439 ? -10.07 26.109 32.594 1 92.81 439 ARG A C 1
ATOM 3463 O O . ARG A 1 439 ? -9.367 26.188 31.578 1 92.81 439 ARG A O 1
ATOM 3470 N N . ALA A 1 440 ? -11.352 25.859 32.531 1 95.06 440 ALA A N 1
ATOM 3471 C CA . ALA A 1 440 ? -12.062 25.766 31.281 1 95.06 440 ALA A CA 1
ATOM 3472 C C . ALA A 1 440 ? -11.922 27.062 30.469 1 95.06 440 ALA A C 1
ATOM 3474 O O . ALA A 1 440 ? -11.789 27.016 29.25 1 95.06 440 ALA A O 1
ATOM 3475 N N . ALA A 1 441 ? -12 28.172 31.188 1 94.94 441 ALA A N 1
ATOM 3476 C CA . ALA A 1 441 ? -11.906 29.469 30.516 1 94.94 441 ALA A CA 1
ATOM 3477 C C . ALA A 1 441 ? -10.531 29.656 29.891 1 94.94 441 ALA A C 1
ATOM 3479 O O . ALA A 1 441 ? -10.406 30.25 28.812 1 94.94 441 ALA A O 1
ATOM 3480 N N . GLU A 1 442 ? -9.516 29.25 30.609 1 92.94 442 GLU A N 1
ATOM 3481 C CA . GLU A 1 442 ? -8.156 29.344 30.078 1 92.94 442 GLU A CA 1
ATOM 3482 C C . GLU A 1 442 ? -8.008 28.516 28.797 1 92.94 442 GLU A C 1
ATOM 3484 O O . GLU A 1 442 ? -7.426 28.984 27.812 1 92.94 442 GLU A O 1
ATOM 3489 N N . VAL A 1 443 ? -8.438 27.297 28.859 1 95.12 443 VAL A N 1
ATOM 3490 C CA . VAL A 1 443 ? -8.359 26.406 27.703 1 95.12 443 VAL A CA 1
ATOM 3491 C C . VAL A 1 443 ? -9.211 26.953 26.578 1 95.12 443 VAL A C 1
ATOM 3493 O O . VAL A 1 443 ? -8.859 26.828 25.391 1 95.12 443 VAL A O 1
ATOM 3496 N N . ASP A 1 444 ? -10.297 27.562 26.891 1 96 444 ASP A N 1
ATOM 3497 C CA . ASP A 1 444 ? -11.18 28.156 25.891 1 96 444 ASP A CA 1
ATOM 3498 C C . ASP A 1 444 ? -10.492 29.297 25.141 1 96 444 ASP A C 1
ATOM 3500 O O . ASP A 1 444 ? -10.742 29.5 23.953 1 96 444 ASP A O 1
ATOM 3504 N N . SER A 1 445 ? -9.766 30.062 25.875 1 94.12 445 SER A N 1
ATOM 3505 C CA . SER A 1 445 ? -9 31.109 25.219 1 94.12 445 SER A CA 1
ATOM 3506 C C . SER A 1 445 ? -8.047 30.547 24.172 1 94.12 445 SER A C 1
ATOM 3508 O O . SER A 1 445 ? -7.934 31.094 23.078 1 94.12 445 SER A O 1
ATOM 3510 N N . ASP A 1 446 ? -7.375 29.5 24.531 1 93.19 446 ASP A N 1
ATOM 3511 C CA . ASP A 1 446 ? -6.504 28.828 23.578 1 93.19 446 ASP A CA 1
ATOM 3512 C C . ASP A 1 446 ? -7.297 28.312 22.375 1 93.19 446 ASP A C 1
ATOM 3514 O O . ASP A 1 446 ? -6.824 28.391 21.25 1 93.19 446 ASP A O 1
ATOM 3518 N N . LEU A 1 447 ? -8.438 27.719 22.672 1 94.88 447 LEU A N 1
ATOM 3519 C CA . LEU A 1 447 ? -9.312 27.266 21.594 1 94.88 447 LEU A CA 1
ATOM 3520 C C . LEU A 1 447 ? -9.664 28.406 20.656 1 94.88 447 LEU A C 1
ATOM 3522 O O . LEU A 1 447 ? -9.703 28.234 19.438 1 94.88 447 LEU A O 1
ATOM 3526 N N . GLY A 1 448 ? -9.938 29.562 21.219 1 92.56 448 GLY A N 1
ATOM 3527 C CA . GLY A 1 448 ? -10.211 30.75 20.406 1 92.56 448 GLY A CA 1
ATOM 3528 C C . GLY A 1 448 ? -9.078 31.094 19.469 1 92.56 448 GLY A C 1
ATOM 3529 O O . GLY A 1 448 ? -9.312 31.469 18.312 1 92.56 448 GLY A O 1
ATOM 3530 N N . VAL A 1 449 ? -7.879 31 19.984 1 89.81 449 VAL A N 1
ATOM 3531 C CA . VAL A 1 449 ? -6.699 31.281 19.188 1 89.81 449 VAL A CA 1
ATOM 3532 C C . VAL A 1 449 ? -6.617 30.281 18.031 1 89.81 449 VAL A C 1
ATOM 3534 O O . VAL A 1 449 ? -6.34 30.656 16.891 1 89.81 449 VAL A O 1
ATOM 3537 N N . ALA A 1 450 ? -6.832 29.016 18.297 1 90.81 450 ALA A N 1
ATOM 3538 C CA . ALA A 1 450 ? -6.766 27.969 17.281 1 90.81 450 ALA A CA 1
ATOM 3539 C C . ALA A 1 450 ? -7.824 28.188 16.203 1 90.81 450 ALA A C 1
ATOM 3541 O O . ALA A 1 450 ? -7.539 28.047 15.016 1 90.81 450 ALA A O 1
ATOM 3542 N N . ILE A 1 451 ? -9.023 28.516 16.609 1 89.44 451 ILE A N 1
ATOM 3543 C CA . ILE A 1 451 ? -10.117 28.75 15.68 1 89.44 451 ILE A CA 1
ATOM 3544 C C . ILE A 1 451 ? -9.812 29.969 14.805 1 89.44 451 ILE A C 1
ATOM 3546 O O . ILE A 1 451 ? -10.047 29.938 13.594 1 89.44 451 ILE A O 1
ATOM 3550 N N . ALA A 1 452 ? -9.305 30.953 15.422 1 85.75 452 ALA A N 1
ATOM 3551 C CA . ALA A 1 452 ? -8.953 32.156 14.68 1 85.75 452 ALA A CA 1
ATOM 3552 C C . ALA A 1 452 ? -7.863 31.875 13.648 1 85.75 452 ALA A C 1
ATOM 3554 O O . ALA A 1 452 ? -7.895 32.406 12.539 1 85.75 452 ALA A O 1
ATOM 3555 N N . ALA A 1 453 ? -6.93 31.109 14.062 1 82.88 453 ALA A N 1
ATOM 3556 C CA . ALA A 1 453 ? -5.855 30.75 13.148 1 82.88 453 ALA A CA 1
ATOM 3557 C C . ALA A 1 453 ? -6.402 29.984 11.938 1 82.88 453 ALA A C 1
ATOM 3559 O O . ALA A 1 453 ? -5.977 30.219 10.805 1 82.88 453 ALA A O 1
ATOM 3560 N N . MET A 1 454 ? -7.301 29.094 12.094 1 81.31 454 MET A N 1
ATOM 3561 C CA . MET A 1 454 ? -7.887 28.312 11.008 1 81.31 454 MET A CA 1
ATOM 3562 C C . MET A 1 454 ? -8.742 29.188 10.102 1 81.31 454 MET A C 1
ATOM 3564 O O . MET A 1 454 ? -8.734 29.031 8.883 1 81.31 454 MET A O 1
ATOM 3568 N N . LYS A 1 455 ? -9.43 30.109 10.727 1 77.5 455 LYS A N 1
ATOM 3569 C CA . LYS A 1 455 ? -10.258 31.031 9.945 1 77.5 455 LYS A CA 1
ATOM 3570 C C . LYS A 1 455 ? -9.391 31.953 9.078 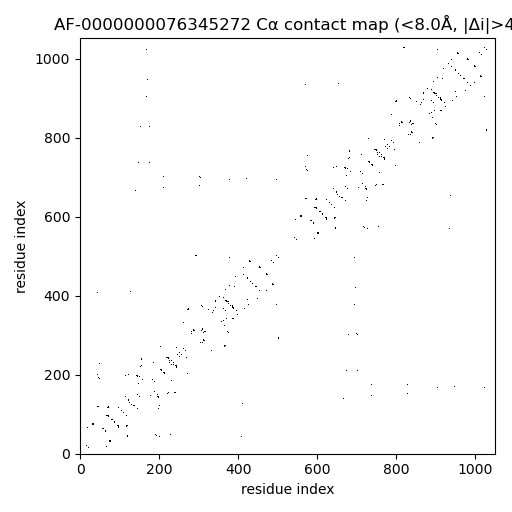1 77.5 455 LYS A C 1
ATOM 3572 O O . LYS A 1 455 ? -9.75 32.25 7.941 1 77.5 455 LYS A O 1
ATOM 3577 N N . LYS A 1 456 ? -8.375 32.406 9.672 1 76.19 456 LYS A N 1
ATOM 3578 C CA . LYS A 1 456 ? -7.465 33.281 8.93 1 76.19 456 LYS A CA 1
ATOM 3579 C C . LYS A 1 456 ? -6.91 32.562 7.699 1 76.19 456 LYS A C 1
ATOM 3581 O O . LYS A 1 456 ? -6.715 33.188 6.652 1 76.19 456 LYS A O 1
ATOM 3586 N N . TRP A 1 457 ? -6.648 31.359 7.844 1 72 457 TRP A N 1
ATOM 3587 C CA . TRP A 1 457 ? -6.172 30.562 6.715 1 72 457 TRP A CA 1
ATOM 3588 C C . TRP A 1 457 ? -7.25 30.438 5.645 1 72 457 TRP A C 1
ATOM 3590 O O . TRP A 1 457 ? -6.957 30.484 4.449 1 72 457 TRP A O 1
ATOM 3600 N N . GLY A 1 458 ? -8.375 30.141 6.047 1 64.31 458 GLY A N 1
ATOM 3601 C CA . GLY A 1 458 ? -9.484 30.047 5.113 1 64.31 458 GLY A CA 1
ATOM 3602 C C . GLY A 1 458 ? -9.703 31.297 4.301 1 64.31 458 GLY A C 1
ATOM 3603 O O . GLY A 1 458 ? -10.125 31.234 3.145 1 64.31 458 GLY A O 1
ATOM 3604 N N . ASP A 1 459 ? -9.344 32.406 4.965 1 61.47 459 ASP A N 1
ATOM 3605 C CA . ASP A 1 459 ? -9.539 33.688 4.293 1 61.47 459 ASP A CA 1
ATOM 3606 C C . ASP A 1 459 ? -8.453 33.938 3.25 1 61.47 459 ASP A C 1
ATOM 3608 O O . ASP A 1 459 ? -8.688 34.625 2.26 1 61.47 459 ASP A O 1
ATOM 3612 N N . VAL A 1 460 ? -7.246 33.469 3.602 1 52.44 460 VAL A N 1
ATOM 3613 C CA . VAL A 1 460 ? -6.152 33.688 2.666 1 52.44 460 VAL A CA 1
ATOM 3614 C C . VAL A 1 460 ? -6.293 32.781 1.463 1 52.44 460 VAL A C 1
ATOM 3616 O O . VAL A 1 460 ? -5.711 33.031 0.404 1 52.44 460 VAL A O 1
ATOM 3619 N N . ASP A 1 461 ? -6.527 31.594 1.887 1 47.91 461 ASP A N 1
ATOM 3620 C CA . ASP A 1 461 ? -6.594 30.656 0.766 1 47.91 461 ASP A CA 1
ATOM 3621 C C . ASP A 1 461 ? -7.473 31.203 -0.356 1 47.91 461 ASP A C 1
ATOM 3623 O O . ASP A 1 461 ? -8.438 31.922 -0.098 1 47.91 461 ASP A O 1
ATOM 3627 N N . ILE A 1 462 ? -6.863 31.047 -1.485 1 42.06 462 ILE A N 1
ATOM 3628 C CA . ILE A 1 462 ? -7.188 31.344 -2.877 1 42.06 462 ILE A CA 1
ATOM 3629 C C . ILE A 1 462 ? -8.625 30.922 -3.17 1 42.06 462 ILE A C 1
ATOM 3631 O O . ILE A 1 462 ? -8.867 29.891 -3.795 1 42.06 462 ILE A O 1
ATOM 3635 N N . SER A 1 463 ? -9.336 30.656 -2.158 1 38.16 463 SER A N 1
ATOM 3636 C CA . SER A 1 463 ? -10.703 30.281 -2.492 1 38.16 463 SER A CA 1
ATOM 3637 C C . SER A 1 463 ? -11.312 31.25 -3.502 1 38.16 463 SER A C 1
ATOM 3639 O O . SER A 1 463 ? -12.508 31.172 -3.793 1 38.16 463 SER A O 1
ATOM 3641 N N . ASN A 1 464 ? -10.805 32.312 -3.783 1 37.62 464 ASN A N 1
ATOM 3642 C CA . ASN A 1 464 ? -11.805 33.031 -4.578 1 37.62 464 ASN A CA 1
ATOM 3643 C C . ASN A 1 464 ? -12.547 32.062 -5.508 1 37.62 464 ASN A C 1
ATOM 3645 O O . ASN A 1 464 ? -13.656 32.375 -5.965 1 37.62 464 ASN A O 1
ATOM 3649 N N . GLN A 1 465 ? -11.852 31.422 -6.453 1 37 465 GLN A N 1
ATOM 3650 C CA . GLN A 1 465 ? -12.641 30.906 -7.574 1 37 465 GLN A CA 1
ATOM 3651 C C . GLN A 1 465 ? -13.211 29.531 -7.258 1 37 465 GLN A C 1
ATOM 3653 O O . GLN A 1 465 ? -13.875 28.922 -8.102 1 37 465 GLN A O 1
ATOM 3658 N N . HIS A 1 466 ? -12.555 28.656 -6.383 1 37.62 466 HIS A N 1
ATOM 3659 C CA . HIS A 1 466 ? -13.164 27.328 -6.402 1 37.62 466 HIS A CA 1
ATOM 3660 C C . HIS A 1 466 ? -14.359 27.266 -5.461 1 37.62 466 HIS A C 1
ATOM 3662 O O . HIS A 1 466 ? -14.359 27.891 -4.406 1 37.62 466 HIS A O 1
ATOM 3668 N N . ASP A 1 467 ? -15.469 27.031 -5.867 1 38.59 467 ASP A N 1
ATOM 3669 C CA . ASP A 1 467 ? -16.75 26.688 -5.27 1 38.59 467 ASP A CA 1
ATOM 3670 C C . ASP A 1 467 ? -16.562 25.797 -4.047 1 38.59 467 ASP A C 1
ATOM 3672 O O . ASP A 1 467 ? -17.531 25.438 -3.373 1 38.59 467 ASP A O 1
ATOM 3676 N N . GLY A 1 468 ? -15.516 25.016 -3.945 1 41.03 468 GLY A N 1
ATOM 3677 C CA . GLY A 1 468 ? -15.539 24.016 -2.891 1 41.03 468 GLY A CA 1
ATOM 3678 C C . GLY A 1 468 ? -15.195 24.562 -1.525 1 41.03 468 GLY A C 1
ATOM 3679 O O . GLY A 1 468 ? -14.5 25.578 -1.422 1 41.03 468 GLY A O 1
ATOM 3680 N N . SER A 1 469 ? -16.016 24.422 -0.593 1 47.41 469 SER A N 1
ATOM 3681 C CA . SER A 1 469 ? -15.906 24.859 0.798 1 47.41 469 SER A CA 1
ATOM 3682 C C . SER A 1 469 ? -14.547 24.484 1.378 1 47.41 469 SER A C 1
ATOM 3684 O O . SER A 1 469 ? -14.125 23.328 1.315 1 47.41 469 SER A O 1
ATOM 3686 N N . ASP A 1 470 ? -13.57 25.438 1.625 1 63.38 470 ASP A N 1
ATOM 3687 C CA . ASP A 1 470 ? -12.266 25.453 2.275 1 63.38 470 ASP A CA 1
ATOM 3688 C C . ASP A 1 470 ? -12.281 24.656 3.576 1 63.38 470 ASP A C 1
ATOM 3690 O O . ASP A 1 470 ? -13.125 24.891 4.441 1 63.38 470 ASP A O 1
ATOM 3694 N N . ILE A 1 471 ? -11.656 23.469 3.59 1 71.19 471 ILE A N 1
ATOM 3695 C CA . ILE A 1 471 ? -11.602 22.562 4.727 1 71.19 471 ILE A CA 1
ATOM 3696 C C . ILE A 1 471 ? -11.344 23.344 6.012 1 71.19 471 ILE A C 1
ATOM 3698 O O . ILE A 1 471 ? -11.891 23.016 7.066 1 71.19 471 ILE A O 1
ATOM 3702 N N . ALA A 1 472 ? -10.609 24.438 5.859 1 71.25 472 ALA A N 1
ATOM 3703 C CA . ALA A 1 472 ? -10.336 25.25 7.043 1 71.25 472 ALA A CA 1
ATOM 3704 C C . ALA A 1 472 ? -11.586 26 7.5 1 71.25 472 ALA A C 1
ATOM 3706 O O . ALA A 1 472 ? -11.859 26.094 8.703 1 71.25 472 ALA A O 1
ATOM 3707 N N . ALA A 1 473 ? -12.336 26.422 6.527 1 73.19 473 ALA A N 1
ATOM 3708 C CA . ALA A 1 473 ? -13.57 27.141 6.852 1 73.19 473 ALA A CA 1
ATOM 3709 C C . ALA A 1 473 ? -14.617 26.188 7.422 1 73.19 473 ALA A C 1
ATOM 3711 O O . ALA A 1 473 ? -15.32 26.531 8.375 1 73.19 473 ALA A O 1
ATOM 3712 N N . ILE A 1 474 ? -14.672 25.062 6.875 1 76.75 474 ILE A N 1
ATOM 3713 C CA . ILE A 1 474 ? -15.641 24.062 7.332 1 76.75 474 ILE A CA 1
ATOM 3714 C C . ILE A 1 474 ? -15.289 23.625 8.75 1 76.75 474 ILE A C 1
ATOM 3716 O O . ILE A 1 474 ? -16.156 23.531 9.617 1 76.75 474 ILE A O 1
ATOM 3720 N N . ASN A 1 475 ? -14.039 23.406 8.961 1 79.44 475 ASN A N 1
ATOM 3721 C CA . ASN A 1 475 ? -13.594 23 10.289 1 79.44 475 ASN A CA 1
ATOM 3722 C C . ASN A 1 475 ? -13.781 24.109 11.32 1 79.44 475 ASN A C 1
ATOM 3724 O O . ASN A 1 475 ? -14.148 23.844 12.461 1 79.44 475 ASN A O 1
ATOM 3728 N N . GLY A 1 476 ? -13.539 25.344 10.836 1 78.25 476 GLY A N 1
ATOM 3729 C CA . GLY A 1 476 ? -13.758 26.469 11.727 1 78.25 476 GLY A CA 1
ATOM 3730 C C . GLY A 1 476 ? -15.203 26.594 12.172 1 78.25 476 GLY A C 1
ATOM 3731 O O . GLY A 1 476 ? -15.477 26.828 13.352 1 78.25 476 GLY A O 1
ATOM 3732 N N . LYS A 1 477 ? -16.078 26.391 11.266 1 78.94 477 LYS A N 1
ATOM 3733 C CA . LYS A 1 477 ? -17.5 26.484 11.578 1 78.94 477 LYS A CA 1
ATOM 3734 C C . LYS A 1 477 ? -17.922 25.344 12.5 1 78.94 477 LYS A C 1
ATOM 3736 O O . LYS A 1 477 ? -18.719 25.547 13.422 1 78.94 477 LYS A O 1
ATOM 3741 N N . MET A 1 478 ? -17.422 24.234 12.211 1 84.19 478 MET A N 1
ATOM 3742 C CA . MET A 1 478 ? -17.719 23.062 13.039 1 84.19 478 MET A CA 1
ATOM 3743 C C . MET A 1 478 ? -17.219 23.266 14.461 1 84.19 478 MET A C 1
ATOM 3745 O O . MET A 1 478 ? -17.922 22.969 15.422 1 84.19 478 MET A O 1
ATOM 3749 N N . LEU A 1 479 ? -16.094 23.797 14.617 1 86.94 479 LEU A N 1
ATOM 3750 C CA . LEU A 1 479 ? -15.492 24.016 15.93 1 86.94 479 LEU A CA 1
ATOM 3751 C C . LEU A 1 479 ? -16.266 25.062 16.719 1 86.94 479 LEU A C 1
ATOM 3753 O O . LEU A 1 479 ? -16.438 24.953 17.938 1 86.94 479 LEU A O 1
ATOM 3757 N N . GLU A 1 480 ? -16.766 26.031 15.961 1 86.62 480 GLU A N 1
ATOM 3758 C CA . GLU A 1 480 ? -17.578 27.047 16.609 1 86.62 480 GLU A CA 1
ATOM 3759 C C . GLU A 1 480 ? -18.891 26.453 17.125 1 86.62 480 GLU A C 1
ATOM 3761 O O . GLU A 1 480 ? -19.344 26.812 18.219 1 86.62 480 GLU A O 1
ATOM 3766 N N . GLN A 1 481 ? -19.391 25.578 16.375 1 86.06 481 GLN A N 1
ATOM 3767 C CA . GLN A 1 481 ? -20.625 24.922 16.797 1 86.06 481 GLN A CA 1
ATOM 3768 C C . GLN A 1 481 ? -20.391 24.047 18.016 1 86.06 481 GLN A C 1
ATOM 3770 O O . GLN A 1 481 ? -21.234 24.016 18.922 1 86.06 481 GLN A O 1
ATOM 3775 N N . LEU A 1 482 ? -19.328 23.422 18.016 1 87.88 482 LEU A N 1
ATOM 3776 C CA . LEU A 1 482 ? -19 22.562 19.141 1 87.88 482 LEU A CA 1
ATOM 3777 C C . LEU A 1 482 ? -18.688 23.391 20.391 1 87.88 482 LEU A C 1
ATOM 3779 O O . LEU A 1 482 ? -19.062 23.016 21.5 1 87.88 482 LEU A O 1
ATOM 3783 N N . ARG A 1 483 ? -18.047 24.484 20.141 1 88.75 483 ARG A N 1
ATOM 3784 C CA . ARG A 1 483 ? -17.719 25.406 21.219 1 88.75 483 ARG A CA 1
ATOM 3785 C C . ARG A 1 483 ? -18.969 25.969 21.875 1 88.75 483 ARG A C 1
ATOM 3787 O O . ARG A 1 483 ? -19.016 26.141 23.094 1 88.75 483 ARG A O 1
ATOM 3794 N N . LEU A 1 484 ? -20.031 26.078 21.125 1 88.06 484 LEU A N 1
ATOM 3795 C CA . LEU A 1 484 ? -21.266 26.688 21.609 1 88.06 484 LEU A CA 1
ATOM 3796 C C . LEU A 1 484 ? -22.25 25.641 22.094 1 88.06 484 LEU A C 1
ATOM 3798 O O . LEU A 1 484 ? -23.312 25.969 22.609 1 88.06 484 LEU A O 1
ATOM 3802 N N . MET A 1 485 ? -21.844 24.422 21.953 1 89.62 485 MET A N 1
ATOM 3803 C CA . MET A 1 485 ? -22.734 23.344 22.375 1 89.62 485 MET A CA 1
ATOM 3804 C C . MET A 1 485 ? -23.062 23.469 23.859 1 89.62 485 MET A C 1
ATOM 3806 O O . MET A 1 485 ? -22.188 23.766 24.672 1 89.62 485 MET A O 1
ATOM 3810 N N . SER A 1 486 ? -24.328 23.203 24.172 1 88.62 486 SER A N 1
ATOM 3811 C CA . SER A 1 486 ? -24.781 23.359 25.562 1 88.62 486 SER A CA 1
ATOM 3812 C C . SER A 1 486 ? -24.219 22.234 26.438 1 88.62 486 SER A C 1
ATOM 3814 O O . SER A 1 486 ? -23.828 21.188 25.938 1 88.62 486 SER A O 1
ATOM 3816 N N . GLU A 1 487 ? -24.219 22.5 27.719 1 88.06 487 GLU A N 1
ATOM 3817 C CA . GLU A 1 487 ? -23.734 21.516 28.672 1 88.06 487 GLU A CA 1
ATOM 3818 C C . GLU A 1 487 ? -24.641 20.266 28.688 1 88.06 487 GLU A C 1
ATOM 3820 O O . GLU A 1 487 ? -24.156 19.156 28.891 1 88.06 487 GLU A O 1
ATOM 3825 N N . GLU A 1 488 ? -25.891 20.516 28.453 1 88.56 488 GLU A N 1
ATOM 3826 C CA . GLU A 1 488 ? -26.828 19.406 28.406 1 88.56 488 GLU A CA 1
ATOM 3827 C C . GLU A 1 488 ? -26.578 18.484 27.219 1 88.56 488 GLU A C 1
ATOM 3829 O O . GLU A 1 488 ? -26.594 17.266 27.344 1 88.56 488 GLU A O 1
ATOM 3834 N N . ASP A 1 489 ? -26.375 19.156 26.109 1 88.12 489 ASP A N 1
ATOM 3835 C CA . ASP A 1 489 ? -26.109 18.375 24.906 1 88.12 489 ASP A CA 1
ATOM 3836 C C . ASP A 1 489 ? -24.797 17.609 25.031 1 88.12 489 ASP A C 1
ATOM 3838 O O . ASP A 1 489 ? -24.688 16.469 24.547 1 88.12 489 ASP A O 1
ATOM 3842 N N . TRP A 1 490 ? -23.859 18.219 25.641 1 88.75 490 TRP A N 1
ATOM 3843 C CA . TRP A 1 490 ? -22.562 17.578 25.828 1 88.75 490 TRP A CA 1
ATOM 3844 C C . TRP A 1 490 ? -22.672 16.406 26.797 1 88.75 490 TRP A C 1
ATOM 3846 O O . TRP A 1 490 ? -22.031 15.367 26.625 1 88.75 490 TRP A O 1
ATOM 3856 N N . ALA A 1 491 ? -23.438 16.578 27.812 1 88.81 491 ALA A N 1
ATOM 3857 C CA . ALA A 1 491 ? -23.656 15.492 28.766 1 88.81 491 ALA A CA 1
ATOM 3858 C C . ALA A 1 491 ? -24.297 14.281 28.094 1 88.81 491 ALA A C 1
ATOM 3860 O O . ALA A 1 491 ? -23.984 13.141 28.438 1 88.81 491 ALA A O 1
ATOM 3861 N N . GLU A 1 492 ? -25.125 14.602 27.172 1 88.19 492 GLU A N 1
ATOM 3862 C CA . GLU A 1 492 ? -25.734 13.516 26.406 1 88.19 492 GLU A CA 1
ATOM 3863 C C . GLU A 1 492 ? -24.703 12.781 25.562 1 88.19 492 GLU A C 1
ATOM 3865 O O . GLU A 1 492 ? -24.734 11.555 25.438 1 88.19 492 GLU A O 1
ATOM 3870 N N . ALA A 1 493 ? -23.859 13.578 24.984 1 87 493 ALA A N 1
ATOM 3871 C CA . ALA A 1 493 ? -22.812 12.992 24.172 1 87 493 ALA A CA 1
ATOM 3872 C C . ALA A 1 493 ? -21.859 12.148 25.031 1 87 493 ALA A C 1
ATOM 3874 O O . ALA A 1 493 ? -21.422 11.078 24.609 1 87 493 ALA A O 1
ATOM 3875 N N . MET A 1 494 ? -21.609 12.602 26.156 1 86.12 494 MET A N 1
ATOM 3876 C CA . MET A 1 494 ? -20.75 11.875 27.078 1 86.12 494 MET A CA 1
ATOM 3877 C C . MET A 1 494 ? -21.391 10.555 27.5 1 86.12 494 MET A C 1
ATOM 3879 O O . MET A 1 494 ? -20.719 9.531 27.578 1 86.12 494 MET A O 1
ATOM 3883 N N . ALA A 1 495 ? -22.609 10.617 27.797 1 84.75 495 ALA A N 1
ATOM 3884 C CA . ALA A 1 495 ? -23.328 9.414 28.188 1 84.75 495 ALA A CA 1
ATOM 3885 C C . ALA A 1 495 ? -23.344 8.391 27.062 1 84.75 495 ALA A C 1
ATOM 3887 O O . ALA A 1 495 ? -23.188 7.188 27.297 1 84.75 495 ALA A O 1
ATOM 3888 N N . GLU A 1 496 ? -23.516 8.969 25.906 1 83.25 496 GLU A N 1
ATOM 3889 C CA . GLU A 1 496 ? -23.516 8.086 24.734 1 83.25 496 GLU A CA 1
ATOM 3890 C C . GLU A 1 496 ? -22.141 7.457 24.531 1 83.25 496 GLU A C 1
ATOM 3892 O O . GLU A 1 496 ? -22.031 6.266 24.234 1 83.25 496 GLU A O 1
ATOM 3897 N N . SER A 1 497 ? -21.172 8.227 24.594 1 77.88 497 SER A N 1
ATOM 3898 C CA . SER A 1 497 ? -19.812 7.742 24.422 1 7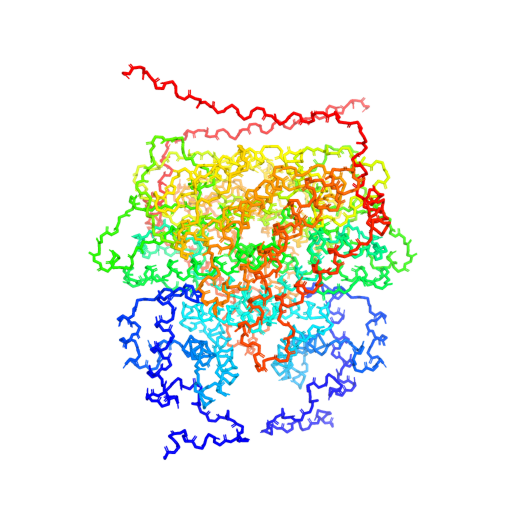7.88 497 SER A CA 1
ATOM 3899 C C . SER A 1 497 ? -19.469 6.66 25.438 1 77.88 497 SER A C 1
ATOM 3901 O O . SER A 1 497 ? -18.844 5.66 25.109 1 77.88 497 SER A O 1
ATOM 3903 N N . SER A 1 498 ? -19.906 6.906 26.656 1 75.31 498 SER A N 1
ATOM 3904 C CA . SER A 1 498 ? -19.672 5.938 27.719 1 75.31 498 SER A CA 1
ATOM 3905 C C . SER A 1 498 ? -20.406 4.629 27.438 1 75.31 498 SER A C 1
ATOM 3907 O O . SER A 1 498 ? -19.906 3.549 27.75 1 75.31 498 SER A O 1
ATOM 3909 N N . ARG A 1 499 ? -21.531 4.754 26.906 1 76.12 499 ARG A N 1
ATOM 3910 C CA . ARG A 1 499 ? -22.328 3.568 26.594 1 76.12 499 ARG A CA 1
ATOM 3911 C C . ARG A 1 499 ? -21.703 2.789 25.438 1 76.12 499 ARG A C 1
ATOM 3913 O O . ARG A 1 499 ? -21.703 1.556 25.438 1 76.12 499 ARG A O 1
ATOM 3920 N N . ARG A 1 500 ? -21.188 3.527 24.516 1 70.81 500 ARG A N 1
ATOM 3921 C CA . ARG A 1 500 ? -20.703 2.896 23.281 1 70.81 500 ARG A CA 1
ATOM 3922 C C . ARG A 1 500 ? -19.297 2.35 23.469 1 70.81 500 ARG A C 1
ATOM 3924 O O . ARG A 1 500 ? -18.953 1.302 22.906 1 70.81 500 ARG A O 1
ATOM 3931 N N . PHE A 1 501 ? -18.516 3.094 24.109 1 69.69 501 PHE A N 1
ATOM 3932 C CA . PHE A 1 501 ? -17.094 2.742 24.125 1 69.69 501 PHE A CA 1
ATOM 3933 C C . PHE A 1 501 ? -16.672 2.297 25.516 1 69.69 501 PHE A C 1
ATOM 3935 O O . PHE A 1 501 ? -15.539 1.837 25.719 1 69.69 501 PHE A O 1
ATOM 3942 N N . GLY A 1 502 ? -17.562 2.006 26.422 1 57.5 502 GLY A N 1
ATOM 3943 C CA . GLY A 1 502 ? -17.266 1.609 27.797 1 57.5 502 GLY A CA 1
ATOM 3944 C C . GLY A 1 502 ? -16.828 2.77 28.672 1 57.5 502 GLY A C 1
ATOM 3945 O O . GLY A 1 502 ? -16.25 3.742 28.188 1 57.5 502 GLY A O 1
ATOM 3946 N N . GLY A 1 503 ? -17.719 3.227 29.547 1 46.69 503 GLY A N 1
ATOM 3947 C CA . GLY A 1 503 ? -17.469 4.309 30.484 1 46.69 503 GLY A CA 1
ATOM 3948 C C . GLY A 1 503 ? -16.188 4.121 31.281 1 46.69 503 GLY A C 1
ATOM 3949 O O . GLY A 1 503 ? -15.68 3.004 31.391 1 46.69 503 GLY A O 1
ATOM 3950 N N . THR A 1 504 ? -15.172 5.062 31.25 1 45.19 504 THR A N 1
ATOM 3951 C CA . THR A 1 504 ? -14.211 5.039 32.344 1 45.19 504 THR A CA 1
ATOM 3952 C C . THR A 1 504 ? -14.93 5.082 33.688 1 45.19 504 THR A C 1
ATOM 3954 O O . THR A 1 504 ? -15.539 6.094 34.062 1 45.19 504 THR A O 1
ATOM 3957 N N . GLY A 1 505 ? -15.656 4.207 34.156 1 36.69 505 GLY A N 1
ATOM 3958 C CA . GLY A 1 505 ? -16.172 4.305 35.5 1 36.69 505 GLY A CA 1
ATOM 3959 C C . GLY A 1 505 ? -15.258 5.078 36.438 1 36.69 505 GLY A C 1
ATOM 3960 O O . GLY A 1 505 ? -14.07 5.246 36.156 1 36.69 505 GLY A O 1
ATOM 3961 N N . GLY A 1 506 ? -15.867 5.957 37.406 1 32.28 506 GLY A N 1
ATOM 3962 C CA . GLY A 1 506 ? -15.289 6.758 38.469 1 32.28 506 GLY A CA 1
ATOM 3963 C C . GLY A 1 506 ? -14.125 6.074 39.156 1 32.28 506 GLY A C 1
ATOM 3964 O O . GLY A 1 506 ? -13.617 6.574 40.156 1 32.28 506 GLY A O 1
ATOM 3965 N N . ASP A 1 507 ? -14.062 4.777 39.344 1 29.69 507 ASP A N 1
ATOM 3966 C CA . ASP A 1 507 ? -12.953 4.344 40.188 1 29.69 507 ASP A CA 1
ATOM 3967 C C . ASP A 1 507 ? -11.617 4.57 39.5 1 29.69 507 ASP A C 1
ATOM 3969 O O . ASP A 1 507 ? -11.398 4.082 38.375 1 29.69 507 ASP A O 1
ATOM 3973 N N . SER A 1 508 ? -10.93 5.629 39.844 1 27.69 508 SER A N 1
ATOM 3974 C CA . SER A 1 508 ? -9.523 5.977 39.656 1 27.69 508 SER A CA 1
ATOM 3975 C C . SER A 1 508 ? -8.633 4.742 39.75 1 27.69 508 SER A C 1
ATOM 3977 O O . SER A 1 508 ? -7.996 4.516 40.781 1 27.69 508 SER A O 1
ATOM 3979 N N . ALA A 1 509 ? -8.891 3.627 39.594 1 28.92 509 ALA A N 1
ATOM 3980 C CA . ALA A 1 509 ? -7.727 2.744 39.625 1 28.92 509 ALA A CA 1
ATOM 3981 C C . ALA A 1 509 ? -6.566 3.309 38.812 1 28.92 509 ALA A C 1
ATOM 3983 O O . ALA A 1 509 ? -6.73 3.652 37.656 1 28.92 509 ALA A O 1
ATOM 3984 N N . GLY A 1 510 ? -5.516 3.975 39.438 1 26.62 510 GLY A N 1
ATOM 3985 C CA . GLY A 1 510 ? -4.23 4.574 39.156 1 26.62 510 GLY A CA 1
ATOM 3986 C C . GLY A 1 510 ? -3.482 3.855 38.031 1 26.62 510 GLY A C 1
ATOM 3987 O O . GLY A 1 510 ? -2.904 2.791 38.25 1 26.62 510 GLY A O 1
ATOM 3988 N N . CYS A 1 511 ? -4.027 3.725 37.031 1 31.72 511 CYS A N 1
ATOM 3989 C CA . CYS A 1 511 ? -3.107 3.207 36.031 1 31.72 511 CYS A CA 1
ATOM 3990 C C . CYS A 1 511 ? -1.766 3.928 36.094 1 31.72 511 CYS A C 1
ATOM 3992 O O . CYS A 1 511 ? -1.654 5.082 35.688 1 31.72 511 CYS A O 1
ATOM 3994 N N . GLU A 1 512 ? -1.012 3.627 37.031 1 30.58 512 GLU A N 1
ATOM 3995 C CA . GLU A 1 512 ? 0.352 4.117 37.188 1 30.58 512 GLU A CA 1
ATOM 3996 C C . GLU A 1 512 ? 1.132 4.059 35.875 1 30.58 512 GLU A C 1
ATOM 3998 O O . GLU A 1 512 ? 1.107 3.045 35.188 1 30.58 512 GLU A O 1
ATOM 4003 N N . ILE A 1 513 ? 1.24 5.117 35.281 1 34.12 513 ILE A N 1
ATOM 4004 C CA . ILE A 1 513 ? 2.24 5.281 34.219 1 34.12 513 ILE A CA 1
ATOM 4005 C C . ILE A 1 513 ? 3.461 4.418 34.531 1 34.12 513 ILE A C 1
ATOM 4007 O O . ILE A 1 513 ? 4.008 4.484 35.656 1 34.12 513 ILE A O 1
ATOM 4011 N N . PRO A 1 514 ? 3.625 3.355 33.969 1 34.78 514 PRO A N 1
ATOM 4012 C CA . PRO A 1 514 ? 4.875 2.67 34.312 1 34.78 514 PRO A CA 1
ATOM 4013 C C . PRO A 1 514 ? 6.062 3.623 34.406 1 34.78 514 PRO A C 1
ATOM 4015 O O . PRO A 1 514 ? 6.105 4.629 33.688 1 34.78 514 PRO A O 1
ATOM 4018 N N . PRO A 1 515 ? 6.789 3.643 35.469 1 30.12 515 PRO A N 1
ATOM 4019 C CA . PRO A 1 515 ? 7.988 4.477 35.594 1 30.12 515 PRO A CA 1
ATOM 4020 C C . PRO A 1 515 ? 8.922 4.32 34.375 1 30.12 515 PRO A C 1
ATOM 4022 O O . PRO A 1 515 ? 9.266 3.199 34 1 30.12 515 PRO A O 1
ATOM 4025 N N . VAL A 1 516 ? 8.742 5.098 33.469 1 30.62 516 VAL A N 1
ATOM 4026 C CA . VAL A 1 516 ? 9.789 5.105 32.469 1 30.62 516 VAL A CA 1
ATOM 4027 C C . VAL A 1 516 ? 11.148 5.312 33.125 1 30.62 516 VAL A C 1
ATOM 4029 O O . VAL A 1 516 ? 11.383 6.34 33.781 1 30.62 516 VAL A O 1
ATOM 4032 N N . ALA A 1 517 ? 11.898 4.375 33.656 1 28.8 517 ALA A N 1
ATOM 4033 C CA . ALA A 1 517 ? 13.25 4.477 34.188 1 28.8 517 ALA A CA 1
ATOM 4034 C C . ALA A 1 517 ? 14.141 5.297 33.25 1 28.8 517 ALA A C 1
ATOM 4036 O O . ALA A 1 517 ? 14.484 4.852 32.156 1 28.8 517 ALA A O 1
ATOM 4037 N N . ILE A 1 518 ? 14.047 6.523 33.281 1 27.31 518 ILE A N 1
ATOM 4038 C CA . ILE A 1 518 ? 15.094 7.344 32.688 1 27.31 518 ILE A CA 1
ATOM 4039 C C . ILE A 1 518 ? 16.438 7.004 33.312 1 27.31 518 ILE A C 1
ATOM 4041 O O . ILE A 1 518 ? 16.609 7.125 34.531 1 27.31 518 ILE A O 1
ATOM 4045 N N . ASP A 1 519 ? 17.203 6.156 32.906 1 28.23 519 ASP A N 1
ATOM 4046 C CA . ASP A 1 519 ? 18.578 6.078 33.375 1 28.23 519 ASP A CA 1
ATOM 4047 C C . ASP A 1 519 ? 19.25 7.453 33.375 1 28.23 519 ASP A C 1
ATOM 4049 O O . ASP A 1 519 ? 19.469 8.031 32.312 1 28.23 519 ASP A O 1
ATOM 4053 N N . ARG A 1 520 ? 19.125 8.312 34.438 1 28.09 520 ARG A N 1
ATOM 4054 C CA . ARG A 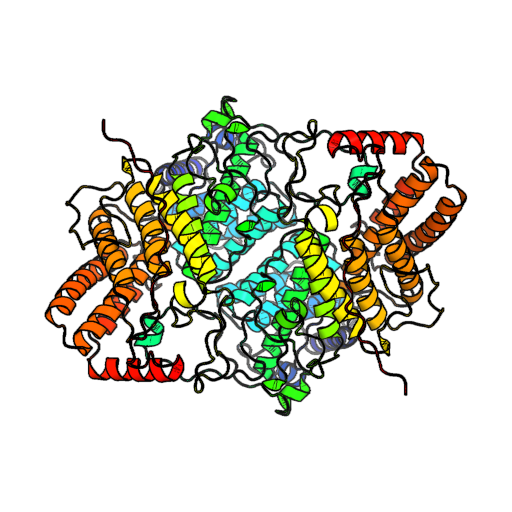1 520 ? 19.906 9.516 34.719 1 28.09 520 ARG A CA 1
ATOM 4055 C C . ARG A 1 520 ? 21.406 9.219 34.688 1 28.09 520 ARG A C 1
ATOM 4057 O O . ARG A 1 520 ? 21.891 8.398 35.438 1 28.09 520 ARG A O 1
ATOM 4064 N N . ALA A 1 521 ? 22.125 9.383 33.594 1 25.28 521 ALA A N 1
ATOM 4065 C CA . ALA A 1 521 ? 23.562 9.57 33.688 1 25.28 521 ALA A CA 1
ATOM 4066 C C . ALA A 1 521 ? 23.938 10.625 34.719 1 25.28 521 ALA A C 1
ATOM 4068 O O . ALA A 1 521 ? 23.438 11.75 34.656 1 25.28 521 ALA A O 1
ATOM 4069 N N . ARG A 1 522 ? 24.406 10.281 35.906 1 25.83 522 ARG A N 1
ATOM 4070 C CA . ARG A 1 522 ? 25.219 10.977 36.906 1 25.83 522 ARG A CA 1
ATOM 4071 C C . ARG A 1 522 ? 26.359 11.734 36.25 1 25.83 522 ARG A C 1
ATOM 4073 O O . ARG A 1 522 ? 27.266 11.125 35.688 1 25.83 522 ARG A O 1
ATOM 4080 N N . GLY A 1 523 ? 26.188 12.828 35.531 1 21.52 523 GLY A N 1
ATOM 4081 C CA . GLY A 1 523 ? 27.328 13.727 35.406 1 21.52 523 GLY A CA 1
ATOM 4082 C C . GLY A 1 523 ? 28.031 13.992 36.719 1 21.52 523 GLY A C 1
ATOM 4083 O O . GLY A 1 523 ? 27.375 14.133 37.75 1 21.52 523 GLY A O 1
ATOM 4084 N N . GLY A 1 524 ? 29.25 13.445 36.969 1 22.59 524 GLY A N 1
ATOM 4085 C CA . GLY A 1 524 ? 30.266 13.891 37.906 1 22.59 524 GLY A CA 1
ATOM 4086 C C . GLY A 1 524 ? 30.391 15.398 37.969 1 22.59 524 GLY A C 1
ATOM 4087 O O . GLY A 1 524 ? 30.031 16.094 37.031 1 22.59 524 GLY A O 1
ATOM 4088 N N . ARG A 1 525 ? 30.438 15.984 39.188 1 23.3 525 ARG A N 1
ATOM 4089 C CA . ARG A 1 525 ? 30.953 17.266 39.688 1 23.3 525 ARG A CA 1
ATOM 4090 C C . ARG A 1 525 ? 32.281 17.594 39.031 1 23.3 525 ARG A C 1
ATOM 4092 O O . ARG A 1 525 ? 33.25 16.828 39.125 1 23.3 525 ARG A O 1
ATOM 4099 N N . VAL A 1 526 ? 32.5 18.141 37.812 1 21.45 526 VAL A N 1
ATOM 4100 C CA . VAL A 1 526 ? 33.438 19.25 37.938 1 21.45 526 VAL A CA 1
ATOM 4101 C C . VAL A 1 526 ? 32.688 20.484 38.438 1 21.45 526 VAL A C 1
ATOM 4103 O O . VAL A 1 526 ? 31.531 20.719 38.062 1 21.45 526 VAL A O 1
ATOM 4106 N N . MET B 1 1 ? -26.562 -14.164 -42.5 1 17.88 1 MET B N 1
ATOM 4107 C CA . MET B 1 1 ? -26.938 -12.789 -42.188 1 17.88 1 MET B CA 1
ATOM 4108 C C . MET B 1 1 ? -26.172 -12.281 -40.969 1 17.88 1 MET B C 1
ATOM 4110 O O . MET B 1 1 ? -26.219 -12.891 -39.906 1 17.88 1 MET B O 1
ATOM 4114 N N . SER B 1 2 ? -25.062 -11.578 -41.219 1 21.59 2 SER B N 1
ATOM 4115 C CA . SER B 1 2 ? -23.953 -11.289 -40.312 1 21.59 2 SER B CA 1
ATOM 4116 C C . SER B 1 2 ? -24.391 -10.383 -39.156 1 21.59 2 SER B C 1
ATOM 4118 O O . SER B 1 2 ? -24.953 -9.305 -39.406 1 21.59 2 SER B O 1
ATOM 4120 N N . ILE B 1 3 ? -24.859 -10.922 -38.125 1 28.2 3 ILE B N 1
ATOM 4121 C CA . ILE B 1 3 ? -25.625 -10.383 -37 1 28.2 3 ILE B CA 1
ATOM 4122 C C . ILE B 1 3 ? -24.875 -9.219 -36.344 1 28.2 3 ILE B C 1
ATOM 4124 O O . ILE B 1 3 ? -25.359 -8.609 -35.406 1 28.2 3 ILE B O 1
ATOM 4128 N N . LEU B 1 4 ? -23.531 -9.18 -36.688 1 29.83 4 LEU B N 1
ATOM 4129 C CA . LEU B 1 4 ? -22.797 -8.109 -36.031 1 29.83 4 LEU B CA 1
ATOM 4130 C C . LEU B 1 4 ? -23.094 -6.758 -36.656 1 29.83 4 LEU B C 1
ATOM 4132 O O . LEU B 1 4 ? -23.016 -6.621 -37.875 1 29.83 4 LEU B O 1
ATOM 4136 N N . PRO B 1 5 ? -23.953 -5.918 -36.219 1 31.38 5 PRO B N 1
ATOM 4137 C CA . PRO B 1 5 ? -24.109 -4.648 -36.938 1 31.38 5 PRO B CA 1
ATOM 4138 C C . PRO B 1 5 ? -22.781 -3.961 -37.219 1 31.38 5 PRO B C 1
ATOM 4140 O O . PRO B 1 5 ? -21.781 -4.254 -36.562 1 31.38 5 PRO B O 1
ATOM 4143 N N . ASN B 1 6 ? -22.625 -3.291 -38.375 1 28.25 6 ASN B N 1
ATOM 4144 C CA . ASN B 1 6 ? -21.531 -2.447 -38.844 1 28.25 6 ASN B CA 1
ATOM 4145 C C . ASN B 1 6 ? -21.078 -1.456 -37.781 1 28.25 6 ASN B C 1
ATOM 4147 O O . ASN B 1 6 ? -21.797 -0.521 -37.438 1 28.25 6 ASN B O 1
ATOM 4151 N N . ILE B 1 7 ? -20.328 -1.905 -36.844 1 34.47 7 ILE B N 1
ATOM 4152 C CA . ILE B 1 7 ? -19.781 -0.992 -35.844 1 34.47 7 ILE B CA 1
ATOM 4153 C C . ILE B 1 7 ? -18.984 0.11 -36.531 1 34.47 7 ILE B C 1
ATOM 4155 O O . ILE B 1 7 ? -18.016 -0.171 -37.25 1 34.47 7 ILE B O 1
ATOM 4159 N N . PRO B 1 8 ? -19.562 1.262 -36.969 1 31.47 8 PRO B N 1
ATOM 4160 C CA . PRO B 1 8 ? -18.797 2.295 -37.656 1 31.47 8 PRO B CA 1
ATOM 4161 C C . PRO B 1 8 ? -17.422 2.533 -37.031 1 31.47 8 PRO B C 1
ATOM 4163 O O . PRO B 1 8 ? -17.281 2.438 -35.812 1 31.47 8 PRO B O 1
ATOM 4166 N N . GLN B 1 9 ? -16.344 2.391 -37.75 1 29.41 9 GLN B N 1
ATOM 4167 C CA . GLN B 1 9 ? -14.922 2.471 -37.438 1 29.41 9 GLN B CA 1
ATOM 4168 C C . GLN B 1 9 ? -14.602 3.762 -36.688 1 29.41 9 GLN B C 1
ATOM 4170 O O . GLN B 1 9 ? -13.852 3.748 -35.688 1 29.41 9 GLN B O 1
ATOM 4175 N N . GLY B 1 10 ? -14.406 4.973 -37.438 1 28.28 10 GLY B N 1
ATOM 4176 C CA . GLY B 1 10 ? -13.617 6.191 -37.344 1 28.28 10 GLY B CA 1
ATOM 4177 C C . GLY B 1 10 ? -14.211 7.211 -36.375 1 28.28 10 GLY B C 1
ATOM 4178 O O . GLY B 1 10 ? -13.742 8.352 -36.312 1 28.28 10 GLY B O 1
ATOM 4179 N N . ARG B 1 11 ? -15.617 7.297 -36.406 1 29.11 11 ARG B N 1
ATOM 4180 C CA . ARG B 1 11 ? -16.156 8.438 -35.688 1 29.11 11 ARG B CA 1
ATOM 4181 C C . ARG B 1 11 ? -15.68 8.422 -34.25 1 29.11 11 ARG B C 1
ATOM 4183 O O . ARG B 1 11 ? -15.547 7.359 -33.625 1 29.11 11 ARG B O 1
ATOM 4190 N N . GLU B 1 12 ? -15.016 9.508 -33.844 1 30.69 12 GLU B N 1
ATOM 4191 C CA . GLU B 1 12 ? -14.688 9.898 -32.469 1 30.69 12 GLU B CA 1
ATOM 4192 C C . GLU B 1 12 ? -15.781 9.469 -31.5 1 30.69 12 GLU B C 1
ATOM 4194 O O . GLU B 1 12 ? -16.953 9.82 -31.672 1 30.69 12 GLU B O 1
ATOM 4199 N N . LEU B 1 13 ? -15.867 8.109 -31.281 1 31.56 13 LEU B N 1
ATOM 4200 C CA . LEU B 1 13 ? -16.906 7.586 -30.391 1 31.56 13 LEU B CA 1
ATOM 4201 C C . LEU B 1 13 ? -17.344 8.641 -29.375 1 31.56 13 LEU B C 1
ATOM 4203 O O . LEU B 1 13 ? -16.703 8.789 -28.328 1 31.56 13 LEU B O 1
ATOM 4207 N N . VAL B 1 14 ? -17.406 9.797 -29.75 1 30.41 14 VAL B N 1
ATOM 4208 C CA . VAL B 1 14 ? -17.969 10.891 -28.953 1 30.41 14 VAL B CA 1
ATOM 4209 C C . VAL B 1 14 ? -19.281 10.445 -28.312 1 30.41 14 VAL B C 1
ATOM 4211 O O . VAL B 1 14 ? -19.734 11.039 -27.328 1 30.41 14 VAL B O 1
ATOM 4214 N N . GLY B 1 15 ? -20.281 9.891 -29.125 1 31.83 15 GLY B N 1
ATOM 4215 C CA . GLY B 1 15 ? -21.594 9.562 -28.594 1 31.83 15 GLY B CA 1
ATOM 4216 C C . GLY B 1 15 ? -21.531 8.5 -27.516 1 31.83 15 GLY B C 1
ATOM 4217 O O . GLY B 1 15 ? -20.547 7.785 -27.375 1 31.83 15 GLY B O 1
ATOM 4218 N N . GLY B 1 16 ? -22.609 8.508 -26.469 1 33.81 16 GLY B N 1
ATOM 4219 C CA . GLY B 1 16 ? -22.641 7.926 -25.141 1 33.81 16 GLY B CA 1
ATOM 4220 C C . GLY B 1 16 ? -22.359 6.434 -25.125 1 33.81 16 GLY B C 1
ATOM 4221 O O . GLY B 1 16 ? -23.281 5.625 -25.141 1 33.81 16 GLY B O 1
ATOM 4222 N N . TRP B 1 17 ? -21.766 5.801 -25.938 1 36.38 17 TRP B N 1
ATOM 4223 C CA . TRP B 1 17 ? -21.438 4.41 -25.656 1 36.38 17 TRP B CA 1
ATOM 4224 C C . TRP B 1 17 ? -21 4.234 -24.203 1 36.38 17 TRP B C 1
ATOM 4226 O O . TRP B 1 17 ? -20.5 3.174 -23.812 1 36.38 17 TRP B O 1
ATOM 4236 N N . PHE B 1 18 ? -20.766 5.242 -23.641 1 43.53 18 PHE B N 1
ATOM 4237 C CA . PHE B 1 18 ? -20.375 5.266 -22.234 1 43.53 18 PHE B CA 1
ATOM 4238 C C . PHE B 1 18 ? -21.484 4.695 -21.359 1 43.53 18 PHE B C 1
ATOM 4240 O O . PHE B 1 18 ? -21.281 4.469 -20.172 1 43.53 18 PHE B O 1
ATOM 4247 N N . ASP B 1 19 ? -22.812 4.645 -22.094 1 48.41 19 ASP B N 1
ATOM 4248 C CA . ASP B 1 19 ? -23.906 4.066 -21.312 1 48.41 19 ASP B CA 1
ATOM 4249 C C . ASP B 1 19 ? -23.969 2.553 -21.5 1 48.41 19 ASP B C 1
ATOM 4251 O O . ASP B 1 19 ? -24.047 2.066 -22.625 1 48.41 19 ASP B O 1
ATOM 4255 N N . PRO B 1 20 ? -23.516 1.685 -20.656 1 49.25 20 PRO B N 1
ATOM 4256 C CA . PRO B 1 20 ? -23.672 0.231 -20.734 1 49.25 20 PRO B CA 1
ATOM 4257 C C . PRO B 1 20 ? -24.922 -0.18 -21.531 1 49.25 20 PRO B C 1
ATOM 4259 O O . PRO B 1 20 ? -25.031 -1.329 -21.953 1 49.25 20 PRO B O 1
ATOM 4262 N N . ASN B 1 21 ? -25.906 0.652 -21.672 1 50.44 21 ASN B N 1
ATOM 4263 C CA . ASN B 1 21 ? -27.109 0.384 -22.438 1 50.44 21 ASN B CA 1
ATOM 4264 C C . ASN B 1 21 ? -26.859 0.476 -23.938 1 50.44 21 ASN B C 1
ATOM 4266 O O . ASN B 1 21 ? -27.75 0.2 -24.734 1 50.44 21 ASN B O 1
ATOM 4270 N N . ASP B 1 22 ? -25.5 0.798 -24.281 1 61.97 22 ASP B N 1
ATOM 4271 C CA . ASP B 1 22 ? -25.203 0.937 -25.719 1 61.97 22 ASP B CA 1
ATOM 4272 C C . ASP B 1 22 ? -24.891 -0.419 -26.344 1 61.97 22 ASP B C 1
ATOM 4274 O O . ASP B 1 22 ? -24.984 -0.58 -27.562 1 61.97 22 ASP B O 1
ATOM 4278 N N . VAL B 1 23 ? -24.531 -1.338 -25.344 1 78.44 23 VAL B N 1
ATOM 4279 C CA . VAL B 1 23 ? -24.391 -2.686 -25.891 1 78.44 23 VAL B CA 1
ATOM 4280 C C . VAL B 1 23 ? -25.766 -3.307 -26.109 1 78.44 23 VAL B C 1
ATOM 4282 O O . VAL B 1 23 ? -26.594 -3.344 -25.203 1 78.44 23 VAL B O 1
ATOM 4285 N N . PRO B 1 24 ? -26.047 -3.686 -27.344 1 82.69 24 PRO B N 1
ATOM 4286 C CA . PRO B 1 24 ? -27.344 -4.316 -27.578 1 82.69 24 PRO B CA 1
ATOM 4287 C C . PRO B 1 24 ? -27.641 -5.43 -26.578 1 82.69 24 PRO B C 1
ATOM 4289 O O . PRO B 1 24 ? -26.75 -6.195 -26.219 1 82.69 24 PRO B O 1
ATOM 4292 N N . PRO B 1 25 ? -28.891 -5.508 -26.141 1 83.5 25 PRO B N 1
ATOM 4293 C CA . PRO B 1 25 ? -29.266 -6.422 -25.062 1 83.5 25 PRO B CA 1
ATOM 4294 C C . PRO B 1 25 ? -28.875 -7.867 -25.344 1 83.5 25 PRO B C 1
ATOM 4296 O O . PRO B 1 25 ? -28.359 -8.555 -24.453 1 83.5 25 PRO B O 1
ATOM 4299 N N . PRO B 1 26 ? -29.016 -8.328 -26.578 1 83.56 26 PRO B N 1
ATOM 4300 C CA . PRO B 1 26 ? -28.609 -9.719 -26.812 1 83.56 26 PRO B CA 1
ATOM 4301 C C . PRO B 1 26 ? -27.109 -9.938 -26.609 1 83.56 26 PRO B C 1
ATOM 4303 O O . PRO B 1 26 ? -26.703 -11 -26.125 1 83.56 26 PRO B O 1
ATOM 4306 N N . VAL B 1 27 ? -26.375 -8.953 -27.016 1 86 27 VAL B N 1
ATOM 4307 C CA . VAL B 1 27 ? -24.922 -9.047 -26.859 1 86 27 VAL B CA 1
ATOM 4308 C C . VAL B 1 27 ? -24.562 -8.945 -25.375 1 86 27 VAL B C 1
ATOM 4310 O O . VAL B 1 27 ? -23.719 -9.695 -24.891 1 86 27 VAL B O 1
ATOM 4313 N N . ARG B 1 28 ? -25.203 -8.039 -24.719 1 89.06 28 ARG B N 1
ATOM 4314 C CA . ARG B 1 28 ? -25 -7.883 -23.281 1 89.06 28 ARG B CA 1
ATOM 4315 C C . ARG B 1 28 ? -25.281 -9.195 -22.547 1 89.06 28 ARG B C 1
ATOM 4317 O O . ARG B 1 28 ? -24.469 -9.641 -21.734 1 89.06 28 ARG B O 1
ATOM 4324 N N . ASP B 1 29 ? -26.406 -9.789 -22.875 1 89.25 29 ASP B N 1
ATOM 4325 C CA . ASP B 1 29 ? -26.812 -11.008 -22.188 1 89.25 29 ASP B CA 1
ATOM 4326 C C . ASP B 1 29 ? -25.859 -12.156 -22.484 1 89.25 29 ASP B C 1
ATOM 4328 O O . ASP B 1 29 ? -25.547 -12.969 -21.609 1 89.25 29 ASP B O 1
ATOM 4332 N N . HIS B 1 30 ? -25.438 -12.156 -23.656 1 90.25 30 HIS B N 1
ATOM 4333 C CA . HIS B 1 30 ? -24.469 -13.188 -24.031 1 90.25 30 HIS B CA 1
ATOM 4334 C C . HIS B 1 30 ? -23.172 -13.016 -23.266 1 90.25 30 HIS B C 1
ATOM 4336 O O . HIS B 1 30 ? -22.609 -14 -22.766 1 90.25 30 HIS B O 1
ATOM 4342 N N . LEU B 1 31 ? -22.703 -11.828 -23.203 1 92.62 31 LEU B N 1
ATOM 4343 C CA . LEU B 1 31 ? -21.453 -11.547 -22.516 1 92.62 31 LEU B CA 1
ATOM 4344 C C . LEU B 1 31 ? -21.578 -11.859 -21.031 1 92.62 31 LEU B C 1
ATOM 4346 O O . LEU B 1 31 ? -20.656 -12.438 -20.422 1 92.62 31 LEU B O 1
ATOM 4350 N N . LEU B 1 32 ? -22.641 -11.492 -20.438 1 92.81 32 LEU B N 1
ATOM 4351 C CA . LEU B 1 32 ? -22.875 -11.766 -19.016 1 92.81 32 LEU B CA 1
ATOM 4352 C C . LEU B 1 32 ? -22.938 -13.266 -18.75 1 92.81 32 LEU B C 1
ATOM 4354 O O . LEU B 1 32 ? -22.359 -13.75 -17.781 1 92.81 32 LEU B O 1
ATOM 4358 N N . ASP B 1 33 ? -23.594 -13.969 -19.609 1 91.56 33 ASP B N 1
ATOM 4359 C CA . ASP B 1 33 ? -23.703 -15.414 -19.469 1 91.56 33 ASP B CA 1
ATOM 4360 C C . ASP B 1 33 ? -22.328 -16.078 -19.578 1 91.56 33 ASP B C 1
ATOM 4362 O O . ASP B 1 33 ? -22.016 -17.016 -18.828 1 91.56 33 ASP B O 1
ATOM 4366 N N . LEU B 1 34 ? -21.641 -15.633 -20.531 1 89.5 34 LEU B N 1
ATOM 4367 C CA . LEU B 1 34 ? -20.297 -16.188 -20.719 1 89.5 34 LEU B CA 1
ATOM 4368 C C . LEU B 1 34 ? -19.422 -15.922 -19.5 1 89.5 34 LEU B C 1
ATOM 4370 O O . LEU B 1 34 ? -18.703 -16.812 -19.047 1 89.5 34 LEU B O 1
ATOM 4374 N N . PHE B 1 35 ? -19.469 -14.797 -19 1 91 35 PHE B N 1
ATOM 4375 C CA . PHE B 1 35 ? -18.641 -14.422 -17.859 1 91 35 PHE B CA 1
ATOM 4376 C C . PHE B 1 35 ? -19.016 -15.234 -16.625 1 91 35 PHE B C 1
ATOM 4378 O O . PHE B 1 35 ? -18.156 -15.812 -15.961 1 91 35 PHE B O 1
ATOM 4385 N N . PHE B 1 36 ? -20.25 -15.266 -16.25 1 90.06 36 PHE B N 1
ATOM 4386 C CA . PHE B 1 36 ? -20.672 -15.875 -14.992 1 90.06 36 PHE B CA 1
ATOM 4387 C C . PHE B 1 36 ? -20.578 -17.391 -15.07 1 90.06 36 PHE B C 1
ATOM 4389 O O . PHE B 1 36 ? -20.344 -18.062 -14.055 1 90.06 36 PHE B O 1
ATOM 4396 N N . SER B 1 37 ? -20.656 -17.938 -16.219 1 85 37 SER B N 1
ATOM 4397 C CA . SER B 1 37 ? -20.453 -19.375 -16.375 1 85 37 SER B CA 1
ATOM 4398 C C . SER B 1 37 ? -18.984 -19.75 -16.141 1 85 37 SER B C 1
ATOM 4400 O O . SER B 1 37 ? -18.703 -20.75 -15.484 1 85 37 SER B O 1
ATOM 4402 N N . ARG B 1 38 ? -18.172 -18.906 -16.547 1 77.56 38 ARG B N 1
ATOM 4403 C CA . ARG B 1 38 ? -16.734 -19.172 -16.375 1 77.56 38 ARG B CA 1
ATOM 4404 C C . ARG B 1 38 ? -16.281 -18.844 -14.961 1 77.56 38 ARG B C 1
ATOM 4406 O O . ARG B 1 38 ? -15.391 -19.5 -14.422 1 77.56 38 ARG B O 1
ATOM 4413 N N . ASN B 1 39 ? -16.797 -17.828 -14.453 1 76.56 39 ASN B N 1
ATOM 4414 C CA . ASN B 1 39 ? -16.5 -17.469 -13.07 1 76.56 39 ASN B CA 1
ATOM 4415 C C . ASN B 1 39 ? -16.906 -18.578 -12.109 1 76.56 39 ASN B C 1
ATOM 4417 O O . ASN B 1 39 ? -16.188 -18.875 -11.148 1 76.56 39 ASN B O 1
ATOM 4421 N N . ALA B 1 40 ? -18.016 -19.109 -12.398 1 66.12 40 ALA B N 1
ATOM 4422 C CA . ALA B 1 40 ? -18.5 -20.203 -11.57 1 66.12 40 ALA B CA 1
ATOM 4423 C C . ALA B 1 40 ? -17.562 -21.406 -11.656 1 66.12 40 ALA B C 1
ATOM 4425 O O . ALA B 1 40 ? -17.422 -22.172 -10.695 1 66.12 40 ALA B O 1
ATOM 4426 N N . ALA B 1 41 ? -16.906 -21.391 -12.688 1 56.88 41 ALA B N 1
ATOM 4427 C CA . ALA B 1 41 ? -15.961 -22.484 -12.883 1 56.88 41 ALA B CA 1
ATOM 4428 C C . ALA B 1 41 ? -14.578 -22.125 -12.344 1 56.88 41 ALA B C 1
ATOM 4430 O O . ALA B 1 41 ? -13.617 -22.875 -12.523 1 56.88 41 ALA B O 1
ATOM 4431 N N . ASN B 1 42 ? -14.547 -21.016 -11.609 1 59.44 42 ASN B N 1
ATOM 4432 C CA . ASN B 1 42 ? -13.336 -20.516 -10.977 1 59.44 42 ASN B CA 1
ATOM 4433 C C . ASN B 1 42 ? -12.211 -20.312 -11.992 1 59.44 42 ASN B C 1
ATOM 4435 O O . ASN B 1 42 ? -11.055 -20.609 -11.711 1 59.44 42 ASN B O 1
ATOM 4439 N N . LEU B 1 43 ? -12.641 -19.906 -13.062 1 50.03 43 LEU B N 1
ATOM 4440 C CA . LEU B 1 43 ? -11.656 -19.703 -14.117 1 50.03 43 LEU B CA 1
ATOM 4441 C C . LEU B 1 43 ? -11.141 -18.266 -14.102 1 50.03 43 LEU B C 1
ATOM 4443 O O . LEU B 1 43 ? -10.148 -17.953 -14.766 1 50.03 43 LEU B O 1
ATOM 4447 N N . VAL B 1 44 ? -11.766 -17.484 -13.336 1 52.91 44 VAL B N 1
ATOM 4448 C CA . VAL B 1 44 ? -11.359 -16.094 -13.203 1 52.91 44 VAL B CA 1
ATOM 4449 C C . VAL B 1 44 ? -11.281 -15.711 -11.727 1 52.91 44 VAL B C 1
ATOM 4451 O O . VAL B 1 44 ? -11.688 -16.484 -10.859 1 52.91 44 VAL B O 1
ATOM 4454 N N . VAL B 1 45 ? -10.617 -14.625 -11.531 1 63.41 45 VAL B N 1
ATOM 4455 C CA . VAL B 1 45 ? -10.641 -14.117 -10.164 1 63.41 45 VAL B CA 1
ATOM 4456 C C . VAL B 1 45 ? -12.07 -14.164 -9.617 1 63.41 45 VAL B C 1
ATOM 4458 O O . VAL B 1 45 ? -13.023 -13.828 -10.328 1 63.41 45 VAL B O 1
ATOM 4461 N N . ASP B 1 46 ? -12.031 -14.75 -8.602 1 67.56 46 ASP B N 1
ATOM 4462 C CA . ASP B 1 46 ? -13.32 -14.992 -7.965 1 67.56 46 ASP B CA 1
ATOM 4463 C C . ASP B 1 46 ? -14.023 -13.68 -7.621 1 67.56 46 ASP B C 1
ATOM 4465 O O . ASP B 1 46 ? -13.688 -13.039 -6.625 1 67.56 46 ASP B O 1
ATOM 4469 N N . LEU B 1 47 ? -14.695 -13.227 -8.656 1 82.38 47 LEU B N 1
ATOM 4470 C CA . LEU B 1 47 ? -15.602 -12.133 -8.336 1 82.38 47 LEU B CA 1
ATOM 4471 C C . LEU B 1 47 ? -16.969 -12.664 -7.918 1 82.38 47 LEU B C 1
ATOM 4473 O O . LEU B 1 47 ? -17.812 -12.961 -8.773 1 82.38 47 LEU B O 1
ATOM 4477 N N . THR B 1 48 ? -17.141 -12.836 -6.688 1 85.75 48 THR B N 1
ATOM 4478 C CA . THR B 1 48 ? -18.406 -13.344 -6.168 1 85.75 48 THR B CA 1
ATOM 4479 C C . THR B 1 48 ? -19.406 -12.219 -6 1 85.75 48 THR B C 1
ATOM 4481 O O . THR B 1 48 ? -19.172 -11.266 -5.258 1 85.75 48 THR B O 1
ATOM 4484 N N . LEU B 1 49 ? -20.469 -12.352 -6.801 1 90.44 49 LEU B N 1
ATOM 4485 C CA . LEU B 1 49 ? -21.578 -11.406 -6.734 1 90.44 49 LEU B CA 1
ATOM 4486 C C . LEU B 1 49 ? -22.891 -12.133 -6.418 1 90.44 49 LEU B C 1
ATOM 4488 O O . LEU B 1 49 ? -23.047 -13.312 -6.738 1 90.44 49 LEU B O 1
ATOM 4492 N N . HIS B 1 50 ? -23.734 -11.453 -5.738 1 93.56 50 HIS B N 1
ATOM 4493 C CA . HIS B 1 50 ? -25.125 -11.914 -5.648 1 93.56 50 HIS B CA 1
ATOM 4494 C C . HIS B 1 50 ? -25.859 -11.711 -6.961 1 93.56 50 HIS B C 1
ATOM 4496 O O . HIS B 1 50 ? -26.375 -10.617 -7.219 1 93.56 50 HIS B O 1
ATOM 4502 N N . LEU B 1 51 ? -26.125 -12.734 -7.719 1 93.06 51 LEU B N 1
ATOM 4503 C CA . LEU B 1 51 ? -26.578 -12.641 -9.102 1 93.06 51 LEU B CA 1
ATOM 4504 C C . LEU B 1 51 ? -28.016 -12.109 -9.172 1 93.06 51 LEU B C 1
ATOM 4506 O O . LEU B 1 51 ? -28.312 -11.25 -10 1 93.06 51 LEU B O 1
ATOM 4510 N N . PRO B 1 52 ? -28.859 -12.641 -8.305 1 93.94 52 PRO B N 1
ATOM 4511 C CA . PRO B 1 52 ? -30.203 -12.086 -8.359 1 93.94 52 PRO B CA 1
ATOM 4512 C C . PRO B 1 52 ? -30.234 -10.57 -8.18 1 93.94 52 PRO B C 1
ATOM 4514 O O . PRO B 1 52 ? -30.953 -9.867 -8.898 1 93.94 52 PRO B O 1
ATOM 4517 N N . ARG B 1 53 ? -29.5 -10.109 -7.254 1 94 53 ARG B N 1
ATOM 4518 C CA . ARG B 1 53 ? -29.438 -8.664 -7.027 1 94 53 ARG B CA 1
ATOM 4519 C C . ARG B 1 53 ? -28.797 -7.953 -8.211 1 94 53 ARG B C 1
ATOM 4521 O O . ARG B 1 53 ? -29.219 -6.859 -8.594 1 94 53 ARG B O 1
ATOM 4528 N N . PHE B 1 54 ? -27.797 -8.508 -8.781 1 94.5 54 PHE B N 1
ATOM 4529 C CA . PHE B 1 54 ? -27.109 -7.934 -9.93 1 94.5 54 PHE B CA 1
ATOM 4530 C C . PHE B 1 54 ? -28.078 -7.762 -11.102 1 94.5 54 PHE B C 1
ATOM 4532 O O . PHE B 1 54 ? -28.156 -6.68 -11.695 1 94.5 54 PHE B O 1
ATOM 4539 N N . TYR B 1 55 ? -28.828 -8.758 -11.383 1 93.44 55 TYR B N 1
ATOM 4540 C CA . TYR B 1 55 ? -29.734 -8.711 -12.516 1 93.44 55 TYR B CA 1
ATOM 4541 C C . TYR B 1 55 ? -30.922 -7.785 -12.227 1 93.44 55 TYR B C 1
ATOM 4543 O O . TYR B 1 55 ? -31.438 -7.133 -13.133 1 93.44 55 TYR B O 1
ATOM 4551 N N . MET B 1 56 ? -31.281 -7.777 -11.016 1 94.88 56 MET B N 1
ATOM 4552 C CA . MET B 1 56 ? -32.312 -6.828 -10.633 1 94.88 56 MET B CA 1
ATOM 4553 C C . MET B 1 56 ? -31.859 -5.391 -10.852 1 94.88 56 MET B C 1
ATOM 4555 O O . MET B 1 56 ? -32.594 -4.566 -11.391 1 94.88 56 MET B O 1
ATOM 4559 N N . ARG B 1 57 ? -30.625 -5.07 -10.469 1 93.69 57 ARG B N 1
ATOM 4560 C CA . ARG B 1 57 ? -30.078 -3.725 -10.602 1 93.69 57 ARG B CA 1
ATOM 4561 C C . ARG B 1 57 ? -29.969 -3.314 -12.07 1 93.69 57 ARG B C 1
ATOM 4563 O O . ARG B 1 57 ? -30.062 -2.131 -12.391 1 93.69 57 ARG B O 1
ATOM 4570 N N . LEU B 1 58 ? -29.797 -4.273 -12.969 1 91.06 58 LEU B N 1
ATOM 4571 C CA . LEU B 1 58 ? -29.688 -3.988 -14.398 1 91.06 58 LEU B CA 1
ATOM 4572 C C . LEU B 1 58 ? -30.984 -3.393 -14.938 1 91.06 58 LEU B C 1
ATOM 4574 O O . LEU B 1 58 ? -30.984 -2.73 -15.977 1 91.06 58 LEU B O 1
ATOM 4578 N N . THR B 1 59 ? -32.062 -3.623 -14.195 1 90.69 59 THR B N 1
ATOM 4579 C CA . THR B 1 59 ? -33.344 -3.16 -14.664 1 90.69 59 THR B CA 1
ATOM 4580 C C . THR B 1 59 ? -33.688 -1.784 -14.086 1 90.69 59 THR B C 1
ATOM 4582 O O . THR B 1 59 ? -34.688 -1.167 -14.461 1 90.69 59 THR B O 1
ATOM 4585 N N . LEU B 1 60 ? -32.906 -1.323 -13.234 1 91.44 60 LEU B N 1
ATOM 4586 C CA . LEU B 1 60 ? -33.156 -0.054 -12.555 1 91.44 60 LEU B CA 1
ATOM 4587 C C . LEU B 1 60 ? -32.688 1.118 -13.422 1 91.44 60 LEU B C 1
ATOM 4589 O O . LEU B 1 60 ? -32.094 0.919 -14.484 1 91.44 60 LEU B O 1
ATOM 4593 N N . PRO B 1 61 ? -33 2.352 -12.992 1 90.06 61 PRO B N 1
ATOM 4594 C CA . PRO B 1 61 ? -32.469 3.52 -13.695 1 90.06 61 PRO B CA 1
ATOM 4595 C C . PRO B 1 61 ? -30.953 3.57 -13.703 1 90.06 61 PRO B C 1
ATOM 4597 O O . PRO B 1 61 ? -30.312 2.984 -12.828 1 90.06 61 PRO B O 1
ATOM 4600 N N . PRO B 1 62 ? -30.406 4.277 -14.617 1 85.75 62 PRO B N 1
ATOM 4601 C CA . PRO B 1 62 ? -28.953 4.242 -14.852 1 85.75 62 PRO B CA 1
ATOM 4602 C C . PRO B 1 62 ? -28.141 4.547 -13.594 1 85.75 62 PRO B C 1
ATOM 4604 O O . PRO B 1 62 ? -27.094 3.939 -13.367 1 85.75 62 PRO B O 1
ATOM 4607 N N . SER B 1 63 ? -28.578 5.43 -12.758 1 88.56 63 SER B N 1
ATOM 4608 C CA . SER B 1 63 ? -27.812 5.828 -11.578 1 88.56 63 SER B CA 1
ATOM 4609 C C . SER B 1 63 ? -27.797 4.723 -10.523 1 88.56 63 SER B C 1
ATOM 4611 O O . SER B 1 63 ? -26.969 4.734 -9.617 1 88.56 63 SER B O 1
ATOM 4613 N N . LYS B 1 64 ? -28.703 3.752 -10.727 1 90.88 64 LYS B N 1
ATOM 4614 C CA . LYS B 1 64 ? -28.812 2.68 -9.742 1 90.88 64 LYS B CA 1
ATOM 4615 C C . LYS B 1 64 ? -28.391 1.34 -10.344 1 90.88 64 LYS B C 1
ATOM 4617 O O . LYS B 1 64 ? -28.281 0.339 -9.625 1 90.88 64 LYS B O 1
ATOM 4622 N N . ARG B 1 65 ? -28.125 1.345 -11.594 1 93.06 65 ARG B N 1
ATOM 4623 C CA . ARG B 1 65 ? -27.609 0.151 -12.258 1 93.06 65 ARG B CA 1
ATOM 4624 C C . ARG B 1 65 ? -26.156 -0.112 -11.859 1 93.06 65 ARG B C 1
ATOM 4626 O O . ARG B 1 65 ? -25.484 0.764 -11.305 1 93.06 65 ARG B O 1
ATOM 4633 N N . PRO B 1 66 ? -25.688 -1.372 -12.086 1 93.69 66 PRO B N 1
ATOM 4634 C CA . PRO B 1 66 ? -24.25 -1.554 -11.898 1 93.69 66 PRO B CA 1
ATOM 4635 C C . PRO B 1 66 ? -23.406 -0.536 -12.672 1 93.69 66 PRO B C 1
ATOM 4637 O O . PRO B 1 66 ? -23.766 -0.18 -13.797 1 93.69 66 PRO B O 1
ATOM 4640 N N . HIS B 1 67 ? -22.438 -0.024 -12.031 1 95.12 67 HIS B N 1
ATOM 4641 C CA . HIS B 1 67 ? -21.641 1.021 -12.656 1 95.12 67 HIS B CA 1
ATOM 4642 C C . HIS B 1 67 ? -21.078 0.557 -14 1 95.12 67 HIS B C 1
ATOM 4644 O O . HIS B 1 67 ? -20.641 -0.587 -14.133 1 95.12 67 HIS B O 1
ATOM 4650 N N . PRO B 1 68 ? -21.031 1.379 -14.969 1 93.62 68 PRO B N 1
ATOM 4651 C CA . PRO B 1 68 ? -20.5 0.994 -16.281 1 93.62 68 PRO B CA 1
ATOM 4652 C C . PRO B 1 68 ? -19.047 0.49 -16.188 1 93.62 68 PRO B C 1
ATOM 4654 O O . PRO B 1 68 ? -18.641 -0.365 -16.984 1 93.62 68 PRO B O 1
ATOM 4657 N N . GLY B 1 69 ? -18.281 1.064 -15.25 1 95 69 GLY B N 1
ATOM 4658 C CA . GLY B 1 69 ? -16.922 0.565 -15.07 1 95 69 GLY B CA 1
ATOM 4659 C C . GLY B 1 69 ? -16.875 -0.925 -14.797 1 95 69 GLY B C 1
ATOM 4660 O O . GLY B 1 69 ? -16.031 -1.635 -15.352 1 95 69 GLY B O 1
ATOM 4661 N N . LEU B 1 70 ? -17.766 -1.396 -13.969 1 95.94 70 LEU B N 1
ATOM 4662 C CA . LEU B 1 70 ? -17.844 -2.82 -13.664 1 95.94 70 LEU B CA 1
ATOM 4663 C C . LEU B 1 70 ? -18.391 -3.605 -14.852 1 95.94 70 LEU B C 1
ATOM 4665 O O . LEU B 1 70 ? -17.844 -4.66 -15.203 1 95.94 70 LEU B O 1
ATOM 4669 N N . LEU B 1 71 ? -19.438 -3.09 -15.453 1 94.75 71 LEU B N 1
ATOM 4670 C CA . LEU B 1 71 ? -20.062 -3.785 -16.562 1 94.75 71 LEU B CA 1
ATOM 4671 C C . LEU B 1 71 ? -19.094 -3.977 -17.719 1 94.75 71 LEU B C 1
ATOM 4673 O O . LEU B 1 71 ? -18.953 -5.082 -18.25 1 94.75 71 LEU B O 1
ATOM 4677 N N . TYR B 1 72 ? -18.406 -2.969 -18.062 1 95.5 72 TYR B N 1
ATOM 4678 C CA . TYR B 1 72 ? -17.484 -3.062 -19.188 1 95.5 72 TYR B CA 1
ATOM 4679 C C . TYR B 1 72 ? -16.25 -3.885 -18.828 1 95.5 72 TYR B C 1
ATOM 4681 O O . TYR B 1 72 ? -15.609 -4.465 -19.703 1 95.5 72 TYR B O 1
ATOM 4689 N N . ALA B 1 73 ? -15.875 -3.895 -17.531 1 94.88 73 ALA B N 1
ATOM 4690 C CA . ALA B 1 73 ? -14.828 -4.828 -17.109 1 94.88 73 ALA B CA 1
ATOM 4691 C C . ALA B 1 73 ? -15.258 -6.273 -17.344 1 94.88 73 ALA B C 1
ATOM 4693 O O . ALA B 1 73 ? -14.477 -7.094 -17.812 1 94.88 73 ALA B O 1
ATOM 4694 N N . ILE B 1 74 ? -16.516 -6.523 -16.984 1 94.12 74 ILE B N 1
ATOM 4695 C CA . ILE B 1 74 ? -17.078 -7.852 -17.203 1 94.12 74 ILE B CA 1
ATOM 4696 C C . ILE B 1 74 ? -17.125 -8.148 -18.703 1 94.12 74 ILE B C 1
ATOM 4698 O O . ILE B 1 74 ? -16.719 -9.234 -19.141 1 94.12 74 ILE B O 1
ATOM 4702 N N . TYR B 1 75 ? -17.547 -7.152 -19.531 1 94 75 TYR B N 1
ATOM 4703 C CA . TYR B 1 75 ? -17.609 -7.328 -20.984 1 94 75 TYR B CA 1
ATOM 4704 C C . TYR B 1 75 ? -16.234 -7.598 -21.562 1 94 75 TYR B C 1
ATOM 4706 O O . TYR B 1 75 ? -16.078 -8.461 -22.438 1 94 75 TYR B O 1
ATOM 4714 N N . ALA B 1 76 ? -15.242 -6.855 -21.109 1 92.88 76 ALA B N 1
ATOM 4715 C CA . ALA B 1 76 ? -13.883 -7.027 -21.625 1 92.88 76 ALA B CA 1
ATOM 4716 C C . ALA B 1 76 ? -13.359 -8.43 -21.312 1 92.88 76 ALA B C 1
ATOM 4718 O O . ALA B 1 76 ? -12.773 -9.078 -22.188 1 92.88 76 ALA B O 1
ATOM 4719 N N . THR B 1 77 ? -13.617 -8.906 -20.141 1 90.94 77 THR B N 1
ATOM 4720 C CA . THR B 1 77 ? -13.164 -10.227 -19.734 1 90.94 77 THR B CA 1
ATOM 4721 C C . THR B 1 77 ? -13.898 -11.32 -20.5 1 90.94 77 THR B C 1
ATOM 4723 O O . THR B 1 77 ? -13.289 -12.297 -20.938 1 90.94 77 THR B O 1
ATOM 4726 N N . ALA B 1 78 ? -15.164 -11.117 -20.641 1 91 78 ALA B N 1
ATOM 4727 C CA . ALA B 1 78 ? -15.961 -12.086 -21.391 1 91 78 ALA B CA 1
ATOM 4728 C C . ALA B 1 78 ? -15.562 -12.109 -22.859 1 91 78 ALA B C 1
ATOM 4730 O O . ALA B 1 78 ? -15.492 -13.18 -23.469 1 91 78 ALA B O 1
ATOM 4731 N N . ALA B 1 79 ? -15.375 -10.945 -23.406 1 90.88 79 ALA B N 1
ATOM 4732 C CA . ALA B 1 79 ? -14.984 -10.859 -24.812 1 90.88 79 ALA B CA 1
ATOM 4733 C C . ALA B 1 79 ? -13.656 -11.578 -25.062 1 90.88 79 ALA B C 1
ATOM 4735 O O . ALA B 1 79 ? -13.453 -12.18 -26.109 1 90.88 79 ALA B O 1
ATOM 4736 N N . ARG B 1 80 ? -12.773 -11.508 -24.141 1 86.62 80 ARG B N 1
ATOM 4737 C CA . ARG B 1 80 ? -11.492 -12.195 -24.25 1 86.62 80 ARG B CA 1
ATOM 4738 C C . ARG B 1 80 ? -11.688 -13.711 -24.344 1 86.62 80 ARG B C 1
ATOM 4740 O O . ARG B 1 80 ? -10.961 -14.391 -25.062 1 86.62 80 ARG B O 1
ATOM 4747 N N . MET B 1 81 ? -12.711 -14.156 -23.703 1 82.44 81 MET B N 1
ATOM 4748 C CA . MET B 1 81 ? -12.938 -15.594 -23.609 1 82.44 81 MET B CA 1
ATOM 4749 C C . MET B 1 81 ? -13.836 -16.078 -24.75 1 82.44 81 MET B C 1
ATOM 4751 O O . MET B 1 81 ? -14 -17.281 -24.953 1 82.44 81 MET B O 1
ATOM 4755 N N . SER B 1 82 ? -14.352 -15.18 -25.422 1 84.31 82 SER B N 1
ATOM 4756 C CA . SER B 1 82 ? -15.305 -15.539 -26.469 1 84.31 82 SER B CA 1
ATOM 4757 C C . SER B 1 82 ? -14.602 -16.172 -27.656 1 84.31 82 SER B C 1
ATOM 4759 O O . SER B 1 82 ? -13.492 -15.773 -28.016 1 84.31 82 SER B O 1
ATOM 4761 N N . THR B 1 83 ? -15.242 -17.125 -28.312 1 83.44 83 THR B N 1
ATOM 4762 C CA . THR B 1 83 ? -14.734 -17.766 -29.516 1 83.44 83 THR B CA 1
ATOM 4763 C C . THR B 1 83 ? -15.273 -17.078 -30.766 1 83.44 83 THR B C 1
ATOM 4765 O O . THR B 1 83 ? -14.844 -17.375 -31.875 1 83.44 83 THR B O 1
ATOM 4768 N N . GLN B 1 84 ? -16.156 -16.203 -30.547 1 86.38 84 GLN B N 1
ATOM 4769 C CA . GLN B 1 84 ? -16.719 -15.461 -31.672 1 86.38 84 GLN B CA 1
ATOM 4770 C C . GLN B 1 84 ? -15.844 -14.266 -32.031 1 86.38 84 GLN B C 1
ATOM 4772 O O . GLN B 1 84 ? -15.695 -13.328 -31.234 1 86.38 84 GLN B O 1
ATOM 4777 N N . PRO B 1 85 ? -15.375 -14.219 -33.188 1 86.31 85 PRO B N 1
ATOM 4778 C CA . PRO B 1 85 ? -14.445 -13.156 -33.594 1 86.31 85 PRO B CA 1
ATOM 4779 C C . PRO B 1 85 ? -15.062 -11.766 -33.469 1 86.31 85 PRO B C 1
ATOM 4781 O O . PRO B 1 85 ? -14.367 -10.812 -33.094 1 86.31 85 PRO B O 1
ATOM 4784 N N . GLY B 1 86 ? -16.312 -11.68 -33.812 1 83.81 86 GLY B N 1
ATOM 4785 C CA . GLY B 1 86 ? -17 -10.391 -33.719 1 83.81 86 GLY B CA 1
ATOM 4786 C C . GLY B 1 86 ? -17.016 -9.828 -32.312 1 83.81 86 GLY B C 1
ATOM 4787 O O . GLY B 1 86 ? -16.922 -8.609 -32.125 1 83.81 86 GLY B O 1
ATOM 4788 N N . ILE B 1 87 ? -17.109 -10.672 -31.375 1 87.38 87 ILE B N 1
ATOM 4789 C CA . ILE B 1 87 ? -17.141 -10.266 -29.984 1 87.38 87 ILE B CA 1
ATOM 4790 C C . ILE B 1 87 ? -15.711 -10.039 -29.484 1 87.38 87 ILE B C 1
ATOM 4792 O O . ILE B 1 87 ? -15.445 -9.102 -28.719 1 87.38 87 ILE B O 1
ATOM 4796 N N . LYS B 1 88 ? -14.812 -10.828 -29.875 1 87.88 88 LYS B N 1
ATOM 4797 C CA . LYS B 1 88 ? -13.422 -10.75 -29.469 1 87.88 88 LYS B CA 1
ATOM 4798 C C . LYS B 1 88 ? -12.789 -9.43 -29.906 1 87.88 88 LYS B C 1
ATOM 4800 O O . LYS B 1 88 ? -11.938 -8.883 -29.203 1 87.88 88 LYS B O 1
ATOM 4805 N N . GLN B 1 89 ? -13.18 -8.93 -30.984 1 87.81 89 GLN B N 1
ATOM 4806 C CA . GLN B 1 89 ? -12.617 -7.691 -31.531 1 87.81 89 GLN B CA 1
ATOM 4807 C C . GLN B 1 89 ? -13 -6.496 -30.656 1 87.81 89 GLN B C 1
ATOM 4809 O O . GLN B 1 89 ? -12.328 -5.465 -30.688 1 87.81 89 GLN B O 1
ATOM 4814 N N . LEU B 1 90 ? -14.07 -6.691 -29.828 1 88.94 90 LEU B N 1
ATOM 4815 C CA . LEU B 1 90 ? -14.539 -5.594 -28.984 1 88.94 90 LEU B CA 1
ATOM 4816 C C . LEU B 1 90 ? -13.773 -5.555 -27.672 1 88.94 90 LEU B C 1
ATOM 4818 O O . LEU B 1 90 ? -13.945 -4.625 -26.875 1 88.94 90 LEU B O 1
ATOM 4822 N N . GLU B 1 91 ? -12.914 -6.473 -27.438 1 91.81 91 GLU B N 1
ATOM 4823 C CA . GLU B 1 91 ? -12.203 -6.637 -26.172 1 91.81 91 GLU B CA 1
ATOM 4824 C C . GLU B 1 91 ? -11.461 -5.363 -25.781 1 91.81 91 GLU B C 1
ATOM 4826 O O . GLU B 1 91 ? -11.641 -4.848 -24.672 1 91.81 91 GLU B O 1
ATOM 4831 N N . SER B 1 92 ? -10.664 -4.836 -26.688 1 90.38 92 SER B N 1
ATOM 4832 C CA . SER B 1 92 ? -9.836 -3.672 -26.406 1 90.38 92 SER B CA 1
ATOM 4833 C C . SER B 1 92 ? -10.688 -2.434 -26.141 1 90.38 92 SER B C 1
ATOM 4835 O O . SER B 1 92 ? -10.367 -1.618 -25.281 1 90.38 92 SER B O 1
ATOM 4837 N N . GLN B 1 93 ? -11.672 -2.342 -26.891 1 90.75 93 GLN B N 1
ATOM 4838 C CA . GLN B 1 93 ? -12.562 -1.206 -26.719 1 90.75 93 GLN B CA 1
ATOM 4839 C C . GLN B 1 93 ? -13.289 -1.286 -25.375 1 90.75 93 GLN B C 1
ATOM 4841 O O . GLN B 1 93 ? -13.453 -0.274 -24.688 1 90.75 93 GLN B O 1
ATOM 4846 N N . PHE B 1 94 ? -13.836 -2.42 -25.047 1 94.25 94 PHE B N 1
ATOM 4847 C CA . PHE B 1 94 ? -14.492 -2.613 -23.766 1 94.25 94 PHE B CA 1
ATOM 4848 C C . PHE B 1 94 ? -13.555 -2.285 -22.625 1 94.25 94 PHE B C 1
ATOM 4850 O O . PHE B 1 94 ? -13.961 -1.666 -21.625 1 94.25 94 PHE B O 1
ATOM 4857 N N . PHE B 1 95 ? -12.305 -2.623 -22.766 1 94.19 95 PHE B N 1
ATOM 4858 C CA . PHE B 1 95 ? -11.312 -2.326 -21.734 1 94.19 95 PHE B CA 1
ATOM 4859 C C . PHE B 1 95 ? -11.133 -0.821 -21.578 1 94.19 95 PHE B C 1
ATOM 4861 O O . PHE B 1 95 ? -11.109 -0.304 -20.453 1 94.19 95 PHE B O 1
ATOM 4868 N N . GLU B 1 96 ? -11.008 -0.15 -22.641 1 91.38 96 GLU B N 1
ATOM 4869 C CA . GLU B 1 96 ? -10.781 1.292 -22.609 1 91.38 96 GLU B CA 1
ATOM 4870 C C . GLU B 1 96 ? -11.953 2.02 -21.953 1 91.38 96 GLU B C 1
ATOM 4872 O O . GLU B 1 96 ? -11.75 2.955 -21.172 1 91.38 96 GLU B O 1
ATOM 4877 N N . ILE B 1 97 ? -13.086 1.582 -22.297 1 92.88 97 ILE B N 1
ATOM 4878 C CA . ILE B 1 97 ? -14.273 2.188 -21.703 1 92.88 97 ILE B CA 1
ATOM 4879 C C . ILE B 1 97 ? -14.305 1.902 -20.203 1 92.88 97 ILE B C 1
ATOM 4881 O O . ILE B 1 97 ? -14.578 2.795 -19.391 1 92.88 97 ILE B O 1
ATOM 4885 N N . ALA B 1 98 ? -14.047 0.65 -19.812 1 95.5 98 ALA B N 1
ATOM 4886 C CA . ALA B 1 98 ? -14.031 0.274 -18.406 1 95.5 98 ALA B CA 1
ATOM 4887 C C . ALA B 1 98 ? -13.031 1.123 -17.625 1 95.5 98 ALA B C 1
ATOM 4889 O O . ALA B 1 98 ? -13.359 1.666 -16.578 1 95.5 98 ALA B O 1
ATOM 4890 N N . ASP B 1 99 ? -11.852 1.269 -18.188 1 93.31 99 ASP B N 1
ATOM 4891 C CA . ASP B 1 99 ? -10.781 2.018 -17.531 1 93.31 99 ASP B CA 1
ATOM 4892 C C . ASP B 1 99 ? -11.18 3.477 -17.328 1 93.31 99 ASP B C 1
ATOM 4894 O O . ASP B 1 99 ? -10.992 4.031 -16.234 1 93.31 99 ASP B O 1
ATOM 4898 N N . LYS B 1 100 ? -11.695 4.043 -18.328 1 90.12 100 LYS B N 1
ATOM 4899 C CA . LYS B 1 100 ? -12.141 5.434 -18.25 1 90.12 100 LYS B CA 1
ATOM 4900 C C . LYS B 1 100 ? -13.266 5.598 -17.234 1 90.12 100 LYS B C 1
ATOM 4902 O O . LYS B 1 100 ? -13.242 6.531 -16.422 1 90.12 100 LYS B O 1
ATOM 4907 N N . GLN B 1 101 ? -14.25 4.734 -17.25 1 93 101 GLN B N 1
ATOM 4908 C CA . GLN B 1 101 ? -15.406 4.832 -16.359 1 93 101 GLN B CA 1
ATOM 4909 C C . GLN B 1 101 ? -15.016 4.609 -14.906 1 93 101 GLN B C 1
ATOM 4911 O O . GLN B 1 101 ? -15.594 5.215 -14.008 1 93 101 GLN B O 1
ATOM 4916 N N . LEU B 1 102 ? -14.086 3.775 -14.688 1 94.62 102 LEU B N 1
ATOM 4917 C CA . LEU B 1 102 ? -13.617 3.551 -13.32 1 94.62 102 LEU B CA 1
ATOM 4918 C C . LEU B 1 102 ? -12.953 4.805 -12.766 1 94.62 102 LEU B C 1
ATOM 4920 O O . LEU B 1 102 ? -13.141 5.141 -11.594 1 94.62 102 LEU B O 1
ATOM 4924 N N . ARG B 1 103 ? -12.227 5.465 -13.562 1 90.31 103 ARG B N 1
ATOM 4925 C CA . ARG B 1 103 ? -11.594 6.703 -13.133 1 90.31 103 ARG B CA 1
ATOM 4926 C C . ARG B 1 103 ? -12.625 7.773 -12.812 1 90.31 103 ARG B C 1
ATOM 4928 O O . ARG B 1 103 ? -12.5 8.5 -11.828 1 90.31 103 ARG B O 1
ATOM 4935 N N . ILE B 1 104 ? -13.594 7.832 -13.648 1 90.19 104 ILE B N 1
ATOM 4936 C CA . ILE B 1 104 ? -14.672 8.789 -13.438 1 90.19 104 ILE B CA 1
ATOM 4937 C C . ILE B 1 104 ? -15.406 8.461 -12.141 1 90.19 104 ILE B C 1
ATOM 4939 O O . ILE B 1 104 ? -15.789 9.367 -11.391 1 90.19 104 ILE B O 1
ATOM 4943 N N . SER B 1 105 ? -15.609 7.176 -11.906 1 94.25 105 SER B N 1
ATOM 4944 C CA . SER B 1 105 ? -16.266 6.734 -10.68 1 94.25 105 SER B CA 1
ATOM 4945 C C . SER B 1 105 ? -15.508 7.195 -9.445 1 94.25 105 SER B C 1
ATOM 4947 O O . SER B 1 105 ? -16.109 7.676 -8.477 1 94.25 105 SER B O 1
ATOM 4949 N N . VAL B 1 106 ? -14.219 7.109 -9.43 1 92.62 106 VAL B N 1
ATOM 4950 C CA . VAL B 1 106 ? -13.391 7.504 -8.305 1 92.62 106 VAL B CA 1
ATOM 4951 C C . VAL B 1 106 ? -13.492 9.016 -8.086 1 92.62 106 VAL B C 1
ATOM 4953 O O . VAL B 1 106 ? -13.633 9.477 -6.953 1 92.62 106 VAL B O 1
ATOM 4956 N N . ALA B 1 107 ? -13.477 9.734 -9.141 1 87.75 107 ALA B N 1
ATOM 4957 C CA . ALA B 1 107 ? -13.531 11.195 -9.062 1 87.75 107 ALA B CA 1
ATOM 4958 C C . ALA B 1 107 ? -14.859 11.664 -8.492 1 87.75 107 ALA B C 1
ATOM 4960 O O . ALA B 1 107 ? -14.914 12.641 -7.738 1 87.75 107 ALA B O 1
ATOM 4961 N N . ASN B 1 108 ? -15.891 10.891 -8.805 1 90.19 108 ASN B N 1
ATOM 4962 C CA . ASN B 1 108 ? -17.234 11.344 -8.453 1 90.19 108 ASN B CA 1
ATOM 4963 C C . ASN B 1 108 ? -17.781 10.578 -7.25 1 90.19 108 ASN B C 1
ATOM 4965 O O . ASN B 1 108 ? -18.922 10.805 -6.836 1 90.19 108 ASN B O 1
ATOM 4969 N N . HIS B 1 109 ? -17.062 9.703 -6.734 1 91.69 109 HIS B N 1
ATOM 4970 C CA . HIS B 1 109 ? -17.531 8.867 -5.637 1 91.69 109 HIS B CA 1
ATOM 4971 C C . HIS B 1 109 ? -18.812 8.148 -6.004 1 91.69 109 HIS B C 1
ATOM 4973 O O . HIS B 1 109 ? -19.797 8.195 -5.258 1 91.69 109 HIS B O 1
ATOM 4979 N N . ASP B 1 110 ? -18.781 7.602 -7.191 1 93.62 110 ASP B N 1
ATOM 4980 C CA . ASP B 1 110 ? -19.984 6.977 -7.738 1 93.62 110 ASP B CA 1
ATOM 4981 C C . ASP B 1 110 ? -19.891 5.457 -7.648 1 93.62 110 ASP B C 1
ATOM 4983 O O . ASP B 1 110 ? -19.094 4.828 -8.359 1 93.62 110 ASP B O 1
ATOM 4987 N N . ARG B 1 111 ? -20.812 4.773 -6.891 1 95.88 111 ARG B N 1
ATOM 4988 C CA . ARG B 1 111 ? -20.938 3.326 -6.773 1 95.88 111 ARG B CA 1
ATOM 4989 C C . ARG B 1 111 ? -19.562 2.664 -6.648 1 95.88 111 ARG B C 1
ATOM 4991 O O . ARG B 1 111 ? -19.234 1.767 -7.422 1 95.88 111 ARG B O 1
ATOM 4998 N N . LEU B 1 112 ? -18.828 3.051 -5.578 1 97 112 LEU B N 1
ATOM 4999 C CA . LEU B 1 112 ? -17.422 2.723 -5.402 1 97 112 LEU B CA 1
ATOM 5000 C C . LEU B 1 112 ? -17.234 1.227 -5.176 1 97 112 LEU B C 1
ATOM 5002 O O . LEU B 1 112 ? -16.188 0.672 -5.504 1 97 112 LEU B O 1
ATOM 5006 N N . LEU B 1 113 ? -18.234 0.54 -4.645 1 97.19 113 LEU B N 1
ATOM 5007 C CA . LEU B 1 113 ? -18.109 -0.907 -4.512 1 97.19 113 LEU B CA 1
ATOM 5008 C C . LEU B 1 113 ? -17.969 -1.569 -5.879 1 97.19 113 LEU B C 1
ATOM 5010 O O . LEU B 1 113 ? -17.156 -2.475 -6.055 1 97.19 113 LEU B O 1
ATOM 5014 N N . ASP B 1 114 ? -18.781 -1.121 -6.824 1 97.12 114 ASP B N 1
ATOM 5015 C CA . ASP B 1 114 ? -18.672 -1.614 -8.195 1 97.12 114 ASP B CA 1
ATOM 5016 C C . ASP B 1 114 ? -17.297 -1.282 -8.789 1 97.12 114 ASP B C 1
ATOM 5018 O O . ASP B 1 114 ? -16.75 -2.072 -9.555 1 97.12 114 ASP B O 1
ATOM 5022 N N . THR B 1 115 ? -16.844 -0.105 -8.438 1 97.38 115 THR B N 1
ATOM 5023 C CA . THR B 1 115 ? -15.547 0.343 -8.945 1 97.38 115 THR B CA 1
ATOM 5024 C C . THR B 1 115 ? -14.422 -0.565 -8.453 1 97.38 115 THR B C 1
ATOM 5026 O O . THR B 1 115 ? -13.547 -0.957 -9.227 1 97.38 115 THR B O 1
ATOM 5029 N N . VAL B 1 116 ? -14.461 -0.929 -7.199 1 97.56 116 VAL B N 1
ATOM 5030 C CA . VAL B 1 116 ? -13.461 -1.826 -6.629 1 97.56 116 VAL B CA 1
ATOM 5031 C C . VAL B 1 116 ? -13.492 -3.166 -7.359 1 97.56 116 VAL B C 1
ATOM 5033 O O . VAL B 1 116 ? -12.445 -3.707 -7.719 1 97.56 116 VAL B O 1
ATOM 5036 N N . ARG B 1 117 ? -14.641 -3.674 -7.594 1 96.62 117 ARG B N 1
ATOM 5037 C CA . ARG B 1 117 ? -14.797 -4.949 -8.281 1 96.62 117 ARG B CA 1
ATOM 5038 C C . ARG B 1 117 ? -14.305 -4.863 -9.719 1 96.62 117 ARG B C 1
ATOM 5040 O O . ARG B 1 117 ? -13.648 -5.785 -10.211 1 96.62 117 ARG B O 1
ATOM 5047 N N . GLY B 1 118 ? -14.688 -3.785 -10.32 1 96.69 118 GLY B N 1
ATOM 5048 C CA . GLY B 1 118 ? -14.219 -3.576 -11.68 1 96.69 118 GLY B CA 1
ATOM 5049 C C . GLY B 1 118 ? -12.703 -3.516 -11.789 1 96.69 118 GLY B C 1
ATOM 5050 O O . GLY B 1 118 ? -12.117 -4.133 -12.68 1 96.69 118 GLY B O 1
ATOM 5051 N N . MET B 1 119 ? -12.078 -2.756 -10.859 1 96.88 119 MET B N 1
ATOM 5052 C CA . MET B 1 119 ? -10.617 -2.646 -10.852 1 96.88 119 MET B CA 1
ATOM 5053 C C . MET B 1 119 ? -9.977 -4.004 -10.594 1 96.88 119 MET B C 1
ATOM 5055 O O . MET B 1 119 ? -8.953 -4.336 -11.195 1 96.88 119 MET B O 1
ATOM 5059 N N . THR B 1 120 ? -10.539 -4.75 -9.719 1 95.81 120 THR B N 1
ATOM 5060 C CA . THR B 1 120 ? -10.031 -6.082 -9.406 1 95.81 120 THR B CA 1
ATOM 5061 C C . THR B 1 120 ? -10.102 -6.992 -10.625 1 95.81 120 THR B C 1
ATOM 5063 O O . THR B 1 120 ? -9.141 -7.699 -10.938 1 95.81 120 THR B O 1
ATOM 5066 N N . LEU B 1 121 ? -11.242 -6.938 -11.242 1 93.94 121 LEU B N 1
ATOM 5067 C CA . LEU B 1 121 ? -11.43 -7.746 -12.445 1 93.94 121 LEU B CA 1
ATOM 5068 C C . LEU B 1 121 ? -10.453 -7.328 -13.539 1 93.94 121 LEU B C 1
ATOM 5070 O O . LEU B 1 121 ? -9.875 -8.18 -14.219 1 93.94 121 LEU B O 1
ATOM 5074 N N . LEU B 1 122 ? -10.273 -6.059 -13.711 1 94.5 122 LEU B N 1
ATOM 5075 C CA . LEU B 1 122 ? -9.359 -5.57 -14.734 1 94.5 122 LEU B CA 1
ATOM 5076 C C . LEU B 1 122 ? -7.918 -5.934 -14.398 1 94.5 122 LEU B C 1
ATOM 5078 O O . LEU B 1 122 ? -7.098 -6.133 -15.297 1 94.5 122 LEU B O 1
ATOM 5082 N N . THR B 1 123 ? -7.582 -5.969 -13.117 1 93.62 123 THR B N 1
ATOM 5083 C CA . THR B 1 123 ? -6.254 -6.438 -12.727 1 93.62 123 THR B CA 1
ATOM 5084 C C . THR B 1 123 ? -5.996 -7.84 -13.266 1 93.62 123 THR B C 1
ATOM 5086 O O . THR B 1 123 ? -4.973 -8.086 -13.906 1 93.62 123 THR B O 1
ATOM 5089 N N . SER B 1 124 ? -6.957 -8.703 -13.031 1 90.12 124 SER B N 1
ATOM 5090 C CA . SER B 1 124 ? -6.836 -10.07 -13.523 1 90.12 124 SER B CA 1
ATOM 5091 C C . SER B 1 124 ? -6.773 -10.102 -15.047 1 90.12 124 SER B C 1
ATOM 5093 O O . SER B 1 124 ? -6.035 -10.898 -15.633 1 90.12 124 SER B O 1
ATOM 5095 N N . TYR B 1 125 ? -7.598 -9.289 -15.648 1 89.62 125 TYR B N 1
ATOM 5096 C CA . TYR B 1 125 ? -7.637 -9.172 -17.094 1 89.62 125 TYR B CA 1
ATOM 5097 C C . TYR B 1 125 ? -6.285 -8.742 -17.641 1 89.62 125 TYR B C 1
ATOM 5099 O O . TYR B 1 125 ? -5.781 -9.328 -18.609 1 89.62 125 TYR B O 1
ATOM 5107 N N . LEU B 1 126 ? -5.68 -7.773 -17.078 1 91.31 126 LEU B N 1
ATOM 5108 C CA . LEU B 1 126 ? -4.414 -7.223 -17.547 1 91.31 126 LEU B CA 1
ATOM 5109 C C . LEU B 1 126 ? -3.285 -8.234 -17.391 1 91.31 126 LEU B C 1
ATOM 5111 O O . LEU B 1 126 ? -2.422 -8.359 -18.25 1 91.31 126 LEU B O 1
ATOM 5115 N N . PHE B 1 127 ? -3.307 -8.969 -16.328 1 87.19 127 PHE B N 1
ATOM 5116 C CA . PHE B 1 127 ? -2.295 -10 -16.141 1 87.19 127 PHE B CA 1
ATOM 5117 C C . PHE B 1 127 ? -2.479 -11.133 -17.156 1 87.19 127 PHE B C 1
ATOM 5119 O O . PHE B 1 127 ? -1.499 -11.68 -17.656 1 87.19 127 PHE B O 1
ATOM 5126 N N . ALA B 1 128 ? -3.76 -11.406 -17.359 1 83.31 128 ALA B N 1
ATOM 5127 C CA . ALA B 1 128 ? -4.023 -12.438 -18.359 1 83.31 128 ALA B CA 1
ATOM 5128 C C . ALA B 1 128 ? -3.52 -12.008 -19.734 1 83.31 128 ALA B C 1
ATOM 5130 O O . ALA B 1 128 ? -3.102 -12.844 -20.531 1 83.31 128 ALA B O 1
ATOM 5131 N N . LYS B 1 129 ? -3.512 -10.703 -19.969 1 84.44 129 LYS B N 1
ATOM 5132 C CA . LYS B 1 129 ? -3.041 -10.148 -21.234 1 84.44 129 LYS B CA 1
ATOM 5133 C C . LYS B 1 129 ? -1.537 -9.891 -21.203 1 84.44 129 LYS B C 1
ATOM 5135 O O . LYS B 1 129 ? -0.966 -9.367 -22.156 1 84.44 129 LYS B O 1
ATOM 5140 N N . GLU B 1 130 ? -0.943 -10.227 -20.062 1 83.25 130 GLU B N 1
ATOM 5141 C CA . GLU B 1 130 ? 0.492 -10.078 -19.828 1 83.25 130 GLU B CA 1
ATOM 5142 C C . GLU B 1 130 ? 0.909 -8.609 -19.859 1 83.25 130 GLU B C 1
ATOM 5144 O O . GLU B 1 130 ? 1.982 -8.273 -20.359 1 83.25 130 GLU B O 1
ATOM 5149 N N . LYS B 1 131 ? -0.021 -7.797 -19.609 1 88.56 131 LYS B N 1
ATOM 5150 C CA . LYS B 1 131 ? 0.28 -6.395 -19.344 1 88.56 131 LYS B CA 1
ATOM 5151 C C . LYS B 1 131 ? 0.569 -6.16 -17.859 1 88.56 131 LYS B C 1
ATOM 5153 O O . LYS B 1 131 ? -0.22 -5.52 -17.172 1 88.56 131 LYS B O 1
ATOM 5158 N N . TYR B 1 132 ? 1.702 -6.551 -17.5 1 87.62 132 TYR B N 1
ATOM 5159 C CA . TYR B 1 132 ? 2.049 -6.734 -16.094 1 87.62 132 TYR B CA 1
ATOM 5160 C C . TYR B 1 132 ? 2.15 -5.395 -15.375 1 87.62 132 TYR B C 1
ATOM 5162 O O . TYR B 1 132 ? 1.664 -5.246 -14.25 1 87.62 132 TYR B O 1
ATOM 5170 N N . SER B 1 133 ? 2.803 -4.406 -16.016 1 88.56 133 SER B N 1
ATOM 5171 C CA . SER B 1 133 ? 2.969 -3.104 -15.383 1 88.56 133 SER B CA 1
ATOM 5172 C C . SER B 1 133 ? 1.62 -2.439 -15.117 1 88.56 133 SER B C 1
ATOM 5174 O O . SER B 1 133 ? 1.386 -1.903 -14.031 1 88.56 133 SER B O 1
ATOM 5176 N N . LEU B 1 134 ? 0.759 -2.52 -16.109 1 92.06 134 LEU B N 1
ATOM 5177 C CA . LEU B 1 134 ? -0.573 -1.945 -15.953 1 92.06 134 LEU B CA 1
ATOM 5178 C C . LEU B 1 134 ? -1.378 -2.705 -14.906 1 92.06 134 LEU B C 1
ATOM 5180 O O . LEU B 1 134 ? -2.152 -2.107 -14.156 1 92.06 134 LEU B O 1
ATOM 5184 N N . GLY B 1 135 ? -1.192 -4.039 -14.969 1 93.06 135 GLY B N 1
ATOM 5185 C CA . GLY B 1 135 ? -1.869 -4.848 -13.969 1 93.06 135 GLY B CA 1
ATOM 5186 C C . GLY B 1 135 ? -1.454 -4.508 -12.547 1 93.06 135 GLY B C 1
ATOM 5187 O O . GLY B 1 135 ? -2.301 -4.402 -11.656 1 93.06 135 GLY B O 1
ATOM 5188 N N . TYR B 1 136 ? -0.159 -4.309 -12.383 1 93.62 136 TYR B N 1
ATOM 5189 C CA . TYR B 1 136 ? 0.355 -3.945 -11.062 1 93.62 136 TYR B CA 1
ATOM 5190 C C . TYR B 1 136 ? -0.219 -2.611 -10.602 1 93.62 136 TYR B C 1
ATOM 5192 O O . TYR B 1 136 ? -0.613 -2.467 -9.445 1 93.62 136 TYR B O 1
ATOM 5200 N N . HIS B 1 137 ? -0.306 -1.689 -11.492 1 93.69 137 HIS B N 1
ATOM 5201 C CA . HIS B 1 137 ? -0.852 -0.373 -11.18 1 93.69 137 HIS B CA 1
ATOM 5202 C C . HIS B 1 137 ? -2.342 -0.454 -10.867 1 93.69 137 HIS B C 1
ATOM 5204 O O . HIS B 1 137 ? -2.812 0.167 -9.914 1 93.69 137 HIS B O 1
ATOM 5210 N N . MET B 1 138 ? -3.068 -1.188 -11.68 1 94.69 138 MET B N 1
ATOM 5211 C CA . MET B 1 138 ? -4.504 -1.369 -11.469 1 94.69 138 MET B CA 1
ATOM 5212 C C . MET B 1 138 ? -4.781 -2.047 -10.133 1 94.69 138 MET B C 1
ATOM 5214 O O . MET B 1 138 ? -5.719 -1.677 -9.43 1 94.69 138 MET B O 1
ATOM 5218 N N . CYS B 1 139 ? -3.977 -2.982 -9.797 1 95.44 139 CYS B N 1
ATOM 5219 C CA . CYS B 1 139 ? -4.094 -3.66 -8.508 1 95.44 139 CYS B CA 1
ATOM 5220 C C . CYS B 1 139 ? -3.922 -2.678 -7.359 1 95.44 139 CYS B C 1
ATOM 5222 O O . CYS B 1 139 ? -4.691 -2.703 -6.395 1 95.44 139 CYS B O 1
ATOM 5224 N N . GLY B 1 140 ? -2.92 -1.865 -7.504 1 95.5 140 GLY B N 1
ATOM 5225 C CA . GLY B 1 140 ? -2.709 -0.85 -6.484 1 95.5 140 GLY B CA 1
ATOM 5226 C C . GLY B 1 140 ? -3.904 0.065 -6.301 1 95.5 140 GLY B C 1
ATOM 5227 O O . GLY B 1 140 ? -4.254 0.418 -5.172 1 95.5 140 GLY B O 1
ATOM 5228 N N . ALA B 1 141 ? -4.496 0.433 -7.395 1 95.12 141 ALA B N 1
ATOM 5229 C CA . ALA B 1 141 ? -5.68 1.284 -7.344 1 95.12 141 ALA B CA 1
ATOM 5230 C C . ALA B 1 141 ? -6.828 0.583 -6.625 1 95.12 141 ALA B C 1
ATOM 5232 O O . ALA B 1 141 ? -7.547 1.201 -5.836 1 95.12 141 ALA B O 1
ATOM 5233 N N . ALA B 1 142 ? -7.02 -0.667 -6.918 1 97 142 ALA B N 1
ATOM 5234 C CA . ALA B 1 142 ? -8.07 -1.442 -6.27 1 97 142 ALA B CA 1
ATOM 5235 C C . ALA B 1 142 ? -7.855 -1.506 -4.762 1 97 142 ALA B C 1
ATOM 5237 O O . ALA B 1 142 ? -8.805 -1.352 -3.982 1 97 142 ALA B O 1
ATOM 5238 N N . VAL B 1 143 ? -6.621 -1.72 -4.367 1 97.38 143 VAL B N 1
ATOM 5239 C CA . VAL B 1 143 ? -6.273 -1.838 -2.955 1 97.38 143 VAL B CA 1
ATOM 5240 C C . VAL B 1 143 ? -6.57 -0.523 -2.238 1 97.38 143 VAL B C 1
ATOM 5242 O O . VAL B 1 143 ? -7.191 -0.516 -1.174 1 97.38 143 VAL B O 1
ATOM 5245 N N . ARG B 1 144 ? -6.164 0.57 -2.816 1 95.81 144 ARG B N 1
ATOM 5246 C CA . ARG B 1 144 ? -6.371 1.877 -2.201 1 95.81 144 ARG B CA 1
ATOM 5247 C C . ARG B 1 144 ? -7.855 2.195 -2.078 1 95.81 144 ARG B C 1
ATOM 5249 O O . ARG B 1 144 ? -8.297 2.764 -1.076 1 95.81 144 ARG B O 1
ATOM 5256 N N . LEU B 1 145 ? -8.547 1.861 -3.088 1 96.69 145 LEU B N 1
ATOM 5257 C CA . LEU B 1 145 ? -9.984 2.125 -3.041 1 96.69 145 LEU B CA 1
ATOM 5258 C C . LEU B 1 145 ? -10.664 1.241 -2.002 1 96.69 145 LEU B C 1
ATOM 5260 O O . LEU B 1 145 ? -11.609 1.674 -1.335 1 96.69 145 LEU B O 1
ATOM 5264 N N . ALA B 1 146 ? -10.227 -0.005 -1.907 1 97.5 146 ALA B N 1
ATOM 5265 C CA . ALA B 1 146 ? -10.773 -0.893 -0.885 1 97.5 146 ALA B CA 1
ATOM 5266 C C . ALA B 1 146 ? -10.547 -0.328 0.513 1 97.5 146 ALA B C 1
ATOM 5268 O O . ALA B 1 146 ? -11.43 -0.379 1.365 1 97.5 146 ALA B O 1
ATOM 5269 N N . ILE B 1 147 ? -9.383 0.248 0.757 1 95.44 147 ILE B N 1
ATOM 5270 C CA . ILE B 1 147 ? -9.055 0.85 2.045 1 95.44 147 ILE B CA 1
ATOM 5271 C C . ILE B 1 147 ? -9.945 2.066 2.287 1 95.44 147 ILE B C 1
ATOM 5273 O O . ILE B 1 147 ? -10.5 2.23 3.377 1 95.44 147 ILE B O 1
ATOM 5277 N N . ALA B 1 148 ? -10.086 2.854 1.235 1 94.5 148 ALA B N 1
ATOM 5278 C CA . ALA B 1 148 ? -10.914 4.047 1.357 1 94.5 148 ALA B CA 1
ATOM 5279 C C . ALA B 1 148 ? -12.359 3.676 1.706 1 94.5 148 ALA B C 1
ATOM 5281 O O . ALA B 1 148 ? -13.023 4.395 2.449 1 94.5 148 ALA B O 1
ATOM 5282 N N . CYS B 1 149 ? -12.82 2.525 1.203 1 95.88 149 CYS B N 1
ATOM 5283 C CA . CYS B 1 149 ? -14.188 2.074 1.432 1 95.88 149 CYS B CA 1
ATOM 5284 C C . CYS B 1 149 ? -14.305 1.339 2.762 1 95.88 149 CYS B C 1
ATOM 5286 O O . CYS B 1 149 ? -15.406 0.98 3.184 1 95.88 149 CYS B O 1
ATOM 5288 N N . GLY B 1 150 ? -13.203 1.096 3.43 1 93.62 150 GLY B N 1
ATOM 5289 C CA . GLY B 1 150 ? -13.203 0.413 4.715 1 93.62 150 GLY B CA 1
ATOM 5290 C C . GLY B 1 150 ? -13.453 -1.078 4.598 1 93.62 150 GLY B C 1
ATOM 5291 O O . GLY B 1 150 ? -13.93 -1.709 5.543 1 93.62 150 GLY B O 1
ATOM 5292 N N . LEU B 1 151 ? -13.109 -1.65 3.434 1 96.81 151 LEU B N 1
ATOM 5293 C CA . LEU B 1 151 ? -13.398 -3.064 3.219 1 96.81 151 LEU B CA 1
ATOM 5294 C C . LEU B 1 151 ? -12.414 -3.941 3.986 1 96.81 151 LEU B C 1
ATOM 5296 O O . LEU B 1 151 ? -12.695 -5.113 4.254 1 96.81 151 LEU B O 1
ATOM 5300 N N . ASP B 1 152 ? -11.273 -3.477 4.363 1 94.81 152 ASP B N 1
ATOM 5301 C CA . ASP B 1 152 ? -10.227 -4.234 5.047 1 94.81 152 ASP B CA 1
ATOM 5302 C C . ASP B 1 152 ? -10.484 -4.297 6.551 1 94.81 152 ASP B C 1
ATOM 5304 O O . ASP B 1 152 ? -9.797 -5.02 7.277 1 94.81 152 ASP B O 1
ATOM 5308 N N . ARG B 1 153 ? -11.539 -3.635 6.984 1 91.88 153 ARG B N 1
ATOM 5309 C CA . ARG B 1 153 ? -11.75 -3.549 8.422 1 91.88 153 ARG B CA 1
ATOM 5310 C C . ARG B 1 153 ? -13.234 -3.654 8.766 1 91.88 153 ARG B C 1
ATOM 5312 O O . ARG B 1 153 ? -13.75 -2.875 9.562 1 91.88 153 ARG B O 1
ATOM 5319 N N . ILE B 1 154 ? -13.914 -4.527 8.047 1 93.56 154 ILE B N 1
ATOM 5320 C CA . ILE B 1 154 ? -15.281 -4.867 8.422 1 93.56 154 ILE B CA 1
ATOM 5321 C C . ILE B 1 154 ? -15.281 -5.66 9.727 1 93.56 154 ILE B C 1
ATOM 5323 O O . ILE B 1 154 ? -14.695 -6.742 9.805 1 93.56 154 ILE B O 1
ATOM 5327 N N . PRO B 1 155 ? -15.969 -5.215 10.711 1 87.44 155 PRO B N 1
ATOM 5328 C CA . PRO B 1 155 ? -15.797 -5.785 12.047 1 87.44 155 PRO B CA 1
ATOM 5329 C C . PRO B 1 155 ? -16.359 -7.199 12.164 1 87.44 155 PRO B C 1
ATOM 5331 O O . PRO B 1 155 ? -15.859 -8.008 12.945 1 87.44 155 PRO B O 1
ATOM 5334 N N . SER B 1 156 ? -17.5 -7.398 11.461 1 92.5 156 SER B N 1
ATOM 5335 C CA . SER B 1 156 ? -18.156 -8.695 11.562 1 92.5 156 SER B CA 1
ATOM 5336 C C . SER B 1 156 ? -18.969 -9.008 10.312 1 92.5 156 SER B C 1
ATOM 5338 O O . SER B 1 156 ? -19.359 -8.102 9.578 1 92.5 156 SER B O 1
ATOM 5340 N N . SER B 1 157 ? -19.219 -10.266 10.18 1 93.44 157 SER B N 1
ATOM 5341 C CA . SER B 1 157 ? -20.047 -10.711 9.062 1 93.44 157 SER B CA 1
ATOM 5342 C C . SER B 1 157 ? -21.5 -10.344 9.273 1 93.44 157 SER B C 1
ATOM 5344 O O . SER B 1 157 ? -22.312 -10.445 8.344 1 93.44 157 SER B O 1
ATOM 5346 N N . VAL B 1 158 ? -21.797 -9.93 10.477 1 94 158 VAL B N 1
ATOM 5347 C CA . VAL B 1 158 ? -23.172 -9.508 10.758 1 94 158 VAL B CA 1
ATOM 5348 C C . VAL B 1 158 ? -23.172 -8.055 11.234 1 94 158 VAL B C 1
ATOM 5350 O O . VAL B 1 158 ? -24.047 -7.648 12 1 94 158 VAL B O 1
ATOM 5353 N N . TRP B 1 159 ? -22.25 -7.363 10.82 1 90.94 159 TRP B N 1
ATOM 5354 C CA . TRP B 1 159 ? -22.078 -5.977 11.25 1 90.94 159 TRP B CA 1
ATOM 5355 C C . TRP B 1 159 ? -23.281 -5.129 10.82 1 90.94 159 TRP B C 1
ATOM 5357 O O . TRP B 1 159 ? -23.766 -5.262 9.7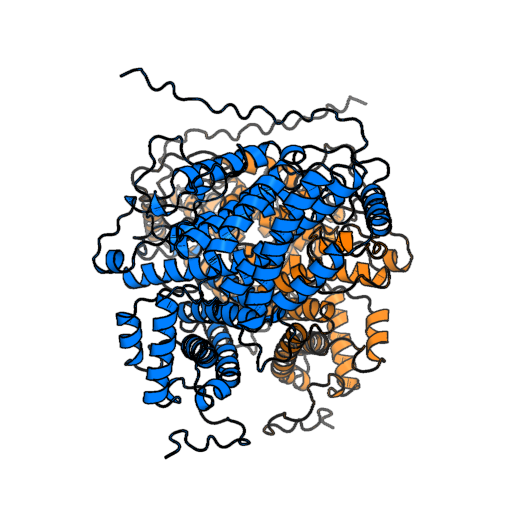03 1 90.94 159 TRP B O 1
ATOM 5367 N N . THR B 1 160 ? -23.719 -4.336 11.75 1 86.38 160 THR B N 1
ATOM 5368 C CA . THR B 1 160 ? -24.734 -3.334 11.477 1 86.38 160 THR B CA 1
ATOM 5369 C C . THR B 1 160 ? -24.25 -1.944 11.891 1 86.38 160 THR B C 1
ATOM 5371 O O . THR B 1 160 ? -23.547 -1.798 12.891 1 86.38 160 THR B O 1
ATOM 5374 N N . ALA B 1 161 ? -24.672 -1.022 11.078 1 82.12 161 ALA B N 1
ATOM 5375 C CA . ALA B 1 161 ? -24.25 0.344 11.375 1 82.12 161 ALA B CA 1
ATOM 5376 C C . ALA B 1 161 ? -24.828 0.811 12.711 1 82.12 161 ALA B C 1
ATOM 5378 O O . ALA B 1 161 ? -26 0.62 13 1 82.12 161 ALA B O 1
ATOM 5379 N N . PRO B 1 162 ? -23.906 1.32 13.461 1 75.06 162 PRO B N 1
ATOM 5380 C CA . PRO B 1 162 ? -24.453 1.919 14.68 1 75.06 162 PRO B CA 1
ATOM 5381 C C . PRO B 1 162 ? -25.312 3.152 14.406 1 75.06 162 PRO B C 1
ATOM 5383 O O . PRO B 1 162 ? -25.203 3.752 13.328 1 75.06 162 PRO B O 1
ATOM 5386 N N . PRO B 1 163 ? -26.156 3.373 15.375 1 75.62 163 PRO B N 1
ATOM 5387 C CA . PRO B 1 163 ? -26.906 4.621 15.203 1 75.62 163 PRO B CA 1
ATOM 5388 C C . PRO B 1 163 ? -26 5.84 15.062 1 75.62 163 PRO B C 1
ATOM 5390 O O . PRO B 1 163 ? -24.844 5.812 15.492 1 75.62 163 PRO B O 1
ATOM 5393 N N . PRO B 1 164 ? -26.516 6.828 14.352 1 73.81 164 PRO B N 1
ATOM 5394 C CA . PRO B 1 164 ? -25.688 8.023 14.164 1 73.81 164 PRO B CA 1
ATOM 5395 C C . PRO B 1 164 ? -25.156 8.586 15.477 1 73.81 164 PRO B C 1
ATOM 5397 O O . PRO B 1 164 ? -25.859 8.586 16.484 1 73.81 164 PRO B O 1
ATOM 5400 N N . PHE B 1 165 ? -23.938 8.867 15.375 1 70.44 165 PHE B N 1
ATOM 5401 C CA . PHE B 1 165 ? -23.266 9.414 16.547 1 70.44 165 PHE B CA 1
ATOM 5402 C C . PHE B 1 165 ? -23.703 10.859 16.797 1 70.44 165 PHE B C 1
ATOM 5404 O O . PHE B 1 165 ? -24.016 11.586 15.852 1 70.44 165 PHE B O 1
ATOM 5411 N N . ASN B 1 166 ? -23.688 11.031 18.109 1 76.38 166 ASN B N 1
ATOM 5412 C CA . ASN B 1 166 ? -23.734 12.453 18.453 1 76.38 166 ASN B CA 1
ATOM 5413 C C . ASN B 1 166 ? -22.641 13.242 17.734 1 76.38 166 ASN B C 1
ATOM 5415 O O . ASN B 1 166 ? -21.516 12.758 17.609 1 76.38 166 ASN B O 1
ATOM 5419 N N . ALA B 1 167 ? -23.016 14.375 17.297 1 74 167 ALA B N 1
ATOM 5420 C CA . ALA B 1 167 ? -22.109 15.211 16.5 1 74 167 ALA B CA 1
ATOM 5421 C C . ALA B 1 167 ? -20.797 15.445 17.234 1 74 167 ALA B C 1
ATOM 5423 O O . ALA B 1 167 ? -19.734 15.508 16.609 1 74 167 ALA B O 1
ATOM 5424 N N . ALA B 1 168 ? -20.906 15.578 18.516 1 78.5 168 ALA B N 1
ATOM 5425 C CA . ALA B 1 168 ? -19.703 15.836 19.297 1 78.5 168 ALA B CA 1
ATOM 5426 C C . ALA B 1 168 ? -18.75 14.656 19.219 1 78.5 168 ALA B C 1
ATOM 5428 O O . ALA B 1 168 ? -17.531 14.844 19.156 1 78.5 168 ALA B O 1
ATOM 5429 N N . ILE B 1 169 ? -19.297 13.5 19.266 1 73.75 169 ILE B N 1
ATOM 5430 C CA . ILE B 1 169 ? -18.484 12.297 19.219 1 73.75 169 ILE B CA 1
ATOM 5431 C C . ILE B 1 169 ? -17.828 12.172 17.844 1 73.75 169 ILE B C 1
ATOM 5433 O O . ILE B 1 169 ? -16.609 11.992 17.75 1 73.75 169 ILE B O 1
ATOM 5437 N N . HIS B 1 170 ? -18.578 12.352 16.875 1 70.5 170 HIS B N 1
ATOM 5438 C CA . HIS B 1 170 ? -18.109 12.18 15.5 1 70.5 170 HIS B CA 1
ATOM 5439 C C . HIS B 1 170 ? -17.031 13.203 15.148 1 70.5 170 HIS B C 1
ATOM 5441 O O . HIS B 1 170 ? -16.047 12.867 14.477 1 70.5 170 HIS B O 1
ATOM 5447 N N . CYS B 1 171 ? -17.203 14.328 15.656 1 72.06 171 CYS B N 1
ATOM 5448 C CA . CYS B 1 171 ? -16.328 15.422 15.25 1 72.06 171 CYS B CA 1
ATOM 5449 C C . CYS B 1 171 ? -15.047 15.43 16.078 1 72.06 171 CYS B C 1
ATOM 5451 O O . CYS B 1 171 ? -13.969 15.734 15.562 1 72.06 171 CYS B O 1
ATOM 5453 N N . THR B 1 172 ? -15.227 15.047 17.312 1 77.31 172 THR B N 1
ATOM 5454 C CA . THR B 1 172 ? -14.078 15.258 18.188 1 77.31 172 THR B CA 1
ATOM 5455 C C . THR B 1 172 ? -13.242 13.992 18.281 1 77.31 172 THR B C 1
ATOM 5457 O O . THR B 1 172 ? -12.07 14.047 18.656 1 77.31 172 THR B O 1
ATOM 5460 N N . LEU B 1 173 ? -13.891 12.883 18.078 1 70.12 173 LEU B N 1
ATOM 5461 C CA . LEU B 1 173 ? -13.148 11.633 18.125 1 70.12 173 LEU B CA 1
ATOM 5462 C C . LEU B 1 173 ? -12.898 11.094 16.719 1 70.12 173 LEU B C 1
ATOM 5464 O O . LEU B 1 173 ? -13.812 10.57 16.078 1 70.12 173 LEU B O 1
ATOM 5468 N N . ARG B 1 174 ? -11.852 11.531 16.094 1 69.94 174 ARG B N 1
ATOM 5469 C CA . ARG B 1 174 ? -11.531 11.133 14.719 1 69.94 174 ARG B CA 1
ATOM 5470 C C . ARG B 1 174 ? -11.461 9.617 14.586 1 69.94 174 ARG B C 1
ATOM 5472 O O . ARG B 1 174 ? -10.641 8.969 15.242 1 69.94 174 ARG B O 1
ATOM 5479 N N . THR B 1 175 ? -12.398 8.953 14.055 1 64.88 175 THR B N 1
ATOM 5480 C CA . THR B 1 175 ? -12.375 7.5 13.906 1 64.88 175 THR B CA 1
ATOM 5481 C C . THR B 1 175 ? -12.047 7.109 12.461 1 64.88 175 THR B C 1
ATOM 5483 O O . THR B 1 175 ? -11.992 5.926 12.133 1 64.88 175 THR B O 1
ATOM 5486 N N . GLY B 1 176 ? -11.594 7.812 11.727 1 65.5 176 GLY B N 1
ATOM 5487 C CA . GLY B 1 176 ? -11.359 7.473 10.336 1 65.5 176 GLY B CA 1
ATOM 5488 C C . GLY B 1 176 ? -12.633 7.344 9.523 1 65.5 176 GLY B C 1
ATOM 5489 O O . GLY B 1 176 ? -13.688 7 10.062 1 65.5 176 GLY B O 1
ATOM 5490 N N . GLY B 1 177 ? -12.734 7.828 8.445 1 75.69 177 GLY B N 1
ATOM 5491 C CA . GLY B 1 177 ? -13.953 7.832 7.66 1 75.69 177 GLY B CA 1
ATOM 5492 C C . GLY B 1 177 ? -13.977 6.754 6.594 1 75.69 177 GLY B C 1
ATOM 5493 O O . GLY B 1 177 ? -13.055 5.941 6.504 1 75.69 177 GLY B O 1
ATOM 5494 N N . TYR B 1 178 ? -15.18 6.465 6.082 1 81.62 178 TYR B N 1
ATOM 5495 C CA . TYR B 1 178 ? -15.43 5.566 4.957 1 81.62 178 TYR B CA 1
ATOM 5496 C C . TYR B 1 178 ? -15.906 6.344 3.736 1 81.62 178 TYR B C 1
ATOM 5498 O O . TYR B 1 178 ? -16.656 7.316 3.863 1 81.62 178 TYR B O 1
ATOM 5506 N N . SER B 1 179 ? -15.477 5.887 2.641 1 87.62 179 SER B N 1
ATOM 5507 C CA . SER B 1 179 ? -15.883 6.555 1.408 1 87.62 179 SER B CA 1
ATOM 5508 C C . SER B 1 179 ? -17.266 6.086 0.951 1 87.62 179 SER B C 1
ATOM 5510 O O . SER B 1 179 ? -17.812 6.617 -0.011 1 87.62 179 SER B O 1
ATOM 5512 N N . ILE B 1 180 ? -17.766 5.043 1.615 1 91.81 180 ILE B N 1
ATOM 5513 C CA . ILE B 1 180 ? -19.094 4.539 1.271 1 91.81 180 ILE B CA 1
ATOM 5514 C C . ILE B 1 180 ? -19.953 4.457 2.527 1 91.81 180 ILE B C 1
ATOM 5516 O O . ILE B 1 180 ? -19.438 4.25 3.629 1 91.81 180 ILE B O 1
ATOM 5520 N N . PRO B 1 181 ? -21.266 4.707 2.355 1 90.31 181 PRO B N 1
ATOM 5521 C CA . PRO B 1 181 ? -22.156 4.574 3.506 1 90.31 181 PRO B CA 1
ATOM 5522 C C . PRO B 1 181 ? -22.281 3.133 3.996 1 90.31 181 PRO B C 1
ATOM 5524 O O . PRO B 1 181 ? -21.828 2.207 3.318 1 90.31 181 PRO B O 1
ATOM 5527 N N . PRO B 1 182 ? -22.844 2.973 5.145 1 90.62 182 PRO B N 1
ATOM 5528 C CA . PRO B 1 182 ? -23.062 1.612 5.648 1 90.62 182 PRO B CA 1
ATOM 5529 C C . PRO B 1 182 ? -23.922 0.765 4.719 1 90.62 182 PRO B C 1
ATOM 5531 O O . PRO B 1 182 ? -24.719 1.306 3.951 1 90.62 182 PRO B O 1
ATOM 5534 N N . PRO B 1 183 ? -23.672 -0.526 4.758 1 94.12 183 PRO B N 1
ATOM 5535 C CA . PRO B 1 183 ? -24.469 -1.394 3.893 1 94.12 183 PRO B CA 1
ATOM 5536 C C . PRO B 1 183 ? -25.953 -1.362 4.242 1 94.12 183 PRO B C 1
ATOM 5538 O O . PRO B 1 183 ? -26.312 -1.283 5.418 1 94.12 183 PRO B O 1
ATOM 5541 N N . ASP B 1 184 ? -26.797 -1.583 3.266 1 91.56 184 ASP B N 1
ATOM 5542 C CA . ASP B 1 184 ? -28.25 -1.502 3.422 1 91.56 184 ASP B CA 1
ATOM 5543 C C . ASP B 1 184 ? -28.812 -2.789 4.02 1 91.56 184 ASP B C 1
ATOM 5545 O O . ASP B 1 184 ? -29.844 -2.77 4.691 1 91.56 184 ASP B O 1
ATOM 5549 N N . ASP B 1 185 ? -28.234 -3.867 3.73 1 94.25 185 ASP B N 1
ATOM 5550 C CA . ASP B 1 185 ? -28.734 -5.172 4.141 1 94.25 185 ASP B CA 1
ATOM 5551 C C . ASP B 1 185 ? -27.609 -6.195 4.234 1 94.25 185 ASP B C 1
ATOM 5553 O O . ASP B 1 185 ? -26.469 -5.902 3.855 1 94.25 185 ASP B O 1
ATOM 5557 N N . PRO B 1 186 ? -27.859 -7.344 4.742 1 94.81 186 PRO B N 1
ATOM 5558 C CA . PRO B 1 186 ? -26.828 -8.359 4.934 1 94.81 186 PRO B CA 1
ATOM 5559 C C . PRO B 1 186 ? -26.203 -8.828 3.617 1 94.81 186 PRO B C 1
ATOM 5561 O O . PRO B 1 186 ? -25.031 -9.195 3.58 1 94.81 186 PRO B O 1
ATOM 5564 N N . VAL B 1 187 ? -26.984 -8.82 2.613 1 95.69 187 VAL B N 1
ATOM 5565 C CA . VAL B 1 187 ? -26.469 -9.258 1.32 1 95.69 187 VAL B CA 1
ATOM 5566 C C . VAL B 1 187 ? -25.406 -8.273 0.825 1 95.69 187 VAL B C 1
ATOM 5568 O O . VAL B 1 187 ? -24.375 -8.688 0.299 1 95.69 187 VAL B O 1
ATOM 5571 N N . GLU B 1 188 ? -25.656 -7.027 0.941 1 95.5 188 GLU B N 1
ATOM 5572 C CA . GLU B 1 188 ? -24.656 -6.047 0.56 1 95.5 188 GLU B CA 1
ATOM 5573 C C . GLU B 1 188 ? -23.391 -6.18 1.42 1 95.5 188 GLU B C 1
ATOM 5575 O O . GLU B 1 188 ? -22.281 -6 0.931 1 95.5 188 GLU B O 1
ATOM 5580 N N . LEU B 1 189 ? -23.641 -6.395 2.701 1 96.81 189 LEU B N 1
ATOM 5581 C CA . LEU B 1 189 ? -22.484 -6.617 3.574 1 96.81 189 LEU B CA 1
ATOM 5582 C C . LEU B 1 189 ? -21.656 -7.797 3.084 1 96.81 189 LEU B C 1
ATOM 5584 O O . LEU B 1 189 ? -20.422 -7.715 3.039 1 96.81 189 LEU B O 1
ATOM 5588 N N . ALA B 1 190 ? -22.359 -8.836 2.744 1 96.31 190 ALA B N 1
ATOM 5589 C CA . ALA B 1 190 ? -21.672 -10.016 2.205 1 96.31 190 ALA B CA 1
ATOM 5590 C C . ALA B 1 190 ? -20.891 -9.664 0.945 1 96.31 190 ALA B C 1
ATOM 5592 O O . ALA B 1 190 ? -19.766 -10.109 0.768 1 96.31 190 ALA B O 1
ATOM 5593 N N . GLU B 1 191 ? -21.484 -8.906 0.103 1 96.38 191 GLU B N 1
ATOM 5594 C CA . GLU B 1 191 ? -20.828 -8.5 -1.136 1 96.38 191 GLU B CA 1
ATOM 5595 C C . GLU B 1 191 ? -19.578 -7.672 -0.851 1 96.38 191 GLU B C 1
ATOM 5597 O O . GLU B 1 191 ? -18.594 -7.766 -1.576 1 96.38 191 GLU B O 1
ATOM 5602 N N . ARG B 1 192 ? -19.625 -6.836 0.13 1 97.25 192 ARG B N 1
ATOM 5603 C CA . ARG B 1 192 ? -18.453 -6.055 0.521 1 97.25 192 ARG B CA 1
ATOM 5604 C C . ARG B 1 192 ? -17.328 -6.957 1.02 1 97.25 192 ARG B C 1
ATOM 5606 O O . ARG B 1 192 ? -16.172 -6.75 0.679 1 97.25 192 ARG B O 1
ATOM 5613 N N . ILE B 1 193 ? -17.703 -7.93 1.816 1 96.88 193 ILE B N 1
ATOM 5614 C CA . ILE B 1 193 ? -16.719 -8.875 2.326 1 96.88 193 ILE B CA 1
ATOM 5615 C C . ILE B 1 193 ? -16.078 -9.633 1.164 1 96.88 193 ILE B C 1
ATOM 5617 O O . ILE B 1 193 ? -14.852 -9.734 1.083 1 96.88 193 ILE B O 1
ATOM 5621 N N . TYR B 1 194 ? -16.891 -10.07 0.254 1 95.69 194 TYR B N 1
ATOM 5622 C CA . TYR B 1 194 ? -16.391 -10.797 -0.907 1 95.69 194 TYR B CA 1
ATOM 5623 C C . TYR B 1 194 ? -15.516 -9.891 -1.773 1 95.69 194 TYR B C 1
ATOM 5625 O O . TYR B 1 194 ? -14.492 -10.32 -2.305 1 95.69 194 TYR B O 1
ATOM 5633 N N . ALA B 1 195 ? -15.93 -8.664 -1.982 1 96.56 195 ALA B N 1
ATOM 5634 C CA . ALA B 1 195 ? -15.141 -7.723 -2.773 1 96.56 195 ALA B CA 1
ATOM 5635 C C . ALA B 1 195 ? -13.766 -7.508 -2.158 1 96.56 195 ALA B C 1
ATOM 5637 O O . ALA 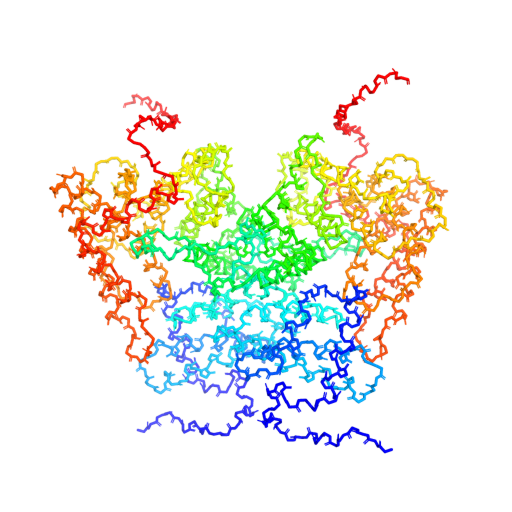B 1 195 ? -12.758 -7.461 -2.871 1 96.56 195 ALA B O 1
ATOM 5638 N N . PHE B 1 196 ? -13.734 -7.406 -0.822 1 97.31 196 PHE B N 1
ATOM 5639 C CA . PHE B 1 196 ? -12.453 -7.238 -0.143 1 97.31 196 PHE B CA 1
ATOM 5640 C C . PHE B 1 196 ? -11.523 -8.406 -0.441 1 97.31 196 PHE B C 1
ATOM 5642 O O . PHE B 1 196 ? -10.359 -8.211 -0.801 1 97.31 196 PHE B O 1
ATOM 5649 N N . TRP B 1 197 ? -11.984 -9.531 -0.276 1 95.69 197 TRP B N 1
ATOM 5650 C CA . TRP B 1 197 ? -11.125 -10.711 -0.383 1 95.69 197 TRP B CA 1
ATOM 5651 C C . TRP B 1 197 ? -10.695 -10.938 -1.827 1 95.69 197 TRP B C 1
ATOM 5653 O O . TRP B 1 197 ? -9.625 -11.5 -2.078 1 95.69 197 TRP B O 1
ATOM 5663 N N . SER B 1 198 ? -11.523 -10.484 -2.789 1 95 198 SER B N 1
ATOM 5664 C CA . SER B 1 198 ? -11.062 -10.508 -4.172 1 95 198 SER B CA 1
ATOM 5665 C C . SER B 1 198 ? -9.875 -9.57 -4.375 1 95 198 SER B C 1
ATOM 5667 O O . SER B 1 198 ? -8.922 -9.914 -5.074 1 95 198 SER B O 1
ATOM 5669 N N . VAL B 1 199 ? -9.93 -8.383 -3.797 1 96.81 199 VAL B N 1
ATOM 5670 C CA . VAL B 1 199 ? -8.82 -7.434 -3.869 1 96.81 199 VAL B CA 1
ATOM 5671 C C . VAL B 1 199 ? -7.598 -8.008 -3.158 1 96.81 199 VAL B C 1
ATOM 5673 O O . VAL B 1 199 ? -6.477 -7.902 -3.658 1 96.81 199 VAL B O 1
ATOM 5676 N N . TYR B 1 200 ? -7.879 -8.602 -2 1 96.38 200 TYR B N 1
ATOM 5677 C CA . TYR B 1 200 ? -6.82 -9.211 -1.204 1 96.38 200 TYR B CA 1
ATOM 5678 C C . TYR B 1 200 ? -6.078 -10.281 -2.004 1 96.38 200 TYR B C 1
ATOM 5680 O O . TYR B 1 200 ? -4.848 -10.344 -1.974 1 96.38 200 TYR B O 1
ATOM 5688 N N . GLU B 1 201 ? -6.816 -11.023 -2.697 1 94.19 201 GLU B N 1
ATOM 5689 C CA . GLU B 1 201 ? -6.246 -12.109 -3.484 1 94.19 201 GLU B CA 1
ATOM 5690 C C . GLU B 1 201 ? -5.328 -11.578 -4.578 1 94.19 201 GLU B C 1
ATOM 5692 O O . GLU B 1 201 ? -4.199 -12.047 -4.734 1 94.19 201 GLU B O 1
ATOM 5697 N N . VAL B 1 202 ? -5.785 -10.648 -5.336 1 94 202 VAL B N 1
ATOM 5698 C CA . VAL B 1 202 ? -4.969 -10.148 -6.434 1 94 202 VAL B CA 1
ATOM 5699 C C . VAL B 1 202 ? -3.76 -9.398 -5.883 1 94 202 VAL B C 1
ATOM 5701 O O . VAL B 1 202 ? -2.678 -9.43 -6.477 1 94 202 VAL B O 1
ATOM 5704 N N . ASP B 1 203 ? -3.936 -8.727 -4.797 1 96.19 203 ASP B N 1
ATOM 5705 C CA . ASP B 1 203 ? -2.822 -8.031 -4.164 1 96.19 203 ASP B CA 1
ATOM 5706 C C . ASP B 1 203 ? -1.717 -9 -3.762 1 96.19 203 ASP B C 1
ATOM 5708 O O . ASP B 1 203 ? -0.542 -8.773 -4.051 1 96.19 203 ASP B O 1
ATOM 5712 N N . LEU B 1 204 ? -2.092 -10.086 -3.109 1 95.62 204 LEU B N 1
ATOM 5713 C CA . LEU B 1 204 ? -1.107 -11.062 -2.662 1 95.62 204 LEU B CA 1
ATOM 5714 C C . LEU B 1 204 ? -0.459 -11.766 -3.852 1 95.62 204 LEU B C 1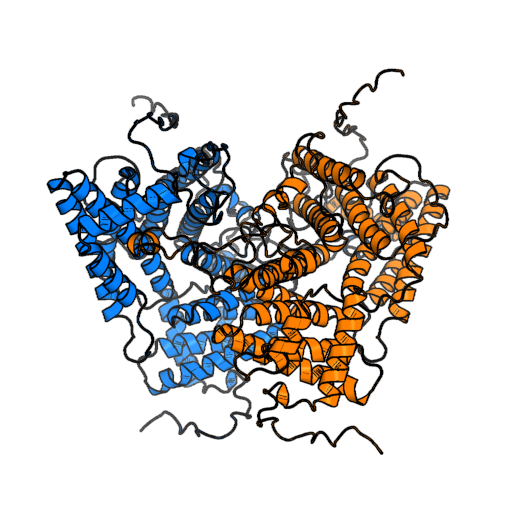
ATOM 5716 O O . LEU B 1 204 ? 0.751 -12 -3.854 1 95.62 204 LEU B O 1
ATOM 5720 N N . CYS B 1 205 ? -1.297 -12.117 -4.82 1 93.44 205 CYS B N 1
ATOM 5721 C CA . CYS B 1 205 ? -0.738 -12.758 -6 1 93.44 205 CYS B CA 1
ATOM 5722 C C . CYS B 1 205 ? 0.323 -11.883 -6.652 1 93.44 205 CYS B C 1
ATOM 5724 O O . CYS B 1 205 ? 1.387 -12.367 -7.039 1 93.44 205 CYS B O 1
ATOM 5726 N N . THR B 1 206 ? 0.033 -10.609 -6.738 1 92.12 206 THR B N 1
ATOM 5727 C CA . THR B 1 206 ? 0.977 -9.688 -7.359 1 92.12 206 THR B CA 1
ATOM 5728 C C . THR B 1 206 ? 2.232 -9.539 -6.508 1 92.12 206 THR B C 1
ATOM 5730 O O . THR B 1 206 ? 3.348 -9.508 -7.031 1 92.12 206 THR B O 1
ATOM 5733 N N . ALA B 1 207 ? 2.035 -9.43 -5.23 1 93 207 ALA B N 1
ATOM 5734 C CA . ALA B 1 207 ? 3.178 -9.305 -4.328 1 93 207 ALA B CA 1
ATOM 5735 C C . ALA B 1 207 ? 4.066 -10.547 -4.395 1 93 207 ALA B C 1
ATOM 5737 O O . ALA B 1 207 ? 5.297 -10.43 -4.41 1 93 207 ALA B O 1
ATOM 5738 N N . ILE B 1 208 ? 3.486 -11.688 -4.445 1 92.5 208 ILE B N 1
ATOM 5739 C CA . ILE B 1 208 ? 4.215 -12.953 -4.496 1 92.5 208 ILE B CA 1
ATOM 5740 C C . ILE B 1 208 ? 4.969 -13.062 -5.816 1 92.5 208 ILE B C 1
ATOM 5742 O O . ILE B 1 208 ? 6.148 -13.414 -5.84 1 92.5 208 ILE B O 1
ATOM 5746 N N . ALA B 1 209 ? 4.277 -12.727 -6.875 1 89.25 209 ALA B N 1
ATOM 5747 C CA . ALA B 1 209 ? 4.867 -12.875 -8.203 1 89.25 209 ALA B CA 1
ATOM 5748 C C . ALA B 1 209 ? 6.066 -11.945 -8.375 1 89.25 209 ALA B C 1
ATOM 5750 O O . ALA B 1 209 ? 7.094 -12.352 -8.93 1 89.25 209 ALA B O 1
ATOM 5751 N N . TYR B 1 210 ? 5.965 -10.734 -7.895 1 88.12 210 TYR B N 1
ATOM 5752 C CA . TYR B 1 210 ? 7.02 -9.758 -8.109 1 88.12 210 TYR B CA 1
ATOM 5753 C C . TYR B 1 210 ? 8.016 -9.758 -6.953 1 88.12 210 TYR B C 1
ATOM 5755 O O . TYR B 1 210 ? 9.109 -9.203 -7.062 1 88.12 210 TYR B O 1
ATOM 5763 N N . LEU B 1 211 ? 7.578 -10.391 -5.812 1 89.19 211 LEU B N 1
ATOM 5764 C CA . LEU B 1 211 ? 8.336 -10.312 -4.57 1 89.19 211 LEU B CA 1
ATOM 5765 C C . LEU B 1 211 ? 8.43 -8.875 -4.078 1 89.19 211 LEU B C 1
ATOM 5767 O O . LEU B 1 211 ? 9.516 -8.406 -3.711 1 89.19 211 LEU B O 1
ATOM 5771 N N . TRP B 1 212 ? 7.371 -8.109 -4.297 1 91.88 212 TRP B N 1
ATOM 5772 C CA . TRP B 1 212 ? 7.23 -6.742 -3.803 1 91.88 212 TRP B CA 1
ATOM 5773 C C . TRP B 1 212 ? 6.285 -6.684 -2.609 1 91.88 212 TRP B C 1
ATOM 5775 O O . TRP B 1 212 ? 5.707 -7.703 -2.221 1 91.88 212 TRP B O 1
ATOM 5785 N N . HIS B 1 213 ? 6.16 -5.535 -2.01 1 92.06 213 HIS B N 1
ATOM 5786 C CA . HIS B 1 213 ? 5.309 -5.371 -0.839 1 92.06 213 HIS B CA 1
ATOM 5787 C C . HIS B 1 213 ? 3.834 -5.504 -1.21 1 92.06 213 HIS B C 1
ATOM 5789 O O . HIS B 1 213 ? 3.424 -5.094 -2.299 1 92.06 213 HIS B O 1
ATOM 5795 N N . THR B 1 214 ? 3.129 -6.074 -0.339 1 94.19 214 THR B N 1
ATOM 5796 C CA . THR B 1 214 ? 1.678 -6.035 -0.485 1 94.19 214 THR B CA 1
ATOM 5797 C C . THR B 1 214 ? 1.148 -4.621 -0.25 1 94.19 214 THR B C 1
ATOM 5799 O O . THR B 1 214 ? 1.762 -3.836 0.475 1 94.19 214 THR B O 1
ATOM 5802 N N . GLY B 1 215 ? 0.123 -4.355 -0.908 1 94.38 215 GLY B N 1
ATOM 5803 C CA . GLY B 1 215 ? -0.538 -3.086 -0.651 1 94.38 215 GLY B CA 1
ATOM 5804 C C . GLY B 1 215 ? -1.312 -3.07 0.654 1 94.38 215 GLY B C 1
ATOM 5805 O O . GLY B 1 215 ? -1.4 -2.035 1.316 1 94.38 215 GLY B O 1
ATOM 5806 N N . LEU B 1 216 ? -1.877 -4.172 0.968 1 95.12 216 LEU B N 1
ATOM 5807 C CA . LEU B 1 216 ? -2.59 -4.324 2.23 1 95.12 216 LEU B CA 1
ATOM 5808 C C . LEU B 1 216 ? -1.674 -4.898 3.307 1 95.12 216 LEU B C 1
ATOM 5810 O O . LEU B 1 216 ? -0.972 -5.883 3.068 1 95.12 216 LEU B O 1
ATOM 5814 N N . PRO B 1 217 ? -1.652 -4.258 4.422 1 91.88 217 PRO B N 1
ATOM 5815 C CA . PRO B 1 217 ? -0.949 -4.902 5.535 1 91.88 217 PRO B CA 1
ATOM 5816 C C . PRO B 1 217 ? -1.674 -6.145 6.047 1 91.88 217 PRO B C 1
ATOM 5818 O O . PRO B 1 217 ? -2.727 -6.031 6.684 1 91.88 217 PRO B O 1
ATOM 5821 N N . ILE B 1 218 ? -1.085 -7.25 5.863 1 91.94 218 ILE B N 1
ATOM 5822 C CA . ILE B 1 218 ? -1.708 -8.539 6.16 1 91.94 218 ILE B CA 1
ATOM 5823 C C . ILE B 1 218 ? -2.092 -8.594 7.637 1 91.94 218 ILE B C 1
ATOM 5825 O O . ILE B 1 218 ? -3.193 -9.031 7.98 1 91.94 218 ILE B O 1
ATOM 5829 N N . GLU B 1 219 ? -1.289 -8.086 8.492 1 85.81 219 GLU B N 1
ATOM 5830 C CA . GLU B 1 219 ? -1.473 -8.211 9.938 1 85.81 219 GLU B CA 1
ATOM 5831 C C . GLU B 1 219 ? -2.59 -7.301 10.438 1 85.81 219 GLU B C 1
ATOM 5833 O O . GLU B 1 219 ? -3.113 -7.496 11.531 1 85.81 219 GLU B O 1
ATOM 5838 N N . ASP B 1 220 ? -2.957 -6.387 9.648 1 87.56 220 ASP B N 1
ATOM 5839 C CA . ASP B 1 220 ? -3.93 -5.402 10.102 1 87.56 220 ASP B CA 1
ATOM 5840 C C . ASP B 1 220 ? -5.301 -5.652 9.477 1 87.56 220 ASP B C 1
ATOM 5842 O O . ASP B 1 220 ? -6.246 -4.895 9.719 1 87.56 220 ASP B O 1
ATOM 5846 N N . VAL B 1 221 ? -5.445 -6.695 8.672 1 92.75 221 VAL B N 1
ATOM 5847 C CA . VAL B 1 221 ? -6.734 -7.023 8.078 1 92.75 221 VAL B CA 1
ATOM 5848 C C . VAL B 1 221 ? -7.695 -7.508 9.164 1 92.75 221 VAL B C 1
ATOM 5850 O O . VAL B 1 221 ? -7.359 -8.398 9.945 1 92.75 221 VAL B O 1
ATOM 5853 N N . ARG B 1 222 ? -8.891 -6.977 9.18 1 91 222 ARG B N 1
ATOM 5854 C CA . ARG B 1 222 ? -9.859 -7.309 10.219 1 91 222 ARG B CA 1
ATOM 5855 C C . ARG B 1 222 ? -11.117 -7.934 9.625 1 91 222 ARG B C 1
ATOM 5857 O O . ARG B 1 222 ? -11.906 -8.555 10.344 1 91 222 ARG B O 1
ATOM 5864 N N . THR B 1 223 ? -11.297 -7.758 8.398 1 94.75 223 THR B N 1
ATOM 5865 C CA . THR B 1 223 ? -12.477 -8.289 7.727 1 94.75 223 THR B CA 1
ATOM 5866 C C . THR B 1 223 ? -12.516 -9.812 7.812 1 94.75 223 THR B C 1
ATOM 5868 O O . THR B 1 223 ? -11.531 -10.477 7.477 1 94.75 223 THR B O 1
ATOM 5871 N N . PRO B 1 224 ? -13.594 -10.352 8.289 1 94.19 224 PRO B N 1
ATOM 5872 C CA . PRO B 1 224 ? -13.68 -11.812 8.406 1 94.19 224 PRO B CA 1
ATOM 5873 C C . PRO B 1 224 ? -13.719 -12.508 7.047 1 94.19 224 PRO B C 1
ATOM 5875 O O . PRO B 1 224 ? -14.062 -11.891 6.035 1 94.19 224 PRO B O 1
ATOM 5878 N N . PHE B 1 225 ? -13.406 -13.773 7.078 1 94.25 225 PHE B N 1
ATOM 5879 C CA . PHE B 1 225 ? -13.562 -14.578 5.867 1 94.25 225 PHE B CA 1
ATOM 5880 C C . PHE B 1 225 ? -15.031 -14.688 5.477 1 94.25 225 PHE B C 1
ATOM 5882 O O . PHE B 1 225 ? -15.914 -14.672 6.34 1 94.25 225 PHE B O 1
ATOM 5889 N N . PRO B 1 226 ? -15.266 -14.758 4.199 1 93 226 PRO B N 1
ATOM 5890 C CA . PRO B 1 226 ? -16.656 -14.789 3.758 1 93 226 PRO B CA 1
ATOM 5891 C C . PRO B 1 226 ? -17.344 -16.125 4.043 1 93 226 PRO B C 1
ATOM 5893 O O . PRO B 1 226 ? -16.703 -17.172 4.016 1 93 226 PRO B O 1
ATOM 5896 N N . ARG B 1 227 ? -18.562 -16.031 4.305 1 93.06 227 ARG B N 1
ATOM 5897 C CA . ARG B 1 227 ? -19.469 -17.188 4.332 1 93.06 227 ARG B CA 1
ATOM 5898 C C . ARG B 1 227 ? -20.219 -17.312 3.016 1 93.06 227 ARG B C 1
ATOM 5900 O O . ARG B 1 227 ? -20.266 -16.375 2.225 1 93.06 227 ARG B O 1
ATOM 5907 N N . PRO B 1 228 ? -20.75 -18.469 2.785 1 90.94 228 PRO B N 1
ATOM 5908 C CA . PRO B 1 228 ? -21.547 -18.562 1.556 1 90.94 228 PRO B CA 1
ATOM 5909 C C . PRO B 1 228 ? -22.641 -17.516 1.48 1 90.94 228 PRO B C 1
ATOM 5911 O O . PRO B 1 228 ? -23.312 -17.234 2.482 1 90.94 228 PRO B O 1
ATOM 5914 N N . LEU B 1 229 ? -22.891 -17.016 0.308 1 90.75 229 LEU B N 1
ATOM 5915 C CA . LEU B 1 229 ? -23.797 -15.891 0.108 1 90.75 229 LEU B CA 1
ATOM 5916 C C . LEU B 1 229 ? -25.219 -16.234 0.56 1 90.75 229 LEU B C 1
ATOM 5918 O O . LEU B 1 229 ? -25.922 -15.375 1.089 1 90.75 229 LEU B O 1
ATOM 5922 N N . PHE B 1 230 ? -25.609 -17.469 0.297 1 91.56 230 PHE B N 1
ATOM 5923 C CA . PHE B 1 230 ? -26.984 -17.844 0.611 1 91.56 230 PHE B CA 1
ATOM 5924 C C . PHE B 1 230 ? -27.234 -17.797 2.115 1 91.56 230 PHE B C 1
ATOM 5926 O O . PHE B 1 230 ? -28.344 -17.547 2.561 1 91.56 230 PHE B O 1
ATOM 5933 N N . GLU B 1 231 ? -26.125 -18.016 2.91 1 94.25 231 GLU B N 1
ATOM 5934 C CA . GLU B 1 231 ? -26.281 -17.953 4.359 1 94.25 231 GLU B CA 1
ATOM 5935 C C . GLU B 1 231 ? -26.578 -16.531 4.824 1 94.25 231 GLU B C 1
ATOM 5937 O O . GLU B 1 231 ? -27.297 -16.312 5.797 1 94.25 231 GLU B O 1
ATOM 5942 N N . TYR B 1 232 ? -26.016 -15.539 4.117 1 94.38 232 TYR B N 1
ATOM 5943 C CA . TYR B 1 232 ? -26.312 -14.148 4.422 1 94.38 232 TYR B CA 1
ATOM 5944 C C . TYR B 1 232 ? -27.75 -13.797 4.059 1 94.38 232 TYR B C 1
ATOM 5946 O O . TYR B 1 232 ? -28.453 -13.117 4.82 1 94.38 232 TYR B O 1
ATOM 5954 N N . GLU B 1 233 ? -28.172 -14.297 2.932 1 93.62 233 GLU B N 1
ATOM 5955 C CA . GLU B 1 233 ? -29.5 -14.023 2.408 1 93.62 233 GLU B CA 1
ATOM 5956 C C . GLU B 1 233 ? -30.578 -14.578 3.334 1 93.62 233 GLU B C 1
ATOM 5958 O O . GLU B 1 233 ? -31.625 -13.961 3.506 1 93.62 233 GLU B O 1
ATOM 5963 N N . LEU B 1 234 ? -30.25 -15.711 3.918 1 94.62 234 LEU B N 1
ATOM 5964 C CA . LEU B 1 234 ? -31.25 -16.406 4.73 1 94.62 234 LEU B CA 1
ATOM 5965 C C . LEU B 1 234 ? -31.125 -16 6.199 1 94.62 234 LEU B C 1
ATOM 5967 O O . LEU B 1 234 ? -31.906 -16.453 7.039 1 94.62 234 LEU B O 1
ATOM 5971 N N . GLY B 1 235 ? -30.172 -15.188 6.52 1 92.62 235 GLY B N 1
ATOM 5972 C CA . GLY B 1 235 ? -30 -14.734 7.891 1 92.62 235 GLY B CA 1
ATOM 5973 C C . GLY B 1 235 ? -29.438 -15.805 8.805 1 92.62 235 GLY B C 1
ATOM 5974 O O . GLY B 1 235 ? -29.75 -15.844 9.992 1 92.62 235 GLY B O 1
ATOM 5975 N N . LEU B 1 236 ? -28.578 -16.672 8.25 1 93.31 236 LEU B N 1
ATOM 5976 C CA . LEU B 1 236 ? -28.062 -17.797 9.008 1 93.31 236 LEU B CA 1
ATOM 5977 C C . LEU B 1 236 ? -26.688 -17.469 9.586 1 93.31 236 LEU B C 1
ATOM 5979 O O . LEU B 1 236 ? -26.156 -18.234 10.398 1 93.31 236 LEU B O 1
ATOM 5983 N N . VAL B 1 237 ? -26.141 -16.391 9.227 1 94.06 237 VAL B N 1
ATOM 5984 C CA . VAL B 1 237 ? -24.797 -16.031 9.664 1 94.06 237 VAL B CA 1
ATOM 5985 C C . VAL B 1 237 ? -24.875 -15.367 11.047 1 94.06 237 VAL B C 1
ATOM 5987 O O . VAL B 1 237 ? -25.781 -14.57 11.312 1 94.06 237 VAL B O 1
ATOM 5990 N N . SER B 1 238 ? -23.969 -15.789 11.953 1 91.5 238 SER B N 1
ATOM 5991 C CA . SER B 1 238 ? -23.875 -15.219 13.289 1 91.5 238 SER B CA 1
ATOM 5992 C C . SER B 1 238 ? -22.438 -14.781 13.594 1 91.5 238 SER B C 1
ATOM 5994 O O . SER B 1 238 ? -21.516 -15.086 12.844 1 91.5 238 SER B O 1
ATOM 5996 N N . ILE B 1 239 ? -22.281 -14.047 14.648 1 88.38 239 ILE B N 1
ATOM 5997 C CA . ILE B 1 239 ? -20.984 -13.523 15.055 1 88.38 239 ILE B CA 1
ATOM 5998 C C . ILE B 1 239 ? -20.031 -14.672 15.352 1 88.38 239 ILE B C 1
ATOM 6000 O O . ILE B 1 239 ? -18.828 -14.555 15.164 1 88.38 239 ILE B O 1
ATOM 6004 N N . GLN B 1 240 ? -20.5 -15.789 15.75 1 85.38 240 GLN B N 1
ATOM 6005 C CA . GLN B 1 240 ? -19.688 -16.953 16.078 1 85.38 240 GLN B CA 1
ATOM 6006 C C . GLN B 1 240 ? -19.031 -17.547 14.844 1 85.38 240 GLN B C 1
ATOM 6008 O O . GLN B 1 240 ? -18.062 -18.312 14.945 1 85.38 240 GLN B O 1
ATOM 6013 N N . ASP B 1 241 ? -19.578 -17.141 13.719 1 87.56 241 ASP B N 1
ATOM 6014 C CA . ASP B 1 241 ? -19.062 -17.672 12.461 1 87.56 241 ASP B CA 1
ATOM 6015 C C . ASP B 1 241 ? -17.844 -16.891 11.984 1 87.56 241 ASP B C 1
ATOM 6017 O O . ASP B 1 241 ? -17.172 -17.297 11.039 1 87.56 241 ASP B O 1
ATOM 6021 N N . ASP B 1 242 ? -17.547 -15.797 12.617 1 89.25 242 ASP B N 1
ATOM 6022 C CA . ASP B 1 242 ? -16.469 -14.922 12.172 1 89.25 242 ASP B CA 1
ATOM 6023 C C . ASP B 1 242 ? -15.109 -15.562 12.406 1 89.25 242 ASP B C 1
ATOM 6025 O O . ASP B 1 242 ? -14.805 -15.992 13.523 1 89.25 242 ASP B O 1
ATOM 6029 N N . ILE B 1 243 ? -14.391 -15.766 11.359 1 87.75 243 ILE B N 1
ATOM 6030 C CA . ILE B 1 243 ? -13 -16.203 11.43 1 87.75 243 ILE B CA 1
ATOM 6031 C C . ILE B 1 243 ? -12.086 -15.133 10.836 1 87.75 243 ILE B C 1
ATOM 6033 O O . ILE B 1 243 ? -12.297 -14.68 9.711 1 87.75 243 ILE B O 1
ATOM 6037 N N . SER B 1 244 ? -11.188 -14.688 11.633 1 84.12 244 SER B N 1
ATOM 6038 C CA . SER B 1 244 ? -10.289 -13.625 11.195 1 84.12 244 SER B CA 1
ATOM 6039 C C . SER B 1 244 ? -8.961 -14.195 10.695 1 84.12 244 SER B C 1
ATOM 6041 O O . SER B 1 244 ? -8.625 -15.344 10.977 1 84.12 244 SER B O 1
ATOM 6043 N N . LEU B 1 245 ? -8.266 -13.43 9.961 1 88.94 245 LEU B N 1
ATOM 6044 C CA . LEU B 1 245 ? -6.949 -13.797 9.445 1 88.94 245 LEU B CA 1
ATOM 6045 C C . LEU B 1 245 ? -5.961 -14.016 10.586 1 88.94 245 LEU B C 1
ATOM 6047 O O . LEU B 1 245 ? -5.031 -14.82 10.453 1 88.94 245 LEU B O 1
ATOM 6051 N N . GLN B 1 246 ? -6.176 -13.398 11.664 1 81.44 246 GLN B N 1
ATOM 6052 C CA . GLN B 1 246 ? -5.281 -13.5 12.812 1 81.44 246 GLN B CA 1
ATOM 6053 C C . GLN B 1 246 ? -5.289 -14.914 13.391 1 81.44 246 GLN B C 1
ATOM 6055 O O . GLN B 1 246 ? -4.27 -15.391 13.891 1 81.44 246 GLN B O 1
ATOM 6060 N N . SER B 1 247 ? -6.398 -15.5 13.32 1 82.19 247 SER B N 1
ATOM 6061 C CA . SER B 1 247 ? -6.5 -16.859 13.836 1 82.19 247 SER B CA 1
ATOM 6062 C C . SER B 1 247 ? -5.656 -17.828 13.008 1 82.19 247 SER B C 1
ATOM 6064 O O . SER B 1 247 ? -5.281 -18.906 13.484 1 82.19 247 SER B O 1
ATOM 6066 N N . LEU B 1 248 ? -5.438 -17.469 11.797 1 85.06 248 LEU B N 1
ATOM 6067 C CA . LEU B 1 248 ? -4.59 -18.266 10.922 1 85.06 248 LEU B CA 1
ATOM 6068 C C . LEU B 1 248 ? -3.121 -18.109 11.297 1 85.06 248 LEU B C 1
ATOM 6070 O O . LEU B 1 248 ? -2.391 -19.094 11.383 1 85.06 248 LEU B O 1
ATOM 6074 N N . LEU B 1 249 ? -2.713 -16.953 11.539 1 81.12 249 LEU B N 1
ATOM 6075 C CA . LEU B 1 249 ? -1.307 -16.625 11.766 1 81.12 249 LEU B CA 1
ATOM 6076 C C . LEU B 1 249 ? -0.886 -16.984 13.188 1 81.12 249 LEU B C 1
ATOM 6078 O O . LEU B 1 249 ? 0.281 -17.297 13.43 1 81.12 249 LEU B O 1
ATOM 6082 N N . ASP B 1 250 ? -1.87 -16.859 14.062 1 79.69 250 ASP B N 1
ATOM 6083 C CA . ASP B 1 250 ? -1.656 -17.25 15.453 1 79.69 250 ASP B CA 1
ATOM 6084 C C . ASP B 1 250 ? -2.738 -18.219 15.93 1 79.69 250 ASP B C 1
ATOM 6086 O O . ASP B 1 250 ? -3.643 -17.828 16.672 1 79.69 250 ASP B O 1
ATOM 6090 N N . PRO B 1 251 ? -2.586 -19.422 15.484 1 74.44 251 PRO B N 1
ATOM 6091 C CA . PRO B 1 251 ? -3.631 -20.391 15.828 1 74.44 251 PRO B CA 1
ATOM 6092 C C . PRO B 1 251 ? -3.73 -20.641 17.328 1 74.44 251 PRO B C 1
ATOM 6094 O O . PRO B 1 251 ? -2.711 -20.672 18.031 1 74.44 251 PRO B O 1
ATOM 6097 N N . PRO B 1 252 ? -4.996 -20.453 17.766 1 64.12 252 PRO B N 1
ATOM 6098 C CA . PRO B 1 252 ? -5.152 -20.812 19.172 1 64.12 252 PRO B CA 1
ATOM 6099 C C . PRO B 1 252 ? -4.738 -22.25 19.484 1 64.12 252 PRO B C 1
ATOM 6101 O O . PRO B 1 252 ? -4.695 -23.078 18.578 1 64.12 252 PRO B O 1
ATOM 6104 N N . PRO B 1 253 ? -4.293 -22.406 20.688 1 57.22 253 PRO B N 1
ATOM 6105 C CA . PRO B 1 253 ? -3.912 -23.781 21.031 1 57.22 253 PRO B CA 1
ATOM 6106 C C . PRO B 1 253 ? -4.996 -24.797 20.703 1 57.22 253 PRO B C 1
ATOM 6108 O O . PRO B 1 253 ? -6.176 -24.438 20.594 1 57.22 253 PRO B O 1
ATOM 6111 N N . SER B 1 254 ? -4.762 -26.031 20.094 1 53.16 254 SER B N 1
ATOM 6112 C CA . SER B 1 254 ? -5.414 -27.156 19.438 1 53.16 254 SER B CA 1
ATOM 6113 C C . SER B 1 254 ? -6.891 -27.25 19.812 1 53.16 254 SER B C 1
ATOM 6115 O O . SER B 1 254 ? -7.699 -27.781 19.047 1 53.16 254 SER B O 1
ATOM 6117 N N . GLY B 1 255 ? -7.371 -27.031 20.875 1 47.12 255 GLY B N 1
ATOM 6118 C CA . GLY B 1 255 ? -8.672 -27.547 21.281 1 47.12 255 GLY B CA 1
ATOM 6119 C C . GLY B 1 255 ? -9.836 -26.781 20.688 1 47.12 255 GLY B C 1
ATOM 6120 O O . GLY B 1 255 ? -10.984 -27.219 20.766 1 47.12 255 GLY B O 1
ATOM 6121 N N . LEU B 1 256 ? -9.844 -25.719 20.406 1 46.78 256 LEU B N 1
ATOM 6122 C CA . LEU B 1 256 ? -11.062 -24.953 20.141 1 46.78 256 LEU B CA 1
ATOM 6123 C C . LEU B 1 256 ? -11.227 -24.719 18.641 1 46.78 256 LEU B C 1
ATOM 6125 O O . LEU B 1 256 ? -11.812 -23.719 18.234 1 46.78 256 LEU B O 1
ATOM 6129 N N . ALA B 1 257 ? -10.773 -25.609 17.859 1 46.72 257 ALA B N 1
ATOM 6130 C CA . ALA B 1 257 ? -10.859 -25.25 16.438 1 46.72 257 ALA B CA 1
ATOM 6131 C C . ALA B 1 257 ? -12.305 -25.266 15.953 1 46.72 257 ALA B C 1
ATOM 6133 O O . ALA B 1 257 ? -12.938 -26.328 15.93 1 46.72 257 ALA B O 1
ATOM 6134 N N . ARG B 1 258 ? -13.016 -24.25 16.125 1 49.97 258 ARG B N 1
ATOM 6135 C CA . ARG B 1 258 ? -14.344 -24.062 15.555 1 49.97 258 ARG B CA 1
ATOM 6136 C C . ARG B 1 258 ? -14.383 -24.484 14.094 1 49.97 258 ARG B C 1
ATOM 6138 O O . ARG B 1 258 ? -13.359 -24.469 13.406 1 49.97 258 ARG B O 1
ATOM 6145 N N . SER B 1 259 ? -15.492 -25.141 13.773 1 50.97 259 SER B N 1
ATOM 6146 C CA . SER B 1 259 ? -15.828 -25.594 12.43 1 50.97 259 SER B CA 1
ATOM 6147 C C . SER B 1 259 ? -15.539 -24.531 11.391 1 50.97 259 SER B C 1
ATOM 6149 O O . SER B 1 259 ? -16.219 -23.5 11.336 1 50.97 259 SER B O 1
ATOM 6151 N N . ALA B 1 260 ? -14.414 -24.328 11.062 1 55.66 260 ALA B N 1
ATOM 6152 C CA . ALA B 1 260 ? -13.977 -23.281 10.148 1 55.66 260 ALA B CA 1
ATOM 6153 C C . ALA B 1 260 ? -14.539 -23.516 8.75 1 55.66 260 ALA B C 1
ATOM 6155 O O . ALA B 1 260 ? -14.75 -24.656 8.336 1 55.66 260 ALA B O 1
ATOM 6156 N N . ASP B 1 261 ? -15.438 -22.656 8.227 1 64.38 261 ASP B N 1
ATOM 6157 C CA . ASP B 1 261 ? -15.82 -22.641 6.816 1 64.38 261 ASP B CA 1
ATOM 6158 C C . ASP B 1 261 ? -14.703 -23.203 5.938 1 64.38 261 ASP B C 1
ATOM 6160 O O . ASP B 1 261 ? -13.578 -22.703 5.957 1 64.38 261 ASP B O 1
ATOM 6164 N N . SER B 1 262 ? -15.016 -24.359 5.418 1 78.19 262 SER B N 1
ATOM 6165 C CA . SER B 1 262 ? -14.07 -25.109 4.594 1 78.19 262 SER B CA 1
ATOM 6166 C C . SER B 1 262 ? -14.336 -24.875 3.107 1 78.19 262 SER B C 1
ATOM 6168 O O . SER B 1 262 ? -14.086 -25.75 2.283 1 78.19 262 SER B O 1
ATOM 6170 N N . SER B 1 263 ? -14.945 -23.719 2.91 1 86.38 263 SER B N 1
ATOM 6171 C CA . SER B 1 263 ? -15.133 -23.406 1.497 1 86.38 263 SER B CA 1
ATOM 6172 C C . SER B 1 263 ? -13.797 -23.203 0.796 1 86.38 263 SER B C 1
ATOM 6174 O O . SER B 1 263 ? -12.812 -22.797 1.426 1 86.38 263 SER B O 1
ATOM 6176 N N . PHE B 1 264 ? -13.781 -23.484 -0.482 1 88.44 264 PHE B N 1
ATOM 6177 C CA . PHE B 1 264 ? -12.555 -23.406 -1.268 1 88.44 264 PHE B CA 1
ATOM 6178 C C . PHE B 1 264 ? -11.961 -22 -1.217 1 88.44 264 PHE B C 1
ATOM 6180 O O . PHE B 1 264 ? -10.742 -21.844 -1.11 1 88.44 264 PHE B O 1
ATOM 6187 N N . ILE B 1 265 ? -12.82 -20.969 -1.311 1 88.56 265 ILE B N 1
ATOM 6188 C CA . ILE B 1 265 ? -12.328 -19.594 -1.33 1 88.56 265 ILE B CA 1
ATOM 6189 C C . ILE B 1 265 ? -11.562 -19.297 -0.043 1 88.56 265 ILE B C 1
ATOM 6191 O O . ILE B 1 265 ? -10.508 -18.656 -0.075 1 88.56 265 ILE B O 1
ATOM 6195 N N . VAL B 1 266 ? -12.078 -19.703 1.074 1 91.88 266 VAL B N 1
ATOM 6196 C CA . VAL B 1 266 ? -11.453 -19.438 2.365 1 91.88 266 VAL B CA 1
ATOM 6197 C C . VAL B 1 266 ? -10.141 -20.203 2.475 1 91.88 266 VAL B C 1
ATOM 6199 O O . VAL B 1 266 ? -9.117 -19.641 2.887 1 91.88 266 VAL B O 1
ATOM 6202 N N . LEU B 1 267 ? -10.18 -21.484 2.096 1 93.06 267 LEU B N 1
ATOM 6203 C CA . LEU B 1 267 ? -8.977 -22.312 2.143 1 93.06 267 LEU B CA 1
ATOM 6204 C C . LEU B 1 267 ? -7.879 -21.719 1.258 1 93.06 267 LEU B C 1
ATOM 6206 O O . LEU B 1 267 ? -6.711 -21.688 1.646 1 93.06 267 LEU B O 1
ATOM 6210 N N . ARG B 1 268 ? -8.273 -21.312 0.122 1 92.56 268 ARG B N 1
ATOM 6211 C CA . ARG B 1 268 ? -7.32 -20.734 -0.823 1 92.56 268 ARG B CA 1
ATOM 6212 C C . ARG B 1 268 ? -6.723 -19.438 -0.274 1 92.56 268 ARG B C 1
ATOM 6214 O O . ARG B 1 268 ? -5.516 -19.219 -0.386 1 92.56 268 ARG B O 1
ATOM 6221 N N . MET B 1 269 ? -7.555 -18.609 0.334 1 93.5 269 MET B N 1
ATOM 6222 C CA . MET B 1 269 ? -7.07 -17.359 0.898 1 93.5 269 MET B CA 1
ATOM 6223 C C . MET B 1 269 ? -6.094 -17.625 2.039 1 93.5 269 MET B C 1
ATOM 6225 O O . MET B 1 269 ? -5.094 -16.906 2.182 1 93.5 269 MET B O 1
ATOM 6229 N N . LYS B 1 270 ? -6.43 -18.562 2.836 1 94.69 270 LYS B N 1
ATOM 6230 C CA . LYS B 1 270 ? -5.535 -18.922 3.93 1 94.69 270 LYS B CA 1
ATOM 6231 C C . LYS B 1 270 ? -4.18 -19.391 3.398 1 94.69 270 LYS B C 1
ATOM 6233 O O . LYS B 1 270 ? -3.135 -18.953 3.883 1 94.69 270 LYS B O 1
ATOM 6238 N N . ALA B 1 271 ? -4.234 -20.266 2.414 1 95.56 271 ALA B N 1
ATOM 6239 C CA . ALA B 1 271 ? -2.996 -20.781 1.832 1 95.56 271 ALA B CA 1
ATOM 6240 C C . ALA B 1 271 ? -2.182 -19.656 1.196 1 95.56 271 ALA B C 1
ATOM 6242 O O . ALA B 1 271 ? -0.96 -19.609 1.358 1 95.56 271 ALA B O 1
ATOM 6243 N N . LEU B 1 272 ? -2.891 -18.844 0.468 1 95.44 272 LEU B N 1
ATOM 6244 C CA . LEU B 1 272 ? -2.244 -17.719 -0.186 1 95.44 272 LEU B CA 1
ATOM 6245 C C . LEU B 1 272 ? -1.599 -16.797 0.841 1 95.44 272 LEU B C 1
ATOM 6247 O O . LEU B 1 272 ? -0.497 -16.281 0.62 1 95.44 272 LEU B O 1
ATOM 6251 N N . THR B 1 273 ? -2.248 -16.531 1.907 1 96.88 273 THR B N 1
ATOM 6252 C CA . THR B 1 273 ? -1.736 -15.672 2.973 1 96.88 273 THR B CA 1
ATOM 6253 C C . THR B 1 273 ? -0.466 -16.266 3.578 1 96.88 273 THR B C 1
ATOM 6255 O O . THR B 1 273 ? 0.504 -15.547 3.822 1 96.88 273 THR B O 1
ATOM 6258 N N . LEU B 1 274 ? -0.51 -17.516 3.807 1 97.06 274 LEU B N 1
ATOM 6259 C CA . LEU B 1 274 ? 0.658 -18.172 4.387 1 97.06 274 LEU B CA 1
ATOM 6260 C C . LEU B 1 274 ? 1.854 -18.094 3.447 1 97.06 274 LEU B C 1
ATOM 6262 O O . LEU B 1 274 ? 2.979 -17.828 3.887 1 97.06 274 LEU B O 1
ATOM 6266 N N . LEU B 1 275 ? 1.601 -18.344 2.184 1 97.19 275 LEU B N 1
ATOM 6267 C CA . LEU B 1 275 ? 2.672 -18.203 1.202 1 97.19 275 LEU B CA 1
ATOM 6268 C C . LEU B 1 275 ? 3.232 -16.797 1.196 1 97.19 275 LEU B C 1
ATOM 6270 O O . LEU B 1 275 ? 4.449 -16.594 1.19 1 97.19 275 LEU B O 1
ATOM 6274 N N . ALA B 1 276 ? 2.348 -15.812 1.181 1 96.31 276 ALA B N 1
ATOM 6275 C CA . ALA B 1 276 ? 2.773 -14.422 1.204 1 96.31 276 ALA B CA 1
ATOM 6276 C C . ALA B 1 276 ? 3.586 -14.117 2.457 1 96.31 276 ALA B C 1
ATOM 6278 O O . ALA B 1 276 ? 4.57 -13.367 2.402 1 96.31 276 ALA B O 1
ATOM 6279 N N . ARG B 1 277 ? 3.197 -14.641 3.568 1 95.06 277 ARG B N 1
ATOM 6280 C CA . ARG B 1 277 ? 3.879 -14.383 4.832 1 95.06 277 ARG B CA 1
ATOM 6281 C C . ARG B 1 277 ? 5.273 -15 4.84 1 95.06 277 ARG B C 1
ATOM 6283 O O . ARG B 1 277 ? 6.199 -14.453 5.441 1 95.06 277 ARG B O 1
ATOM 6290 N N . VAL B 1 278 ? 5.387 -16.141 4.258 1 94.75 278 VAL B N 1
ATOM 6291 C CA . VAL B 1 278 ? 6.699 -16.781 4.156 1 94.75 278 VAL B CA 1
ATOM 6292 C C . VAL B 1 278 ? 7.641 -15.883 3.355 1 94.75 278 VAL B C 1
ATOM 6294 O O . VAL B 1 278 ? 8.781 -15.656 3.76 1 94.75 278 VAL B O 1
ATOM 6297 N N . LEU B 1 279 ? 7.164 -15.43 2.277 1 91.62 279 LEU B N 1
ATOM 6298 C CA . LEU B 1 279 ? 8 -14.586 1.425 1 91.62 279 LEU B CA 1
ATOM 6299 C C . LEU B 1 279 ? 8.328 -13.266 2.115 1 91.62 279 LEU B C 1
ATOM 6301 O O . LEU B 1 279 ? 9.445 -12.758 1.99 1 91.62 279 LEU B O 1
ATOM 6305 N N . LYS B 1 280 ? 7.348 -12.75 2.77 1 90.94 280 LYS B N 1
ATOM 6306 C CA . LYS B 1 280 ? 7.594 -11.531 3.529 1 90.94 280 LYS B CA 1
ATOM 6307 C C . LYS B 1 280 ? 8.664 -11.75 4.598 1 90.94 280 LYS B C 1
ATOM 6309 O O . LYS B 1 280 ? 9.516 -10.891 4.82 1 90.94 280 LYS B O 1
ATOM 6314 N N . LEU B 1 281 ? 8.586 -12.844 5.305 1 90 281 LEU B N 1
ATOM 6315 C CA . LEU B 1 281 ? 9.57 -13.172 6.336 1 90 281 LEU B CA 1
ATOM 6316 C C . LEU B 1 281 ? 10.984 -13.102 5.777 1 90 281 LEU B C 1
ATOM 6318 O O . LEU B 1 281 ? 11.898 -12.594 6.441 1 90 281 LEU B O 1
ATOM 6322 N N . ARG B 1 282 ? 11.117 -13.508 4.598 1 85.44 282 ARG B N 1
ATOM 6323 C CA . ARG B 1 282 ? 12.438 -13.555 3.977 1 85.44 282 ARG B CA 1
ATOM 6324 C C . ARG B 1 282 ? 12.914 -12.164 3.592 1 85.44 282 ARG B C 1
ATOM 6326 O O . ARG B 1 282 ? 14.109 -11.945 3.377 1 85.44 282 ARG B O 1
ATOM 6333 N N . GLN B 1 283 ? 12 -11.273 3.525 1 80.88 283 GLN B N 1
ATOM 6334 C CA . GLN B 1 283 ? 12.336 -9.914 3.117 1 80.88 283 GLN B CA 1
ATOM 6335 C C . GLN B 1 283 ? 12.523 -9 4.328 1 80.88 283 GLN B C 1
ATOM 6337 O O . GLN B 1 283 ? 13.094 -7.914 4.215 1 80.88 283 GLN B O 1
ATOM 6342 N N . GLU B 1 284 ? 12.062 -9.492 5.461 1 83.19 284 GLU B N 1
ATOM 6343 C CA . GLU B 1 284 ? 12.172 -8.695 6.68 1 83.19 284 GLU B CA 1
ATOM 6344 C C . GLU B 1 284 ? 13.609 -8.672 7.188 1 83.19 284 GLU B C 1
ATOM 6346 O O . GLU B 1 284 ? 14.438 -9.492 6.777 1 83.19 284 GLU B O 1
ATOM 6351 N N . ARG B 1 285 ? 13.836 -7.715 8.016 1 78.12 285 ARG B N 1
ATOM 6352 C CA . ARG B 1 285 ? 15.148 -7.641 8.656 1 78.12 285 ARG B CA 1
ATOM 6353 C C . ARG B 1 285 ? 15.43 -8.906 9.469 1 78.12 285 ARG B C 1
ATOM 6355 O O . ARG B 1 285 ? 14.562 -9.391 10.195 1 78.12 285 ARG B O 1
ATOM 6362 N N . PRO B 1 286 ? 16.641 -9.375 9.289 1 82.31 286 PRO B N 1
ATOM 6363 C CA . PRO B 1 286 ? 16.969 -10.586 10.047 1 82.31 286 PRO B CA 1
ATOM 6364 C C . PRO B 1 286 ? 16.891 -10.383 11.555 1 82.31 286 PRO B C 1
ATOM 6366 O O . PRO B 1 286 ? 17.234 -9.312 12.062 1 82.31 286 PRO B O 1
ATOM 6369 N N . GLU B 1 287 ? 16.453 -11.422 12.227 1 83 287 GLU B N 1
ATOM 6370 C CA . GLU B 1 287 ? 16.359 -11.422 13.688 1 83 287 GLU B CA 1
ATOM 6371 C C . GLU B 1 287 ? 17.734 -11.609 14.32 1 83 287 GLU B C 1
ATOM 6373 O O . GLU B 1 287 ? 18 -11.094 15.406 1 83 287 GLU B O 1
ATOM 6378 N N . VAL B 1 288 ? 18.469 -12.445 13.758 1 76.75 288 VAL B N 1
ATOM 6379 C CA . VAL B 1 288 ? 19.812 -12.734 14.25 1 76.75 288 VAL B CA 1
ATOM 6380 C C . VAL B 1 288 ? 20.844 -12.133 13.312 1 76.75 288 VAL B C 1
ATOM 6382 O O . VAL B 1 288 ? 20.703 -12.203 12.086 1 76.75 288 VAL B O 1
ATOM 6385 N N . ASP B 1 289 ? 21.719 -11.219 13.922 1 61.91 289 ASP B N 1
ATOM 6386 C CA . ASP B 1 289 ? 22.734 -10.562 13.109 1 61.91 289 ASP B CA 1
ATOM 6387 C C . ASP B 1 289 ? 23.609 -11.594 12.406 1 61.91 289 ASP B C 1
ATOM 6389 O O . ASP B 1 289 ? 24.094 -12.539 13.031 1 61.91 289 ASP B O 1
ATOM 6393 N N . SER B 1 290 ? 23.359 -11.938 11.398 1 54.03 290 SER B N 1
ATOM 6394 C CA . SER B 1 290 ? 24.344 -12.789 10.75 1 54.03 290 SER B CA 1
ATOM 6395 C C . SER B 1 290 ? 25.672 -12.055 10.562 1 54.03 290 SER B C 1
ATOM 6397 O O . SER B 1 290 ? 25.688 -10.867 10.227 1 54.03 290 SER B O 1
ATOM 6399 N N . PRO B 1 291 ? 26.828 -12.547 11.133 1 44.94 291 PRO B N 1
ATOM 6400 C CA . PRO B 1 291 ? 28.125 -11.906 10.883 1 44.94 291 PRO B CA 1
ATOM 6401 C C . PRO B 1 291 ? 28.281 -11.43 9.438 1 44.94 291 PRO B C 1
ATOM 6403 O O . PRO B 1 291 ? 27.891 -12.141 8.508 1 44.94 291 PRO B O 1
ATOM 6406 N N . PRO B 1 292 ? 28.375 -10.156 9.367 1 42.78 292 PRO B N 1
ATOM 6407 C CA . PRO B 1 292 ? 28.609 -9.664 8.008 1 42.78 292 PRO B CA 1
ATOM 6408 C C . PRO B 1 292 ? 29.625 -10.516 7.242 1 42.78 292 PRO B C 1
ATOM 6410 O O . PRO B 1 292 ? 30.609 -10.984 7.824 1 42.78 292 PRO B O 1
ATOM 6413 N N . SER B 1 293 ? 29.359 -11.367 6.492 1 40.03 293 SER B N 1
ATOM 6414 C CA . SER B 1 293 ? 30.484 -11.891 5.738 1 40.03 293 SER B CA 1
ATOM 6415 C C . SER B 1 293 ? 31.5 -10.789 5.426 1 40.03 293 SER B C 1
ATOM 6417 O O . SER B 1 293 ? 31.125 -9.688 5.031 1 40.03 293 SER B O 1
ATOM 6419 N N . PRO B 1 294 ? 32.844 -10.875 6.012 1 37.44 294 PRO B N 1
ATOM 6420 C CA . PRO B 1 294 ? 33.875 -9.898 5.727 1 37.44 294 PRO B CA 1
ATOM 6421 C C . PRO B 1 294 ? 33.75 -9.273 4.34 1 37.44 294 PRO B C 1
ATOM 6423 O O . PRO B 1 294 ? 34.125 -8.117 4.137 1 37.44 294 PRO B O 1
ATOM 6426 N N . SER B 1 295 ? 33.969 -10.102 3.361 1 35.75 295 SER B N 1
ATOM 6427 C CA . SER B 1 295 ? 34.125 -9.68 1.975 1 35.75 295 SER B CA 1
ATOM 6428 C C . SER B 1 295 ? 32.812 -9.125 1.412 1 35.75 295 SER B C 1
ATOM 6430 O O . SER B 1 295 ? 32.75 -8.727 0.248 1 35.75 295 SER B O 1
ATOM 6432 N N . ALA B 1 296 ? 31.766 -9.531 2.115 1 38.12 296 ALA B N 1
ATOM 6433 C CA . ALA B 1 296 ? 30.5 -9.125 1.511 1 38.12 296 ALA B CA 1
ATOM 6434 C C . ALA B 1 296 ? 30.266 -7.625 1.698 1 38.12 296 ALA B C 1
ATOM 6436 O O . ALA B 1 296 ? 30.375 -7.109 2.814 1 38.12 296 ALA B O 1
ATOM 6437 N N . GLY B 1 297 ? 30.766 -6.77 0.962 1 37.28 297 GLY B N 1
ATOM 6438 C CA . GLY B 1 297 ? 30.422 -5.359 0.905 1 37.28 297 GLY B CA 1
ATOM 6439 C C . GLY B 1 297 ? 29.062 -5.047 1.495 1 37.28 297 GLY B C 1
ATOM 6440 O O . GLY B 1 297 ? 28.375 -5.945 1.983 1 37.28 297 GLY B O 1
ATOM 6441 N N . PRO B 1 298 ? 28.922 -3.764 1.871 1 36.75 298 PRO B N 1
ATOM 6442 C CA . PRO B 1 298 ? 27.625 -3.383 2.443 1 36.75 298 PRO B CA 1
ATOM 6443 C C . PRO B 1 298 ? 26.484 -4.258 1.942 1 36.75 298 PRO B C 1
ATOM 6445 O O . PRO B 1 298 ? 26.516 -4.75 0.812 1 36.75 298 PRO B O 1
ATOM 6448 N N . PRO B 1 299 ? 25.938 -4.961 2.947 1 37.22 299 PRO B N 1
ATOM 6449 C CA . PRO B 1 299 ? 24.828 -5.812 2.506 1 37.22 299 PRO B CA 1
ATOM 6450 C C . PRO B 1 299 ? 24.109 -5.254 1.281 1 37.22 299 PRO B C 1
ATOM 6452 O O . PRO B 1 299 ? 23.594 -4.129 1.317 1 37.22 299 PRO B O 1
ATOM 6455 N N . THR B 1 300 ? 24.875 -5.246 0.099 1 34 300 THR B N 1
ATOM 6456 C CA . THR B 1 300 ? 24.203 -4.863 -1.139 1 34 300 THR B CA 1
ATOM 6457 C C . THR B 1 300 ? 22.688 -5.035 -1.01 1 34 300 THR B C 1
ATOM 6459 O O . THR B 1 300 ? 22.203 -5.535 0.004 1 34 300 THR B O 1
ATOM 6462 N N . CYS B 1 301 ? 22.109 -5.383 -2.191 1 35.22 301 CYS B N 1
ATOM 6463 C CA . CYS B 1 301 ? 20.688 -5.297 -2.498 1 35.22 301 CYS B CA 1
ATOM 6464 C C . CYS B 1 301 ? 19.859 -5.977 -1.419 1 35.22 301 CYS B C 1
ATOM 6466 O O . CYS B 1 301 ? 20.047 -7.16 -1.132 1 35.22 301 CYS B O 1
ATOM 6468 N N . SER B 1 302 ? 19.625 -5.312 -0.362 1 37.81 302 SER B N 1
ATOM 6469 C CA . SER B 1 302 ? 18.594 -5.73 0.585 1 37.81 302 SER B CA 1
ATOM 6470 C C . SER B 1 302 ? 17.516 -6.551 -0.102 1 37.81 302 SER B C 1
ATOM 6472 O O . SER B 1 302 ? 16.484 -6.871 0.507 1 37.81 302 SER B O 1
ATOM 6474 N N . TYR B 1 303 ? 17.125 -5.906 -1.338 1 39.84 303 TYR B N 1
ATOM 6475 C CA . TYR B 1 303 ? 15.922 -6.719 -1.49 1 39.84 303 TYR B CA 1
ATOM 6476 C C . TYR B 1 303 ? 16.156 -8.141 -1 1 39.84 303 TYR B C 1
ATOM 6478 O O . TYR B 1 303 ? 15.594 -8.555 0.013 1 39.84 303 TYR B O 1
ATOM 6486 N N . PRO B 1 304 ? 15.953 -9.164 -2.047 1 40.44 304 PRO B N 1
ATOM 6487 C CA . PRO B 1 304 ? 15.742 -10.617 -2.08 1 40.44 304 PRO B CA 1
ATOM 6488 C C . PRO B 1 304 ? 17 -11.398 -1.738 1 40.44 304 PRO B C 1
ATOM 6490 O O . PRO B 1 304 ? 18.078 -11.109 -2.271 1 40.44 304 PRO B O 1
ATOM 6493 N N . GLY B 1 305 ? 17.094 -12.164 -0.724 1 47.16 305 GLY B N 1
ATOM 6494 C CA . GLY B 1 305 ? 17.375 -13.539 -0.339 1 47.16 305 GLY B CA 1
ATOM 6495 C C . GLY B 1 305 ? 18.781 -13.719 0.223 1 47.16 305 GLY B C 1
ATOM 6496 O O . GLY B 1 305 ? 19.766 -13.688 -0.521 1 47.16 305 GLY B O 1
ATOM 6497 N N . SER B 1 306 ? 18.922 -13.086 1.436 1 55.62 306 SER B N 1
ATOM 6498 C CA . SER B 1 306 ? 20.078 -13.719 2.084 1 55.62 306 SER B CA 1
ATOM 6499 C C . SER B 1 306 ? 20.234 -15.164 1.636 1 55.62 306 SER B C 1
ATOM 6501 O O . SER B 1 306 ? 19.25 -15.898 1.513 1 55.62 306 SER B O 1
ATOM 6503 N N . PRO B 1 307 ? 21.281 -15.219 1.098 1 63.28 307 PRO B N 1
ATOM 6504 C CA . PRO B 1 307 ? 21.469 -16.625 0.74 1 63.28 307 PRO B CA 1
ATOM 6505 C C . PRO B 1 307 ? 21.219 -17.562 1.915 1 63.28 307 PRO B C 1
ATOM 6507 O O . PRO B 1 307 ? 21.016 -18.766 1.715 1 63.28 307 PRO B O 1
ATOM 6510 N N . ALA B 1 308 ? 21.078 -16.828 3.086 1 69.81 308 ALA B N 1
ATOM 6511 C CA . ALA B 1 308 ? 20.844 -17.703 4.23 1 69.81 308 ALA B CA 1
ATOM 6512 C C . ALA B 1 308 ? 19.375 -18.125 4.312 1 69.81 308 ALA B C 1
ATOM 6514 O O . ALA B 1 308 ? 18.484 -17.344 3.967 1 69.81 308 ALA B O 1
ATOM 6515 N N . PRO B 1 309 ? 19.234 -19.312 4.68 1 77.5 309 PRO B N 1
ATOM 6516 C CA . PRO B 1 309 ? 17.844 -19.781 4.82 1 77.5 309 PRO B CA 1
ATOM 6517 C C . PRO B 1 309 ? 17.094 -19.047 5.934 1 77.5 309 PRO B C 1
ATOM 6519 O O . PRO B 1 309 ? 17.719 -18.5 6.844 1 77.5 309 PRO B O 1
ATOM 6522 N N . ALA B 1 310 ? 15.789 -19.047 5.859 1 84.56 310 ALA B N 1
ATOM 6523 C CA . ALA B 1 310 ? 14.93 -18.312 6.789 1 84.56 310 ALA B CA 1
ATOM 6524 C C . ALA B 1 310 ? 15.141 -18.781 8.219 1 84.56 310 ALA B C 1
ATOM 6526 O O . ALA B 1 310 ? 15.055 -18 9.164 1 84.56 310 ALA B O 1
ATOM 6527 N N . PHE B 1 311 ? 15.391 -20.094 8.414 1 87.19 311 PHE B N 1
ATOM 6528 C CA . PHE B 1 311 ? 15.523 -20.625 9.766 1 87.19 311 PHE B CA 1
ATOM 6529 C C . PHE B 1 311 ? 16.797 -20.094 10.43 1 87.19 311 PHE B C 1
ATOM 6531 O O . PHE B 1 311 ? 16.875 -20.047 11.656 1 87.19 311 PHE B O 1
ATOM 6538 N N . ALA B 1 312 ? 17.828 -19.703 9.641 1 83.94 312 ALA B N 1
ATOM 6539 C CA . ALA B 1 312 ? 19.062 -19.141 10.18 1 83.94 312 ALA B CA 1
ATOM 6540 C C . ALA B 1 312 ? 18.906 -17.656 10.484 1 83.94 312 ALA B C 1
ATOM 6542 O O . ALA B 1 312 ? 19.375 -17.172 11.516 1 83.94 312 ALA B O 1
ATOM 6543 N N . THR B 1 313 ? 18.297 -16.938 9.633 1 84.69 313 THR B N 1
ATOM 6544 C CA . THR B 1 313 ? 18.203 -15.484 9.766 1 84.69 313 THR B CA 1
ATOM 6545 C C . THR B 1 313 ? 17.016 -15.086 10.641 1 84.69 313 THR B C 1
ATOM 6547 O O . THR B 1 313 ? 17.062 -14.055 11.312 1 84.69 313 THR B O 1
ATOM 6550 N N . HIS B 1 314 ? 15.922 -15.914 10.555 1 90 314 HIS B N 1
ATOM 6551 C CA . HIS B 1 314 ? 14.688 -15.617 11.273 1 90 314 HIS B CA 1
ATOM 6552 C C . HIS B 1 314 ? 14.195 -16.844 12.047 1 90 314 HIS B C 1
ATOM 6554 O O . HIS B 1 314 ? 13.094 -17.328 11.789 1 90 314 HIS B O 1
ATOM 6560 N N . PRO B 1 315 ? 14.898 -17.188 13.008 1 91.12 315 PRO B N 1
ATOM 6561 C CA . PRO B 1 315 ? 14.523 -18.422 13.703 1 91.12 315 PRO B CA 1
ATOM 6562 C C . PRO B 1 315 ? 13.141 -18.344 14.344 1 91.12 315 PRO B C 1
ATOM 6564 O O . PRO B 1 315 ? 12.352 -19.281 14.234 1 91.12 315 PRO B O 1
ATOM 6567 N N . ALA B 1 316 ? 12.867 -17.25 15.047 1 91.88 316 ALA B N 1
ATOM 6568 C CA . ALA B 1 316 ? 11.555 -17.125 15.68 1 91.88 316 ALA B CA 1
ATOM 6569 C C . ALA B 1 316 ? 10.445 -17.062 14.633 1 91.88 316 ALA B C 1
ATOM 6571 O O . ALA B 1 316 ? 9.398 -17.688 14.789 1 91.88 316 ALA B O 1
ATOM 6572 N N . GLY B 1 317 ? 10.695 -16.281 13.648 1 91.38 317 GLY B N 1
ATOM 6573 C CA . GLY B 1 317 ? 9.727 -16.172 12.57 1 91.38 317 GLY B CA 1
ATOM 6574 C C . GLY B 1 317 ? 9.508 -17.484 11.836 1 91.38 317 GLY B C 1
ATOM 6575 O O . GLY B 1 317 ? 8.383 -17.812 11.461 1 91.38 317 GLY B O 1
ATOM 6576 N N . PHE B 1 318 ? 10.555 -18.203 11.602 1 94 318 PHE B N 1
ATOM 6577 C CA . PHE B 1 318 ? 10.5 -19.5 10.93 1 94 318 PHE B CA 1
ATOM 6578 C C . PHE B 1 318 ? 9.602 -20.469 11.688 1 94 318 PHE B C 1
ATOM 6580 O O . PHE B 1 318 ? 8.719 -21.094 11.102 1 94 318 PHE B O 1
ATOM 6587 N N . VAL B 1 319 ? 9.828 -20.547 12.977 1 94.25 319 VAL B N 1
ATOM 6588 C CA . VAL B 1 319 ? 9.078 -21.484 13.805 1 94.25 319 VAL B CA 1
ATOM 6589 C C . VAL B 1 319 ? 7.598 -21.094 13.805 1 94.25 319 VAL B C 1
ATOM 6591 O O . VAL B 1 319 ? 6.723 -21.969 13.695 1 94.25 319 VAL B O 1
ATOM 6594 N N . ARG B 1 320 ? 7.352 -19.875 13.922 1 92.38 320 ARG B N 1
ATOM 6595 C CA . ARG B 1 320 ? 5.977 -19.391 13.977 1 92.38 320 ARG B CA 1
ATOM 6596 C C . ARG B 1 320 ? 5.238 -19.703 12.68 1 92.38 320 ARG B C 1
ATOM 6598 O O . ARG B 1 320 ? 4.105 -20.203 12.703 1 92.38 320 ARG B O 1
ATOM 6605 N N . ILE B 1 321 ? 5.832 -19.438 11.578 1 94.56 321 ILE B N 1
ATOM 6606 C CA . ILE B 1 321 ? 5.18 -19.625 10.281 1 94.56 321 ILE B CA 1
ATOM 6607 C C . ILE B 1 321 ? 5.047 -21.125 9.984 1 94.56 321 ILE B C 1
ATOM 6609 O O . ILE B 1 321 ? 4.055 -21.562 9.398 1 94.56 321 ILE B O 1
ATOM 6613 N N . LYS B 1 322 ? 6.062 -21.875 10.336 1 95.25 322 LYS B N 1
ATOM 6614 C CA . LYS B 1 322 ? 5.977 -23.328 10.133 1 95.25 322 LYS B CA 1
ATOM 6615 C C . LYS B 1 322 ? 4.82 -23.922 10.922 1 95.25 322 LYS B C 1
ATOM 6617 O O . LYS B 1 322 ? 4.098 -24.781 10.414 1 95.25 322 LYS B O 1
ATOM 6622 N N . ARG B 1 323 ? 4.719 -23.453 12.109 1 93.81 323 ARG B N 1
ATOM 6623 C CA . ARG B 1 323 ? 3.604 -23.922 12.922 1 93.81 323 ARG B CA 1
ATOM 6624 C C . ARG B 1 323 ? 2.268 -23.594 12.266 1 93.81 323 ARG B C 1
ATOM 6626 O O . ARG B 1 323 ? 1.353 -24.422 12.266 1 93.81 323 ARG B O 1
ATOM 6633 N N . ALA B 1 324 ? 2.139 -22.422 11.781 1 94.19 324 ALA B N 1
ATOM 6634 C CA . ALA B 1 324 ? 0.912 -22.016 11.102 1 94.19 324 ALA B CA 1
ATOM 6635 C C . ALA B 1 324 ? 0.663 -22.875 9.859 1 94.19 324 ALA B C 1
ATOM 6637 O O . ALA B 1 324 ? -0.473 -23.266 9.594 1 94.19 324 ALA B O 1
ATOM 6638 N N . LEU B 1 325 ? 1.693 -23.188 9.102 1 95.88 325 LEU B N 1
ATOM 6639 C CA . LEU B 1 325 ? 1.593 -24.031 7.91 1 95.88 325 LEU B CA 1
ATOM 6640 C C . LEU B 1 325 ? 1.151 -25.438 8.281 1 95.88 325 LEU B C 1
ATOM 6642 O O . LEU B 1 325 ? 0.25 -26 7.648 1 95.88 325 LEU B O 1
ATOM 6646 N N . ASP B 1 326 ? 1.797 -25.938 9.297 1 94.5 326 ASP B N 1
ATOM 6647 C CA . ASP B 1 326 ? 1.478 -27.297 9.727 1 94.5 326 ASP B CA 1
ATOM 6648 C C . ASP B 1 326 ? 0.037 -27.391 10.227 1 94.5 326 ASP B C 1
ATOM 6650 O O . ASP B 1 326 ? -0.657 -28.375 9.961 1 94.5 326 ASP B O 1
ATOM 6654 N N . ASN B 1 327 ? -0.342 -26.406 10.984 1 92.19 327 ASN B N 1
ATOM 6655 C CA . ASN B 1 327 ? -1.716 -26.375 11.477 1 92.19 327 ASN B CA 1
ATOM 6656 C C . ASN B 1 327 ? -2.719 -26.297 10.328 1 92.19 327 ASN B C 1
ATOM 6658 O O . ASN B 1 327 ? -3.76 -26.953 10.359 1 92.19 327 ASN B O 1
ATOM 6662 N N . TYR B 1 328 ? -2.492 -25.484 9.367 1 93.62 328 TYR B N 1
ATOM 6663 C CA . TYR B 1 328 ? -3.357 -25.375 8.203 1 93.62 328 TYR B CA 1
ATOM 6664 C C . TYR B 1 328 ? -3.447 -26.688 7.453 1 93.62 328 TYR B C 1
ATOM 6666 O O . TYR B 1 328 ? -4.539 -27.141 7.09 1 93.62 328 TYR B O 1
ATOM 6674 N N . ALA B 1 329 ? -2.295 -27.312 7.219 1 93.88 329 ALA B N 1
ATOM 6675 C CA . ALA B 1 329 ? -2.256 -28.578 6.508 1 93.88 329 ALA B CA 1
ATOM 6676 C C . ALA B 1 329 ? -3.057 -29.656 7.25 1 93.88 329 ALA B C 1
ATOM 6678 O O . ALA B 1 329 ? -3.74 -30.469 6.625 1 93.88 329 ALA B O 1
ATOM 6679 N N . ALA B 1 330 ? -2.951 -29.547 8.523 1 90.81 330 ALA B N 1
ATOM 6680 C CA . ALA B 1 330 ? -3.635 -30.547 9.359 1 90.81 330 ALA B CA 1
ATOM 6681 C C . ALA B 1 330 ? -5.145 -30.312 9.344 1 90.81 330 ALA B C 1
ATOM 6683 O O . ALA B 1 330 ? -5.918 -31.266 9.484 1 90.81 330 ALA B O 1
ATOM 6684 N N . GLN B 1 331 ? -5.574 -29.109 9.148 1 88.38 331 GLN B N 1
ATOM 6685 C CA . GLN B 1 331 ? -6.988 -28.766 9.258 1 88.38 331 GLN B CA 1
ATOM 6686 C C . GLN B 1 331 ? -7.68 -28.844 7.898 1 88.38 331 GLN B C 1
ATOM 6688 O O . GLN B 1 331 ? -8.898 -28.672 7.805 1 88.38 331 GLN B O 1
ATOM 6693 N N . LEU B 1 332 ? -6.941 -29.172 6.883 1 92.56 332 LEU B N 1
ATOM 6694 C CA . LEU B 1 332 ? -7.559 -29.312 5.566 1 92.56 332 LEU B CA 1
ATOM 6695 C C . LEU B 1 332 ? -8.562 -30.469 5.559 1 92.56 332 LEU B C 1
ATOM 6697 O O . LEU B 1 332 ? -8.328 -31.5 6.176 1 92.56 332 LEU B O 1
ATOM 6701 N N . PRO B 1 333 ? -9.711 -30.234 4.891 1 91.88 333 PRO B N 1
ATOM 6702 C CA . PRO B 1 333 ? -10.617 -31.375 4.703 1 91.88 333 PRO B CA 1
ATOM 6703 C C . PRO B 1 333 ? -9.938 -32.562 4.055 1 91.88 333 PRO B C 1
ATOM 6705 O O . PRO B 1 333 ? -9.023 -32.406 3.246 1 91.88 333 PRO B O 1
ATOM 6708 N N . GLN B 1 334 ? -10.461 -33.688 4.305 1 89.75 334 GLN B N 1
ATOM 6709 C CA . GLN B 1 334 ? -9.836 -34.938 3.883 1 89.75 334 GLN B CA 1
ATOM 6710 C C . GLN B 1 334 ? -9.648 -34.969 2.369 1 89.75 334 GLN B C 1
ATOM 6712 O O . GLN B 1 334 ? -8.633 -35.469 1.878 1 89.75 334 GLN B O 1
ATOM 6717 N N . GLU B 1 335 ? -10.539 -34.438 1.677 1 88.19 335 GLU B N 1
ATOM 6718 C CA . GLU B 1 335 ? -10.477 -34.469 0.218 1 88.19 335 GLU B CA 1
ATOM 6719 C C . GLU B 1 335 ? -9.328 -33.625 -0.308 1 88.19 335 GLU B C 1
ATOM 6721 O O . GLU B 1 335 ? -8.867 -33.812 -1.438 1 88.19 335 GLU B O 1
ATOM 6726 N N . HIS B 1 336 ? -8.844 -32.688 0.544 1 91.75 336 HIS B N 1
ATOM 6727 C CA . HIS B 1 336 ? -7.816 -31.75 0.091 1 91.75 336 HIS B CA 1
ATOM 6728 C C . HIS B 1 336 ? -6.48 -32.031 0.772 1 91.75 336 HIS B C 1
ATOM 6730 O O . HIS B 1 336 ? -5.504 -31.312 0.548 1 91.75 336 HIS B O 1
ATOM 6736 N N . LYS B 1 337 ? -6.383 -33.062 1.524 1 90.62 337 LYS B N 1
ATOM 6737 C CA . LYS B 1 337 ? -5.137 -33.375 2.223 1 90.62 337 LYS B CA 1
ATOM 6738 C C . LYS B 1 337 ? -4.16 -34.125 1.311 1 90.62 337 LYS B C 1
ATOM 6740 O O . LYS B 1 337 ? -4.559 -35 0.539 1 90.62 337 LYS B O 1
ATOM 6745 N N . ALA B 1 338 ? -2.996 -33.719 1.415 1 87.5 338 ALA B N 1
ATOM 6746 C CA . ALA B 1 338 ? -1.947 -34.406 0.684 1 87.5 338 ALA B CA 1
ATOM 6747 C C . ALA B 1 338 ? -1.624 -35.75 1.348 1 87.5 338 ALA B C 1
ATOM 6749 O O . ALA B 1 338 ? -1.75 -35.906 2.566 1 87.5 338 ALA B O 1
ATOM 6750 N N . PRO B 1 339 ? -1.203 -36.656 0.578 1 85.12 339 PRO B N 1
ATOM 6751 C CA . PRO B 1 339 ? -0.87 -37.969 1.147 1 85.12 339 PRO B CA 1
ATOM 6752 C C . PRO B 1 339 ? 0.497 -38 1.829 1 85.12 339 PRO B C 1
ATOM 6754 O O . PRO B 1 339 ? 0.952 -39.031 2.283 1 85.12 339 PRO B O 1
ATOM 6757 N N . TRP B 1 340 ? 1.149 -36.875 1.899 1 86.38 340 TRP B N 1
ATOM 6758 C CA . TRP B 1 340 ? 2.469 -36.75 2.514 1 86.38 340 TRP B CA 1
ATOM 6759 C C . TRP B 1 340 ? 2.543 -35.531 3.416 1 86.38 340 TRP B C 1
ATOM 6761 O O . TRP B 1 340 ? 1.653 -34.656 3.391 1 86.38 340 TRP B O 1
ATOM 6771 N N . GLN B 1 341 ? 3.582 -35.625 4.258 1 89.62 341 GLN B N 1
ATOM 6772 C CA . GLN B 1 341 ? 3.988 -34.375 4.902 1 89.62 341 GLN B CA 1
ATOM 6773 C C . GLN B 1 341 ? 4.906 -33.562 3.994 1 89.62 341 GLN B C 1
ATOM 6775 O O . GLN B 1 341 ? 5.789 -34.125 3.338 1 89.62 341 GLN B O 1
ATOM 6780 N N . TRP B 1 342 ? 4.742 -32.438 3.914 1 93.38 342 TRP B N 1
ATOM 6781 C CA . TRP B 1 342 ? 5.371 -31.641 2.881 1 93.38 342 TRP B CA 1
ATOM 6782 C C . TRP B 1 342 ? 6.879 -31.562 3.09 1 93.38 342 TRP B C 1
ATOM 6784 O O . TRP B 1 342 ? 7.652 -31.656 2.131 1 93.38 342 TRP B O 1
ATOM 6794 N N . ASP B 1 343 ? 7.355 -31.359 4.316 1 93.69 343 ASP B N 1
ATOM 6795 C CA . ASP B 1 343 ? 8.773 -31.062 4.488 1 93.69 343 ASP B CA 1
ATOM 6796 C C . ASP B 1 343 ? 9.484 -32.188 5.238 1 93.69 343 ASP B C 1
ATOM 6798 O O . ASP B 1 343 ? 10.562 -31.984 5.797 1 93.69 343 ASP B O 1
ATOM 6802 N N . GLU B 1 344 ? 8.812 -33.281 5.34 1 89.88 344 GLU B N 1
ATOM 6803 C CA . GLU B 1 344 ? 9.43 -34.406 6.02 1 89.88 344 GLU B CA 1
ATOM 6804 C C . GLU B 1 344 ? 9.07 -35.75 5.328 1 89.88 344 GLU B C 1
ATOM 6806 O O . GLU B 1 344 ? 8.102 -35.812 4.57 1 89.88 344 GLU B O 1
ATOM 6811 N N . GLY B 1 345 ? 9.953 -36.688 5.586 1 83.06 345 GLY B N 1
ATOM 6812 C CA . GLY B 1 345 ? 9.664 -38.031 5.094 1 83.06 345 GLY B CA 1
ATOM 6813 C C . GLY B 1 345 ? 10.383 -38.344 3.795 1 83.06 345 GLY B C 1
ATOM 6814 O O . GLY B 1 345 ? 11.203 -37.562 3.32 1 83.06 345 GLY B O 1
ATOM 6815 N N . GLU B 1 346 ? 10.156 -39.562 3.352 1 76.44 346 GLU B N 1
ATOM 6816 C CA . GLU B 1 346 ? 10.789 -40.031 2.127 1 76.44 346 GLU B CA 1
ATOM 6817 C C . GLU B 1 346 ? 9.984 -39.625 0.896 1 76.44 346 GLU B C 1
ATOM 6819 O O . GLU B 1 346 ? 8.781 -39.406 0.988 1 76.44 346 GLU B O 1
ATOM 6824 N N . ASN B 1 347 ? 10.773 -39.344 -0.052 1 67.38 347 ASN B N 1
ATOM 6825 C CA . ASN B 1 347 ? 10.102 -39.031 -1.305 1 67.38 347 ASN B CA 1
ATOM 6826 C C . ASN B 1 347 ? 9.242 -40.188 -1.798 1 67.38 347 ASN B C 1
ATOM 6828 O O . ASN B 1 347 ? 9.711 -41.312 -1.868 1 67.38 347 ASN B O 1
ATOM 6832 N N . MET B 1 348 ? 7.969 -40.062 -1.66 1 59.75 348 MET B N 1
ATOM 6833 C CA . MET B 1 348 ? 7.047 -41.062 -2.152 1 59.75 348 MET B CA 1
ATOM 6834 C C . MET B 1 348 ? 6.371 -40.625 -3.441 1 59.75 348 MET B C 1
ATOM 6836 O O . MET B 1 348 ? 6.188 -39.406 -3.664 1 59.75 348 MET B O 1
ATOM 6840 N N . THR B 1 349 ? 6.426 -41.531 -4.465 1 57.44 349 THR B N 1
ATOM 6841 C CA . THR B 1 349 ? 5.676 -41.219 -5.684 1 57.44 349 THR B CA 1
ATOM 6842 C C . THR B 1 349 ? 4.176 -41.25 -5.41 1 57.44 349 THR B C 1
ATOM 6844 O O . THR B 1 349 ? 3.688 -42.094 -4.656 1 57.44 349 THR B O 1
ATOM 6847 N N . MET B 1 350 ? 3.449 -40.125 -5.539 1 57.22 350 MET B N 1
ATOM 6848 C CA . MET B 1 350 ? 2 -40.094 -5.371 1 57.22 350 MET B CA 1
ATOM 6849 C C . MET B 1 350 ? 1.313 -41.125 -6.238 1 57.22 350 MET B C 1
ATOM 6851 O O . MET B 1 350 ? 1.703 -41.344 -7.391 1 57.22 350 MET B O 1
ATOM 6855 N N . PRO B 1 351 ? 0.433 -41.938 -5.57 1 57.12 351 PRO B N 1
ATOM 6856 C CA . PRO B 1 351 ? -0.425 -42.719 -6.469 1 57.12 351 PRO B CA 1
ATOM 6857 C C . PRO B 1 351 ? -1.119 -41.844 -7.516 1 57.12 351 PRO B C 1
ATOM 6859 O O . PRO B 1 351 ? -1.404 -40.688 -7.262 1 57.12 351 PRO B O 1
ATOM 6862 N N . ARG B 1 352 ? -1.038 -42.281 -8.742 1 57.84 352 ARG B N 1
ATOM 6863 C CA . ARG B 1 352 ? -1.703 -41.625 -9.852 1 57.84 352 ARG B CA 1
ATOM 6864 C C . ARG B 1 352 ? -3.182 -41.406 -9.547 1 57.84 352 ARG B C 1
ATOM 6866 O O . ARG B 1 352 ? -4.031 -42.188 -9.961 1 57.84 352 ARG B O 1
ATOM 6873 N N . VAL B 1 353 ? -3.449 -40.781 -8.336 1 59.94 353 VAL B N 1
ATOM 6874 C CA . VAL B 1 353 ? -4.848 -40.5 -8.023 1 59.94 353 VAL B CA 1
ATOM 6875 C C . VAL B 1 353 ? -5.211 -39.094 -8.555 1 59.94 353 VAL B C 1
ATOM 6877 O O . VAL B 1 353 ? -4.41 -38.156 -8.469 1 59.94 353 VAL B O 1
ATOM 6880 N N . ALA B 1 354 ? -6.293 -39.188 -9.203 1 68 354 ALA B N 1
ATOM 6881 C CA . ALA B 1 354 ? -6.848 -37.969 -9.781 1 68 354 ALA B CA 1
ATOM 6882 C C . ALA B 1 354 ? -7.117 -36.906 -8.695 1 68 354 ALA B C 1
ATOM 6884 O O . ALA B 1 354 ? -7.738 -37.219 -7.676 1 68 354 ALA B O 1
ATOM 6885 N N . ILE B 1 355 ? -6.457 -35.812 -8.711 1 78.81 355 ILE B N 1
ATOM 6886 C CA . ILE B 1 355 ? -6.668 -34.719 -7.773 1 78.81 355 ILE B CA 1
ATOM 6887 C C . ILE B 1 355 ? -7.527 -33.625 -8.43 1 78.81 355 ILE B C 1
ATOM 6889 O O . ILE B 1 355 ? -7.418 -33.375 -9.633 1 78.81 355 ILE B O 1
ATOM 6893 N N . SER B 1 356 ? -8.5 -33.125 -7.637 1 82.25 356 SER B N 1
ATOM 6894 C CA . SER B 1 356 ? -9.352 -32.062 -8.141 1 82.25 356 SER B CA 1
ATOM 6895 C C . SER B 1 356 ? -8.555 -30.797 -8.406 1 82.25 356 SER B C 1
ATOM 6897 O O . SER B 1 356 ? -7.441 -30.641 -7.895 1 82.25 356 SER B O 1
ATOM 6899 N N . ARG B 1 357 ? -9.094 -29.984 -9.211 1 82.75 357 ARG B N 1
ATOM 6900 C CA . ARG B 1 357 ? -8.461 -28.703 -9.492 1 82.75 357 ARG B CA 1
ATOM 6901 C C . ARG B 1 357 ? -8.281 -27.891 -8.219 1 82.75 357 ARG B C 1
ATOM 6903 O O . ARG B 1 357 ? -7.246 -27.25 -8.016 1 82.75 357 ARG B O 1
ATOM 6910 N N . GLU B 1 358 ? -9.297 -27.875 -7.402 1 85.56 358 GLU B N 1
ATOM 6911 C CA . GLU B 1 358 ? -9.242 -27.141 -6.145 1 85.56 358 GLU B CA 1
ATOM 6912 C C . GLU B 1 358 ? -8.102 -27.641 -5.258 1 85.56 358 GLU B C 1
ATOM 6914 O O . GLU B 1 358 ? -7.348 -26.844 -4.699 1 85.56 358 GLU B O 1
ATOM 6919 N N . SER B 1 359 ? -8.016 -28.906 -5.23 1 89 359 SER B N 1
ATOM 6920 C CA . SER B 1 359 ? -6.961 -29.484 -4.41 1 89 359 SER B CA 1
ATOM 6921 C C . SER B 1 359 ? -5.578 -29.156 -4.973 1 89 359 SER B C 1
ATOM 6923 O O . SER B 1 359 ? -4.637 -28.922 -4.215 1 89 359 SER B O 1
ATOM 6925 N N . SER B 1 360 ? -5.492 -29.203 -6.281 1 88.69 360 SER B N 1
ATOM 6926 C CA . SER B 1 360 ? -4.211 -28.906 -6.906 1 88.69 360 SER B CA 1
ATOM 6927 C C . SER B 1 360 ? -3.758 -27.484 -6.586 1 88.69 360 SER B C 1
ATOM 6929 O O . SER B 1 360 ? -2.584 -27.25 -6.285 1 88.69 360 SER B O 1
ATOM 6931 N N . VAL B 1 361 ? -4.707 -26.547 -6.723 1 88.75 361 VAL B N 1
ATOM 6932 C CA . VAL B 1 361 ? -4.383 -25.156 -6.434 1 88.75 361 VAL B CA 1
ATOM 6933 C C . VAL B 1 361 ? -3.93 -25.016 -4.98 1 88.75 361 VAL B C 1
ATOM 6935 O O . VAL B 1 361 ? -2.938 -24.344 -4.695 1 88.75 361 VAL B O 1
ATOM 6938 N N . LEU B 1 362 ? -4.613 -25.641 -4.059 1 93.12 362 LEU B N 1
ATOM 6939 C CA . LEU B 1 362 ? -4.25 -25.594 -2.646 1 93.12 362 LEU B CA 1
ATOM 6940 C C . LEU B 1 362 ? -2.863 -26.172 -2.416 1 93.12 362 LEU B C 1
ATOM 6942 O O . LEU B 1 362 ? -2.066 -25.625 -1.656 1 93.12 362 LEU B O 1
ATOM 6946 N N . HIS B 1 363 ? -2.574 -27.25 -3.086 1 93.5 363 HIS B N 1
ATOM 6947 C CA . HIS B 1 363 ? -1.279 -27.906 -2.928 1 93.5 363 HIS B CA 1
ATOM 6948 C C . HIS B 1 363 ? -0.155 -27.047 -3.498 1 93.5 363 HIS B C 1
ATOM 6950 O O . HIS B 1 363 ? 0.939 -26.984 -2.934 1 93.5 363 HIS B O 1
ATOM 6956 N N . PHE B 1 364 ? -0.445 -26.438 -4.648 1 93.94 364 PHE B N 1
ATOM 6957 C CA . PHE B 1 364 ? 0.577 -25.562 -5.207 1 93.94 364 PHE B CA 1
ATOM 6958 C C . PHE B 1 364 ? 0.89 -24.422 -4.258 1 93.94 364 PHE B C 1
ATOM 6960 O O . PHE B 1 364 ? 2.055 -24.062 -4.059 1 93.94 364 PHE B O 1
ATOM 6967 N N . LEU B 1 365 ? -0.118 -23.859 -3.688 1 95.81 365 LEU B N 1
ATOM 6968 C CA . LEU B 1 365 ? 0.084 -22.734 -2.773 1 95.81 365 LEU B CA 1
ATOM 6969 C C . LEU B 1 365 ? 0.792 -23.188 -1.503 1 95.81 365 LEU B C 1
ATOM 6971 O O . LEU B 1 365 ? 1.801 -22.609 -1.104 1 95.81 365 LEU B O 1
ATOM 6975 N N . LEU B 1 366 ? 0.265 -24.234 -0.914 1 96.94 366 LEU B N 1
ATOM 6976 C CA . LEU B 1 366 ? 0.822 -24.75 0.331 1 96.94 366 LEU B CA 1
ATOM 6977 C C . LEU B 1 366 ? 2.23 -25.281 0.112 1 96.94 366 LEU B C 1
ATOM 6979 O O . LEU B 1 366 ? 3.141 -25 0.892 1 96.94 366 LEU B O 1
ATOM 6983 N N . GLY B 1 367 ? 2.375 -26.078 -0.896 1 96.94 367 GLY B N 1
ATOM 6984 C CA . GLY B 1 367 ? 3.688 -26.609 -1.209 1 96.94 367 GLY B CA 1
ATOM 6985 C C . GLY B 1 367 ? 4.73 -25.547 -1.461 1 96.94 367 GLY B C 1
ATOM 6986 O O . GLY B 1 367 ? 5.863 -25.656 -0.983 1 96.94 367 GLY B O 1
ATOM 6987 N N . ASN B 1 368 ? 4.324 -24.562 -2.254 1 97.06 368 ASN B N 1
ATOM 6988 C CA . ASN B 1 368 ? 5.262 -23.484 -2.508 1 97.06 368 ASN B CA 1
ATOM 6989 C C . ASN B 1 368 ? 5.641 -22.75 -1.219 1 97.06 368 ASN B C 1
ATOM 6991 O O . ASN B 1 368 ? 6.766 -22.281 -1.08 1 97.06 368 ASN B O 1
ATOM 6995 N N . ALA B 1 369 ? 4.711 -22.578 -0.323 1 97.44 369 ALA B N 1
ATOM 6996 C CA . ALA B 1 369 ? 5.016 -21.953 0.962 1 97.44 369 ALA B CA 1
ATOM 6997 C C . ALA B 1 369 ? 6.078 -22.734 1.718 1 97.44 369 ALA B C 1
ATOM 6999 O O . ALA B 1 369 ? 7.066 -22.172 2.191 1 97.44 369 ALA B O 1
ATOM 7000 N N . TYR B 1 370 ? 5.891 -24.062 1.816 1 97.38 370 TYR B N 1
ATOM 7001 C CA . TYR B 1 370 ? 6.891 -24.906 2.463 1 97.38 370 TYR B CA 1
ATOM 7002 C C . TYR B 1 370 ? 8.234 -24.797 1.749 1 97.38 370 TYR B C 1
ATOM 7004 O O . TYR B 1 370 ? 9.281 -24.719 2.395 1 97.38 370 TYR B O 1
ATOM 7012 N N . MET B 1 371 ? 8.172 -24.859 0.488 1 96.44 371 MET B N 1
ATOM 7013 C CA . MET B 1 371 ? 9.398 -24.828 -0.306 1 96.44 371 MET B CA 1
ATOM 7014 C C . MET B 1 371 ? 10.18 -23.547 -0.051 1 96.44 371 MET B C 1
ATOM 7016 O O . MET B 1 371 ? 11.383 -23.578 0.189 1 96.44 371 MET B O 1
ATOM 7020 N N . GLN B 1 372 ? 9.5 -22.406 -0.104 1 93.88 372 GLN B N 1
ATOM 7021 C CA . GLN B 1 372 ? 10.148 -21.109 0.083 1 93.88 372 GLN B CA 1
ATOM 7022 C C . GLN B 1 372 ? 10.641 -20.938 1.517 1 93.88 372 GLN B C 1
ATOM 7024 O O . GLN B 1 372 ? 11.664 -20.281 1.756 1 93.88 372 GLN B O 1
ATOM 7029 N N . LEU B 1 373 ? 9.922 -21.531 2.447 1 94.81 373 LEU B N 1
ATOM 7030 C CA . LEU B 1 373 ? 10.336 -21.453 3.844 1 94.81 373 LEU B CA 1
ATOM 7031 C C . LEU B 1 373 ? 11.695 -22.125 4.039 1 94.81 373 LEU B C 1
ATOM 7033 O O . LEU B 1 373 ? 12.531 -21.625 4.793 1 94.81 373 LEU B O 1
ATOM 7037 N N . TRP B 1 374 ? 11.969 -23.203 3.32 1 93.38 374 TRP B N 1
ATOM 7038 C CA . TRP B 1 374 ? 13.172 -24 3.504 1 93.38 374 TRP B CA 1
ATOM 7039 C C . TRP B 1 374 ? 14.227 -23.656 2.461 1 93.38 374 TRP B C 1
ATOM 7041 O O . TRP B 1 374 ? 15.391 -24.031 2.596 1 93.38 374 TRP B O 1
ATOM 7051 N N . ASN B 1 375 ? 13.898 -22.938 1.48 1 90.94 375 ASN B N 1
ATOM 7052 C CA . ASN B 1 375 ? 14.734 -22.719 0.308 1 90.94 375 ASN B CA 1
ATOM 7053 C C . ASN B 1 375 ? 16.016 -21.953 0.666 1 90.94 375 ASN B C 1
ATOM 7055 O O . ASN B 1 375 ? 15.961 -20.906 1.3 1 90.94 375 ASN B O 1
ATOM 7059 N N . VAL B 1 376 ? 17.062 -22.531 0.265 1 85.75 376 VAL B N 1
ATOM 7060 C CA . VAL B 1 376 ? 18.359 -21.875 0.387 1 85.75 376 VAL B CA 1
ATOM 7061 C C . VAL B 1 376 ? 18.766 -21.25 -0.952 1 85.75 376 VAL B C 1
ATOM 7063 O O . VAL B 1 376 ? 18.953 -21.969 -1.941 1 85.75 376 VAL B O 1
ATOM 7066 N N . ARG B 1 377 ? 18.906 -20 -1.018 1 80.62 377 ARG B N 1
ATOM 7067 C CA . ARG B 1 377 ? 19.156 -19.297 -2.271 1 80.62 377 ARG B CA 1
ATOM 7068 C C . ARG B 1 377 ? 20.641 -19.203 -2.572 1 80.62 377 ARG B C 1
ATOM 7070 O O . ARG B 1 377 ? 21.203 -18.109 -2.619 1 80.62 377 ARG B O 1
ATOM 7077 N N . ALA B 1 378 ? 21.172 -20.266 -2.703 1 79.81 378 ALA B N 1
ATOM 7078 C CA . ALA B 1 378 ? 22.562 -20.438 -3.082 1 79.81 378 ALA B CA 1
ATOM 7079 C C . ALA B 1 378 ? 22.719 -21.562 -4.113 1 79.81 378 ALA B C 1
ATOM 7081 O O . ALA B 1 378 ? 21.891 -22.453 -4.199 1 79.81 378 ALA B O 1
ATOM 7082 N N . LEU B 1 379 ? 23.734 -21.438 -4.898 1 83 379 LEU B N 1
ATOM 7083 C CA . LEU B 1 379 ? 23.938 -22.406 -5.965 1 83 379 LEU B CA 1
ATOM 7084 C C . LEU B 1 379 ? 24.672 -23.641 -5.449 1 83 379 LEU B C 1
ATOM 7086 O O . LEU B 1 379 ? 24.578 -24.719 -6.043 1 83 379 LEU B O 1
ATOM 7090 N N . ASP B 1 380 ? 25.391 -23.438 -4.352 1 79.81 380 ASP B N 1
ATOM 7091 C CA . ASP B 1 380 ? 26.266 -24.516 -3.91 1 79.81 380 ASP B CA 1
ATOM 7092 C C . ASP B 1 380 ? 25.781 -25.109 -2.584 1 79.81 380 ASP B C 1
ATOM 7094 O O . ASP B 1 380 ? 26.375 -26.062 -2.082 1 79.81 380 ASP B O 1
ATOM 7098 N N . ALA B 1 381 ? 24.734 -24.594 -2.061 1 82.19 381 ALA B N 1
ATOM 7099 C CA . ALA B 1 381 ? 24.297 -25.031 -0.739 1 82.19 381 ALA B CA 1
ATOM 7100 C C . ALA B 1 381 ? 23.328 -26.203 -0.847 1 82.19 381 ALA B C 1
ATOM 7102 O O . ALA B 1 381 ? 22.594 -26.328 -1.841 1 82.19 381 ALA B O 1
ATOM 7103 N N . ASP B 1 382 ? 23.406 -27 0.219 1 85.38 382 ASP B N 1
ATOM 7104 C CA . ASP B 1 382 ? 22.438 -28.078 0.301 1 85.38 382 ASP B CA 1
ATOM 7105 C C . ASP B 1 382 ? 21.016 -27.547 0.456 1 85.38 382 ASP B C 1
ATOM 7107 O O . ASP B 1 382 ? 20.766 -26.688 1.31 1 85.38 382 ASP B O 1
ATOM 7111 N N . ASN B 1 383 ? 20.156 -27.969 -0.354 1 91.5 383 ASN B N 1
ATOM 7112 C CA . ASN B 1 383 ? 18.75 -27.562 -0.379 1 91.5 383 ASN B CA 1
ATOM 7113 C C . ASN B 1 383 ? 17.812 -28.766 -0.413 1 91.5 383 ASN B C 1
ATOM 7115 O O . ASN B 1 383 ? 16.812 -28.766 -1.132 1 91.5 383 ASN B O 1
ATOM 7119 N N . SER B 1 384 ? 18.125 -29.797 0.389 1 91.25 384 SER B N 1
ATOM 7120 C CA . SER B 1 384 ? 17.484 -31.109 0.3 1 91.25 384 SER B CA 1
ATOM 7121 C C . SER B 1 384 ? 16.016 -31.031 0.685 1 91.25 384 SER B C 1
ATOM 7123 O O . SER B 1 384 ? 15.172 -31.703 0.085 1 91.25 384 SER B O 1
ATOM 7125 N N . VAL B 1 385 ? 15.734 -30.25 1.701 1 93.62 385 VAL B N 1
ATOM 7126 C CA . VAL B 1 385 ? 14.344 -30.172 2.139 1 93.62 385 VAL B CA 1
ATOM 7127 C C . VAL B 1 385 ? 13.5 -29.484 1.072 1 93.62 385 VAL B C 1
ATOM 7129 O O . VAL B 1 385 ? 12.414 -29.953 0.731 1 93.62 385 VAL B O 1
ATOM 7132 N N . ALA B 1 386 ? 13.977 -28.344 0.577 1 94.44 386 ALA B N 1
ATOM 7133 C CA . ALA B 1 386 ? 13.266 -27.641 -0.49 1 94.44 386 ALA B CA 1
ATOM 7134 C C . ALA B 1 386 ? 13.133 -28.516 -1.728 1 94.44 386 ALA B C 1
ATOM 7136 O O . ALA B 1 386 ? 12.117 -28.469 -2.434 1 94.44 386 ALA B O 1
ATOM 7137 N N . LEU B 1 387 ? 14.148 -29.297 -2.004 1 95.19 387 LEU B N 1
ATOM 7138 C CA . LEU B 1 387 ? 14.094 -30.234 -3.125 1 95.19 387 LEU B CA 1
ATOM 7139 C C . LEU B 1 387 ? 13 -31.266 -2.92 1 95.19 387 LEU B C 1
ATOM 7141 O O . LEU B 1 387 ? 12.266 -31.594 -3.855 1 95.19 387 LEU B O 1
ATOM 7145 N N . LEU B 1 388 ? 12.969 -31.797 -1.748 1 94.81 388 LEU B N 1
ATOM 7146 C CA . LEU B 1 388 ? 11.914 -32.75 -1.438 1 94.81 388 LEU B CA 1
ATOM 7147 C C . LEU B 1 388 ? 10.539 -32.188 -1.737 1 94.81 388 LEU B C 1
ATOM 7149 O O . LEU B 1 388 ? 9.711 -32.812 -2.375 1 94.81 388 LEU B O 1
ATOM 7153 N N . VAL B 1 389 ? 10.281 -31 -1.281 1 96.19 389 VAL B N 1
ATOM 7154 C CA . VAL B 1 389 ? 8.992 -30.344 -1.496 1 96.19 389 VAL B CA 1
ATOM 7155 C C . VAL B 1 389 ? 8.781 -30.094 -2.988 1 96.19 389 VAL B C 1
ATOM 7157 O O . VAL B 1 389 ? 7.68 -30.266 -3.504 1 96.19 389 VAL B O 1
ATOM 7160 N N . ALA B 1 390 ? 9.812 -29.641 -3.686 1 96 390 ALA B N 1
ATOM 7161 C CA . ALA B 1 390 ? 9.719 -29.391 -5.121 1 96 390 ALA B CA 1
ATOM 7162 C C . ALA B 1 390 ? 9.289 -30.656 -5.875 1 96 390 ALA B C 1
ATOM 7164 O O . ALA B 1 390 ? 8.461 -30.578 -6.781 1 96 390 ALA B O 1
ATOM 7165 N N . ARG B 1 391 ? 9.875 -31.75 -5.531 1 93.62 391 ARG B N 1
ATOM 7166 C CA . ARG B 1 391 ? 9.539 -33 -6.199 1 93.62 391 ARG B CA 1
ATOM 7167 C C . ARG B 1 391 ? 8.086 -33.375 -5.941 1 93.62 391 ARG B C 1
ATOM 7169 O O . ARG B 1 391 ? 7.418 -33.938 -6.828 1 93.62 391 ARG B O 1
ATOM 7176 N N . ARG B 1 392 ? 7.617 -33.156 -4.801 1 93.12 392 ARG B N 1
ATOM 7177 C CA . ARG B 1 392 ? 6.211 -33.406 -4.492 1 93.12 392 ARG B CA 1
ATOM 7178 C C . ARG B 1 392 ? 5.305 -32.5 -5.324 1 93.12 392 ARG B C 1
ATOM 7180 O O . ARG B 1 392 ? 4.238 -32.938 -5.773 1 93.12 392 ARG B O 1
ATOM 7187 N N . LEU B 1 393 ? 5.707 -31.266 -5.527 1 94 393 LEU B N 1
ATOM 7188 C CA . LEU B 1 393 ? 4.938 -30.328 -6.344 1 94 393 LEU B CA 1
ATOM 7189 C C . LEU B 1 393 ? 4.934 -30.766 -7.805 1 94 393 LEU B C 1
ATOM 7191 O O . LEU B 1 393 ? 3.955 -30.531 -8.523 1 94 393 LEU B O 1
ATOM 7195 N N . VAL B 1 394 ? 6 -31.406 -8.258 1 92.31 394 VAL B N 1
ATOM 7196 C CA . VAL B 1 394 ? 6.027 -31.938 -9.617 1 92.31 394 VAL B CA 1
ATOM 7197 C C . VAL B 1 394 ? 4.969 -33.031 -9.766 1 92.31 394 VAL B C 1
ATOM 7199 O O . VAL B 1 394 ? 4.328 -33.125 -10.812 1 92.31 394 VAL B O 1
ATOM 7202 N N . ASN B 1 395 ? 4.852 -33.781 -8.734 1 88.88 395 ASN B N 1
ATOM 7203 C CA . ASN B 1 395 ? 3.785 -34.781 -8.75 1 88.88 395 ASN B CA 1
ATOM 7204 C C . ASN B 1 395 ? 2.412 -34.125 -8.898 1 88.88 395 ASN B C 1
ATOM 7206 O O . ASN B 1 395 ? 1.544 -34.656 -9.594 1 88.88 395 ASN B O 1
ATOM 7210 N N . VAL B 1 396 ? 2.229 -33.062 -8.203 1 88.88 396 VAL B N 1
ATOM 7211 C CA . VAL B 1 396 ? 0.968 -32.312 -8.305 1 88.88 396 VAL B CA 1
ATOM 7212 C C . VAL B 1 396 ? 0.804 -31.766 -9.711 1 88.88 396 VAL B C 1
ATOM 7214 O O . VAL B 1 396 ? -0.298 -31.781 -10.266 1 88.88 396 VAL B O 1
ATOM 7217 N N . MET B 1 397 ? 1.866 -31.297 -10.32 1 86.69 397 MET B N 1
ATOM 7218 C CA . MET B 1 397 ? 1.837 -30.781 -11.68 1 86.69 397 MET B CA 1
ATOM 7219 C C . MET B 1 397 ? 1.382 -31.844 -12.672 1 86.69 397 MET B C 1
ATOM 7221 O O . MET B 1 397 ? 0.607 -31.562 -13.586 1 86.69 397 MET B O 1
ATOM 7225 N N . TYR B 1 398 ? 1.874 -32.938 -12.469 1 80.56 398 TYR B N 1
ATOM 7226 C CA . TYR B 1 398 ? 1.562 -34.062 -13.352 1 80.56 398 TYR B CA 1
ATOM 7227 C C . TYR B 1 398 ? 0.077 -34.375 -13.305 1 80.56 398 TYR B C 1
ATOM 7229 O O . TYR B 1 398 ? -0.535 -34.688 -14.336 1 80.56 398 TYR B O 1
ATOM 7237 N N . LEU B 1 399 ? -0.479 -34.312 -12.203 1 76.19 399 LEU B N 1
ATOM 7238 C CA . LEU B 1 399 ? -1.882 -34.656 -12.016 1 76.19 399 LEU B CA 1
ATOM 7239 C C . LEU B 1 399 ? -2.795 -33.531 -12.461 1 76.19 399 LEU B C 1
ATOM 7241 O O . LEU B 1 399 ? -3.961 -33.75 -12.789 1 76.19 399 LEU B O 1
ATOM 7245 N N . PHE B 1 400 ? -2.355 -32.25 -12.453 1 74.19 400 PHE B N 1
ATOM 7246 C CA . PHE B 1 400 ? -3.105 -31.031 -12.812 1 74.19 400 PHE B CA 1
ATOM 7247 C C . PHE B 1 400 ? -3.252 -30.922 -14.32 1 74.19 400 PHE B C 1
ATOM 7249 O O . PHE B 1 400 ? -4.234 -30.375 -14.82 1 74.19 400 PHE B O 1
ATOM 7256 N N . GLN B 1 401 ? -2.424 -31.281 -15.234 1 61.72 401 GLN B N 1
ATOM 7257 C CA . GLN B 1 401 ? -2.305 -31.078 -16.672 1 61.72 401 GLN B CA 1
ATOM 7258 C C . GLN B 1 401 ? -3.551 -31.562 -17.406 1 61.72 401 GLN B C 1
ATOM 7260 O O . GLN B 1 401 ? -3.799 -31.188 -18.547 1 61.72 401 GLN B O 1
ATOM 7265 N N . THR B 1 402 ? -4.398 -32 -16.766 1 56.88 402 THR B N 1
ATOM 7266 C CA . THR B 1 402 ? -5.523 -32.5 -17.547 1 56.88 402 THR B CA 1
ATOM 7267 C C . THR B 1 402 ? -6.605 -31.453 -17.688 1 56.88 402 THR B C 1
ATOM 7269 O O . THR B 1 402 ? -7.539 -31.609 -18.484 1 56.88 402 THR B O 1
ATOM 7272 N N . GLU B 1 403 ? -6.422 -30.219 -17.031 1 57.03 403 GLU B N 1
ATOM 7273 C CA . GLU B 1 403 ? -7.492 -29.234 -17.125 1 57.03 403 GLU B CA 1
ATOM 7274 C C . GLU B 1 403 ? -7.008 -27.969 -17.812 1 57.03 403 GLU B C 1
ATOM 7276 O O . GLU B 1 403 ? -5.852 -27.562 -17.656 1 57.03 403 GLU B O 1
ATOM 7281 N N . PRO B 1 404 ? -7.852 -27.469 -18.875 1 52.06 404 PRO B N 1
ATOM 7282 C CA . PRO B 1 404 ? -7.465 -26.234 -19.578 1 52.06 404 PRO B CA 1
ATOM 7283 C C . PRO B 1 404 ? -7.273 -25.047 -18.641 1 52.06 404 PRO B C 1
ATOM 7285 O O . PRO B 1 404 ? -8.086 -24.828 -17.734 1 52.06 404 PRO B O 1
ATOM 7288 N N . MET B 1 405 ? -6.121 -24.547 -18.469 1 50.22 405 MET B N 1
ATOM 7289 C CA . MET B 1 405 ? -5.734 -23.453 -17.578 1 50.22 405 MET B CA 1
ATOM 7290 C C . MET B 1 405 ? -6.094 -22.094 -18.188 1 50.22 405 MET B C 1
ATOM 7292 O O . MET B 1 405 ? -5.289 -21.5 -18.906 1 50.22 405 MET B O 1
ATOM 7296 N N . SER B 1 406 ? -7.25 -21.672 -18.578 1 46.19 406 SER B N 1
ATOM 7297 C CA . SER B 1 406 ? -7.527 -20.453 -19.328 1 46.19 406 SER B CA 1
ATOM 7298 C C . SER B 1 406 ? -7.578 -19.234 -18.391 1 46.19 406 SER B C 1
ATOM 7300 O O . SER B 1 406 ? -7.82 -18.109 -18.844 1 46.19 406 SER B O 1
ATOM 7302 N N . THR B 1 407 ? -7.371 -19.219 -17.047 1 51.41 407 THR B N 1
ATOM 7303 C CA . THR B 1 407 ? -7.68 -17.984 -16.312 1 51.41 407 THR B CA 1
ATOM 7304 C C . THR B 1 407 ? -6.402 -17.328 -15.812 1 51.41 407 THR B C 1
ATOM 7306 O O . THR B 1 407 ? -5.316 -17.906 -15.898 1 51.41 407 THR B O 1
ATOM 7309 N N . GLY B 1 408 ? -6.402 -15.969 -15.5 1 51.34 408 GLY B N 1
ATOM 7310 C CA . GLY B 1 408 ? -5.352 -15.164 -14.906 1 51.34 408 GLY B CA 1
ATOM 7311 C C . GLY B 1 408 ? -4.66 -15.852 -13.742 1 51.34 408 GLY B C 1
ATOM 7312 O O . GLY B 1 408 ? -3.467 -15.641 -13.516 1 51.34 408 GLY B O 1
ATOM 7313 N N . TYR B 1 409 ? -5.461 -16.609 -13.055 1 58.88 409 TYR B N 1
ATOM 7314 C CA . TYR B 1 409 ? -4.863 -17.359 -11.961 1 58.88 409 TYR B CA 1
ATOM 7315 C C . TYR B 1 409 ? -3.881 -18.406 -12.484 1 58.88 409 TYR B C 1
ATOM 7317 O O . TYR B 1 409 ? -2.992 -18.844 -11.75 1 58.88 409 TYR B O 1
ATOM 7325 N N . ASP B 1 410 ? -4.016 -18.422 -13.664 1 68.94 410 ASP B N 1
ATOM 7326 C CA . ASP B 1 410 ? -3.172 -19.438 -14.297 1 68.94 410 ASP B CA 1
ATOM 7327 C C . ASP B 1 410 ? -1.735 -18.938 -14.438 1 68.94 410 ASP B C 1
ATOM 7329 O O . ASP B 1 410 ? -0.788 -19.703 -14.211 1 68.94 410 ASP B O 1
ATOM 7333 N N . ILE B 1 411 ? -1.765 -17.641 -14.664 1 73.38 411 ILE B N 1
ATOM 7334 C CA . ILE B 1 411 ? -0.424 -17.078 -14.797 1 73.38 411 ILE B CA 1
ATOM 7335 C C . ILE B 1 411 ? 0.291 -17.109 -13.453 1 73.38 411 ILE B C 1
ATOM 7337 O O . ILE B 1 411 ? 1.503 -17.328 -13.391 1 73.38 411 ILE B O 1
ATOM 7341 N N . PHE B 1 412 ? -0.483 -16.984 -12.508 1 84.88 412 PHE B N 1
ATOM 7342 C CA . PHE B 1 412 ? 0.104 -17.016 -11.172 1 84.88 412 PHE B CA 1
ATOM 7343 C C . PHE B 1 412 ? 0.642 -18.406 -10.859 1 84.88 412 PHE B C 1
ATOM 7345 O O . PHE B 1 412 ? 1.709 -18.547 -10.258 1 84.88 412 PHE B O 1
ATOM 7352 N N . MET B 1 413 ? -0.033 -19.406 -11.273 1 84 413 MET B N 1
ATOM 7353 C CA . MET B 1 413 ? 0.415 -20.766 -11.047 1 84 413 MET B CA 1
ATOM 7354 C C . MET B 1 413 ? 1.716 -21.047 -11.797 1 84 413 MET B C 1
ATOM 7356 O O . MET B 1 413 ? 2.57 -21.797 -11.312 1 84 413 MET B O 1
ATOM 7360 N N . ILE B 1 414 ? 1.816 -20.406 -12.883 1 82.69 414 ILE B N 1
ATOM 7361 C CA . ILE B 1 414 ? 3.027 -20.594 -13.672 1 82.69 414 ILE B CA 1
ATOM 7362 C C . ILE B 1 414 ? 4.227 -20.031 -12.914 1 82.69 414 ILE B C 1
ATOM 7364 O O . ILE B 1 414 ? 5.328 -20.578 -12.992 1 82.69 414 ILE B O 1
ATOM 7368 N N . THR B 1 415 ? 3.961 -19 -12.242 1 86.62 415 THR B N 1
ATOM 7369 C CA . THR B 1 415 ? 5.035 -18.438 -11.422 1 86.62 415 THR B CA 1
ATOM 7370 C C . THR B 1 415 ? 5.504 -19.453 -10.383 1 86.62 415 THR B C 1
ATOM 7372 O O . THR B 1 415 ? 6.703 -19.562 -10.109 1 86.62 415 THR B O 1
ATOM 7375 N N . ILE B 1 416 ? 4.602 -20.156 -9.844 1 90.75 416 ILE B N 1
ATOM 7376 C CA . ILE B 1 416 ? 4.938 -21.172 -8.852 1 90.75 416 ILE B CA 1
ATOM 7377 C C . ILE B 1 416 ? 5.676 -22.328 -9.516 1 90.75 416 ILE B C 1
ATOM 7379 O O . ILE B 1 416 ? 6.664 -22.828 -8.984 1 90.75 416 ILE B O 1
ATOM 7383 N N . TRP B 1 417 ? 5.211 -22.719 -10.695 1 90.88 417 TRP B N 1
ATOM 7384 C CA . TRP B 1 417 ? 5.867 -23.797 -11.43 1 90.88 417 TRP B CA 1
ATOM 7385 C C . TRP B 1 417 ? 7.309 -23.422 -11.773 1 90.88 417 TRP B C 1
ATOM 7387 O O . TRP B 1 417 ? 8.203 -24.266 -11.703 1 90.88 417 TRP B O 1
ATOM 7397 N N . ASN B 1 418 ? 7.422 -22.219 -12.109 1 89.75 418 ASN B N 1
ATOM 7398 C CA . ASN B 1 418 ? 8.766 -21.75 -12.414 1 89.75 418 ASN B CA 1
ATOM 7399 C C . ASN B 1 418 ? 9.68 -21.828 -11.195 1 89.75 418 ASN B C 1
ATOM 7401 O O . ASN B 1 418 ? 10.859 -22.172 -11.312 1 89.75 418 ASN B O 1
ATOM 7405 N N . GLU B 1 419 ? 9.203 -21.453 -10.109 1 91.56 419 GLU B N 1
ATOM 7406 C CA . GLU B 1 419 ? 9.984 -21.516 -8.875 1 91.56 419 GLU B CA 1
ATOM 7407 C C . GLU B 1 419 ? 10.383 -22.953 -8.562 1 91.56 419 GLU B C 1
ATOM 7409 O O . GLU B 1 419 ? 11.5 -23.203 -8.102 1 91.56 419 GLU B O 1
ATOM 7414 N N . VAL B 1 420 ? 9.477 -23.797 -8.758 1 94.38 420 VAL B N 1
ATOM 7415 C CA . VAL B 1 420 ? 9.75 -25.219 -8.555 1 94.38 420 VAL B CA 1
ATOM 7416 C C . VAL B 1 420 ? 10.859 -25.672 -9.5 1 94.38 420 VAL B C 1
ATOM 7418 O O . VAL B 1 420 ? 11.82 -26.328 -9.07 1 94.38 420 VAL B O 1
ATOM 7421 N N . ALA B 1 421 ? 10.742 -25.312 -10.711 1 93.56 421 ALA B N 1
ATOM 7422 C CA . ALA B 1 421 ? 11.727 -25.688 -11.719 1 93.56 421 ALA B CA 1
ATOM 7423 C C . ALA B 1 421 ? 13.102 -25.125 -11.391 1 93.56 421 ALA B C 1
ATOM 7425 O O . ALA B 1 421 ? 14.125 -25.766 -11.633 1 93.56 421 ALA B O 1
ATOM 7426 N N . MET B 1 422 ? 13.125 -24 -10.859 1 92.12 422 MET B N 1
ATOM 7427 C CA . MET B 1 422 ? 14.391 -23.344 -10.523 1 92.12 422 MET B CA 1
ATOM 7428 C C . MET B 1 422 ? 15.109 -24.125 -9.414 1 92.12 422 MET B C 1
ATOM 7430 O O . MET B 1 422 ? 16.328 -24.25 -9.445 1 92.12 422 MET B O 1
ATOM 7434 N N . VAL B 1 423 ? 14.383 -24.5 -8.445 1 93.25 423 VAL B N 1
ATOM 7435 C CA . VAL B 1 423 ? 14.977 -25.297 -7.379 1 93.25 423 VAL B CA 1
ATOM 7436 C C . VAL B 1 423 ? 15.508 -26.609 -7.953 1 93.25 423 VAL B C 1
ATOM 7438 O O . VAL B 1 423 ? 16.594 -27.062 -7.594 1 93.25 423 VAL B O 1
ATOM 7441 N N . LEU B 1 424 ? 14.766 -27.219 -8.867 1 95.06 424 LEU B N 1
ATOM 7442 C CA . LEU B 1 424 ? 15.172 -28.484 -9.477 1 95.06 424 LEU B CA 1
ATOM 7443 C C . LEU B 1 424 ? 16.438 -28.297 -10.312 1 95.06 424 LEU B C 1
ATOM 7445 O O . LEU B 1 424 ? 17.359 -29.109 -10.227 1 95.06 424 LEU B O 1
ATOM 7449 N N . VAL B 1 425 ? 16.484 -27.234 -11.047 1 93.12 425 VAL B N 1
ATOM 7450 C CA . VAL B 1 425 ? 17.641 -26.984 -11.891 1 93.12 425 VAL B CA 1
ATOM 7451 C C . VAL B 1 425 ? 18.891 -26.797 -11.023 1 93.12 425 VAL B C 1
ATOM 7453 O O . VAL B 1 425 ? 19.953 -27.344 -11.32 1 93.12 425 VAL B O 1
ATOM 7456 N N . ARG B 1 426 ? 18.766 -26.031 -10.016 1 91.88 426 ARG B N 1
ATOM 7457 C CA . ARG B 1 426 ? 19.891 -25.797 -9.125 1 91.88 426 ARG B CA 1
ATOM 7458 C C . ARG B 1 426 ? 20.391 -27.109 -8.508 1 91.88 426 ARG B C 1
ATOM 7460 O O . ARG B 1 426 ? 21.594 -27.344 -8.438 1 91.88 426 ARG B O 1
ATOM 7467 N N . GLU B 1 427 ? 19.484 -27.891 -8.109 1 93.38 427 GLU B N 1
ATOM 7468 C CA . GLU B 1 427 ? 19.859 -29.125 -7.438 1 93.38 427 GLU B CA 1
ATOM 7469 C C . GLU B 1 427 ? 20.438 -30.141 -8.422 1 93.38 427 GLU B C 1
ATOM 7471 O O . GLU B 1 427 ? 21.344 -30.891 -8.078 1 93.38 427 GLU B O 1
ATOM 7476 N N . VAL B 1 428 ? 19.906 -30.188 -9.633 1 94.19 428 VAL B N 1
ATOM 7477 C CA . VAL B 1 428 ? 20.469 -31.062 -10.656 1 94.19 428 VAL B CA 1
ATOM 7478 C C . VAL B 1 428 ? 21.922 -30.703 -10.906 1 94.19 428 VAL B C 1
ATOM 7480 O O . VAL B 1 428 ? 22.781 -31.578 -10.945 1 94.19 428 VAL B O 1
ATOM 7483 N N . LYS B 1 429 ? 22.141 -29.453 -11.055 1 92.69 429 LYS B N 1
ATOM 7484 C CA . LYS B 1 429 ? 23.484 -28.969 -11.359 1 92.69 429 LYS B CA 1
ATOM 7485 C C . LYS B 1 429 ? 24.406 -29.156 -10.164 1 92.69 429 LYS B C 1
ATOM 7487 O O . LYS B 1 429 ? 25.578 -29.531 -10.328 1 92.69 429 LYS B O 1
ATOM 7492 N N . ARG B 1 430 ? 23.938 -28.859 -9.016 1 90.19 430 ARG B N 1
ATOM 7493 C CA . ARG B 1 430 ? 24.734 -29.047 -7.812 1 90.19 430 ARG B CA 1
ATOM 7494 C C . ARG B 1 430 ? 25.109 -30.516 -7.613 1 90.19 430 ARG B C 1
ATOM 7496 O O . ARG B 1 430 ? 26.266 -30.828 -7.352 1 90.19 430 ARG B O 1
ATOM 7503 N N . LEU B 1 431 ? 24.172 -31.406 -7.691 1 92.69 431 LEU B N 1
ATOM 7504 C CA . LEU B 1 431 ? 24.391 -32.844 -7.512 1 92.69 431 LEU B CA 1
ATOM 7505 C C . LEU B 1 431 ? 25.359 -33.375 -8.57 1 92.69 431 LEU B C 1
ATOM 7507 O O . LEU B 1 431 ? 26.203 -34.219 -8.273 1 92.69 431 LEU B O 1
ATOM 7511 N N . SER B 1 432 ? 25.219 -32.844 -9.766 1 91.56 432 SER B N 1
ATOM 7512 C CA . SER B 1 432 ? 26.141 -33.219 -10.82 1 91.56 432 SER B CA 1
ATOM 7513 C C . SER B 1 432 ? 27.562 -32.75 -10.5 1 91.56 432 SER B C 1
ATOM 7515 O O . SER B 1 432 ? 28.531 -33.469 -10.758 1 91.56 432 SER B O 1
ATOM 7517 N N . HIS B 1 433 ? 27.641 -31.594 -9.945 1 88.69 433 HIS B N 1
ATOM 7518 C CA . HIS B 1 433 ? 28.922 -31 -9.625 1 88.69 433 HIS B CA 1
ATOM 7519 C C . HIS B 1 433 ? 29.625 -31.75 -8.5 1 88.69 433 HIS B C 1
ATOM 7521 O O . HIS B 1 433 ? 30.844 -31.891 -8.5 1 88.69 433 HIS B O 1
ATOM 7527 N N . ILE B 1 434 ? 28.875 -32.25 -7.543 1 89.38 434 ILE B N 1
ATOM 7528 C CA . ILE B 1 434 ? 29.484 -32.906 -6.398 1 89.38 434 ILE B CA 1
ATOM 7529 C C . ILE B 1 434 ? 29.625 -34.406 -6.688 1 89.38 434 ILE B C 1
ATOM 7531 O O . ILE B 1 434 ? 30 -35.188 -5.809 1 89.38 434 ILE B O 1
ATOM 7535 N N . GLY B 1 435 ? 29.234 -34.906 -7.848 1 90.75 435 GLY B N 1
ATOM 7536 C CA . GLY B 1 435 ? 29.5 -36.25 -8.297 1 90.75 435 GLY B CA 1
ATOM 7537 C C . GLY B 1 435 ? 28.359 -37.219 -8.031 1 90.75 435 GLY B C 1
ATOM 7538 O O . GLY B 1 435 ? 28.484 -38.438 -8.25 1 90.75 435 GLY B O 1
ATOM 7539 N N . GLU B 1 436 ? 27.25 -36.75 -7.531 1 93 436 GLU B N 1
ATOM 7540 C CA . GLU B 1 436 ? 26.078 -37.594 -7.297 1 93 436 GLU B CA 1
ATOM 7541 C C . GLU B 1 436 ? 25.203 -37.656 -8.539 1 93 436 GLU B C 1
ATOM 7543 O O . GLU B 1 436 ? 24.047 -37.25 -8.516 1 93 436 GLU B O 1
ATOM 7548 N N . ARG B 1 437 ? 25.688 -38.375 -9.523 1 92.5 437 ARG B N 1
ATOM 7549 C CA . ARG B 1 437 ? 25.094 -38.375 -10.859 1 92.5 437 ARG B CA 1
ATOM 7550 C C . ARG B 1 437 ? 23.781 -39.125 -10.883 1 92.5 437 ARG B C 1
ATOM 7552 O O . ARG B 1 437 ? 22.859 -38.75 -11.617 1 92.5 437 ARG B O 1
ATOM 7559 N N . ALA B 1 438 ? 23.719 -40.188 -10.125 1 93.5 438 ALA B N 1
ATOM 7560 C CA . ALA B 1 438 ? 22.469 -40.969 -10.102 1 93.5 438 ALA B CA 1
ATOM 7561 C C . ALA B 1 438 ? 21.328 -40.125 -9.547 1 93.5 438 ALA B C 1
ATOM 7563 O O . ALA B 1 438 ? 20.219 -40.125 -10.102 1 93.5 438 ALA B O 1
ATOM 7564 N N . ARG B 1 439 ? 21.578 -39.469 -8.484 1 92.62 439 ARG B N 1
ATOM 7565 C CA . ARG B 1 439 ? 20.562 -38.625 -7.879 1 92.62 439 ARG B CA 1
ATOM 7566 C C . ARG B 1 439 ? 20.234 -37.438 -8.789 1 92.62 439 ARG B C 1
ATOM 7568 O O . ARG B 1 439 ? 19.078 -37.031 -8.875 1 92.62 439 ARG B O 1
ATOM 7575 N N . ALA B 1 440 ? 21.234 -36.906 -9.414 1 95 440 ALA B N 1
ATOM 7576 C CA . ALA B 1 440 ? 21.031 -35.812 -10.359 1 95 440 ALA B CA 1
ATOM 7577 C C . ALA B 1 440 ? 20.094 -36.219 -11.484 1 95 440 ALA B C 1
ATOM 7579 O O . ALA B 1 440 ? 19.266 -35.406 -11.93 1 95 440 ALA B O 1
ATOM 7580 N N . ALA B 1 441 ? 20.281 -37.438 -11.953 1 94.75 441 ALA B N 1
ATOM 7581 C CA . ALA B 1 441 ? 19.453 -37.906 -13.055 1 94.75 441 ALA B CA 1
ATOM 7582 C C . ALA B 1 441 ? 17.984 -38 -12.633 1 94.75 441 ALA B C 1
ATOM 7584 O O . ALA B 1 441 ? 17.094 -37.75 -13.438 1 94.75 441 ALA B O 1
ATOM 7585 N N . GLU B 1 442 ? 17.766 -38.469 -11.43 1 92.44 442 GLU B N 1
ATOM 7586 C CA . GLU B 1 442 ? 16.406 -38.562 -10.906 1 92.44 442 GLU B CA 1
ATOM 7587 C C . GLU B 1 442 ? 15.75 -37.188 -10.859 1 92.44 442 GLU B C 1
ATOM 7589 O O . GLU B 1 442 ? 14.602 -37 -11.266 1 92.44 442 GLU B O 1
ATOM 7594 N N . VAL B 1 443 ? 16.453 -36.25 -10.273 1 94.81 443 VAL B N 1
ATOM 7595 C CA . VAL B 1 443 ? 15.945 -34.875 -10.164 1 94.81 443 VAL B CA 1
ATOM 7596 C C . VAL B 1 443 ? 15.758 -34.281 -11.562 1 94.81 443 VAL B C 1
ATOM 7598 O O . VAL B 1 443 ? 14.82 -33.531 -11.797 1 94.81 443 VAL B O 1
ATOM 7601 N N . ASP B 1 444 ? 16.594 -34.625 -12.469 1 95.81 444 ASP B N 1
ATOM 7602 C CA . ASP B 1 444 ? 16.5 -34.125 -13.844 1 95.81 444 ASP B CA 1
ATOM 7603 C C . ASP B 1 444 ? 15.227 -34.625 -14.516 1 95.81 444 ASP B C 1
ATOM 7605 O O . ASP B 1 444 ? 14.648 -33.938 -15.344 1 95.81 444 ASP B O 1
ATOM 7609 N N . SER B 1 445 ? 14.906 -35.844 -14.258 1 93.81 445 SER B N 1
ATOM 7610 C CA . SER B 1 445 ? 13.648 -36.344 -14.797 1 93.81 445 SER B CA 1
ATOM 7611 C C . SER B 1 445 ? 12.461 -35.531 -14.328 1 93.81 445 SER B C 1
ATOM 7613 O O . SER B 1 445 ? 11.562 -35.219 -15.117 1 93.81 445 SER B O 1
ATOM 7615 N N . ASP B 1 446 ? 12.461 -35.219 -13.062 1 93.06 446 ASP B N 1
ATOM 7616 C CA . ASP B 1 446 ? 11.422 -34.344 -12.523 1 93.06 446 ASP B CA 1
ATOM 7617 C C . ASP B 1 446 ? 11.438 -32.969 -13.211 1 93.06 446 ASP B C 1
ATOM 7619 O O . ASP B 1 446 ? 10.383 -32.406 -13.492 1 93.06 446 ASP B O 1
ATOM 7623 N N . LEU B 1 447 ? 12.633 -32.438 -13.367 1 94.69 447 LEU B N 1
ATOM 7624 C CA . LEU B 1 447 ? 12.781 -31.172 -14.078 1 94.69 447 LEU B CA 1
ATOM 7625 C C . LEU B 1 447 ? 12.172 -31.266 -15.469 1 94.69 447 LEU B C 1
ATOM 7627 O O . LEU B 1 447 ? 11.523 -30.312 -15.93 1 94.69 447 LEU B O 1
ATOM 7631 N N . GLY B 1 448 ? 12.383 -32.375 -16.141 1 92.38 448 GLY B N 1
ATOM 7632 C CA . GLY B 1 448 ? 11.789 -32.594 -17.453 1 92.38 448 GLY B CA 1
ATOM 7633 C C . GLY B 1 448 ? 10.273 -32.531 -17.438 1 92.38 448 GLY B C 1
ATOM 7634 O O . GLY B 1 448 ? 9.656 -31.953 -18.344 1 92.38 448 GLY B O 1
ATOM 7635 N N . VAL B 1 449 ? 9.711 -33.125 -16.422 1 89.62 449 VAL B N 1
ATOM 7636 C CA . VAL B 1 449 ? 8.258 -33.094 -16.266 1 89.62 449 VAL B CA 1
ATOM 7637 C C . VAL B 1 449 ? 7.785 -31.656 -16.078 1 89.62 449 VAL B C 1
ATOM 7639 O O . VAL B 1 449 ? 6.789 -31.234 -16.672 1 89.62 449 VAL B O 1
ATOM 7642 N N . ALA B 1 450 ? 8.453 -30.891 -15.25 1 90.56 450 ALA B N 1
ATOM 7643 C CA . ALA B 1 450 ? 8.086 -29.516 -14.977 1 90.56 450 ALA B CA 1
ATOM 7644 C C . ALA B 1 450 ? 8.18 -28.656 -16.234 1 90.56 450 ALA B C 1
ATOM 7646 O O . ALA B 1 450 ? 7.289 -27.859 -16.516 1 90.56 450 ALA B O 1
ATOM 7647 N N . ILE B 1 451 ? 9.234 -28.828 -16.984 1 89.19 451 ILE B N 1
ATOM 7648 C CA . ILE B 1 451 ? 9.445 -28.062 -18.203 1 89.19 451 ILE B CA 1
ATOM 7649 C C . ILE B 1 451 ? 8.367 -28.422 -19.234 1 89.19 451 ILE B C 1
ATOM 7651 O O . ILE B 1 451 ? 7.82 -27.547 -19.891 1 89.19 451 ILE B O 1
ATOM 7655 N N . ALA B 1 452 ? 8.07 -29.672 -19.312 1 85.5 452 ALA B N 1
ATOM 7656 C CA . ALA B 1 452 ? 7.031 -30.109 -20.234 1 85.5 452 ALA B CA 1
ATOM 7657 C C . ALA B 1 452 ? 5.676 -29.516 -19.859 1 85.5 452 ALA B C 1
ATOM 7659 O O . ALA B 1 452 ? 4.891 -29.156 -20.734 1 85.5 452 ALA B O 1
ATOM 7660 N N . ALA B 1 453 ? 5.426 -29.516 -18.609 1 82.5 453 ALA B N 1
ATOM 7661 C CA . ALA B 1 453 ? 4.168 -28.938 -18.141 1 82.5 453 ALA B CA 1
ATOM 7662 C C . ALA B 1 453 ? 4.074 -27.453 -18.516 1 82.5 453 ALA B C 1
ATOM 7664 O O . ALA B 1 453 ? 3.014 -26.984 -18.922 1 82.5 453 ALA B O 1
ATOM 7665 N N . MET B 1 454 ? 5.098 -26.703 -18.391 1 81.06 454 MET B N 1
ATOM 7666 C CA . MET B 1 454 ? 5.113 -25.281 -18.719 1 81.06 454 MET B CA 1
ATOM 7667 C C . MET B 1 454 ? 4.98 -25.062 -20.219 1 81.06 454 MET B C 1
ATOM 7669 O O . MET B 1 454 ? 4.293 -24.141 -20.656 1 81.06 454 MET B O 1
ATOM 7673 N N . LYS B 1 455 ? 5.602 -25.938 -20.969 1 77.19 455 LYS B N 1
ATOM 7674 C CA . LYS B 1 455 ? 5.512 -25.828 -22.422 1 77.19 455 LYS B CA 1
ATOM 7675 C C . LYS B 1 455 ? 4.098 -26.125 -22.906 1 77.19 455 LYS B C 1
ATOM 7677 O O . LYS B 1 455 ? 3.607 -25.484 -23.844 1 77.19 455 LYS B O 1
ATOM 7682 N N . LYS B 1 456 ? 3.557 -27.109 -22.328 1 75.94 456 LYS B N 1
ATOM 7683 C CA . LYS B 1 456 ? 2.188 -27.469 -22.688 1 75.94 456 LYS B CA 1
ATOM 7684 C C . LYS B 1 456 ? 1.236 -26.297 -22.453 1 75.94 456 LYS B C 1
ATOM 7686 O O . LYS B 1 456 ? 0.294 -26.094 -23.219 1 75.94 456 LYS B O 1
ATOM 7691 N N . TRP B 1 457 ? 1.462 -25.609 -21.453 1 71.88 457 TRP B N 1
ATOM 7692 C CA . TRP B 1 457 ? 0.652 -24.438 -21.156 1 71.88 457 TRP B CA 1
ATOM 7693 C C . TRP B 1 457 ? 0.875 -23.344 -22.203 1 71.88 457 TRP B C 1
ATOM 7695 O O . TRP B 1 457 ? -0.067 -22.656 -22.594 1 71.88 457 TRP B O 1
ATOM 7705 N N . GLY B 1 458 ? 2.074 -23.094 -22.484 1 64.06 458 GLY B N 1
ATOM 7706 C CA . GLY B 1 458 ? 2.389 -22.109 -23.5 1 64.06 458 GLY B CA 1
ATOM 7707 C C . GLY B 1 458 ? 1.72 -22.391 -24.828 1 64.06 458 GLY B C 1
ATOM 7708 O O . GLY B 1 458 ? 1.37 -21.453 -25.562 1 64.06 458 GLY B O 1
ATOM 7709 N N . ASP B 1 459 ? 1.509 -23.703 -25.047 1 61.22 459 ASP B N 1
ATOM 7710 C CA . ASP B 1 459 ? 0.905 -24.094 -26.312 1 61.22 459 ASP B CA 1
ATOM 7711 C C . ASP B 1 459 ? -0.605 -23.875 -26.297 1 61.22 459 ASP B C 1
ATOM 7713 O O . ASP B 1 459 ? -1.216 -23.641 -27.344 1 61.22 459 ASP B O 1
ATOM 7717 N N . VAL B 1 460 ? -1.158 -24.109 -25.094 1 52.12 460 VAL B N 1
ATOM 7718 C CA . VAL B 1 460 ? -2.605 -23.938 -25.016 1 52.12 460 VAL B CA 1
ATOM 7719 C C . VAL B 1 460 ? -2.953 -22.453 -25.016 1 52.12 460 VAL B C 1
ATOM 7721 O O . VAL B 1 460 ? -4.094 -22.078 -25.297 1 52.12 460 VAL B O 1
ATOM 7724 N N . ASP B 1 461 ? -2.166 -21.891 -24.172 1 48.09 461 ASP B N 1
ATOM 7725 C CA . ASP B 1 461 ? -2.51 -20.469 -24.047 1 48.09 461 ASP B CA 1
ATOM 7726 C C . ASP B 1 461 ? -2.711 -19.828 -25.406 1 48.09 461 ASP B C 1
ATOM 7728 O O . ASP B 1 461 ? -2.143 -20.281 -26.406 1 48.09 461 ASP B O 1
ATOM 7732 N N . ILE B 1 462 ? -3.619 -18.891 -25.297 1 42.72 462 ILE B N 1
ATOM 7733 C CA . ILE B 1 462 ? -4.309 -17.969 -26.188 1 42.72 462 ILE B CA 1
ATOM 7734 C C . ILE B 1 462 ? -3.287 -17.219 -27.047 1 42.72 462 ILE B C 1
ATOM 7736 O O . ILE B 1 462 ? -3.033 -16.031 -26.828 1 42.72 462 ILE B O 1
ATOM 7740 N N . SER B 1 463 ? -2.096 -17.672 -26.938 1 38.12 463 SER B N 1
ATOM 7741 C CA . SER B 1 463 ? -1.136 -16.938 -27.766 1 38.12 463 SER B CA 1
ATOM 7742 C C . SER B 1 463 ? -1.676 -16.703 -29.172 1 38.12 463 SER B C 1
ATOM 7744 O O . SER B 1 463 ? -0.988 -16.125 -30.016 1 38.12 463 SER B O 1
ATOM 7746 N N . ASN B 1 464 ? -2.574 -17.438 -29.594 1 38.16 464 ASN B N 1
ATOM 7747 C CA . ASN B 1 464 ? -2.613 -17.141 -31.016 1 38.16 464 ASN B CA 1
ATOM 7748 C C . ASN B 1 464 ? -2.43 -15.656 -31.297 1 38.16 464 ASN B C 1
ATOM 7750 O O . ASN B 1 464 ? -2.109 -15.266 -32.406 1 38.16 464 ASN B O 1
ATOM 7754 N N . GLN B 1 465 ? -3.303 -14.789 -30.75 1 37.53 465 GLN B N 1
ATOM 7755 C CA . GLN B 1 465 ? -3.293 -13.477 -31.391 1 37.53 465 GLN B CA 1
ATOM 7756 C C . GLN B 1 465 ? -2.266 -12.562 -30.734 1 37.53 465 GLN B C 1
ATOM 7758 O O . GLN B 1 465 ? -2.15 -11.391 -31.094 1 37.53 465 GLN B O 1
ATOM 7763 N N . HIS B 1 466 ? -1.896 -12.734 -29.375 1 38.28 466 HIS B N 1
ATOM 7764 C CA . HIS B 1 466 ? -1.078 -11.625 -28.891 1 38.28 466 HIS B CA 1
ATOM 7765 C C . HIS B 1 466 ? 0.395 -11.852 -29.219 1 38.28 466 HIS B C 1
ATOM 7767 O O . HIS B 1 466 ? 0.877 -12.984 -29.188 1 38.28 466 HIS B O 1
ATOM 7773 N N . ASP B 1 467 ? 1.001 -11.117 -29.953 1 39.44 467 ASP B N 1
ATOM 7774 C CA . ASP B 1 467 ? 2.41 -10.898 -30.266 1 39.44 467 ASP B CA 1
ATOM 7775 C C . ASP B 1 467 ? 3.283 -11.102 -29.031 1 39.44 467 ASP B C 1
ATOM 7777 O O . ASP B 1 467 ? 4.512 -11.008 -29.109 1 39.44 467 ASP B O 1
ATOM 7781 N N . GLY B 1 468 ? 2.799 -10.93 -27.844 1 42.22 468 GLY B N 1
ATOM 7782 C CA . GLY B 1 468 ? 3.744 -10.922 -26.734 1 42.22 468 GLY B CA 1
ATOM 7783 C C . GLY B 1 468 ? 4.148 -12.312 -26.281 1 42.22 468 GLY B C 1
ATOM 7784 O O . GLY B 1 468 ? 3.426 -13.281 -26.516 1 42.22 468 GLY B O 1
ATOM 7785 N N . SER B 1 469 ? 5.402 -12.586 -26.203 1 47.75 469 SER B N 1
ATOM 7786 C CA . SER B 1 469 ? 6.031 -13.828 -25.781 1 47.75 469 SER B CA 1
ATOM 7787 C C . SER B 1 469 ? 5.426 -14.344 -24.484 1 47.75 469 SER B C 1
ATOM 7789 O O . SER B 1 469 ? 5.355 -13.617 -23.5 1 47.75 469 SER B O 1
ATOM 7791 N N . ASP B 1 470 ? 4.598 -15.43 -24.453 1 63.69 470 ASP B N 1
ATOM 7792 C CA . ASP B 1 470 ? 3.992 -16.25 -23.391 1 63.69 470 ASP B CA 1
ATOM 7793 C C . ASP B 1 470 ? 5 -16.547 -22.297 1 63.69 470 ASP B C 1
ATOM 7795 O O . ASP B 1 470 ? 6.094 -17.047 -22.562 1 63.69 470 ASP B O 1
ATOM 7799 N N . ILE B 1 471 ? 4.848 -15.914 -21.109 1 71.25 471 ILE B N 1
ATOM 7800 C CA . ILE B 1 471 ? 5.73 -16.047 -19.953 1 71.25 471 ILE B CA 1
ATOM 7801 C C . ILE B 1 471 ? 6.082 -17.531 -19.75 1 71.25 471 ILE B C 1
ATOM 7803 O O . ILE B 1 471 ? 7.211 -17.859 -19.375 1 71.25 471 ILE B O 1
ATOM 7807 N N . ALA B 1 472 ? 5.141 -18.391 -20.109 1 71.25 472 ALA B N 1
ATOM 7808 C CA . ALA B 1 472 ? 5.41 -19.812 -19.953 1 71.25 472 ALA B CA 1
ATOM 7809 C C . ALA B 1 472 ? 6.422 -20.297 -20.984 1 71.25 472 ALA B C 1
ATOM 7811 O O . ALA B 1 472 ? 7.312 -21.094 -20.672 1 71.25 472 ALA B O 1
ATOM 7812 N N . ALA B 1 473 ? 6.285 -19.75 -22.156 1 73.06 473 ALA B N 1
ATOM 7813 C CA . ALA B 1 473 ? 7.211 -20.141 -23.219 1 73.06 473 ALA B CA 1
ATOM 7814 C C . ALA B 1 473 ? 8.609 -19.578 -22.953 1 73.06 473 ALA B C 1
ATOM 7816 O O . ALA B 1 473 ? 9.609 -20.25 -23.172 1 73.06 473 ALA B O 1
ATOM 7817 N N . ILE B 1 474 ? 8.633 -18.406 -22.484 1 76.69 474 ILE B N 1
ATOM 7818 C CA . ILE B 1 474 ? 9.906 -17.766 -22.188 1 76.69 474 ILE B CA 1
ATOM 7819 C C . ILE B 1 474 ? 10.609 -18.484 -21.047 1 76.69 474 ILE B C 1
ATOM 7821 O O . ILE B 1 474 ? 11.805 -18.766 -21.125 1 76.69 474 ILE B O 1
ATOM 7825 N N . ASN B 1 475 ? 9.852 -18.828 -20.062 1 79.38 475 ASN B N 1
ATOM 7826 C CA . ASN B 1 475 ? 10.422 -19.531 -18.922 1 79.38 475 ASN B CA 1
ATOM 7827 C C . ASN B 1 475 ? 10.875 -20.938 -19.312 1 79.38 475 ASN B C 1
ATOM 7829 O O . ASN B 1 475 ? 11.906 -21.422 -18.844 1 79.38 475 ASN B O 1
ATOM 7833 N N . GLY B 1 476 ? 10.062 -21.547 -20.203 1 78.38 476 GLY B N 1
ATOM 7834 C CA . GLY B 1 476 ? 10.453 -22.859 -20.672 1 78.38 476 GLY B CA 1
ATOM 7835 C C . GLY B 1 476 ? 11.773 -22.859 -21.422 1 78.38 476 GLY B C 1
ATOM 7836 O O . GLY B 1 476 ? 12.625 -23.719 -21.188 1 78.38 476 GLY B O 1
ATOM 7837 N N . LYS B 1 477 ? 11.938 -21.875 -22.219 1 78.69 477 LYS B N 1
ATOM 7838 C CA . LYS B 1 477 ? 13.18 -21.75 -22.984 1 78.69 477 LYS B CA 1
ATOM 7839 C C . LYS B 1 477 ? 14.359 -21.453 -22.062 1 78.69 477 LYS B C 1
ATOM 7841 O O . LYS B 1 477 ? 15.453 -21.984 -22.25 1 78.69 477 LYS B O 1
ATOM 7846 N N . MET B 1 478 ? 14.109 -20.625 -21.156 1 83.75 478 MET B N 1
ATOM 7847 C CA . MET B 1 478 ? 15.148 -20.281 -20.188 1 83.75 478 MET B CA 1
ATOM 7848 C C . MET B 1 478 ? 15.562 -21.5 -19.375 1 83.75 478 MET B C 1
ATOM 7850 O O . MET B 1 478 ? 16.766 -21.734 -19.172 1 83.75 478 MET B O 1
ATOM 7854 N N . LEU B 1 479 ? 14.672 -22.281 -18.984 1 86.81 479 LEU B N 1
ATOM 7855 C CA . LEU B 1 479 ? 14.945 -23.453 -18.172 1 86.81 479 LEU B CA 1
ATOM 7856 C C . LEU B 1 479 ? 15.711 -24.5 -18.984 1 86.81 479 LEU B C 1
ATOM 7858 O O . LEU B 1 479 ? 16.594 -25.172 -18.453 1 86.81 479 LEU B O 1
ATOM 7862 N N . GLU B 1 480 ? 15.375 -24.547 -20.25 1 86.5 480 GLU B N 1
ATOM 7863 C CA . GLU B 1 480 ? 16.094 -25.469 -21.109 1 86.5 480 GLU B CA 1
ATOM 7864 C C . GLU B 1 480 ? 17.562 -25.047 -21.281 1 86.5 480 GLU B C 1
ATOM 7866 O O . GLU B 1 480 ? 18.453 -25.891 -21.297 1 86.5 480 GLU B O 1
ATOM 7871 N N . GLN B 1 481 ? 17.703 -23.812 -21.344 1 86 481 GLN B N 1
ATOM 7872 C CA . GLN B 1 481 ? 19.062 -23.297 -21.469 1 86 481 GLN B CA 1
ATOM 7873 C C . GLN B 1 481 ? 19.875 -23.547 -20.203 1 86 481 GLN B C 1
ATOM 7875 O O . GLN B 1 481 ? 21.047 -23.906 -20.266 1 86 481 GLN B O 1
ATOM 7880 N N . LEU B 1 482 ? 19.234 -23.391 -19.141 1 87.88 482 LEU B N 1
ATOM 7881 C CA . LEU B 1 482 ? 19.906 -23.625 -17.859 1 87.88 482 LEU B CA 1
ATOM 7882 C C . LEU B 1 482 ? 20.188 -25.109 -17.672 1 87.88 482 LEU B C 1
ATOM 7884 O O . LEU B 1 482 ? 21.234 -25.484 -17.125 1 87.88 482 LEU B O 1
ATOM 7888 N N . ARG B 1 483 ? 19.266 -25.891 -18.109 1 88.88 483 ARG B N 1
ATOM 7889 C CA . ARG B 1 483 ? 19.406 -27.344 -18.031 1 88.88 483 ARG B CA 1
ATOM 7890 C C . ARG B 1 483 ? 20.594 -27.828 -18.859 1 88.88 483 ARG B C 1
ATOM 7892 O O . ARG B 1 483 ? 21.312 -28.75 -18.438 1 88.88 483 ARG B O 1
ATOM 7899 N N . LEU B 1 484 ? 20.922 -27.109 -19.906 1 88.25 484 LEU B N 1
ATOM 7900 C CA . LEU B 1 484 ? 21.953 -27.531 -20.828 1 88.25 484 LEU B CA 1
ATOM 7901 C C . LEU B 1 484 ? 23.281 -26.844 -20.5 1 88.25 484 LEU B C 1
ATOM 7903 O O . LEU B 1 484 ? 24.312 -27.141 -21.125 1 88.25 484 LEU B O 1
ATOM 7907 N N . MET B 1 485 ? 23.219 -26.031 -19.516 1 89.38 485 MET B N 1
ATOM 7908 C CA . MET B 1 485 ? 24.438 -25.328 -19.141 1 89.38 485 MET B CA 1
ATOM 7909 C C . MET B 1 485 ? 25.547 -26.297 -18.75 1 89.38 485 MET B C 1
ATOM 7911 O O . MET B 1 485 ? 25.281 -27.297 -18.062 1 89.38 485 MET B O 1
ATOM 7915 N N . SER B 1 486 ? 26.766 -25.984 -19.188 1 88.62 486 SER B N 1
ATOM 7916 C CA . SER B 1 486 ? 27.891 -26.875 -18.922 1 88.62 486 SER B CA 1
ATOM 7917 C C . SER B 1 486 ? 28.297 -26.828 -17.453 1 88.62 486 SER B C 1
ATOM 7919 O O . SER B 1 486 ? 27.984 -25.875 -16.75 1 88.62 486 SER B O 1
ATOM 7921 N N . GLU B 1 487 ? 28.984 -27.859 -17.047 1 87.88 487 GLU B N 1
ATOM 7922 C CA . GLU B 1 487 ? 29.453 -27.938 -15.664 1 87.88 487 GLU B CA 1
ATOM 7923 C C . GLU B 1 487 ? 30.484 -26.828 -15.383 1 87.88 487 GLU B C 1
ATOM 7925 O O . GLU B 1 487 ? 30.547 -26.312 -14.266 1 87.88 487 GLU B O 1
ATOM 7930 N N . GLU B 1 488 ? 31.234 -26.5 -16.406 1 88.56 488 GLU B N 1
ATOM 7931 C CA . GLU B 1 488 ? 32.219 -25.438 -16.25 1 88.56 488 GLU B CA 1
ATOM 7932 C C . GLU B 1 488 ? 31.562 -24.078 -16.047 1 88.56 488 GLU B C 1
ATOM 7934 O O . GLU B 1 488 ? 31.984 -23.312 -15.188 1 88.56 488 GLU B O 1
ATOM 7939 N N . ASP B 1 489 ? 30.562 -23.875 -16.844 1 87.94 489 ASP B N 1
ATOM 7940 C CA . ASP B 1 489 ? 29.844 -22.609 -16.734 1 87.94 489 ASP B CA 1
ATOM 7941 C C . ASP B 1 489 ? 29.141 -22.516 -15.375 1 87.94 489 ASP B C 1
ATOM 7943 O O . ASP B 1 489 ? 29.078 -21.422 -14.781 1 87.94 489 ASP B O 1
ATOM 7947 N N . TRP B 1 490 ? 28.625 -23.609 -14.945 1 88.62 490 TRP B N 1
ATOM 7948 C CA . TRP B 1 490 ? 27.938 -23.625 -13.656 1 88.62 490 TRP B CA 1
ATOM 7949 C C . TRP B 1 490 ? 28.938 -23.406 -12.516 1 88.62 490 TRP B C 1
ATOM 7951 O O . TRP B 1 490 ? 28.625 -22.734 -11.531 1 88.62 490 TRP B O 1
ATOM 7961 N N . ALA B 1 491 ? 30.062 -23.984 -12.625 1 88.69 491 ALA B N 1
ATOM 7962 C CA . ALA B 1 491 ? 31.094 -23.797 -11.609 1 88.69 491 ALA B CA 1
ATOM 7963 C C . ALA B 1 491 ? 31.5 -22.328 -11.5 1 88.69 491 ALA B C 1
ATOM 7965 O O . ALA B 1 491 ? 31.781 -21.844 -10.406 1 88.69 491 ALA B O 1
ATOM 7966 N N . GLU B 1 492 ? 31.5 -21.719 -12.609 1 88.12 492 GLU B N 1
ATOM 7967 C CA . GLU B 1 492 ? 31.812 -20.297 -12.609 1 88.12 492 GLU B CA 1
ATOM 7968 C C . GLU B 1 492 ? 30.719 -19.5 -11.898 1 88.12 492 GLU B C 1
ATOM 7970 O O . GLU B 1 492 ? 31.016 -18.547 -11.172 1 88.12 492 GLU B O 1
ATOM 7975 N N . ALA B 1 493 ? 29.531 -19.906 -12.188 1 86.69 493 ALA B N 1
ATOM 7976 C CA . ALA B 1 493 ? 28.406 -19.234 -11.539 1 86.69 493 ALA B CA 1
ATOM 7977 C C . ALA B 1 493 ? 28.422 -19.469 -10.031 1 86.69 493 ALA B C 1
ATOM 7979 O O . ALA B 1 493 ? 28.141 -18.562 -9.25 1 86.69 493 ALA B O 1
ATOM 7980 N N . MET B 1 494 ? 28.781 -20.594 -9.664 1 85.88 494 MET B N 1
ATOM 7981 C CA . MET B 1 494 ? 28.891 -20.938 -8.242 1 85.88 494 MET B CA 1
ATOM 7982 C C . MET B 1 494 ? 29.984 -20.125 -7.566 1 85.88 494 MET B C 1
ATOM 7984 O O . MET B 1 494 ? 29.797 -19.625 -6.449 1 85.88 494 MET B O 1
ATOM 7988 N N . ALA B 1 495 ? 31.047 -20.016 -8.219 1 84.25 495 ALA B N 1
ATOM 7989 C CA . ALA B 1 495 ? 32.156 -19.234 -7.684 1 84.25 495 ALA B CA 1
ATOM 7990 C C . ALA B 1 495 ? 31.781 -17.766 -7.531 1 84.25 495 ALA B C 1
ATOM 7992 O O . ALA B 1 495 ? 32.125 -17.125 -6.539 1 84.25 495 ALA B O 1
ATOM 7993 N N . GLU B 1 496 ? 31.078 -17.375 -8.547 1 82.81 496 GLU B N 1
ATOM 7994 C CA . GLU B 1 496 ? 30.625 -15.984 -8.484 1 82.81 496 GLU B CA 1
ATOM 7995 C C . GLU B 1 496 ? 29.625 -15.773 -7.352 1 82.81 496 GLU B C 1
ATOM 7997 O O . GLU B 1 496 ? 29.688 -14.766 -6.641 1 82.81 496 GLU B O 1
ATOM 8002 N N . SER B 1 497 ? 28.719 -16.609 -7.238 1 77.56 497 SER B N 1
ATOM 8003 C CA . SER B 1 497 ? 27.719 -16.531 -6.18 1 77.56 497 SER B CA 1
ATOM 8004 C C . SER B 1 497 ? 28.359 -16.531 -4.801 1 77.56 497 SER B C 1
ATOM 8006 O O . SER B 1 497 ? 27.953 -15.781 -3.916 1 77.56 497 SER B O 1
ATOM 8008 N N . SER B 1 498 ? 29.344 -17.375 -4.672 1 75.06 498 SER B N 1
ATOM 8009 C CA . SER B 1 498 ? 30.062 -17.453 -3.408 1 75.06 498 SER B CA 1
ATOM 8010 C C . SER B 1 498 ? 30.812 -16.172 -3.111 1 75.06 498 SER B C 1
ATOM 8012 O O . SER B 1 498 ? 30.922 -15.75 -1.955 1 75.06 498 SER B O 1
ATOM 8014 N N . ARG B 1 499 ? 31.328 -15.602 -4.105 1 75.56 499 ARG B N 1
ATOM 8015 C CA . ARG B 1 499 ? 32.062 -14.352 -3.938 1 75.56 499 ARG B CA 1
ATOM 8016 C C . ARG B 1 499 ? 31.109 -13.211 -3.57 1 75.56 499 ARG B C 1
ATOM 8018 O O . ARG B 1 499 ? 31.438 -12.352 -2.754 1 75.56 499 ARG B O 1
ATOM 8025 N N . ARG B 1 500 ? 29.953 -13.266 -4.16 1 70.31 500 ARG B N 1
ATOM 8026 C CA . ARG B 1 500 ? 29.031 -12.148 -4.016 1 70.31 500 ARG B CA 1
ATOM 8027 C C . ARG B 1 500 ? 28.234 -12.258 -2.725 1 70.31 500 ARG B C 1
ATOM 8029 O O . ARG B 1 500 ? 27.938 -11.25 -2.08 1 70.31 500 ARG B O 1
ATOM 8036 N N . PHE B 1 501 ? 27.812 -13.406 -2.457 1 69.5 501 PHE B N 1
ATOM 8037 C CA . PHE B 1 501 ? 26.859 -13.555 -1.369 1 69.5 501 PHE B CA 1
ATOM 8038 C C . PHE B 1 501 ? 27.484 -14.281 -0.187 1 69.5 501 PHE B C 1
ATOM 8040 O O . PHE B 1 501 ? 26.875 -14.391 0.878 1 69.5 501 PHE B O 1
ATOM 8047 N N . GLY B 1 502 ? 28.781 -14.445 -0.134 1 57.75 502 GLY B N 1
ATOM 8048 C CA . GLY B 1 502 ? 29.484 -15.164 0.92 1 57.75 502 GLY B CA 1
ATOM 8049 C C . GLY B 1 502 ? 29.375 -16.672 0.796 1 57.75 502 GLY B C 1
ATOM 8050 O O . GLY B 1 502 ? 28.391 -17.172 0.249 1 57.75 502 GLY B O 1
ATOM 8051 N N . GLY B 1 503 ? 30.453 -17.328 0.406 1 46.94 503 GLY B N 1
ATOM 8052 C CA . GLY B 1 503 ? 30.531 -18.781 0.269 1 46.94 503 GLY B CA 1
ATOM 8053 C C . GLY B 1 503 ? 30.062 -19.516 1.506 1 46.94 503 GLY B C 1
ATOM 8054 O O . GLY B 1 503 ? 30.016 -18.953 2.598 1 46.94 503 GLY B O 1
ATOM 8055 N N . THR B 1 504 ? 29.016 -20.422 1.445 1 45.38 504 THR B N 1
ATOM 8056 C CA . THR B 1 504 ? 28.938 -21.391 2.537 1 45.38 504 THR B CA 1
ATOM 8057 C C . THR B 1 504 ? 30.266 -22.109 2.73 1 45.38 504 THR B C 1
ATOM 8059 O O . THR B 1 504 ? 30.703 -22.859 1.86 1 45.38 504 THR B O 1
ATOM 8062 N N . GLY B 1 505 ? 31.312 -21.578 3.109 1 36.69 505 GLY B N 1
ATOM 8063 C CA . GLY B 1 505 ? 32.5 -22.391 3.383 1 36.69 505 GLY B CA 1
ATOM 8064 C C . GLY B 1 505 ? 32.156 -23.797 3.811 1 36.69 505 GLY B C 1
ATOM 8065 O O . GLY B 1 505 ? 31.031 -24.078 4.254 1 36.69 505 GLY B O 1
ATOM 8066 N N . GLY B 1 506 ? 32.969 -24.859 3.324 1 32.34 506 GLY B N 1
ATOM 8067 C CA . GLY B 1 506 ? 32.969 -26.297 3.625 1 32.34 506 GLY B CA 1
ATOM 8068 C C . GLY B 1 506 ? 32.625 -26.594 5.07 1 32.34 506 GLY B C 1
ATOM 8069 O O . GLY B 1 506 ? 32.688 -27.75 5.5 1 32.34 506 GLY B O 1
ATOM 8070 N N . ASP B 1 507 ? 33 -25.828 6.07 1 29.69 507 ASP B N 1
ATOM 8071 C CA . ASP B 1 507 ? 32.719 -26.391 7.395 1 29.69 507 ASP B CA 1
ATOM 8072 C C . ASP B 1 507 ? 31.234 -26.438 7.688 1 29.69 507 ASP B C 1
ATOM 8074 O O . ASP B 1 507 ? 30.547 -25.406 7.652 1 29.69 507 ASP B O 1
ATOM 8078 N N . SER B 1 508 ? 30.609 -27.547 7.473 1 27.83 508 SER B N 1
ATOM 8079 C CA . SER B 1 508 ? 29.344 -28.047 7.973 1 27.83 508 SER B CA 1
ATOM 8080 C C . SER B 1 508 ? 29.062 -27.547 9.391 1 27.83 508 SER B C 1
ATOM 8082 O O . SER B 1 508 ? 29.219 -28.297 10.359 1 27.83 508 SER B O 1
ATOM 8084 N N . ALA B 1 509 ? 29.5 -26.609 9.938 1 28.75 509 ALA B N 1
ATOM 8085 C CA . ALA B 1 509 ? 28.922 -26.375 11.258 1 28.75 509 ALA B CA 1
ATOM 8086 C C . ALA B 1 509 ? 27.391 -26.5 11.211 1 28.75 509 ALA B C 1
ATOM 8088 O O . ALA B 1 509 ? 26.75 -25.875 10.367 1 28.75 509 ALA B O 1
ATOM 8089 N N . GLY B 1 510 ? 26.75 -27.641 11.703 1 26.62 510 GLY B N 1
ATOM 8090 C CA . GLY B 1 510 ? 25.422 -28.188 11.938 1 26.62 510 GLY B CA 1
ATOM 8091 C C . GLY B 1 510 ? 24.406 -27.141 12.352 1 26.62 510 GLY B C 1
ATOM 8092 O O . GLY B 1 510 ? 24.422 -26.688 13.5 1 26.62 510 GLY B O 1
ATOM 8093 N N . CYS B 1 511 ? 24.281 -26.234 11.664 1 31.64 511 CYS B N 1
ATOM 8094 C CA . CYS B 1 511 ? 23.141 -25.453 12.117 1 31.64 511 CYS B CA 1
ATOM 8095 C C . CYS B 1 511 ? 21.969 -26.359 12.477 1 31.64 511 CYS B C 1
ATOM 8097 O O . CYS B 1 511 ? 21.312 -26.922 11.594 1 31.64 511 CYS B O 1
ATOM 8099 N N . GLU B 1 512 ? 22.031 -26.969 13.555 1 30.45 512 GLU B N 1
ATOM 8100 C CA . GLU B 1 512 ? 20.969 -27.797 14.125 1 30.45 512 GLU B CA 1
ATOM 8101 C C . GLU B 1 512 ? 19.609 -27.125 14.031 1 30.45 512 GLU B C 1
ATOM 8103 O O . GLU B 1 512 ? 19.484 -25.938 14.352 1 30.45 512 GLU B O 1
ATOM 8108 N N . ILE B 1 513 ? 18.875 -27.516 13.133 1 33.78 513 ILE B N 1
ATOM 8109 C CA . ILE B 1 513 ? 17.453 -27.203 13.141 1 33.78 513 ILE B CA 1
ATOM 8110 C C . ILE B 1 513 ? 16.953 -27.109 14.586 1 33.78 513 ILE B C 1
ATOM 8112 O O . ILE B 1 513 ? 17.188 -28.016 15.391 1 33.78 513 ILE B O 1
ATOM 8116 N N . PRO B 1 514 ? 16.766 -26.031 15.094 1 34.62 514 PRO B N 1
ATOM 8117 C CA . PRO B 1 514 ? 16.219 -26.094 16.453 1 34.62 514 PRO B CA 1
ATOM 8118 C C . PRO B 1 514 ? 15.117 -27.141 16.594 1 34.62 514 PRO B C 1
ATOM 8120 O O . PRO B 1 514 ? 14.391 -27.406 15.625 1 34.62 514 PRO B O 1
ATOM 8123 N N . PRO B 1 515 ? 15.203 -28.062 17.516 1 29.91 515 PRO B N 1
ATOM 8124 C CA . PRO B 1 515 ? 14.148 -29.047 17.734 1 29.91 515 PRO B CA 1
ATOM 8125 C C . PRO B 1 515 ? 12.766 -28.406 17.844 1 29.91 515 PRO B C 1
ATOM 8127 O O . PRO B 1 515 ? 12.578 -27.453 18.609 1 29.91 515 PRO B O 1
ATOM 8130 N N . VAL B 1 516 ? 12.125 -28.328 16.812 1 30.98 516 VAL B N 1
ATOM 8131 C CA . VAL B 1 516 ? 10.719 -27.969 16.984 1 30.98 516 VAL B CA 1
ATOM 8132 C C . VAL B 1 516 ? 10.055 -28.922 17.969 1 30.98 516 VAL B C 1
ATOM 8134 O O . VAL B 1 516 ? 9.992 -30.141 17.719 1 30.98 516 VAL B O 1
ATOM 8137 N N . ALA B 1 517 ? 10.07 -28.812 19.297 1 28.52 517 ALA B N 1
ATOM 8138 C CA . ALA B 1 517 ? 9.344 -29.609 20.281 1 28.52 517 ALA B CA 1
ATOM 8139 C C . ALA B 1 517 ? 7.895 -29.828 19.844 1 28.52 517 ALA B C 1
ATOM 8141 O O . ALA B 1 517 ? 7.094 -28.891 19.828 1 28.52 517 ALA B O 1
ATOM 8142 N N . ILE B 1 518 ? 7.645 -30.656 18.969 1 27.11 518 ILE B N 1
ATOM 8143 C CA . ILE B 1 518 ? 6.277 -31.141 18.797 1 27.11 518 ILE B CA 1
ATOM 8144 C C . ILE B 1 518 ? 5.758 -31.703 20.125 1 27.11 518 ILE B C 1
ATOM 8146 O O . ILE B 1 518 ? 6.348 -32.625 20.688 1 27.11 518 ILE B O 1
ATOM 8150 N N . ASP B 1 519 ? 5.137 -31.031 20.969 1 28.03 519 ASP B N 1
ATOM 8151 C CA . ASP B 1 519 ? 4.418 -31.672 22.062 1 28.03 519 ASP B CA 1
ATOM 8152 C C . ASP B 1 519 ? 3.555 -32.844 21.562 1 28.03 519 ASP B C 1
ATOM 8154 O O . ASP B 1 519 ? 2.58 -32.625 20.828 1 28.03 519 ASP B O 1
ATOM 8158 N N . ARG B 1 520 ? 4.043 -34.094 21.391 1 28.31 520 ARG B N 1
ATOM 8159 C CA . ARG B 1 520 ? 3.326 -35.344 21.219 1 28.31 520 ARG B CA 1
ATOM 8160 C C . ARG B 1 520 ? 2.305 -35.531 22.328 1 28.31 520 ARG B C 1
ATOM 8162 O O . ARG B 1 520 ? 2.666 -35.625 23.516 1 28.31 520 ARG B O 1
ATOM 8169 N N . ALA B 1 521 ? 1.04 -35.156 22.219 1 25.42 521 ALA B N 1
ATOM 8170 C CA . ALA B 1 521 ? -0.013 -35.75 23.031 1 25.42 521 ALA B CA 1
ATOM 8171 C C . ALA B 1 521 ? 0.075 -37.281 23.016 1 25.42 521 ALA B C 1
ATOM 8173 O O . ALA B 1 521 ? 0.071 -37.875 21.938 1 25.42 521 ALA B O 1
ATOM 8174 N N . ARG B 1 522 ? 0.564 -37.969 24.047 1 25.44 522 ARG B N 1
ATOM 8175 C CA . ARG B 1 522 ? 0.414 -39.344 24.5 1 25.44 522 ARG B CA 1
ATOM 8176 C C . ARG B 1 522 ? -1.047 -39.781 24.469 1 25.44 522 ARG B C 1
ATOM 8178 O O . ARG B 1 522 ? -1.874 -39.281 25.219 1 25.44 522 ARG B O 1
ATOM 8185 N N . GLY B 1 523 ? -1.739 -39.938 23.344 1 21.83 523 GLY B N 1
ATOM 8186 C CA . GLY B 1 523 ? -2.889 -40.844 23.422 1 21.83 523 GLY B CA 1
ATOM 8187 C C . GLY B 1 523 ? -2.594 -42.125 24.156 1 21.83 523 GLY B C 1
ATOM 8188 O O . GLY B 1 523 ? -1.487 -42.656 24.062 1 21.83 523 GLY B O 1
ATOM 8189 N N . GLY B 1 524 ? -3.154 -42.344 25.391 1 22.88 524 GLY B N 1
ATOM 8190 C CA . GLY B 1 524 ? -3.373 -43.594 26.094 1 22.88 524 GLY B CA 1
ATOM 8191 C C . GLY B 1 524 ? -3.775 -44.75 25.188 1 22.88 524 GLY B C 1
ATOM 8192 O O . GLY B 1 524 ? -4.27 -44.531 24.078 1 22.88 524 GLY B O 1
ATOM 8193 N N . ARG B 1 525 ? -3.18 -45.938 25.391 1 23.72 525 ARG B N 1
ATOM 8194 C CA . ARG B 1 525 ? -3.525 -47.312 25.047 1 23.72 525 ARG B CA 1
ATOM 8195 C C . ARG B 1 525 ? -5 -47.594 25.312 1 23.72 525 ARG B C 1
ATOM 8197 O O . ARG B 1 525 ? -5.465 -47.469 26.453 1 23.72 525 ARG B O 1
ATOM 8204 N N . VAL B 1 526 ? -6.074 -47.188 24.609 1 21.59 526 VAL B N 1
ATOM 8205 C CA . VAL B 1 526 ? -7.008 -48.312 24.516 1 21.59 526 VAL B CA 1
ATOM 8206 C C . VAL B 1 526 ? -6.539 -49.281 23.438 1 21.59 526 VAL B C 1
ATOM 8208 O O . VAL B 1 526 ? -6.023 -48.875 22.406 1 21.59 526 VAL B O 1
#

pLDDT: mean 79.38, std 20.7, range [17.88, 97.56]

Solvent-accessible surface area (backbone atoms only — not comparable to full-atom values): 58381 Å² total; per-residue (Å²): 130,81,78,68,73,84,71,79,83,81,66,75,81,71,67,68,62,78,40,65,81,57,48,53,65,71,58,46,52,49,31,52,51,53,34,54,57,38,36,73,65,61,40,35,75,60,74,65,68,62,58,72,60,53,58,53,25,62,72,42,59,77,92,63,20,71,40,43,18,25,52,24,29,45,41,19,52,19,17,66,69,42,88,47,65,80,51,33,68,43,18,66,58,28,39,52,51,12,54,52,39,33,52,51,23,54,69,64,69,43,61,56,70,38,35,34,48,16,30,39,50,40,19,39,46,27,44,58,69,66,36,52,62,50,16,54,51,34,39,43,51,21,46,52,47,35,52,43,46,37,34,47,44,34,62,44,85,64,65,68,79,71,74,84,65,49,66,66,50,58,67,52,43,74,42,50,77,53,76,50,78,76,66,90,45,54,53,51,44,49,39,44,38,34,46,33,52,37,39,50,48,54,35,45,52,52,15,58,72,48,64,49,78,48,64,65,62,74,89,70,46,42,34,33,60,71,69,64,66,66,38,39,67,69,63,68,64,49,72,86,67,56,44,46,60,58,50,54,68,54,58,68,77,82,81,68,74,63,89,62,79,79,46,66,69,50,51,45,50,52,31,48,49,50,28,42,48,42,55,46,58,59,54,44,81,62,73,42,84,64,76,70,49,88,79,37,56,73,78,54,66,62,53,48,56,61,41,60,30,37,59,72,31,26,46,70,59,37,52,47,51,49,50,31,50,52,51,51,58,67,66,42,55,76,89,55,44,67,98,62,59,68,78,52,82,73,92,64,81,70,70,94,56,86,55,52,70,68,38,42,55,44,45,53,35,43,41,48,26,56,22,61,45,51,36,40,56,48,62,82,57,86,40,66,56,22,44,52,22,35,53,49,48,44,49,47,50,65,52,49,70,80,55,89,68,86,21,38,63,36,58,54,50,47,52,52,52,49,54,37,39,30,54,35,50,43,48,24,52,37,28,46,71,74,64,40,50,72,62,16,52,55,41,42,51,50,37,50,52,46,41,49,54,34,39,53,46,38,66,63,43,78,47,82,79,54,85,68,81,47,67,39,42,56,49,32,52,51,49,51,50,60,67,64,51,49,70,65,59,47,50,49,39,37,52,47,46,26,60,63,65,44,54,81,64,86,74,75,72,74,76,67,70,71,78,74,78,70,81,74,79,77,77,76,86,126,131,79,80,67,72,84,71,80,82,80,67,75,80,70,65,71,64,76,40,68,80,58,48,52,64,70,59,45,52,48,31,53,51,52,34,54,56,40,38,73,64,61,38,35,75,60,74,65,67,63,58,71,60,52,58,53,26,63,70,44,59,77,92,61,22,72,39,43,17,27,52,24,28,47,41,18,52,20,17,66,70,43,87,46,64,81,48,35,70,43,19,66,57,27,40,52,51,12,56,52,39,33,51,51,24,54,69,63,69,44,62,55,71,39,35,34,47,16,31,40,51,41,17,41,46,26,45,57,69,65,36,51,63,50,15,54,51,34,37,41,50,22,45,51,47,34,53,43,46,37,36,47,44,33,65,45,86,65,66,69,78,70,75,84,66,49,65,64,48,58,68,51,44,74,46,52,76,55,76,49,78,75,67,90,44,56,53,51,45,49,38,44,41,36,45,32,51,36,39,49,47,54,36,45,50,51,14,57,73,49,64,50,77,47,62,64,62,74,90,68,46,42,33,34,61,73,69,64,66,66,38,39,68,69,64,68,65,49,74,86,67,53,43,46,60,58,49,52,69,54,56,69,76,82,81,70,74,64,87,64,78,78,46,67,70,50,50,43,50,52,32,48,49,49,28,44,49,42,55,48,57,54,54,44,81,63,73,42,84,64,77,70,48,86,78,35,54,73,79,52,70,57,52,47,54,58,44,59,29,36,58,72,30,24,46,68,59,38,54,48,51,49,50,30,51,52,52,50,58,68,66,40,54,76,90,55,46,68,98,63,58,67,80,54,82,73,92,66,83,72,72,94,56,88,56,53,68,69,37,42,54,44,44,52,35,44,40,48,25,55,22,61,45,51,37,39,57,47,64,81,57,87,38,64,55,21,46,52,22,34,54,54,50,43,52,47,50,67,51,49,70,81,57,90,71,85,22,38,63,38,58,54,50,47,53,53,52,49,53,39,41,30,53,35,49,43,47,25,53,37,29,47,70,75,64,40,50,71,61,16,52,55,42,42,52,51,36,50,54,46,43,49,54,35,39,52,45,37,66,65,40,77,46,82,80,53,85,66,82,48,68,39,41,54,49,33,53,50,48,51,51,59,68,64,51,48,71,66,60,47,51,50,39,36,52,48,48,25,61,62,67,42,54,82,64,86,73,76,73,74,75,65,69,73,79,75,78,69,83,74,79,79,76,76,87,126

Sequence (1052 aa):
MSILPNIPQGRELVGGWFDPNDVPPPVRDHLLDLFFSRNAANLVVDLTLHLPRFYMRLTLPPSKRPHPGLLYAIYATAARMSTQPGIKQLESQFFEIADKQLRISVANHDRLLDTVRGMTLLTSYLFAKEKYSLGYHMCGAAVRLAIACGLDRIPSSVWTAPPPFNAAIHCTLRTGGYSIPPPDDPVELAERIYAFWSVYEVDLCTAIAYLWHTGLPIEDVRTPFPRPLFEYELGLVSIQDDISLQSLLDPPPSGLARSADSSFIVLRMKALTLLARVLKLRQERPEVDSPPSPSAGPPTCSYPGSPAPAFATHPAGFVRIKRALDNYAAQLPQEHKAPWQWDEGENMTMPRVAISRESSVLHFLLGNAYMQLWNVRALDADNSVALLVARRLVNVMYLFQTEPMSTGYDIFMITIWNEVAMVLVREVKRLSHIGERARAAEVDSDLGVAIAAMKKWGDVDISNQHDGSDIAAINGKMLEQLRLMSEEDWAEAMAESSRRFGGTGGDSAGCEIPPVAIDRARGGRVMSILPNIPQGRELVGGWFDPNDVPPPVRDHLLDLFFSRNAANLVVDLTLHLPRFYMRLTLPPSKRPHPGLLYAIYATAARMSTQPGIKQLESQFFEIADKQLRISVANHDRLLDTVRGMTLLTSYLFAKEKYSLGYHMCGAAVRLAIACGLDRIPSSVWTAPPPFNAAIHCTLRTGGYSIPPPDDPVELAERIYAFWSVYEVDLCTAIAYLWHTGLPIEDVRTPFPRPLFEYELGLVSIQDDISLQSLLDPPPSGLARSADSSFIVLRMKALTLLARVLKLRQERPEVDSPPSPSAGPPTCSYPGSPAPAFATHPAGFVRIKRALDNYAAQLPQEHKAPWQWDEGENMTMPRVAISRESSVLHFLLGNAYMQLWNVRALDADNSVALLVARRLVNVMYLFQTEPMSTGYDIFMITIWNEVAMVLVREVKRLSHIGERARAAEVDSDLGVAIAAMKKWGDVDISNQHDGSDIAAINGKMLEQLRLMSEEDWAEAMAESSRRFGGTGGDSAGCEIPPVAIDRARGGRV

Foldseek 3Di:
DPPLPPPPDDPPVPDPVLQVPPPDPVLLVVLLVQQVVCLVVVLALNQDADVVVLVVQCPDPSLSHQQLLLSLLSQLVSLCVDPDPSSVVCNVVSLVSSVVSLVVCVVVVRPLLSSLSSLLSVLQVCLLVVVLVVSLVSLLVSLVSLVQQVLQADQALQDDDDDDDDPCCPVVPPPHDHSDDDDPASLVSLSSNSSVLSSVVSQLLSCLLVVHDGSDDLQSGNRFHHDDSVCSVVVVDDRVLGDGLVCLLPPDDPPPPPPHPQDLSVLLSSLSSLLSLLSVLQLDFFPDPDPPQPLAPDVPDSGDALLDASCVRPVPSLLSSVVSLVVSLVPHPPLLHDPDDQQDDDQDQGPLDQRDPSSLSSLLSSLLSQLSNQDRPALQDDSPRSLSSLLNNLSSLVNNLVDQSSTSVSVSSLSSLLVSLVVLLSVLLNCVLVPVNVVSVVSVVSSVSSLVSLVSNQVRPPPPPDPDRDPSNVSSVVSVCSNPDDNVVSVVVNVVRCSHSPNPPPPCPPPDSPPPPPVPDPDDDD/DPPLPPPPDDPPPPDPPLQVPVPPPVLLVVLLVQQVVCLVVVLELNQDADVVVLVVQCPDPRLSHQQLLLSLLSQLVSLCVDPDPSSVVCNVVSLVSSVVSLVVCVVVVRPLLSSLSSLLSVLQVCVLLVVLVVSLVSLLVSLVSLVQQVLQADQALQDDDDDDDDPCCPVVPPPHDHSDDDDPASLVSLSSNSSVLSSVVSQLLSCLLVVHDGSDDLQSGNRFHHDDSVCSVVVNDDRVLGDGLVCLLPPDDPDPPPPHPQDLSVLLSSLSSLLSLLSVLQLDFFPDPDPPQVLQPDVPDSGDDLLDASCVRPVVSLLSSVVSLVVSLVPHPPLLHDPDDQQDDDQDQDDLDQHDPSSLSSLLSSLLSQLSNQDRPALQDDRPRSLSSLLVNLSSLVNNLVDQSSTSVSVSSLSSLLVSLVSLLSVLLNCVLVPVNVVSVVSVVSSVSSLVSLVSNQVRDPPPPDPDDDPSNVSSVVSVVSNPDDNVVSVVVNVVRCSHSPNPPPPCPPPDSPPPPPVPPPDDDD

Nearest PDB structures (foldseek):
  7ue2-assembly1_A  TM=3.701E-01  e=8.212E-02  synthetic construct
  5cwq-assembly1_A  TM=4.460E-01  e=1.244E+00  synthetic construct
  7rdr-assembly1_A  TM=2.468E-01  e=3.837E-01  unidentified
  8e0o-assembly1_A  TM=4.641E-01  e=8.723E+00  synthetic construct
  8e0n-assembly1_A  TM=2.463E-01  e=5.583E+00  synthetic construct

Secondary structure (DSSP, 8-state):
---S----SSS-TTSSTTSGGGS-HHHHHHHHHHHHHHHHTT-S------HHHHHHHTTS-TTTSPPHHHHHHHHHHHHHH-S-HHHHTTHHHHHHHHHHHHHHHHHHT-SHHHHHHHHHHHHHHHHHTT-HHHHHHHHHHHHHHHHHTTGGG---TT--PPPPPPHHHHHHS-----SSPPPSSHHHHHHHHHHHHHHHHHHHHHHHHHT---SS-GGG--PPPPPPHHHHHTT---GGG---THHHHSPPPGGG-------HHHHHHHHHHHHHHHHHHHHSPPSS-----TTS-S----SS--SS-HHHH-HHHHHHHHHHHHHHHHHS-GGG--SS-TTSS---PPPS----HHHHHHHHHHHHHHHHHH----SSS--HHHHHHHHHHHHHHHHHTTS---STHHHHHHHHHHHHHHHHHHHHHHHHHTT-HHHHHHHHHHHHHHHHHHHHHHHHSS-SS--S--HHHHHHHHHHHHHT--HHHHHHHHHHHHHHH----S--------------------/---S----SSS-TTSSTTSGGGS-HHHHHHHHHHHHHHHHTT-SS-----HHHHHHHHTS-TTTSPPHHHHHHHHHHHHHH-S-HHHHTTHHHHHHHHHHHHHHHHHHT-SHHHHHHHHHHHHHHHHHTT-HHHHHHHHHHHHHHHHHTTGGG---TT--PPPPPPHHHHHHS-----SSPPPSSHHHHHHHHHHHHHHHHHHHHHHHHHT---SS-GGG--PPPPPPHHHHHTT---GGG---THHHHSPPPGGG-------HHHHHHHHHHHHHHHHHHHHSPPSS-----TTS-S----SS--SS-HHHH-HHHHHHHHHHHHHHHHHS-GGG--SS-TTSS--PPPP-----HHHHHHHHHHHHHHHHHH----SSS--HHHHHHHHHHHHHHHHHTTS---STHHHHHHHHHHHHHHHHHHHHHHHHHTT-HHHHHHHHHHHHHHHHHHHHHHHHSSTTT--S--HHHHHHHHHHHHHT--HHHHHHHHHHHHHHH----S--------------------

Radius of gyration: 29.87 Å; Cα contacts (8 Å, |Δi|>4): 1424; chains: 2; bounding box: 68×92×82 Å

InterPro domains:
  IPR007219 Xylanolytic transcriptional activator, regulatory domain [PF04082] (32-226)
  IPR007219 Xylanolytic transcriptional activator, regulatory domain [SM00906] (135-232)
  IPR050815 Transcription factor, fungi [PTHR47338] (20-458)